Protein 6RU1 (pdb70)

Structure (mmCIF, N/CA/C/O backbone):
data_6RU1
#
_entry.id   6RU1
#
_cell.length_a   84.240
_cell.length_b   84.240
_cell.length_c   260.815
_cell.angle_alpha   90.000
_cell.angle_beta   90.000
_cell.angle_gamma   90.000
#
_symmetry.space_group_name_H-M   'P 41 21 2'
#
loop_
_entity.id
_entity.type
_entity.pdbx_description
1 polymer '4-O-methyl-glucuronoyl methylesterase'
2 branched '4-O-methyl-alpha-D-glucopyranuronic acid-(1-2)-beta-D-xylopyranose-(1-4)-beta-D-xylopyranose'
3 non-polymer 2-acetamido-2-deoxy-beta-D-glucopyranose
4 non-polymer 1,2-ETHANEDIOL
5 non-polymer GLYCEROL
6 non-polymer 'SODIUM ION'
7 water water
#
loop_
_atom_site.group_PDB
_atom_site.id
_atom_site.type_symbol
_atom_site.label_atom_id
_atom_site.label_alt_id
_atom_site.label_comp_id
_atom_site.label_asym_id
_atom_site.label_entity_id
_atom_site.label_seq_id
_atom_site.pdbx_PDB_ins_code
_atom_site.Cartn_x
_atom_site.Cartn_y
_atom_site.Cartn_z
_atom_site.occupancy
_atom_site.B_iso_or_equiv
_atom_site.auth_seq_id
_atom_site.auth_comp_id
_atom_site.auth_asym_id
_atom_site.auth_atom_id
_atom_site.pdbx_PDB_model_num
ATOM 1 N N . GLU A 1 1 ? 65.029 50.753 41.779 1.00 26.83 73 GLU A N 1
ATOM 2 C CA . GLU A 1 1 ? 65.160 51.835 42.750 1.00 32.11 73 GLU A CA 1
ATOM 3 C C . GLU A 1 1 ? 63.944 52.757 42.700 1.00 31.31 73 GLU A C 1
ATOM 4 O O . GLU A 1 1 ? 63.212 52.782 41.709 1.00 26.42 73 GLU A O 1
ATOM 10 N N . ALA A 1 2 ? 63.739 53.514 43.776 1.00 30.78 74 ALA A N 1
ATOM 11 C CA . ALA A 1 2 ? 62.646 54.488 43.859 1.00 32.22 74 ALA A CA 1
ATOM 12 C C . ALA A 1 2 ? 61.278 53.833 43.674 1.00 34.67 74 ALA A C 1
ATOM 13 O O . ALA A 1 2 ? 60.370 54.412 43.073 1.00 35.32 74 ALA A O 1
ATOM 15 N N . GLU A 1 3 ? 61.128 52.612 44.195 1.00 34.73 75 GLU A N 1
ATOM 16 C CA . GLU A 1 3 ? 59.841 51.926 44.101 1.00 33.73 75 GLU A CA 1
ATOM 17 C C . GLU A 1 3 ? 58.744 52.692 44.833 1.00 37.31 75 GLU A C 1
ATOM 18 O O . GLU A 1 3 ? 57.579 52.659 44.416 1.00 38.32 75 GLU A O 1
ATOM 24 N N . ALA A 1 4 ? 59.093 53.393 45.915 1.00 37.67 76 ALA A N 1
ATOM 25 C CA . ALA A 1 4 ? 58.083 54.120 46.678 1.00 44.34 76 ALA A CA 1
ATOM 26 C C . ALA A 1 4 ? 57.412 55.201 45.840 1.00 46.49 76 ALA A C 1
ATOM 27 O O . ALA A 1 4 ? 56.258 55.562 46.101 1.00 50.49 76 ALA A O 1
ATOM 29 N N . GLU A 1 5 ? 58.108 55.727 44.835 1.00 45.80 77 GLU A N 1
ATOM 30 C CA . GLU A 1 5 ? 57.564 56.764 43.968 1.00 49.29 77 GLU A CA 1
ATOM 31 C C . GLU A 1 5 ? 56.972 56.221 42.675 1.00 47.29 77 GLU A C 1
ATOM 32 O O . GLU A 1 5 ? 55.958 56.741 42.200 1.00 49.43 77 GLU A O 1
ATOM 38 N N . PHE A 1 6 ? 57.576 55.186 42.089 1.00 39.42 78 PHE A N 1
ATOM 39 C CA . PHE A 1 6 ? 57.184 54.725 40.766 1.00 42.00 78 PHE A CA 1
ATOM 40 C C . PHE A 1 6 ? 56.462 53.386 40.756 1.00 41.91 78 PHE A C 1
ATOM 41 O O . PHE A 1 6 ? 55.916 53.010 39.713 1.00 45.35 78 PHE A O 1
ATOM 49 N N . GLY A 1 7 ? 56.439 52.660 41.864 1.00 41.25 79 GLY A N 1
ATOM 50 C CA . GLY A 1 7 ? 55.812 51.353 41.890 1.00 42.33 79 GLY A CA 1
ATOM 51 C C . GLY A 1 7 ? 56.820 50.221 41.838 1.00 38.48 79 GLY A C 1
ATOM 52 O O . GLY A 1 7 ? 58.036 50.408 41.950 1.00 32.84 79 GLY A O 1
ATOM 53 N N . ALA A 1 8 ? 56.282 49.014 41.637 1.00 35.86 80 ALA A N 1
ATOM 54 C CA . ALA A 1 8 ? 57.076 47.798 41.792 1.00 33.82 80 ALA A CA 1
ATOM 55 C C . ALA A 1 8 ? 58.278 47.760 40.856 1.00 28.25 80 ALA A C 1
ATOM 56 O O . ALA A 1 8 ? 59.300 47.147 41.187 1.00 29.61 80 ALA A O 1
ATOM 58 N N . CYS A 1 9 ? 58.186 48.395 39.695 1.00 24.79 81 CYS A N 1
ATOM 59 C CA . CYS A 1 9 ? 59.272 48.330 38.727 1.00 24.54 81 CYS A CA 1
ATOM 60 C C . CYS A 1 9 ? 60.271 49.471 38.862 1.00 27.94 81 CYS A C 1
ATOM 61 O O . CYS A 1 9 ? 61.224 49.529 38.077 1.00 23.90 81 CYS A O 1
ATOM 64 N N . GLY A 1 10 ? 60.084 50.368 39.830 1.00 27.34 82 GLY A N 1
ATOM 65 C CA . GLY A 1 10 ? 61.074 51.395 40.084 1.00 24.34 82 GLY A CA 1
ATOM 66 C C . GLY A 1 10 ? 61.203 52.398 38.947 1.00 29.16 82 GLY A C 1
ATOM 67 O O . GLY A 1 10 ? 60.313 52.568 38.109 1.00 27.97 82 GLY A O 1
ATOM 68 N N . ALA A 1 11 ? 62.356 53.068 38.931 1.00 27.46 83 ALA A N 1
ATOM 69 C CA . ALA A 1 11 ? 62.632 54.135 37.967 1.00 27.52 83 ALA A CA 1
ATOM 70 C C . ALA A 1 11 ? 63.237 53.548 36.688 1.00 20.46 83 ALA A C 1
ATOM 71 O O . ALA A 1 11 ? 64.430 53.669 36.401 1.00 22.45 83 ALA A O 1
ATOM 73 N N . ILE A 1 12 ? 62.368 52.894 35.913 1.00 20.95 84 ILE A N 1
ATOM 74 C CA . ILE A 1 12 ? 62.767 52.376 34.611 1.00 19.93 84 ILE A CA 1
ATOM 75 C C . ILE A 1 12 ? 63.345 53.509 33.774 1.00 16.69 84 ILE A C 1
ATOM 76 O O . ILE A 1 12 ? 62.903 54.662 33.852 1.00 20.36 84 ILE A O 1
ATOM 81 N N . ALA A 1 13 ? 64.334 53.173 32.957 1.00 20.48 85 ALA A N 1
ATOM 82 C CA . ALA A 1 13 ? 65.008 54.173 32.148 1.00 17.92 85 ALA A CA 1
ATOM 83 C C . ALA A 1 13 ? 64.232 54.430 30.866 1.00 15.74 85 ALA A C 1
ATOM 84 O O . ALA A 1 13 ? 63.700 53.502 30.250 1.00 18.84 85 ALA A O 1
ATOM 86 N N . SER A 1 14 ? 64.155 55.703 30.476 1.00 15.99 86 SER A N 1
ATOM 87 C CA A SER A 1 14 ? 63.688 56.047 29.140 0.55 16.86 86 SER A CA 1
ATOM 88 C CA B SER A 1 14 ? 63.684 56.083 29.150 0.45 17.16 86 SER A CA 1
ATOM 89 C C . SER A 1 14 ? 64.821 56.447 28.208 1.00 15.54 86 SER A C 1
ATOM 90 O O . SER A 1 14 ? 64.604 56.518 26.993 1.00 16.64 86 SER A O 1
ATOM 95 N N . THR A 1 15 ? 66.020 56.688 28.739 1.00 16.70 87 THR A N 1
ATOM 96 C CA . THR A 1 15 ? 67.190 56.968 27.920 1.00 16.99 87 THR A CA 1
ATOM 97 C C . THR A 1 15 ? 68.388 56.231 28.502 1.00 21.22 87 THR A C 1
ATOM 98 O O . THR A 1 15 ? 68.419 55.897 29.690 1.00 19.83 87 THR A O 1
ATOM 102 N N . VAL A 1 16 ? 69.366 55.962 27.640 1.00 18.36 88 VAL A N 1
ATOM 103 C CA . VAL A 1 16 ? 70.674 55.438 28.035 1.00 15.43 88 VAL A CA 1
ATOM 104 C C . VAL A 1 16 ? 71.710 56.282 27.298 1.00 17.45 88 VAL A C 1
ATOM 105 O O . VAL A 1 16 ? 72.162 55.901 26.210 1.00 18.56 88 VAL A O 1
ATOM 109 N N . PRO A 1 17 ? 72.111 57.434 27.843 1.00 22.90 89 PRO A N 1
ATOM 110 C CA . PRO A 1 17 ? 72.840 58.421 27.023 1.00 25.14 89 PRO A CA 1
ATOM 111 C C . PRO A 1 17 ? 74.211 57.973 26.531 1.00 25.25 89 PRO A C 1
ATOM 112 O O . PRO A 1 17 ? 74.673 58.484 25.503 1.00 27.16 89 PRO A O 1
ATOM 116 N N . ASN A 1 18 ? 74.889 57.067 27.229 1.00 19.82 90 ASN A N 1
ATOM 117 C CA A ASN A 1 18 ? 76.236 56.677 26.827 0.45 18.71 90 ASN A CA 1
ATOM 118 C CA B ASN A 1 18 ? 76.241 56.632 26.904 0.55 19.26 90 ASN A CA 1
ATOM 119 C C . ASN A 1 18 ? 76.271 55.318 26.130 1.00 17.36 90 ASN A C 1
ATOM 120 O O . ASN A 1 18 ? 77.344 54.727 25.979 1.00 17.77 90 ASN A O 1
ATOM 129 N N . TYR A 1 19 ? 75.126 54.835 25.667 1.00 14.19 91 TYR A N 1
ATOM 130 C CA . TYR A 1 19 ? 75.077 53.523 25.040 1.00 12.79 91 TYR A CA 1
ATOM 131 C C . TYR A 1 19 ? 75.794 53.543 23.693 1.00 15.40 91 TYR A C 1
ATOM 132 O O . TYR A 1 19 ? 75.669 54.491 22.914 1.00 13.69 91 TYR A O 1
ATOM 141 N N . ASN A 1 20 ? 76.544 52.474 23.409 1.00 11.42 92 ASN A N 1
ATOM 142 C CA . ASN A 1 20 ? 77.218 52.354 22.114 1.00 12.69 92 ASN A CA 1
ATOM 143 C C . ASN A 1 20 ? 77.574 50.880 21.928 1.00 12.28 92 ASN A C 1
ATOM 144 O O . ASN A 1 20 ? 78.607 50.424 22.424 1.00 14.44 92 ASN A O 1
ATOM 149 N N . ASN A 1 21 ? 76.713 50.160 21.215 1.00 11.19 93 ASN A N 1
ATOM 150 C CA . ASN A 1 21 ? 76.842 48.715 21.039 1.00 11.30 93 ASN A CA 1
ATOM 151 C C . ASN A 1 21 ? 76.434 48.395 19.608 1.00 10.80 93 ASN A C 1
ATOM 152 O O . ASN A 1 21 ? 75.262 48.563 19.242 1.00 11.12 93 ASN A O 1
ATOM 157 N N . ALA A 1 22 ? 77.398 47.935 18.810 1.00 12.06 94 ALA A N 1
ATOM 158 C CA . ALA A 1 22 ? 77.119 47.581 17.424 1.00 12.29 94 ALA A CA 1
ATOM 159 C C . ALA A 1 22 ? 76.344 46.275 17.306 1.00 12.55 94 ALA A C 1
ATOM 160 O O . ALA A 1 22 ? 75.710 46.033 16.269 1.00 13.94 94 ALA A O 1
ATOM 162 N N . LYS A 1 23 ? 76.396 45.422 18.323 1.00 11.70 95 LYS A N 1
ATOM 163 C CA . LYS A 1 23 ? 75.643 44.178 18.325 1.00 11.59 95 LYS A CA 1
ATOM 164 C C . LYS A 1 23 ? 74.272 44.413 18.956 1.00 10.36 95 LYS A C 1
ATOM 165 O O . LYS A 1 23 ? 73.918 45.532 19.324 1.00 10.25 95 LYS A O 1
ATOM 171 N N . LEU A 1 24 ? 73.478 43.351 19.079 1.00 11.04 96 LEU A N 1
ATOM 172 C CA . LEU A 1 24 ? 72.108 43.527 19.568 1.00 10.98 96 LEU A CA 1
ATOM 173 C C . LEU A 1 24 ? 72.085 43.776 21.074 1.00 9.94 96 LEU A C 1
ATOM 174 O O . LEU A 1 24 ? 72.752 43.058 21.830 1.00 11.90 96 LEU A O 1
ATOM 179 N N . PRO A 1 25 ? 71.332 44.768 21.542 1.00 9.09 97 PRO A N 1
ATOM 180 C CA . PRO A 1 25 ? 71.174 44.972 22.986 1.00 8.94 97 PRO A CA 1
ATOM 181 C C . PRO A 1 25 ? 70.729 43.714 23.730 1.00 10.25 97 PRO A C 1
ATOM 182 O O . PRO A 1 25 ? 69.904 42.927 23.255 1.00 10.78 97 PRO A O 1
ATOM 186 N N . ASP A 1 26 ? 71.255 43.558 24.940 1.00 11.58 98 ASP A N 1
ATOM 187 C CA . ASP A 1 26 ? 70.990 42.378 25.767 1.00 10.72 98 ASP A CA 1
ATOM 188 C C . ASP A 1 26 ? 69.589 42.473 26.370 1.00 9.76 98 ASP A C 1
ATOM 189 O O . ASP A 1 26 ? 69.328 43.388 27.160 1.00 10.41 98 ASP A O 1
ATOM 194 N N . PRO A 1 27 ? 68.667 41.556 26.041 1.00 9.85 99 PRO A N 1
ATOM 195 C CA . PRO A 1 27 ? 67.332 41.612 26.673 1.00 10.73 99 PRO A CA 1
ATOM 196 C C . PRO A 1 27 ? 67.376 41.461 28.180 1.00 10.35 99 PRO A C 1
ATOM 197 O O . PRO A 1 27 ? 66.478 41.961 28.874 1.00 10.60 99 PRO A O 1
ATOM 201 N N . PHE A 1 28 ? 68.376 40.751 28.701 1.00 9.94 100 PHE A N 1
ATOM 202 C CA . PHE A 1 28 ? 68.369 40.245 30.065 1.00 9.41 100 PHE A CA 1
ATOM 203 C C . PHE A 1 28 ? 69.155 41.110 31.039 1.00 10.16 100 PHE A C 1
ATOM 204 O O . PHE A 1 28 ? 69.441 40.661 32.156 1.00 11.99 100 PHE A O 1
ATOM 212 N N . THR A 1 29 ? 69.492 42.338 30.655 1.00 10.48 101 THR A N 1
ATOM 213 C CA . THR A 1 29 ? 70.106 43.288 31.570 1.00 11.62 101 THR A CA 1
ATOM 214 C C . THR A 1 29 ? 69.343 44.599 31.485 1.00 12.50 101 THR A C 1
ATOM 215 O O . THR A 1 29 ? 69.125 45.132 30.390 1.00 13.11 101 THR A O 1
ATOM 219 N N . PHE A 1 30 ? 68.914 45.096 32.640 1.00 11.87 102 PHE A N 1
ATOM 220 C CA . PHE A 1 30 ? 68.261 46.395 32.692 1.00 11.60 102 PHE A CA 1
ATOM 221 C C . PHE A 1 30 ? 69.254 47.500 32.347 1.00 11.83 102 PHE A C 1
ATOM 222 O O . PHE A 1 30 ? 70.474 47.321 32.399 1.00 13.11 102 PHE A O 1
ATOM 230 N N . ALA A 1 31 ? 68.707 48.679 32.042 1.00 11.10 103 ALA A N 1
ATOM 231 C CA . ALA A 1 31 ? 69.553 49.827 31.738 1.00 12.91 103 ALA A CA 1
ATOM 232 C C . ALA A 1 31 ? 70.537 50.127 32.864 1.00 13.64 103 ALA A C 1
ATOM 233 O O . ALA A 1 31 ? 71.645 50.609 32.600 1.00 16.47 103 ALA A O 1
ATOM 235 N N . ASN A 1 32 ? 70.156 49.866 34.118 1.00 12.11 104 ASN A N 1
ATOM 236 C CA . ASN A 1 32 ? 71.019 50.156 35.262 1.00 13.42 104 ASN A CA 1
ATOM 237 C C . ASN A 1 32 ? 72.080 49.085 35.515 1.00 12.62 104 ASN A C 1
ATOM 238 O O . ASN A 1 32 ? 72.854 49.217 36.468 1.00 14.73 104 ASN A O 1
ATOM 243 N N . GLY A 1 33 ? 72.134 48.040 34.686 1.00 13.10 105 GLY A N 1
ATOM 244 C CA . GLY A 1 33 ? 73.113 46.989 34.864 1.00 15.50 105 GLY A CA 1
ATOM 245 C C . GLY A 1 33 ? 72.648 45.816 35.698 1.00 14.58 105 GLY A C 1
ATOM 246 O O . GLY A 1 33 ? 73.389 44.830 35.822 1.00 17.44 105 GLY A O 1
ATOM 247 N N . THR A 1 34 ? 71.462 45.894 36.294 1.00 14.05 106 THR A N 1
ATOM 248 C CA . THR A 1 34 ? 70.896 44.752 37.004 1.00 13.74 106 THR A CA 1
ATOM 249 C C . THR A 1 34 ? 70.508 43.652 36.016 1.00 12.92 106 THR A C 1
ATOM 250 O O . THR A 1 34 ? 69.793 43.900 35.041 1.00 13.70 106 THR A O 1
ATOM 254 N N . ALA A 1 35 ? 70.969 42.429 36.277 1.00 13.08 107 ALA A N 1
ATOM 255 C CA . ALA A 1 35 ? 70.614 41.287 35.441 1.00 11.97 107 ALA A CA 1
ATOM 256 C C . ALA A 1 35 ? 69.227 40.769 35.810 1.00 12.05 107 ALA A C 1
ATOM 257 O O . ALA A 1 35 ? 68.869 40.697 36.985 1.00 14.76 107 ALA A O 1
ATOM 259 N N . LEU A 1 36 ? 68.446 40.405 34.793 1.00 11.84 108 LEU A N 1
ATOM 260 C CA . LEU A 1 36 ? 67.177 39.732 35.048 1.00 13.53 108 LEU A CA 1
ATOM 261 C C . LEU A 1 36 ? 67.429 38.317 35.561 1.00 14.67 108 LEU A C 1
ATOM 262 O O . LEU A 1 36 ? 68.310 37.607 35.063 1.00 17.09 108 LEU A O 1
ATOM 267 N N . ARG A 1 37 ? 66.640 37.900 36.553 1.00 14.07 109 ARG A N 1
ATOM 268 C CA A ARG A 1 37 ? 66.808 36.580 37.157 0.48 15.48 109 ARG A CA 1
ATOM 269 C CA B ARG A 1 37 ? 66.809 36.574 37.140 0.52 15.47 109 ARG A CA 1
ATOM 270 C C . ARG A 1 37 ? 65.486 35.828 37.280 1.00 16.19 109 ARG A C 1
ATOM 271 O O . ARG A 1 37 ? 65.461 34.597 37.203 1.00 17.93 109 ARG A O 1
ATOM 286 N N . THR A 1 38 ? 64.385 36.551 37.487 1.00 17.29 110 THR A N 1
ATOM 287 C CA . THR A 1 38 ? 63.084 35.930 37.704 1.00 17.97 110 THR A CA 1
ATOM 288 C C . THR A 1 38 ? 62.133 36.241 36.556 1.00 18.42 110 THR A C 1
ATOM 289 O O . THR A 1 38 ? 62.332 37.186 35.788 1.00 16.66 110 THR A O 1
ATOM 293 N N . LYS A 1 39 ? 61.073 35.433 36.451 1.00 21.73 111 LYS A N 1
ATOM 294 C CA . LYS A 1 39 ? 60.035 35.734 35.468 1.00 20.55 111 LYS A CA 1
ATOM 295 C C . LYS A 1 39 ? 59.378 37.077 35.763 1.00 21.46 111 LYS A C 1
ATOM 296 O O . LYS A 1 39 ? 59.015 37.818 34.840 1.00 23.09 111 LYS A O 1
ATOM 302 N N . ALA A 1 40 ? 59.222 37.415 37.046 1.00 23.89 112 ALA A N 1
ATOM 303 C CA . ALA A 1 40 ? 58.669 38.718 37.406 1.00 27.69 112 ALA A CA 1
ATOM 304 C C . ALA A 1 40 ? 59.545 39.860 36.900 1.00 27.37 112 ALA A C 1
ATOM 305 O O . ALA A 1 40 ? 59.037 40.924 36.524 1.00 27.43 112 ALA A O 1
ATOM 307 N N . ASP A 1 41 ? 60.868 39.667 36.895 1.00 19.19 113 ASP A N 1
ATOM 308 C CA . ASP A 1 41 ? 61.758 40.691 36.360 1.00 16.18 113 ASP A CA 1
ATOM 309 C C . ASP A 1 41 ? 61.411 41.031 34.918 1.00 14.15 113 ASP A C 1
ATOM 310 O O . ASP A 1 41 ? 61.614 42.172 34.483 1.00 14.24 113 ASP A O 1
ATOM 315 N N . TRP A 1 42 ? 60.923 40.055 34.147 1.00 14.24 114 TRP A N 1
ATOM 316 C CA . TRP A 1 42 ? 60.611 40.343 32.752 1.00 13.71 114 TRP A CA 1
ATOM 317 C C . TRP A 1 42 ? 59.526 41.404 32.636 1.00 13.86 114 TRP A C 1
ATOM 318 O O . TRP A 1 42 ? 59.592 42.273 31.761 1.00 13.08 114 TRP A O 1
ATOM 329 N N . SER A 1 43 ? 58.511 41.350 33.501 1.00 13.50 115 SER A N 1
ATOM 330 C CA A SER A 1 43 ? 57.462 42.363 33.457 0.55 14.15 115 SER A CA 1
ATOM 331 C CA B SER A 1 43 ? 57.463 42.363 33.444 0.45 14.17 115 SER A CA 1
ATOM 332 C C . SER A 1 43 ? 58.049 43.764 33.564 1.00 14.04 115 SER A C 1
ATOM 333 O O . SER A 1 43 ? 57.648 44.678 32.830 1.00 14.45 115 SER A O 1
ATOM 338 N N . CYS A 1 44 ? 59.004 43.954 34.474 1.00 12.96 116 CYS A N 1
ATOM 339 C CA . CYS A 1 44 ? 59.614 45.266 34.637 1.00 12.69 116 CYS A CA 1
ATOM 340 C C . CYS A 1 44 ? 60.524 45.605 33.469 1.00 12.13 116 CYS A C 1
ATOM 341 O O . CYS A 1 44 ? 60.570 46.757 33.030 1.00 12.33 116 CYS A O 1
ATOM 344 N N . ARG A 1 45 ? 61.273 44.626 32.963 1.00 11.10 117 ARG A N 1
ATOM 345 C CA . ARG A 1 45 ? 62.138 44.895 31.818 1.00 10.80 117 ARG A CA 1
ATOM 346 C C . ARG A 1 45 ? 61.316 45.250 30.589 1.00 11.47 117 ARG A C 1
ATOM 347 O O . ARG A 1 45 ? 61.702 46.128 29.809 1.00 10.67 117 ARG A O 1
ATOM 355 N N . ARG A 1 46 ? 60.179 44.580 30.398 1.00 9.91 118 ARG A N 1
ATOM 356 C CA . ARG A 1 46 ? 59.279 44.955 29.312 1.00 10.61 118 ARG A CA 1
ATOM 357 C C . ARG A 1 46 ? 58.813 46.403 29.452 1.00 10.66 118 ARG A C 1
ATOM 358 O O . ARG A 1 46 ? 58.735 47.132 28.457 1.00 10.99 118 ARG A O 1
ATOM 366 N N . ALA A 1 47 ? 58.503 46.842 30.676 1.00 10.66 119 ALA A N 1
ATOM 367 C CA . ALA A 1 47 ? 58.090 48.231 30.864 1.00 10.89 119 ALA A CA 1
ATOM 368 C C . ALA A 1 47 ? 59.223 49.186 30.514 1.00 10.36 119 ALA A C 1
ATOM 369 O O . ALA A 1 47 ? 58.991 50.257 29.933 1.00 10.77 119 ALA A O 1
ATOM 371 N N . GLU A 1 48 ? 60.455 48.822 30.869 1.00 10.56 120 GLU A N 1
ATOM 372 C CA . GLU A 1 48 ? 61.594 49.649 30.499 1.00 9.72 120 GLU A CA 1
ATOM 373 C C . GLU A 1 48 ? 61.794 49.664 28.989 1.00 10.37 120 GLU A C 1
ATOM 374 O O . GLU A 1 48 ? 62.024 50.726 28.403 1.00 10.70 120 GLU A O 1
ATOM 380 N N . ILE A 1 49 ? 61.684 48.502 28.340 1.00 9.13 121 ILE A N 1
ATOM 381 C CA . ILE A 1 49 ? 61.791 48.450 26.882 1.00 9.32 121 ILE A CA 1
ATOM 382 C C . ILE A 1 49 ? 60.738 49.341 26.235 1.00 9.16 121 ILE A C 1
ATOM 383 O O . ILE A 1 49 ? 61.022 50.074 25.276 1.00 10.40 121 ILE A O 1
ATOM 388 N N . SER A 1 50 ? 59.505 49.301 26.745 1.00 9.74 122 SER A N 1
ATOM 389 C CA . SER A 1 50 ? 58.455 50.174 26.230 1.00 10.09 122 SER A CA 1
ATOM 390 C C . SER A 1 50 ? 58.876 51.637 26.301 1.00 10.08 122 SER A C 1
ATOM 391 O O . SER A 1 50 ? 58.691 52.400 25.342 1.00 10.82 122 SER A O 1
ATOM 394 N N . ALA A 1 51 ? 59.437 52.052 27.440 1.00 10.41 123 ALA A N 1
ATOM 395 C CA . ALA A 1 51 ? 59.861 53.440 27.586 1.00 10.90 123 ALA A CA 1
ATOM 396 C C . ALA A 1 51 ? 60.991 53.775 26.623 1.00 9.91 123 ALA A C 1
ATOM 397 O O . ALA A 1 51 ? 61.000 54.860 26.022 1.00 10.56 123 ALA A O 1
ATOM 399 N N . LEU A 1 52 ? 61.951 52.860 26.463 1.00 9.08 124 LEU A N 1
ATOM 400 C CA . LEU A 1 52 ? 63.064 53.103 25.546 1.00 8.97 124 LEU A CA 1
ATOM 401 C C . LEU A 1 52 ? 62.583 53.206 24.102 1.00 10.18 124 LEU A C 1
ATOM 402 O O . LEU A 1 52 ? 63.004 54.105 23.359 1.00 9.81 124 LEU A O 1
ATOM 407 N N . ILE A 1 53 ? 61.705 52.296 23.682 1.00 9.50 125 ILE A N 1
ATOM 408 C CA . ILE A 1 53 ? 61.204 52.345 22.312 1.00 9.31 125 ILE A CA 1
ATOM 409 C C . ILE A 1 53 ? 60.426 53.631 22.074 1.00 10.44 125 ILE A C 1
ATOM 410 O O . ILE A 1 53 ? 60.587 54.287 21.035 1.00 11.00 125 ILE A O 1
ATOM 415 N N . GLN A 1 54 ? 59.589 54.035 23.034 1.00 11.00 126 GLN A N 1
ATOM 416 C CA . GLN A 1 54 ? 58.875 55.301 22.886 1.00 12.35 126 GLN A CA 1
ATOM 417 C C . GLN A 1 54 ? 59.846 56.465 22.765 1.00 12.59 126 GLN A C 1
ATOM 418 O O . GLN A 1 54 ? 59.661 57.347 21.927 1.00 13.62 126 GLN A O 1
ATOM 424 N N . ASN A 1 55 ? 60.905 56.471 23.574 1.00 11.85 127 ASN A N 1
ATOM 425 C CA . ASN A 1 55 ? 61.827 57.597 23.543 1.00 13.24 127 ASN A CA 1
ATOM 426 C C . ASN A 1 55 ? 62.583 57.678 22.221 1.00 12.23 127 ASN A C 1
ATOM 427 O O . ASN A 1 55 ? 62.709 58.764 21.643 1.00 15.32 127 ASN A O 1
ATOM 432 N N . TYR A 1 56 ? 63.100 56.550 21.732 1.00 11.16 128 TYR A N 1
ATOM 433 C CA . TYR A 1 56 ? 64.010 56.588 20.587 1.00 11.87 128 TYR A CA 1
ATOM 434 C C . TYR A 1 56 ? 63.320 56.501 19.233 1.00 11.82 128 TYR A C 1
ATOM 435 O O . TYR A 1 56 ? 63.791 57.127 18.275 1.00 12.55 128 TYR A O 1
ATOM 444 N N . GLU A 1 57 ? 62.207 55.773 19.108 1.00 9.48 129 GLU A N 1
ATOM 445 C CA . GLU A 1 57 ? 61.656 55.570 17.772 1.00 9.82 129 GLU A CA 1
ATOM 446 C C . GLU A 1 57 ? 60.142 55.633 17.649 1.00 10.33 129 GLU A C 1
ATOM 447 O O . GLU A 1 57 ? 59.669 55.804 16.521 1.00 10.31 129 GLU A O 1
ATOM 453 N N . ALA A 1 58 ? 59.351 55.480 18.717 1.00 9.45 130 ALA A N 1
ATOM 454 C CA . ALA A 1 58 ? 57.906 55.367 18.556 1.00 10.17 130 ALA A CA 1
ATOM 455 C C . ALA A 1 58 ? 57.126 56.597 18.990 1.00 11.24 130 ALA A C 1
ATOM 456 O O . ALA A 1 58 ? 55.964 56.741 18.593 1.00 10.33 130 ALA A O 1
ATOM 458 N N . GLY A 1 59 ? 57.725 57.489 19.768 1.00 10.41 131 GLY A N 1
ATOM 459 C CA . GLY A 1 59 ? 56.984 58.605 20.331 1.00 10.73 131 GLY A CA 1
ATOM 460 C C . GLY A 1 59 ? 56.096 58.139 21.480 1.00 10.62 131 GLY A C 1
ATOM 461 O O . GLY A 1 59 ? 56.063 56.966 21.856 1.00 10.79 131 GLY A O 1
ATOM 462 N N . THR A 1 60 ? 55.346 59.090 22.030 1.00 10.65 132 THR A N 1
ATOM 463 C CA . THR A 1 60 ? 54.592 58.849 23.255 1.00 10.04 132 THR A CA 1
ATOM 464 C C . THR A 1 60 ? 53.284 58.127 22.970 1.00 11.12 132 THR A C 1
ATOM 465 O O . THR A 1 60 ? 52.458 58.604 22.183 1.00 11.01 132 THR A O 1
ATOM 469 N N . LEU A 1 61 ? 53.074 56.999 23.652 1.00 10.81 133 LEU A N 1
ATOM 470 C CA . LEU A 1 61 ? 51.806 56.284 23.582 1.00 10.03 133 LEU A CA 1
ATOM 471 C C . LEU A 1 61 ? 50.904 56.790 24.707 1.00 11.27 133 LEU A C 1
ATOM 472 O O . LEU A 1 61 ? 51.178 56.501 25.885 1.00 11.99 133 LEU A O 1
ATOM 477 N N . PRO A 1 62 ? 49.839 57.545 24.417 1.00 9.54 134 PRO A N 1
ATOM 478 C CA . PRO A 1 62 ? 49.007 58.061 25.505 1.00 9.72 134 PRO A CA 1
ATOM 479 C C . PRO A 1 62 ? 48.275 56.926 26.192 1.00 12.43 134 PRO A C 1
ATOM 480 O O . PRO A 1 62 ? 47.966 55.898 25.565 1.00 12.30 134 PRO A O 1
ATOM 484 N N . PRO A 1 63 ? 47.960 57.071 27.478 1.00 12.79 135 PRO A N 1
ATOM 485 C CA . PRO A 1 63 ? 47.126 56.080 28.167 1.00 12.77 135 PRO A CA 1
ATOM 486 C C . PRO A 1 63 ? 45.665 56.204 27.764 1.00 12.53 135 PRO A C 1
ATOM 487 O O . PRO A 1 63 ? 45.293 57.091 26.983 1.00 12.50 135 PRO A O 1
ATOM 491 N N . LYS A 1 64 ? 44.828 55.328 28.298 1.00 12.01 136 LYS A N 1
ATOM 492 C CA . LYS A 1 64 ? 43.400 55.424 28.051 1.00 11.92 136 LYS A CA 1
ATOM 493 C C . LYS A 1 64 ? 42.900 56.815 28.436 1.00 11.63 136 LYS A C 1
ATOM 494 O O . LYS A 1 64 ? 43.181 57.285 29.547 1.00 12.99 136 LYS A O 1
ATOM 500 N N . PRO A 1 65 ? 42.168 57.496 27.561 1.00 11.72 137 PRO A N 1
ATOM 501 C CA . PRO A 1 65 ? 41.657 58.822 27.887 1.00 11.53 137 PRO A CA 1
ATOM 502 C C . PRO A 1 65 ? 40.456 58.713 28.810 1.00 12.75 137 PRO A C 1
ATOM 503 O O . PRO A 1 65 ? 39.896 57.617 28.986 1.00 13.54 137 PRO A O 1
ATOM 507 N N . PRO A 1 66 ? 40.025 59.824 29.420 1.00 12.23 138 PRO A N 1
ATOM 508 C CA . PRO A 1 66 ? 38.946 59.734 30.420 1.00 13.08 138 PRO A CA 1
ATOM 509 C C . PRO A 1 66 ? 37.580 59.393 29.845 1.00 14.33 138 PRO A C 1
ATOM 510 O O . PRO A 1 66 ? 36.723 58.909 30.592 1.00 17.41 138 PRO A O 1
ATOM 514 N N . VAL A 1 67 ? 37.338 59.632 28.558 1.00 12.56 139 VAL A N 1
ATOM 515 C CA . VAL A 1 67 ? 36.066 59.297 27.927 1.00 11.87 139 VAL A CA 1
ATOM 516 C C . VAL A 1 67 ? 36.326 58.232 26.870 1.00 11.62 139 VAL A C 1
ATOM 517 O O . VAL A 1 67 ? 37.075 58.471 25.915 1.00 11.93 139 VAL A O 1
ATOM 521 N N . VAL A 1 68 ? 35.723 57.054 27.051 1.00 11.89 140 VAL A N 1
ATOM 522 C CA . VAL A 1 68 ? 35.634 56.044 26.000 1.00 11.19 140 VAL A CA 1
ATOM 523 C C . VAL A 1 68 ? 34.232 55.466 26.064 1.00 13.35 140 VAL A C 1
ATOM 524 O O . VAL A 1 68 ? 33.849 54.892 27.090 1.00 14.64 140 VAL A O 1
ATOM 528 N N . THR A 1 69 ? 33.455 55.639 24.996 1.00 12.90 141 THR A N 1
ATOM 529 C CA . THR A 1 69 ? 32.109 55.085 24.945 1.00 14.91 141 THR A CA 1
ATOM 530 C C . THR A 1 69 ? 31.940 54.286 23.665 1.00 15.20 141 THR A C 1
ATOM 531 O O . THR A 1 69 ? 32.701 54.442 22.708 1.00 14.86 141 THR A O 1
ATOM 535 N N . ALA A 1 70 ? 30.933 53.418 23.651 1.00 14.33 142 ALA A N 1
ATOM 536 C CA . ALA A 1 70 ? 30.699 52.601 22.472 1.00 13.83 142 ALA A CA 1
ATOM 537 C C . ALA A 1 70 ? 29.230 52.221 22.374 1.00 13.55 142 ALA A C 1
ATOM 538 O O . ALA A 1 70 ? 28.564 51.997 23.387 1.00 16.83 142 ALA A O 1
ATOM 540 N N . SER A 1 71 ? 28.740 52.157 21.144 1.00 15.46 143 SER A N 1
ATOM 541 C CA . SER A 1 71 ? 27.437 51.588 20.856 1.00 16.25 143 SER A CA 1
ATOM 542 C C . SER A 1 71 ? 27.614 50.575 19.739 1.00 16.67 143 SER A C 1
ATOM 543 O O . SER A 1 71 ? 28.560 50.660 18.949 1.00 20.70 143 SER A O 1
ATOM 546 N N . PHE A 1 72 ? 26.716 49.603 19.690 1.00 15.93 144 PHE A N 1
ATOM 547 C CA . PHE A 1 72 ? 26.858 48.485 18.773 1.00 15.66 144 PHE A CA 1
ATOM 548 C C . PHE A 1 72 ? 25.542 48.239 18.057 1.00 17.20 144 PHE A C 1
ATOM 549 O O . PHE A 1 72 ? 24.469 48.297 18.663 1.00 18.66 144 PHE A O 1
ATOM 557 N N . SER A 1 73 ? 25.632 47.992 16.756 1.00 14.89 145 SER A N 1
ATOM 558 C CA . SER A 1 73 ? 24.482 47.590 15.961 1.00 18.58 145 SER A CA 1
ATOM 559 C C . SER A 1 73 ? 24.930 46.503 14.997 1.00 16.16 145 SER A C 1
ATOM 560 O O . SER A 1 73 ? 26.115 46.375 14.680 1.00 16.45 145 SER A O 1
ATOM 563 N N . LYS A 1 74 ? 23.969 45.716 14.531 1.00 18.13 146 LYS A N 1
ATOM 564 C CA . LYS A 1 74 ? 24.286 44.605 13.653 1.00 19.58 146 LYS A CA 1
ATOM 565 C C . LYS A 1 74 ? 23.264 44.532 12.531 1.00 22.30 146 LYS A C 1
ATOM 566 O O . LYS A 1 74 ? 22.075 44.794 12.740 1.00 23.72 146 LYS A O 1
ATOM 572 N N . SER A 1 75 ? 23.749 44.193 11.341 1.00 19.16 147 SER A N 1
ATOM 573 C CA . SER A 1 75 ? 22.912 43.977 10.167 1.00 21.73 147 SER A CA 1
ATOM 574 C C . SER A 1 75 ? 23.450 42.733 9.482 1.00 25.42 147 SER A C 1
ATOM 575 O O . SER A 1 75 ? 24.622 42.699 9.094 1.00 21.44 147 SER A O 1
ATOM 578 N N . GLY A 1 76 ? 22.607 41.714 9.345 1.00 26.09 148 GLY A N 1
ATOM 579 C CA . GLY A 1 76 ? 23.105 40.445 8.845 1.00 22.82 148 GLY A CA 1
ATOM 580 C C . GLY A 1 76 ? 24.204 39.935 9.756 1.00 22.56 148 GLY A C 1
ATOM 581 O O . GLY A 1 76 ? 24.048 39.870 10.981 1.00 22.83 148 GLY A O 1
ATOM 582 N N . ASN A 1 77 ? 25.339 39.577 9.157 1.00 22.34 149 ASN A N 1
ATOM 583 C CA . ASN A 1 77 ? 26.482 39.074 9.903 1.00 19.59 149 ASN A CA 1
ATOM 584 C C . ASN A 1 77 ? 27.544 40.141 10.147 1.00 19.53 149 ASN A C 1
ATOM 585 O O . ASN A 1 77 ? 28.686 39.799 10.468 1.00 16.99 149 ASN A O 1
ATOM 590 N N . THR A 1 78 ? 27.198 41.421 10.005 1.00 16.68 150 THR A N 1
ATOM 591 C CA . THR A 1 78 ? 28.164 42.506 10.152 1.00 15.74 150 THR A CA 1
ATOM 592 C C . THR A 1 78 ? 27.750 43.416 11.297 1.00 16.13 150 THR A C 1
ATOM 593 O O . THR A 1 78 ? 26.672 44.025 11.261 1.00 17.72 150 THR A O 1
ATOM 597 N N . GLY A 1 79 ? 28.614 43.528 12.297 1.00 13.97 151 GLY A N 1
ATOM 598 C CA . GLY A 1 79 ? 28.417 44.462 13.385 1.00 13.15 151 GLY A CA 1
ATOM 599 C C . GLY A 1 79 ? 29.204 45.736 13.144 1.00 13.71 151 GLY A C 1
ATOM 600 O O . GLY A 1 79 ? 30.251 45.726 12.496 1.00 14.23 151 GLY A O 1
ATOM 601 N N . THR A 1 80 ? 28.679 46.840 13.666 1.00 13.53 152 THR A N 1
ATOM 602 C CA . THR A 1 80 ? 29.382 48.117 13.659 1.00 13.49 152 THR A CA 1
ATOM 603 C C . THR A 1 80 ? 29.533 48.584 15.095 1.00 12.88 152 THR A C 1
ATOM 604 O O . THR A 1 80 ? 28.538 48.709 15.823 1.00 13.09 152 THR A O 1
ATOM 608 N N . LEU A 1 81 ? 30.776 48.814 15.505 1.00 12.45 153 LEU A N 1
ATOM 609 C CA . LEU A 1 81 ? 31.111 49.227 16.863 1.00 11.83 153 LEU A CA 1
ATOM 610 C C . LEU A 1 81 ? 31.497 50.701 16.786 1.00 11.94 153 LEU A C 1
ATOM 611 O O . LEU A 1 81 ? 32.614 51.034 16.383 1.00 12.63 153 LEU A O 1
ATOM 616 N N . ALA A 1 82 ? 30.561 51.577 17.164 1.00 12.56 154 ALA A N 1
ATOM 617 C CA . ALA A 1 82 ? 30.741 53.022 17.075 1.00 12.82 154 ALA A CA 1
ATOM 618 C C . ALA A 1 82 ? 31.379 53.501 18.370 1.00 13.57 154 ALA A C 1
ATOM 619 O O . ALA A 1 82 ? 30.741 53.473 19.427 1.00 15.83 154 ALA A O 1
ATOM 621 N N . ILE A 1 83 ? 32.621 53.967 18.278 1.00 11.52 155 ILE A N 1
ATOM 622 C CA . ILE A 1 83 ? 33.433 54.330 19.433 1.00 11.59 155 ILE A CA 1
ATOM 623 C C . ILE A 1 83 ? 33.620 55.839 19.475 1.00 13.43 155 ILE A C 1
ATOM 624 O O . ILE A 1 83 ? 33.847 56.479 18.442 1.00 15.09 155 ILE A O 1
ATOM 629 N N . THR A 1 84 ? 33.536 56.405 20.671 1.00 13.06 156 THR A N 1
ATOM 630 C CA . THR A 1 84 ? 33.897 57.793 20.914 1.00 12.86 156 THR A CA 1
ATOM 631 C C . THR A 1 84 ? 34.996 57.817 21.964 1.00 12.66 156 THR A C 1
ATOM 632 O O . THR A 1 84 ? 34.923 57.096 22.965 1.00 13.96 156 THR A O 1
ATOM 636 N N . ALA A 1 85 ? 36.015 58.640 21.736 1.00 11.62 157 ALA A N 1
ATOM 637 C CA . ALA A 1 85 ? 37.112 58.813 22.678 1.00 11.02 157 ALA A CA 1
ATOM 638 C C . ALA A 1 85 ? 37.306 60.295 22.941 1.00 10.53 157 ALA A C 1
ATOM 639 O O . ALA A 1 85 ? 37.257 61.104 22.010 1.00 12.21 157 ALA A O 1
ATOM 641 N N . GLY A 1 86 ? 37.536 60.659 24.198 1.00 11.56 158 GLY A N 1
ATOM 642 C CA . GLY A 1 86 ? 37.593 62.065 24.566 1.00 11.43 158 GLY A CA 1
ATOM 643 C C . GLY A 1 86 ? 38.565 62.347 25.689 1.00 12.27 158 GLY A C 1
ATOM 644 O O . GLY A 1 86 ? 38.781 61.514 26.574 1.00 12.97 158 GLY A O 1
ATOM 645 N N . LEU A 1 87 ? 39.127 63.553 25.668 1.00 11.73 159 LEU A N 1
ATOM 646 C CA . LEU A 1 87 ? 40.075 64.018 26.670 1.00 11.85 159 LEU A CA 1
ATOM 647 C C . LEU A 1 87 ? 39.375 64.867 27.728 1.00 12.38 159 LEU A C 1
ATOM 648 O O . LEU A 1 87 ? 38.217 65.262 27.591 1.00 14.12 159 LEU A O 1
ATOM 653 N N . SER A 1 88 ? 40.119 65.170 28.793 1.00 12.94 160 SER A N 1
ATOM 654 C CA . SER A 1 88 ? 39.562 65.951 29.887 1.00 16.15 160 SER A CA 1
ATOM 655 C C . SER A 1 88 ? 39.224 67.372 29.463 1.00 17.13 160 SER A C 1
ATOM 656 O O . SER A 1 88 ? 38.482 68.054 30.174 1.00 20.64 160 SER A O 1
ATOM 659 N N . ASN A 1 89 ? 39.734 67.825 28.317 1.00 14.04 161 ASN A N 1
ATOM 660 C CA . ASN A 1 89 ? 39.442 69.164 27.815 1.00 14.12 161 ASN A CA 1
ATOM 661 C C . ASN A 1 89 ? 38.239 69.202 26.875 1.00 14.40 161 ASN A C 1
ATOM 662 O O . ASN A 1 89 ? 38.002 70.232 26.232 1.00 14.47 161 ASN A O 1
ATOM 667 N N . SER A 1 90 ? 37.480 68.114 26.777 1.00 13.90 162 SER A N 1
ATOM 668 C CA . SER A 1 90 ? 36.246 67.977 26.005 1.00 13.12 162 SER A CA 1
ATOM 669 C C . SER A 1 90 ? 36.478 67.548 24.565 1.00 12.07 162 SER A C 1
ATOM 670 O O . SER A 1 90 ? 35.513 67.199 23.886 1.00 13.76 162 SER A O 1
ATOM 673 N N . GLN A 1 91 ? 37.713 67.586 24.067 1.00 11.67 163 GLN A N 1
ATOM 674 C CA . GLN A 1 91 ? 37.962 67.187 22.688 1.00 11.31 163 GLN A CA 1
ATOM 675 C C . GLN A 1 91 ? 37.574 65.727 22.518 1.00 12.97 163 GLN A C 1
ATOM 676 O O . GLN A 1 91 ? 37.852 64.891 23.384 1.00 12.46 163 GLN A O 1
ATOM 682 N N . THR A 1 92 ? 36.917 65.416 21.402 1.00 12.58 164 THR A N 1
ATOM 683 C CA . THR A 1 92 ? 36.514 64.046 21.127 1.00 11.08 164 THR A CA 1
ATOM 684 C C . THR A 1 92 ? 36.756 63.719 19.661 1.00 11.00 164 THR A C 1
ATOM 685 O O . THR A 1 92 ? 36.771 64.602 18.795 1.00 11.19 164 THR A O 1
ATOM 689 N N . ILE A 1 93 ? 36.920 62.420 19.400 1.00 11.01 165 ILE A N 1
ATOM 690 C CA . ILE A 1 93 ? 36.910 61.839 18.063 1.00 10.51 165 ILE A CA 1
ATOM 691 C C . ILE A 1 93 ? 36.012 60.610 18.076 1.00 10.59 165 ILE A C 1
ATOM 692 O O . ILE A 1 93 ? 35.671 60.065 19.129 1.00 11.32 165 ILE A O 1
ATOM 697 N N . LYS A 1 94 ? 35.643 60.159 16.881 1.00 11.28 166 LYS A N 1
ATOM 698 C CA A LYS A 1 94 ? 34.794 58.985 16.745 0.52 13.38 166 LYS A CA 1
ATOM 699 C CA B LYS A 1 94 ? 34.782 58.995 16.733 0.48 13.36 166 LYS A CA 1
ATOM 700 C C . LYS A 1 94 ? 35.298 58.127 15.596 1.00 12.72 166 LYS A C 1
ATOM 701 O O . LYS A 1 94 ? 35.802 58.641 14.591 1.00 14.14 166 LYS A O 1
ATOM 712 N N . PHE A 1 95 ? 35.166 56.812 15.761 1.00 12.30 167 PHE A N 1
ATOM 713 C CA . PHE A 1 95 ? 35.491 55.870 14.700 1.00 10.27 167 PHE A CA 1
ATOM 714 C C . PHE A 1 95 ? 34.659 54.610 14.901 1.00 12.75 167 PHE A C 1
ATOM 715 O O . PHE A 1 95 ? 34.291 54.270 16.029 1.00 13.08 167 PHE A O 1
ATOM 723 N N . SER A 1 96 ? 34.352 53.921 13.795 1.00 12.36 168 SER A N 1
ATOM 724 C CA . SER A 1 96 ? 33.357 52.845 13.781 1.00 13.31 168 SER A CA 1
ATOM 725 C C . SER A 1 96 ? 33.867 51.629 13.019 1.00 13.50 168 SER A C 1
ATOM 726 O O . SER A 1 96 ? 33.436 51.361 11.887 1.00 14.79 168 SER A O 1
ATOM 729 N N . PRO A 1 97 ? 34.770 50.857 13.614 1.00 12.25 169 PRO A N 1
ATOM 730 C CA . PRO A 1 97 ? 35.184 49.599 12.979 1.00 12.83 169 PRO A CA 1
ATOM 731 C C . PRO A 1 97 ? 34.007 48.642 12.840 1.00 12.23 169 PRO A C 1
ATOM 732 O O . PRO A 1 97 ? 33.038 48.694 13.600 1.00 13.41 169 PRO A O 1
ATOM 736 N N . THR A 1 98 ? 34.104 47.748 11.860 1.00 14.34 170 THR A N 1
ATOM 737 C CA . THR A 1 98 ? 33.086 46.728 11.651 1.00 12.40 170 THR A CA 1
ATOM 738 C C . THR A 1 98 ? 33.645 45.343 11.958 1.00 12.35 170 THR A C 1
ATOM 739 O O . THR A 1 98 ? 34.856 45.100 11.909 1.00 13.20 170 THR A O 1
ATOM 743 N N . ILE A 1 99 ? 32.730 44.425 12.275 1.00 11.72 171 ILE A N 1
ATOM 744 C CA . ILE A 1 99 ? 33.065 43.057 12.645 1.00 12.11 171 ILE A CA 1
ATOM 745 C C . ILE A 1 99 ? 32.266 42.107 11.764 1.00 12.81 171 ILE A C 1
ATOM 746 O O . ILE A 1 99 ? 31.040 42.230 11.658 1.00 13.10 171 ILE A O 1
ATOM 751 N N . SER A 1 100 ? 32.954 41.151 11.148 1.00 11.62 172 SER A N 1
ATOM 752 C CA . SER A 1 100 ? 32.314 40.099 10.373 1.00 12.77 172 SER A CA 1
ATOM 753 C C . SER A 1 100 ? 32.210 38.870 11.267 1.00 12.81 172 SER A C 1
ATOM 754 O O . SER A 1 100 ? 33.227 38.382 11.773 1.00 14.60 172 SER A O 1
ATOM 757 N N . TYR A 1 101 ? 30.985 38.366 11.448 1.00 13.53 173 TYR A N 1
ATOM 758 C CA . TYR A 1 101 ? 30.699 37.282 12.376 1.00 14.75 173 TYR A CA 1
ATOM 759 C C . TYR A 1 101 ? 30.437 35.978 11.648 1.00 16.22 173 TYR A C 1
ATOM 760 O O . TYR A 1 101 ? 29.759 35.969 10.611 1.00 15.44 173 TYR A O 1
ATOM 769 N N . PRO A 1 102 ? 30.905 34.860 12.196 1.00 14.73 174 PRO A N 1
ATOM 770 C CA . PRO A 1 102 ? 30.357 33.565 11.782 1.00 15.22 174 PRO A CA 1
ATOM 771 C C . PRO A 1 102 ? 28.865 33.541 12.077 1.00 15.64 174 PRO A C 1
ATOM 772 O O . PRO A 1 102 ? 28.377 34.246 12.964 1.00 17.90 174 PRO A O 1
ATOM 776 N N . SER A 1 103 ? 28.132 32.734 11.317 1.00 18.47 175 SER A N 1
ATOM 777 C CA . SER A 1 103 ? 26.696 32.657 11.537 1.00 18.23 175 SER A CA 1
ATOM 778 C C . SER A 1 103 ? 26.375 31.743 12.719 1.00 18.26 175 SER A C 1
ATOM 779 O O . SER A 1 103 ? 27.191 30.920 13.147 1.00 19.07 175 SER A O 1
ATOM 782 N N . GLY A 1 104 ? 25.170 31.907 13.250 1.00 20.53 176 GLY A N 1
ATOM 783 C CA . GLY A 1 104 ? 24.666 31.022 14.280 1.00 17.77 176 GLY A CA 1
ATOM 784 C C . GLY A 1 104 ? 25.065 31.406 15.690 1.00 16.32 176 GLY A C 1
ATOM 785 O O . GLY A 1 104 ? 25.582 32.494 15.975 1.00 20.75 176 GLY A O 1
ATOM 786 N N . THR A 1 105 ? 24.803 30.462 16.595 1.00 18.46 177 THR A N 1
ATOM 787 C CA . THR A 1 105 ? 25.008 30.687 18.025 1.00 18.78 177 THR A CA 1
ATOM 788 C C . THR A 1 105 ? 26.498 30.752 18.334 1.00 19.48 177 THR A C 1
ATOM 789 O O . THR A 1 105 ? 27.261 29.907 17.850 1.00 18.40 177 THR A O 1
ATOM 793 N N . PRO A 1 106 ? 26.951 31.715 19.127 1.00 17.23 178 PRO A N 1
ATOM 794 C CA . PRO A 1 106 ? 28.370 31.795 19.459 1.00 18.37 178 PRO A CA 1
ATOM 795 C C . PRO A 1 106 ? 28.711 30.873 20.614 1.00 14.04 178 PRO A C 1
ATOM 796 O O . PRO A 1 106 ? 27.815 30.356 21.302 1.00 16.37 178 PRO A O 1
ATOM 800 N N . PRO A 1 107 ? 29.999 30.637 20.847 1.00 14.85 179 PRO A N 1
ATOM 801 C CA . PRO A 1 107 ? 30.419 29.949 22.070 1.00 14.07 179 PRO A CA 1
ATOM 802 C C . PRO A 1 107 ? 29.939 30.713 23.294 1.00 14.78 179 PRO A C 1
ATOM 803 O O . PRO A 1 107 ? 29.648 31.908 23.233 1.00 16.70 179 PRO A O 1
ATOM 807 N N . ALA A 1 108 ? 29.875 30.002 24.424 1.00 16.82 180 ALA A N 1
ATOM 808 C CA . ALA A 1 108 ? 29.323 30.582 25.648 1.00 17.06 180 ALA A CA 1
ATOM 809 C C . ALA A 1 108 ? 29.991 31.903 26.013 1.00 20.24 180 ALA A C 1
ATOM 810 O O . ALA A 1 108 ? 29.327 32.837 26.479 1.00 20.18 180 ALA A O 1
ATOM 812 N N . ASN A 1 109 ? 31.298 32.004 25.814 1.00 17.39 181 ASN A N 1
ATOM 813 C CA . ASN A 1 109 ? 32.034 33.200 26.204 1.00 18.22 181 ASN A CA 1
ATOM 814 C C . ASN A 1 109 ? 32.184 34.212 25.075 1.00 16.21 181 ASN A C 1
ATOM 815 O O . ASN A 1 109 ? 32.899 35.206 25.244 1.00 17.50 181 ASN A O 1
ATOM 820 N N . GLY A 1 110 ? 31.510 33.996 23.948 1.00 15.23 182 GLY A N 1
ATOM 821 C CA . GLY A 1 110 ? 31.608 34.871 22.798 1.00 13.68 182 GLY A CA 1
ATOM 822 C C . GLY A 1 110 ? 32.561 34.328 21.744 1.00 12.35 182 GLY A C 1
ATOM 823 O O . GLY A 1 110 ? 33.290 33.353 21.949 1.00 14.68 182 GLY A O 1
ATOM 824 N N . TRP A 1 111 ? 32.556 35.008 20.582 1.00 13.13 183 TRP A N 1
ATOM 825 C CA . TRP A 1 111 ? 33.446 34.624 19.495 1.00 11.96 183 TRP A CA 1
ATOM 826 C C . TRP A 1 111 ? 34.868 35.090 19.790 1.00 12.01 183 TRP A C 1
ATOM 827 O O . TRP A 1 111 ? 35.071 36.239 20.199 1.00 11.97 183 TRP A O 1
ATOM 838 N N . PRO A 1 112 ? 35.868 34.249 19.542 1.00 11.53 184 PRO A N 1
ATOM 839 C CA . PRO A 1 112 ? 37.231 34.770 19.422 1.00 11.44 184 PRO A CA 1
ATOM 840 C C . PRO A 1 112 ? 37.286 35.706 18.226 1.00 11.77 184 PRO A C 1
ATOM 841 O O . PRO A 1 112 ? 36.469 35.624 17.307 1.00 12.29 184 PRO A O 1
ATOM 845 N N . LEU A 1 113 ? 38.259 36.610 18.246 1.00 10.69 185 LEU A N 1
ATOM 846 C CA . LEU A 1 113 ? 38.271 37.721 17.303 1.00 10.51 185 LEU A CA 1
ATOM 847 C C . LEU A 1 113 ? 39.698 38.007 16.878 1.00 11.69 185 LEU A C 1
ATOM 848 O O . LEU A 1 113 ? 40.613 37.991 17.706 1.00 13.15 185 LEU A O 1
ATOM 853 N N . ILE A 1 114 ? 39.891 38.294 15.595 1.00 10.18 186 ILE A N 1
ATOM 854 C CA . ILE A 1 114 ? 41.150 38.855 15.118 1.00 11.20 186 ILE A CA 1
ATOM 855 C C . ILE A 1 114 ? 40.891 40.273 14.641 1.00 11.78 186 ILE A C 1
ATOM 856 O O . ILE A 1 114 ? 40.009 40.508 13.803 1.00 10.97 186 ILE A O 1
ATOM 861 N N . ILE A 1 115 ? 41.633 41.216 15.213 1.00 9.92 187 ILE A N 1
ATOM 862 C CA . ILE A 1 115 ? 41.654 42.600 14.755 1.00 10.20 187 ILE A CA 1
ATOM 863 C C . ILE A 1 115 ? 42.623 42.660 13.582 1.00 11.63 187 ILE A C 1
ATOM 864 O O . ILE A 1 115 ? 43.832 42.472 13.756 1.00 11.28 187 ILE A O 1
ATOM 869 N N . ALA A 1 116 ? 42.096 42.913 12.386 1.00 11.03 188 ALA A N 1
ATOM 870 C CA . ALA A 1 116 ? 42.860 42.843 11.145 1.00 10.19 188 ALA A CA 1
ATOM 871 C C . ALA A 1 116 ? 43.052 44.257 10.604 1.00 10.65 188 ALA A C 1
ATOM 872 O O . ALA A 1 116 ? 42.084 44.908 10.198 1.00 11.69 188 ALA A O 1
ATOM 874 N N . TYR A 1 117 ? 44.300 44.733 10.609 1.00 9.35 189 TYR A N 1
ATOM 875 C CA . TYR A 1 117 ? 44.615 46.053 10.068 1.00 10.09 189 TYR A CA 1
ATOM 876 C C . TYR A 1 117 ? 44.249 46.071 8.592 1.00 12.02 189 TYR A C 1
ATOM 877 O O . TYR A 1 117 ? 44.795 45.295 7.799 1.00 11.75 189 TYR A O 1
ATOM 886 N N A GLU A 1 118 ? 43.306 46.941 8.225 0.64 12.94 190 GLU A N 1
ATOM 887 N N B GLU A 1 118 ? 43.310 46.948 8.230 0.36 12.74 190 GLU A N 1
ATOM 888 C CA A GLU A 1 118 ? 42.842 47.053 6.836 0.64 12.60 190 GLU A CA 1
ATOM 889 C CA B GLU A 1 118 ? 42.823 47.055 6.852 0.36 13.23 190 GLU A CA 1
ATOM 890 C C A GLU A 1 118 ? 42.378 45.707 6.279 0.64 14.55 190 GLU A C 1
ATOM 891 C C B GLU A 1 118 ? 42.410 45.698 6.288 0.36 14.27 190 GLU A C 1
ATOM 892 O O A GLU A 1 118 ? 42.468 45.450 5.076 0.64 16.28 190 GLU A O 1
ATOM 893 O O B GLU A 1 118 ? 42.570 45.427 5.094 0.36 16.03 190 GLU A O 1
ATOM 904 N N . GLY A 1 119 ? 41.871 44.834 7.151 1.00 12.81 191 GLY A N 1
ATOM 905 C CA . GLY A 1 119 ? 41.374 43.536 6.746 1.00 13.29 191 GLY A CA 1
ATOM 906 C C . GLY A 1 119 ? 42.384 42.409 6.785 1.00 13.31 191 GLY A C 1
ATOM 907 O O . GLY A 1 119 ? 41.981 41.237 6.717 1.00 13.95 191 GLY A O 1
ATOM 908 N N . GLY A 1 120 ? 43.674 42.716 6.880 1.00 11.86 192 GLY A N 1
ATOM 909 C CA . GLY A 1 120 ? 44.701 41.695 6.898 1.00 10.58 192 GLY A CA 1
ATOM 910 C C . GLY A 1 120 ? 44.862 41.001 5.555 1.00 12.11 192 GLY A C 1
ATOM 911 O O . GLY A 1 120 ? 44.164 41.265 4.571 1.00 14.67 192 GLY A O 1
ATOM 912 N N . SER A 1 121 ? 45.825 40.085 5.528 1.00 11.63 193 SER A N 1
ATOM 913 C CA A SER A 1 121 ? 46.066 39.279 4.337 0.75 11.27 193 SER A CA 1
ATOM 914 C CA B SER A 1 121 ? 46.062 39.281 4.336 0.25 11.93 193 SER A CA 1
ATOM 915 C C . SER A 1 121 ? 46.274 37.811 4.680 1.00 11.92 193 SER A C 1
ATOM 916 O O . SER A 1 121 ? 46.908 37.086 3.901 1.00 13.12 193 SER A O 1
ATOM 921 N N . ILE A 1 122 ? 45.772 37.364 5.828 1.00 14.14 194 ILE A N 1
ATOM 922 C CA . ILE A 1 122 ? 45.812 35.949 6.192 1.00 13.01 194 ILE A CA 1
ATOM 923 C C . ILE A 1 122 ? 44.420 35.345 6.076 1.00 11.58 194 ILE A C 1
ATOM 924 O O . ILE A 1 122 ? 43.407 36.041 6.258 1.00 13.14 194 ILE A O 1
ATOM 929 N N . PRO A 1 123 ? 44.320 34.050 5.791 1.00 13.28 195 PRO A N 1
ATOM 930 C CA . PRO A 1 123 ? 43.015 33.380 5.860 1.00 13.55 195 PRO A CA 1
ATOM 931 C C . PRO A 1 123 ? 42.640 33.216 7.323 1.00 17.43 195 PRO A C 1
ATOM 932 O O . PRO A 1 123 ? 43.392 32.641 8.113 1.00 20.98 195 PRO A O 1
ATOM 936 N N . ILE A 1 124 ? 41.502 33.771 7.697 1.00 15.96 196 ILE A N 1
ATOM 937 C CA . ILE A 1 124 ? 41.012 33.704 9.070 1.00 17.86 196 ILE A CA 1
ATOM 938 C C . ILE A 1 124 ? 40.006 32.561 9.147 1.00 16.26 196 ILE A C 1
ATOM 939 O O . ILE A 1 124 ? 39.092 32.503 8.313 1.00 19.59 196 ILE A O 1
ATOM 944 N N . PRO A 1 125 ? 40.171 31.611 10.070 1.00 16.20 197 PRO A N 1
ATOM 945 C CA . PRO A 1 125 ? 39.283 30.442 10.097 1.00 19.35 197 PRO A CA 1
ATOM 946 C C . PRO A 1 125 ? 37.831 30.834 10.325 1.00 20.61 197 PRO A C 1
ATOM 947 O O . PRO A 1 125 ? 37.514 31.907 10.847 1.00 21.14 197 PRO A O 1
ATOM 951 N N . ALA A 1 126 ? 36.937 29.922 9.932 1.00 20.47 198 ALA A N 1
ATOM 952 C CA . ALA A 1 126 ? 35.509 30.219 9.901 1.00 21.42 198 ALA A CA 1
ATOM 953 C C . ALA A 1 126 ? 34.902 30.452 11.284 1.00 21.79 198 ALA A C 1
ATOM 954 O O . ALA A 1 126 ? 33.852 31.099 11.375 1.00 25.38 198 ALA A O 1
ATOM 956 N N . GLY A 1 127 ? 35.518 29.946 12.350 1.00 19.02 199 GLY A N 1
ATOM 957 C CA . GLY A 1 127 ? 35.031 30.126 13.704 1.00 17.94 199 GLY A CA 1
ATOM 958 C C . GLY A 1 127 ? 35.590 31.325 14.444 1.00 17.08 199 GLY A C 1
ATOM 959 O O . GLY A 1 127 ? 35.363 31.474 15.650 1.00 17.82 199 GLY A O 1
ATOM 960 N N . VAL A 1 128 ? 36.311 32.200 13.755 1.00 14.27 200 VAL A N 1
ATOM 961 C CA . VAL A 1 128 ? 36.907 33.384 14.360 1.00 13.68 200 VAL A CA 1
ATOM 962 C C . VAL A 1 128 ? 36.290 34.595 13.681 1.00 12.48 200 VAL A C 1
ATOM 963 O O . VAL A 1 128 ? 36.231 34.648 12.447 1.00 15.84 200 VAL A O 1
ATOM 967 N N . ALA A 1 129 ? 35.811 35.554 14.474 1.00 11.66 201 ALA A N 1
ATOM 968 C CA . ALA A 1 129 ? 35.283 36.792 13.913 1.00 11.97 201 ALA A CA 1
ATOM 969 C C . ALA A 1 129 ? 36.435 37.704 13.505 1.00 11.67 201 ALA A C 1
ATOM 970 O O . ALA A 1 129 ? 37.532 37.632 14.064 1.00 12.17 201 ALA A O 1
ATOM 972 N N . THR A 1 130 ? 36.182 38.576 12.523 1.00 11.84 202 THR A N 1
ATOM 973 C CA . THR A 1 130 ? 37.206 39.484 12.011 1.00 13.68 202 THR A CA 1
ATOM 974 C C . THR A 1 130 ? 36.731 40.915 12.202 1.00 11.99 202 THR A C 1
ATOM 975 O O . THR A 1 130 ? 35.678 41.295 11.679 1.00 13.37 202 THR A O 1
ATOM 979 N N . LEU A 1 131 ? 37.510 41.711 12.926 1.00 10.73 203 LEU A N 1
ATOM 980 C CA . LEU A 1 131 ? 37.260 43.141 13.019 1.00 11.33 203 LEU A CA 1
ATOM 981 C C . LEU A 1 131 ? 38.183 43.838 12.028 1.00 12.55 203 LEU A C 1
ATOM 982 O O . LEU A 1 131 ? 39.402 43.619 12.046 1.00 12.36 203 LEU A O 1
ATOM 987 N N . THR A 1 132 ? 37.599 44.634 11.139 1.00 11.54 204 THR A N 1
ATOM 988 C CA . THR A 1 132 ? 38.372 45.397 10.166 1.00 11.43 204 THR A CA 1
ATOM 989 C C . THR A 1 132 ? 38.687 46.754 10.783 1.00 12.34 204 THR A C 1
ATOM 990 O O . THR A 1 132 ? 37.782 47.556 11.041 1.00 13.46 204 THR A O 1
ATOM 994 N N . TYR A 1 133 ? 39.967 46.990 11.054 1.00 9.92 205 TYR A N 1
ATOM 995 C CA . TYR A 1 133 ? 40.437 48.224 11.666 1.00 9.87 205 TYR A CA 1
ATOM 996 C C . TYR A 1 133 ? 41.054 49.090 10.582 1.00 10.64 205 TYR A C 1
ATOM 997 O O . TYR A 1 133 ? 42.050 48.693 9.961 1.00 10.74 205 TYR A O 1
ATOM 1006 N N . SER A 1 134 ? 40.479 50.274 10.362 1.00 12.26 206 SER A N 1
ATOM 1007 C CA A SER A 1 134 ? 41.031 51.226 9.398 0.53 11.61 206 SER A CA 1
ATOM 1008 C CA B SER A 1 134 ? 41.040 51.221 9.396 0.47 11.68 206 SER A CA 1
ATOM 1009 C C . SER A 1 134 ? 42.131 52.028 10.091 1.00 11.67 206 SER A C 1
ATOM 1010 O O . SER A 1 134 ? 41.956 53.186 10.489 1.00 13.49 206 SER A O 1
ATOM 1015 N N . ASN A 1 135 ? 43.296 51.393 10.244 1.00 10.52 207 ASN A N 1
ATOM 1016 C CA . ASN A 1 135 ? 44.389 52.089 10.918 1.00 10.95 207 ASN A CA 1
ATOM 1017 C C . ASN A 1 135 ? 44.800 53.352 10.167 1.00 10.40 207 ASN A C 1
ATOM 1018 O O . ASN A 1 135 ? 45.174 54.344 10.800 1.00 9.87 207 ASN A O 1
ATOM 1023 N N . SER A 1 136 ? 44.701 53.359 8.832 1.00 10.88 208 SER A N 1
ATOM 1024 C CA . SER A 1 136 ? 45.088 54.551 8.078 1.00 9.73 208 SER A CA 1
ATOM 1025 C C . SER A 1 136 ? 44.217 55.756 8.417 1.00 11.22 208 SER A C 1
ATOM 1026 O O . SER A 1 136 ? 44.678 56.896 8.303 1.00 13.06 208 SER A O 1
ATOM 1029 N N . ASP A 1 137 ? 42.957 55.539 8.803 1.00 10.30 209 ASP A N 1
ATOM 1030 C CA . ASP A 1 137 ? 42.129 56.658 9.244 1.00 10.67 209 ASP A CA 1
ATOM 1031 C C . ASP A 1 137 ? 42.622 57.188 10.582 1.00 10.77 209 ASP A C 1
ATOM 1032 O O . ASP A 1 137 ? 42.548 58.394 10.846 1.00 11.54 209 ASP A O 1
ATOM 1037 N N . MET A 1 138 ? 43.099 56.291 11.445 1.00 9.68 210 MET A N 1
ATOM 1038 C CA . MET A 1 138 ? 43.573 56.685 12.769 1.00 9.69 210 MET A CA 1
ATOM 1039 C C . MET A 1 138 ? 44.864 57.489 12.670 1.00 10.04 210 MET A C 1
ATOM 1040 O O . MET A 1 138 ? 45.060 58.469 13.401 1.00 10.42 210 MET A O 1
ATOM 1045 N N . ALA A 1 139 ? 45.752 57.092 11.762 1.00 9.18 211 ALA A N 1
ATOM 1046 C CA . ALA A 1 139 ? 46.950 57.867 11.464 1.00 9.18 211 ALA A CA 1
ATOM 1047 C C . ALA A 1 139 ? 47.321 57.577 10.019 1.00 9.99 211 ALA A C 1
ATOM 1048 O O . ALA A 1 139 ? 47.572 56.419 9.656 1.00 9.95 211 ALA A O 1
ATOM 1050 N N A GLN A 1 140 ? 47.341 58.621 9.199 0.48 9.37 212 GLN A N 1
ATOM 1051 N N B GLN A 1 140 ? 47.342 58.633 9.206 0.52 9.37 212 GLN A N 1
ATOM 1052 C CA A GLN A 1 140 ? 47.591 58.466 7.774 0.48 9.69 212 GLN A CA 1
ATOM 1053 C CA B GLN A 1 140 ? 47.625 58.521 7.781 0.52 9.47 212 GLN A CA 1
ATOM 1054 C C A GLN A 1 140 ? 49.043 58.084 7.508 0.48 10.75 212 GLN A C 1
ATOM 1055 C C B GLN A 1 140 ? 49.048 58.024 7.545 0.52 10.12 212 GLN A C 1
ATOM 1056 O O A GLN A 1 140 ? 49.953 58.430 8.266 0.48 9.57 212 GLN A O 1
ATOM 1057 O O B GLN A 1 140 ? 49.950 58.236 8.359 0.52 11.93 212 GLN A O 1
ATOM 1068 N N . GLN A 1 141 ? 49.257 57.388 6.394 1.00 9.46 213 GLN A N 1
ATOM 1069 C CA . GLN A 1 141 ? 50.555 56.785 6.098 1.00 10.48 213 GLN A CA 1
ATOM 1070 C C . GLN A 1 141 ? 50.819 56.774 4.593 1.00 10.60 213 GLN A C 1
ATOM 1071 O O . GLN A 1 141 ? 51.235 55.764 4.018 1.00 10.03 213 GLN A O 1
ATOM 1077 N N . ASN A 1 142 ? 50.595 57.910 3.935 1.00 10.11 214 ASN A N 1
ATOM 1078 C CA . ASN A 1 142 ? 50.850 57.983 2.498 1.00 10.87 214 ASN A CA 1
ATOM 1079 C C . ASN A 1 142 ? 52.327 58.194 2.213 1.00 13.79 214 ASN A C 1
ATOM 1080 O O . ASN A 1 142 ? 52.887 57.553 1.315 1.00 14.34 214 ASN A O 1
ATOM 1085 N N . SER A 1 143 ? 52.969 59.074 2.969 1.00 11.36 215 SER A N 1
ATOM 1086 C CA . SER A 1 143 ? 54.361 59.457 2.748 1.00 10.79 215 SER A CA 1
ATOM 1087 C C . SER A 1 143 ? 54.775 60.344 3.916 1.00 12.36 215 SER A C 1
ATOM 1088 O O . SER A 1 143 ? 54.023 60.508 4.886 1.00 11.71 215 SER A O 1
ATOM 1091 N N . ALA A 1 144 ? 55.964 60.943 3.817 1.00 12.57 216 ALA A N 1
ATOM 1092 C CA . ALA A 1 144 ? 56.379 61.915 4.822 1.00 13.61 216 ALA A CA 1
ATOM 1093 C C . ALA A 1 144 ? 55.364 63.045 4.964 1.00 12.75 216 ALA A C 1
ATOM 1094 O O . ALA A 1 144 ? 55.276 63.671 6.030 1.00 13.83 216 ALA A O 1
ATOM 1096 N N . SER A 1 145 ? 54.584 63.317 3.912 1.00 11.25 217 SER A N 1
ATOM 1097 C CA . SER A 1 145 ? 53.581 64.380 3.956 1.00 11.78 217 SER A CA 1
ATOM 1098 C C . SER A 1 145 ? 52.488 64.111 4.978 1.00 12.61 217 SER A C 1
ATOM 1099 O O . SER A 1 145 ? 51.770 65.041 5.350 1.00 13.82 217 SER A O 1
ATOM 1102 N N . SER A 1 146 ? 52.338 62.869 5.430 1.00 11.27 218 SER A N 1
ATOM 1103 C CA . SER A 1 146 ? 51.233 62.497 6.307 1.00 9.96 218 SER A CA 1
ATOM 1104 C C . SER A 1 146 ? 51.477 62.820 7.776 1.00 10.57 218 SER A C 1
ATOM 1105 O O . SER A 1 146 ? 50.603 62.523 8.595 1.00 10.91 218 SER A O 1
ATOM 1108 N N . ARG A 1 147 ? 52.630 63.394 8.122 1.00 9.90 219 ARG A N 1
ATOM 1109 C CA . ARG A 1 147 ? 53.011 63.577 9.519 1.00 9.81 219 ARG A CA 1
ATOM 1110 C C . ARG A 1 147 ? 51.935 64.338 10.283 1.00 9.87 219 ARG A C 1
ATOM 1111 O O . ARG A 1 147 ? 51.531 65.441 9.896 1.00 11.48 219 ARG A O 1
ATOM 1119 N N . GLY A 1 148 ? 51.478 63.736 11.375 1.00 10.12 220 GLY A N 1
ATOM 1120 C CA . GLY A 1 148 ? 50.521 64.399 12.238 1.00 11.71 220 GLY A CA 1
ATOM 1121 C C . GLY A 1 148 ? 49.101 64.418 11.731 1.00 10.04 220 GLY A C 1
ATOM 1122 O O . GLY A 1 148 ? 48.277 65.141 12.300 1.00 11.23 220 GLY A O 1
ATOM 1123 N N . GLN A 1 149 ? 48.782 63.649 10.689 1.00 11.15 221 GLN A N 1
ATOM 1124 C CA . GLN A 1 149 ? 47.446 63.616 10.107 1.00 10.90 221 GLN A CA 1
ATOM 1125 C C . GLN A 1 149 ? 46.746 62.308 10.458 1.00 10.13 221 GLN A C 1
ATOM 1126 O O . GLN A 1 149 ? 47.357 61.230 10.423 1.00 10.05 221 GLN A O 1
ATOM 1132 N N . GLY A 1 150 ? 45.467 62.415 10.815 1.00 10.52 222 GLY A N 1
ATOM 1133 C CA . GLY A 1 150 ? 44.656 61.267 11.175 1.00 11.28 222 GLY A CA 1
ATOM 1134 C C . GLY A 1 150 ? 43.797 61.534 12.396 1.00 11.58 222 GLY A C 1
ATOM 1135 O O . GLY A 1 150 ? 44.019 62.518 13.111 1.00 11.71 222 GLY A O 1
ATOM 1136 N N . LEU A 1 151 ? 42.822 60.657 12.653 1.00 10.07 223 LEU A N 1
ATOM 1137 C CA . LEU A 1 151 ? 41.914 60.866 13.781 1.00 10.19 223 LEU A CA 1
ATOM 1138 C C . LEU A 1 151 ? 42.667 61.039 15.094 1.00 11.47 223 LEU A C 1
ATOM 1139 O O . LEU A 1 151 ? 42.300 61.891 15.916 1.00 11.21 223 LEU A O 1
ATOM 1144 N N . PHE A 1 152 ? 43.705 60.229 15.325 1.00 10.02 224 PHE A N 1
ATOM 1145 C CA . PHE A 1 152 ? 44.443 60.316 16.583 1.00 9.51 224 PHE A CA 1
ATOM 1146 C C . PHE A 1 152 ? 44.903 61.748 16.838 1.00 10.29 224 PHE A C 1
ATOM 1147 O O . PHE A 1 152 ? 44.825 62.248 17.971 1.00 10.21 224 PHE A O 1
ATOM 1155 N N . TYR A 1 153 ? 45.377 62.426 15.789 1.00 9.78 225 TYR A N 1
ATOM 1156 C CA . TYR A 1 153 ? 45.906 63.779 15.922 1.00 10.24 225 TYR A CA 1
ATOM 1157 C C . TYR A 1 153 ? 44.808 64.834 15.996 1.00 11.12 225 TYR A C 1
ATOM 1158 O O . TYR A 1 153 ? 45.059 65.947 16.481 1.00 10.65 225 TYR A O 1
ATOM 1167 N N . GLN A 1 154 ? 43.594 64.506 15.543 1.00 10.05 226 GLN A N 1
ATOM 1168 C CA . GLN A 1 154 ? 42.444 65.365 15.801 1.00 10.28 226 GLN A CA 1
ATOM 1169 C C . GLN A 1 154 ? 42.026 65.319 17.260 1.00 13.13 226 GLN A C 1
ATOM 1170 O O . GLN A 1 154 ? 41.272 66.193 17.697 1.00 16.85 226 GLN A O 1
ATOM 1176 N N . LEU A 1 155 ? 42.499 64.332 18.019 1.00 10.45 227 LEU A N 1
ATOM 1177 C CA . LEU A 1 155 ? 42.295 64.297 19.462 1.00 11.45 227 LEU A CA 1
ATOM 1178 C C . LEU A 1 155 ? 43.481 64.872 20.226 1.00 11.37 227 LEU A C 1
ATOM 1179 O O . LEU A 1 155 ? 43.294 65.719 21.106 1.00 13.44 227 LEU A O 1
ATOM 1184 N N . TYR A 1 156 ? 44.703 64.453 19.887 1.00 10.84 228 TYR A N 1
ATOM 1185 C CA . TYR A 1 156 ? 45.896 64.784 20.666 1.00 10.25 228 TYR A CA 1
ATOM 1186 C C . TYR A 1 156 ? 46.708 65.936 20.103 1.00 10.90 228 TYR A C 1
ATOM 1187 O O . TYR A 1 156 ? 47.620 66.411 20.787 1.00 13.23 228 TYR A O 1
ATOM 1196 N N . GLY A 1 157 ? 46.403 66.392 18.889 1.00 10.22 229 GLY A N 1
ATOM 1197 C CA . GLY A 1 157 ? 47.154 67.461 18.254 1.00 10.35 229 GLY A CA 1
ATOM 1198 C C . GLY A 1 157 ? 48.093 66.940 17.184 1.00 10.20 229 GLY A C 1
ATOM 1199 O O . GLY A 1 157 ? 48.720 65.892 17.365 1.00 11.78 229 GLY A O 1
ATOM 1200 N N . SER A 1 158 ? 48.218 67.677 16.077 1.00 10.31 230 SER A N 1
ATOM 1201 C CA . SER A 1 158 ? 49.053 67.236 14.966 1.00 10.55 230 SER A CA 1
ATOM 1202 C C . SER A 1 158 ? 50.545 67.235 15.288 1.00 11.62 230 SER A C 1
ATOM 1203 O O . SER A 1 158 ? 51.315 66.623 14.538 1.00 12.13 230 SER A O 1
ATOM 1206 N N . THR A 1 159 ? 50.976 67.897 16.364 1.00 11.28 231 THR A N 1
ATOM 1207 C CA . THR A 1 159 ? 52.381 67.884 16.757 1.00 12.35 231 THR A CA 1
ATOM 1208 C C . THR A 1 159 ? 52.678 66.868 17.850 1.00 11.77 231 THR A C 1
ATOM 1209 O O . THR A 1 159 ? 53.813 66.821 18.349 1.00 12.99 231 THR A O 1
ATOM 1213 N N . HIS A 1 160 ? 51.692 66.057 18.234 1.00 11.11 232 HIS A N 1
ATOM 1214 C CA . HIS A 1 160 ? 51.936 65.017 19.222 1.00 10.99 232 HIS A CA 1
ATOM 1215 C C . HIS A 1 160 ? 53.020 64.072 18.711 1.00 10.94 232 HIS A C 1
ATOM 1216 O O . HIS A 1 160 ? 53.084 63.755 17.520 1.00 11.42 232 HIS A O 1
ATOM 1223 N N . SER A 1 161 ? 53.870 63.605 19.627 1.00 11.27 233 SER A N 1
ATOM 1224 C CA . SER A 1 161 ? 55.056 62.860 19.206 1.00 10.21 233 SER A CA 1
ATOM 1225 C C . SER A 1 161 ? 54.763 61.439 18.746 1.00 9.89 233 SER A C 1
ATOM 1226 O O . SER A 1 161 ? 55.627 60.832 18.104 1.00 10.77 233 SER A O 1
ATOM 1229 N N . ALA A 1 162 ? 53.591 60.884 19.047 1.00 9.44 234 ALA A N 1
ATOM 1230 C CA . ALA A 1 162 ? 53.312 59.518 18.624 1.00 10.40 234 ALA A CA 1
ATOM 1231 C C . ALA A 1 162 ? 53.552 59.350 17.128 1.00 10.94 234 ALA A C 1
ATOM 1232 O O . ALA A 1 162 ? 53.049 60.129 16.315 1.00 9.99 234 ALA A O 1
ATOM 1234 N N . SER A 1 163 ? 54.312 58.317 16.763 1.00 10.06 235 SER A N 1
ATOM 1235 C CA . SER A 1 163 ? 54.402 57.916 15.365 1.00 8.97 235 SER A CA 1
ATOM 1236 C C . SER A 1 163 ? 53.039 57.419 14.880 1.00 8.90 235 SER A C 1
ATOM 1237 O O . SER A 1 163 ? 52.119 57.177 15.663 1.00 9.00 235 SER A O 1
ATOM 1240 N N . ALA A 1 164 ? 52.915 57.238 13.563 1.00 8.90 236 ALA A N 1
ATOM 1241 C CA . ALA A 1 164 ? 51.656 56.700 13.056 1.00 8.98 236 ALA A CA 1
ATOM 1242 C C . ALA A 1 164 ? 51.363 55.339 13.668 1.00 10.29 236 ALA A C 1
ATOM 1243 O O . ALA A 1 164 ? 50.213 55.034 13.993 1.00 9.45 236 ALA A O 1
ATOM 1245 N N . MET A 1 165 ? 52.393 54.507 13.848 1.00 9.20 237 MET A N 1
ATOM 1246 C CA . MET A 1 165 ? 52.144 53.170 14.378 1.00 8.63 237 MET A CA 1
ATOM 1247 C C . MET A 1 165 ? 51.749 53.203 15.844 1.00 9.06 237 MET A C 1
ATOM 1248 O O . MET A 1 165 ? 50.935 52.373 16.277 1.00 9.21 237 MET A O 1
ATOM 1253 N N . THR A 1 166 ? 52.309 54.141 16.618 1.00 8.90 238 THR A N 1
ATOM 1254 C CA . THR A 1 166 ? 51.895 54.300 18.009 1.00 9.17 238 THR A CA 1
ATOM 1255 C C . THR A 1 166 ? 50.448 54.767 18.088 1.00 9.23 238 THR A C 1
ATOM 1256 O O . THR A 1 166 ? 49.668 54.260 18.906 1.00 9.45 238 THR A O 1
ATOM 1260 N N . ALA A 1 167 ? 50.066 55.710 17.222 1.00 8.81 239 ALA A N 1
ATOM 1261 C CA . ALA A 1 167 ? 48.661 56.104 17.124 1.00 9.18 239 ALA A CA 1
ATOM 1262 C C . ALA A 1 167 ? 47.779 54.907 16.792 1.00 8.86 239 ALA A C 1
ATOM 1263 O O . ALA A 1 167 ? 46.699 54.743 17.369 1.00 9.47 239 ALA A O 1
ATOM 1265 N N . TRP A 1 168 ? 48.223 54.046 15.873 1.00 8.77 240 TRP A N 1
ATOM 1266 C CA . TRP A 1 168 ? 47.427 52.860 15.567 1.00 8.76 240 TRP A CA 1
ATOM 1267 C C . TRP A 1 168 ? 47.235 51.981 16.799 1.00 9.52 240 TRP A C 1
ATOM 1268 O O . TRP A 1 168 ? 46.133 51.468 17.030 1.00 10.29 240 TRP A O 1
ATOM 1279 N N . VAL A 1 169 ? 48.303 51.765 17.580 1.00 8.82 241 VAL A N 1
ATOM 1280 C CA . VAL A 1 169 ? 48.191 50.978 18.815 1.00 9.55 241 VAL A CA 1
ATOM 1281 C C . VAL A 1 169 ? 47.121 51.565 19.723 1.00 9.62 241 VAL A C 1
ATOM 1282 O O . VAL A 1 169 ? 46.261 50.846 20.247 1.00 10.11 241 VAL A O 1
ATOM 1286 N N . TRP A 1 170 ? 47.187 52.880 19.950 1.00 8.97 242 TRP A N 1
ATOM 1287 C CA . TRP A 1 170 ? 46.196 53.546 20.789 1.00 9.02 242 TRP A CA 1
ATOM 1288 C C . TRP A 1 170 ? 44.784 53.213 20.317 1.00 9.82 242 TRP A C 1
ATOM 1289 O O . TRP A 1 170 ? 43.906 52.891 21.128 1.00 9.58 242 TRP A O 1
ATOM 1300 N N . GLY A 1 171 ? 44.555 53.253 18.999 1.00 9.69 243 GLY A N 1
ATOM 1301 C CA . GLY A 1 171 ? 43.249 52.881 18.466 1.00 9.53 243 GLY A CA 1
ATOM 1302 C C . GLY A 1 171 ? 42.845 51.455 18.799 1.00 10.91 243 GLY A C 1
ATOM 1303 O O . GLY A 1 171 ? 41.686 51.194 19.138 1.00 10.95 243 GLY A O 1
ATOM 1304 N N . VAL A 1 172 ? 43.786 50.507 18.689 1.00 9.04 244 VAL A N 1
ATOM 1305 C CA . VAL A 1 172 ? 43.480 49.125 19.062 1.00 10.33 244 VAL A CA 1
ATOM 1306 C C . VAL A 1 172 ? 43.083 49.042 20.526 1.00 9.45 244 VAL A C 1
ATOM 1307 O O . VAL A 1 172 ? 42.148 48.321 20.894 1.00 10.73 244 VAL A O 1
ATOM 1311 N N . SER A 1 173 ? 43.804 49.755 21.391 1.00 9.80 245 SER A N 1
ATOM 1312 C CA . SER A 1 173 ? 43.465 49.733 22.804 1.00 10.86 245 SER A CA 1
ATOM 1313 C C . SER A 1 173 ? 42.055 50.260 23.041 1.00 9.91 245 SER A C 1
ATOM 1314 O O . SER A 1 173 ? 41.326 49.732 23.892 1.00 10.59 245 SER A O 1
ATOM 1317 N N . ARG A 1 174 ? 41.647 51.297 22.298 1.00 10.65 246 ARG A N 1
ATOM 1318 C CA . ARG A 1 174 ? 40.284 51.808 22.438 1.00 11.14 246 ARG A CA 1
ATOM 1319 C C . ARG A 1 174 ? 39.258 50.808 21.921 1.00 11.00 246 ARG A C 1
ATOM 1320 O O . ARG A 1 174 ? 38.172 50.679 22.493 1.00 11.58 246 ARG A O 1
ATOM 1328 N N . ILE A 1 175 ? 39.588 50.088 20.844 1.00 10.94 247 ILE A N 1
ATOM 1329 C CA . ILE A 1 175 ? 38.706 49.034 20.348 1.00 10.32 247 ILE A CA 1
ATOM 1330 C C . ILE A 1 175 ? 38.477 47.980 21.421 1.00 9.84 247 ILE A C 1
ATOM 1331 O O . ILE A 1 175 ? 37.344 47.544 21.655 1.00 10.66 247 ILE A O 1
ATOM 1336 N N . ILE A 1 176 ? 39.548 47.542 22.084 1.00 10.77 248 ILE A N 1
ATOM 1337 C CA . ILE A 1 176 ? 39.370 46.525 23.115 1.00 10.85 248 ILE A CA 1
ATOM 1338 C C . ILE A 1 176 ? 38.594 47.083 24.307 1.00 11.32 248 ILE A C 1
ATOM 1339 O O . ILE A 1 176 ? 37.735 46.392 24.867 1.00 11.66 248 ILE A O 1
ATOM 1344 N N . ASP A 1 177 ? 38.875 48.331 24.714 1.00 10.05 249 ASP A N 1
ATOM 1345 C CA . ASP A 1 177 ? 38.053 48.977 25.738 1.00 10.89 249 ASP A CA 1
ATOM 1346 C C . ASP A 1 177 ? 36.584 48.914 25.347 1.00 10.96 249 ASP A C 1
ATOM 1347 O O . ASP A 1 177 ? 35.720 48.554 26.153 1.00 12.67 249 ASP A O 1
ATOM 1352 N N . ALA A 1 178 ? 36.289 49.271 24.098 1.00 11.79 250 ALA A N 1
ATOM 1353 C CA . ALA A 1 178 ? 34.909 49.269 23.635 1.00 12.04 250 ALA A CA 1
ATOM 1354 C C . ALA A 1 178 ? 34.297 47.876 23.702 1.00 11.93 250 ALA A C 1
ATOM 1355 O O . ALA A 1 178 ? 33.148 47.716 24.131 1.00 13.79 250 ALA A O 1
ATOM 1357 N N . LEU A 1 179 ? 35.036 46.857 23.262 1.00 12.05 251 LEU A N 1
ATOM 1358 C CA . LEU A 1 179 ? 34.508 45.498 23.309 1.00 11.58 251 LEU A CA 1
ATOM 1359 C C . LEU A 1 179 ? 34.228 45.065 24.742 1.00 13.44 251 LEU A C 1
ATOM 1360 O O . LEU A 1 179 ? 33.215 44.407 25.013 1.00 13.94 251 LEU A O 1
ATOM 1365 N N . GLU A 1 180 ? 35.102 45.444 25.680 1.00 12.61 252 GLU A N 1
ATOM 1366 C CA . GLU A 1 180 ? 34.932 45.027 27.069 1.00 11.79 252 GLU A CA 1
ATOM 1367 C C . GLU A 1 180 ? 33.719 45.668 27.731 1.00 14.31 252 GLU A C 1
ATOM 1368 O O . GLU A 1 180 ? 33.230 45.138 28.736 1.00 17.16 252 GLU A O 1
ATOM 1374 N N . MET A 1 181 ? 33.203 46.770 27.185 1.00 13.43 253 MET A N 1
ATOM 1375 C CA . MET A 1 181 ? 32.009 47.403 27.724 1.00 15.29 253 MET A CA 1
ATOM 1376 C C . MET A 1 181 ? 30.765 47.149 26.876 1.00 14.66 253 MET A C 1
ATOM 1377 O O . MET A 1 181 ? 29.712 47.730 27.151 1.00 16.15 253 MET A O 1
ATOM 1382 N N . THR A 1 182 ? 30.849 46.282 25.869 1.00 12.63 254 THR A N 1
ATOM 1383 C CA . THR A 1 182 ? 29.763 46.072 24.911 1.00 14.48 254 THR A CA 1
ATOM 1384 C C . THR A 1 182 ? 29.464 44.584 24.789 1.00 14.83 254 THR A C 1
ATOM 1385 O O . THR A 1 182 ? 29.869 43.930 23.817 1.00 15.23 254 THR A O 1
ATOM 1389 N N . PRO A 1 183 ? 28.739 44.015 25.755 1.00 14.14 255 PRO A N 1
ATOM 1390 C CA . PRO A 1 183 ? 28.440 42.573 25.693 1.00 16.21 255 PRO A CA 1
ATOM 1391 C C . PRO A 1 183 ? 27.646 42.155 24.465 1.00 15.38 255 PRO A C 1
ATOM 1392 O O . PRO A 1 183 ? 27.766 41.003 24.026 1.00 16.47 255 PRO A O 1
ATOM 1396 N N . THR A 1 184 ? 26.834 43.045 23.889 1.00 15.41 256 THR A N 1
ATOM 1397 C CA . THR A 1 184 ? 26.063 42.657 22.713 1.00 15.72 256 THR A CA 1
ATOM 1398 C C . THR A 1 184 ? 26.931 42.424 21.484 1.00 16.34 256 THR A C 1
ATOM 1399 O O . THR A 1 184 ? 26.433 41.875 20.492 1.00 16.24 256 THR A O 1
ATOM 1403 N N . ALA A 1 185 ? 28.203 42.830 21.512 1.00 14.20 257 ALA A N 1
ATOM 1404 C CA . ALA A 1 185 ? 29.098 42.487 20.411 1.00 14.26 257 ALA A CA 1
ATOM 1405 C C . ALA A 1 185 ? 29.482 41.015 20.422 1.00 14.54 257 ALA A C 1
ATOM 1406 O O . ALA A 1 185 ? 30.011 40.523 19.420 1.00 15.38 257 ALA A O 1
ATOM 1408 N N . GLN A 1 186 ? 29.230 40.311 21.524 1.00 15.07 258 GLN A N 1
ATOM 1409 C CA . GLN A 1 186 ? 29.398 38.856 21.588 1.00 17.21 258 GLN A CA 1
ATOM 1410 C C . GLN A 1 186 ? 30.822 38.412 21.259 1.00 15.90 258 GLN A C 1
ATOM 1411 O O . GLN A 1 186 ? 31.032 37.421 20.556 1.00 14.90 258 GLN A O 1
ATOM 1417 N N . ILE A 1 187 ? 31.808 39.140 21.778 1.00 14.67 259 ILE A N 1
ATOM 1418 C CA . ILE A 1 187 ? 33.219 38.835 21.575 1.00 11.97 259 ILE A CA 1
ATOM 1419 C C . ILE A 1 187 ? 33.818 38.339 22.884 1.00 15.22 259 ILE A C 1
ATOM 1420 O O . ILE A 1 187 ? 33.588 38.924 23.953 1.00 15.53 259 ILE A O 1
ATOM 1425 N N . ASN A 1 188 ? 34.606 37.268 22.796 1.00 12.56 260 ASN A N 1
ATOM 1426 C CA . ASN A 1 188 ? 35.410 36.802 23.923 1.00 12.34 260 ASN A CA 1
ATOM 1427 C C . ASN A 1 188 ? 36.659 37.671 23.966 1.00 12.15 260 ASN A C 1
ATOM 1428 O O . ASN A 1 188 ? 37.609 37.465 23.198 1.00 11.48 260 ASN A O 1
ATOM 1433 N N . THR A 1 189 ? 36.665 38.664 24.857 1.00 13.46 261 THR A N 1
ATOM 1434 C CA . THR A 1 189 ? 37.784 39.601 24.881 1.00 11.89 261 THR A CA 1
ATOM 1435 C C . THR A 1 189 ? 39.052 38.997 25.470 1.00 12.48 261 THR A C 1
ATOM 1436 O O . THR A 1 189 ? 40.098 39.652 25.448 1.00 13.68 261 THR A O 1
ATOM 1440 N N . GLN A 1 190 ? 38.984 37.774 25.990 1.00 13.02 262 GLN A N 1
ATOM 1441 C CA A GLN A 1 190 ? 40.167 37.031 26.397 0.70 13.26 262 GLN A CA 1
ATOM 1442 C CA B GLN A 1 190 ? 40.176 37.043 26.394 0.30 13.33 262 GLN A CA 1
ATOM 1443 C C . GLN A 1 190 ? 40.799 36.266 25.244 1.00 13.07 262 GLN A C 1
ATOM 1444 O O . GLN A 1 190 ? 41.826 35.617 25.440 1.00 12.65 262 GLN A O 1
ATOM 1455 N N . ARG A 1 191 ? 40.209 36.321 24.050 1.00 11.35 263 ARG A N 1
ATOM 1456 C CA . ARG A 1 191 ? 40.712 35.583 22.895 1.00 10.74 263 ARG A CA 1
ATOM 1457 C C . ARG A 1 191 ? 40.718 36.498 21.673 1.00 10.92 263 ARG A C 1
ATOM 1458 O O . ARG A 1 191 ? 40.034 36.253 20.677 1.00 11.15 263 ARG A O 1
ATOM 1466 N N . ILE A 1 192 ? 41.515 37.564 21.761 1.00 11.06 264 ILE A N 1
ATOM 1467 C CA . ILE A 1 192 ? 41.674 38.552 20.696 1.00 10.73 264 ILE A CA 1
ATOM 1468 C C . ILE A 1 192 ? 43.075 38.432 20.106 1.00 11.73 264 ILE A C 1
ATOM 1469 O O . ILE A 1 192 ? 44.076 38.436 20.837 1.00 12.35 264 ILE A O 1
ATOM 1474 N N . GLY A 1 193 ? 43.148 38.326 18.779 1.00 10.28 265 GLY A N 1
ATOM 1475 C CA . GLY A 1 193 ? 44.399 38.392 18.058 1.00 10.59 265 GLY A CA 1
ATOM 1476 C C . GLY A 1 193 ? 44.469 39.658 17.215 1.00 9.47 265 GLY A C 1
ATOM 1477 O O . GLY A 1 193 ? 43.501 40.402 17.075 1.00 10.31 265 GLY A O 1
ATOM 1478 N N . VAL A 1 194 ? 45.648 39.895 16.645 1.00 9.33 266 VAL A N 1
ATOM 1479 C CA . VAL A 1 194 ? 45.867 41.047 15.773 1.00 9.39 266 VAL A CA 1
ATOM 1480 C C . VAL A 1 194 ? 46.725 40.609 14.592 1.00 9.21 266 VAL A C 1
ATOM 1481 O O . VAL A 1 194 ? 47.632 39.783 14.744 1.00 10.42 266 VAL A O 1
ATOM 1485 N N . THR A 1 195 ? 46.442 41.152 13.410 1.00 9.34 267 THR A N 1
ATOM 1486 C CA . THR A 1 195 ? 47.225 40.803 12.231 1.00 9.45 267 THR A CA 1
ATOM 1487 C C . THR A 1 195 ? 47.247 41.974 11.261 1.00 9.27 267 THR A C 1
ATOM 1488 O O . THR A 1 195 ? 46.391 42.868 11.300 1.00 10.81 267 THR A O 1
ATOM 1492 N N . GLY A 1 196 ? 48.238 41.939 10.381 1.00 9.58 268 GLY A N 1
ATOM 1493 C CA . GLY A 1 196 ? 48.303 42.856 9.254 1.00 10.80 268 GLY A CA 1
ATOM 1494 C C . GLY A 1 196 ? 49.489 42.454 8.405 1.00 9.70 268 GLY A C 1
ATOM 1495 O O . GLY A 1 196 ? 50.378 41.718 8.852 1.00 10.22 268 GLY A O 1
ATOM 1496 N N . CYS A 1 197 ? 49.490 42.951 7.167 1.00 9.98 269 CYS A N 1
ATOM 1497 C CA . CYS A 1 197 ? 50.546 42.634 6.214 1.00 11.31 269 CYS A CA 1
ATOM 1498 C C . CYS A 1 197 ? 51.295 43.893 5.796 1.00 11.43 269 CYS A C 1
ATOM 1499 O O . CYS A 1 197 ? 50.714 44.978 5.681 1.00 10.40 269 CYS A O 1
ATOM 1502 N N . ALA A 1 198 ? 52.591 43.725 5.539 1.00 10.69 270 ALA A N 1
ATOM 1503 C CA . ALA A 1 198 ? 53.443 44.781 4.971 1.00 10.52 270 ALA A CA 1
ATOM 1504 C C . ALA A 1 198 ? 53.474 45.947 5.955 1.00 11.00 270 ALA A C 1
ATOM 1505 O O . ALA A 1 198 ? 53.749 45.724 7.142 1.00 10.51 270 ALA A O 1
ATOM 1507 N N . ARG A 1 199 ? 53.215 47.183 5.526 1.00 10.38 271 ARG A N 1
ATOM 1508 C CA . ARG A 1 199 ? 53.197 48.290 6.480 1.00 11.00 271 ARG A CA 1
ATOM 1509 C C . ARG A 1 199 ? 52.233 48.017 7.627 1.00 9.64 271 ARG A C 1
ATOM 1510 O O . ARG A 1 199 ? 52.496 48.381 8.779 1.00 10.12 271 ARG A O 1
ATOM 1518 N N . ASP A 1 200 ? 51.109 47.356 7.331 1.00 9.29 272 ASP A N 1
ATOM 1519 C CA . ASP A 1 200 ? 50.157 47.027 8.385 1.00 9.35 272 ASP A CA 1
ATOM 1520 C C . ASP A 1 200 ? 50.635 45.876 9.262 1.00 10.52 272 ASP A C 1
ATOM 1521 O O . ASP A 1 200 ? 50.111 45.701 10.371 1.00 11.54 272 ASP A O 1
ATOM 1526 N N . GLY A 1 201 ? 51.612 45.097 8.792 1.00 9.78 273 GLY A N 1
ATOM 1527 C CA . GLY A 1 201 ? 52.282 44.103 9.615 1.00 10.05 273 GLY A CA 1
ATOM 1528 C C . GLY A 1 201 ? 53.259 44.719 10.599 1.00 9.29 273 GLY A C 1
ATOM 1529 O O . GLY A 1 201 ? 53.388 44.247 11.735 1.00 9.39 273 GLY A O 1
ATOM 1530 N N . LYS A 1 202 ? 53.962 45.779 10.176 1.00 9.81 274 LYS A N 1
ATOM 1531 C CA . LYS A 1 202 ? 54.706 46.571 11.145 1.00 9.82 274 LYS A CA 1
ATOM 1532 C C . LYS A 1 202 ? 53.756 47.071 12.221 1.00 8.61 274 LYS A C 1
ATOM 1533 O O . LYS A 1 202 ? 54.060 47.023 13.416 1.00 9.91 274 LYS A O 1
ATOM 1539 N N . GLY A 1 203 ? 52.576 47.530 11.812 1.00 9.74 275 GLY A N 1
ATOM 1540 C CA . GLY A 1 203 ? 51.606 48.013 12.785 1.00 10.89 275 GLY A CA 1
ATOM 1541 C C . GLY A 1 203 ? 51.113 46.927 13.725 1.00 9.07 275 GLY A C 1
ATOM 1542 O O . GLY A 1 203 ? 51.013 47.137 14.938 1.00 9.11 275 GLY A O 1
ATOM 1543 N N . ALA A 1 204 ? 50.821 45.747 13.186 1.00 8.66 276 ALA A N 1
ATOM 1544 C CA . ALA A 1 204 ? 50.297 44.676 14.021 1.00 8.70 276 ALA A CA 1
ATOM 1545 C C . ALA A 1 204 ? 51.320 44.228 15.061 1.00 10.01 276 ALA A C 1
ATOM 1546 O O . ALA A 1 204 ? 50.954 43.927 16.205 1.00 9.79 276 ALA A O 1
ATOM 1548 N N . LEU A 1 205 ? 52.610 44.188 14.692 1.00 8.67 277 LEU A N 1
ATOM 1549 C CA . LEU A 1 205 ? 53.641 43.862 15.678 1.00 9.48 277 LEU A CA 1
ATOM 1550 C C . LEU A 1 205 ? 53.650 44.887 16.807 1.00 8.79 277 LEU A C 1
ATOM 1551 O O . LEU A 1 205 ? 53.687 44.532 17.993 1.00 9.57 277 LEU A O 1
ATOM 1556 N N . MET A 1 206 ? 53.593 46.174 16.455 1.00 8.93 278 MET A N 1
ATOM 1557 C CA . MET A 1 206 ? 53.514 47.214 17.484 1.00 8.60 278 MET A CA 1
ATOM 1558 C C . MET A 1 206 ? 52.313 47.014 18.405 1.00 8.64 278 MET A C 1
ATOM 1559 O O . MET A 1 206 ? 52.428 47.160 19.626 1.00 9.54 278 MET A O 1
ATOM 1564 N N . ALA A 1 207 ? 51.153 46.679 17.841 1.00 9.46 279 ALA A N 1
ATOM 1565 C CA . ALA A 1 207 ? 49.953 46.497 18.653 1.00 9.77 279 ALA A CA 1
ATOM 1566 C C . ALA A 1 207 ? 50.127 45.352 19.643 1.00 9.76 279 ALA A C 1
ATOM 1567 O O . ALA A 1 207 ? 49.843 45.496 20.838 1.00 10.11 279 ALA A O 1
ATOM 1569 N N . GLY A 1 208 ? 50.589 44.195 19.168 1.00 9.31 280 GLY A N 1
ATOM 1570 C CA . GLY A 1 208 ? 50.772 43.073 20.074 1.00 10.10 280 GLY A CA 1
ATOM 1571 C C . GLY A 1 208 ? 51.824 43.353 21.130 1.00 9.66 280 GLY A C 1
ATOM 1572 O O . GLY A 1 208 ? 51.709 42.903 22.278 1.00 10.01 280 GLY A O 1
ATOM 1573 N N . ALA A 1 209 ? 52.868 44.091 20.759 1.00 9.21 281 ALA A N 1
ATOM 1574 C CA . ALA A 1 209 ? 53.920 44.402 21.719 1.00 9.83 281 ALA A CA 1
ATOM 1575 C C . ALA A 1 209 ? 53.395 45.272 22.851 1.00 9.14 281 ALA A C 1
ATOM 1576 O O . ALA A 1 209 ? 53.664 45.002 24.026 1.00 9.97 281 ALA A O 1
ATOM 1578 N N . PHE A 1 210 ? 52.644 46.325 22.516 1.00 10.36 282 PHE A N 1
ATOM 1579 C CA . PHE A 1 210 ? 52.286 47.356 23.485 1.00 9.94 282 PHE A CA 1
ATOM 1580 C C . PHE A 1 210 ? 50.942 47.132 24.177 1.00 12.35 282 PHE A C 1
ATOM 1581 O O . PHE A 1 210 ? 50.732 47.687 25.264 1.00 13.71 282 PHE A O 1
ATOM 1589 N N . GLU A 1 211 ? 50.027 46.368 23.585 1.00 10.95 283 GLU A N 1
ATOM 1590 C CA . GLU A 1 211 ? 48.677 46.180 24.131 1.00 10.06 283 GLU A CA 1
ATOM 1591 C C . GLU A 1 211 ? 48.580 44.751 24.663 1.00 11.50 283 GLU A C 1
ATOM 1592 O O . GLU A 1 211 ? 48.425 43.794 23.898 1.00 11.72 283 GLU A O 1
ATOM 1598 N N . GLU A 1 212 ? 48.692 44.604 25.985 1.00 10.76 284 GLU A N 1
ATOM 1599 C CA . GLU A 1 212 ? 48.828 43.284 26.589 1.00 11.68 284 GLU A CA 1
ATOM 1600 C C . GLU A 1 212 ? 47.544 42.466 26.600 1.00 11.31 284 GLU A C 1
ATOM 1601 O O . GLU A 1 212 ? 47.596 41.292 26.981 1.00 13.45 284 GLU A O 1
ATOM 1607 N N . ARG A 1 213 ? 46.403 43.031 26.207 1.00 9.71 285 ARG A N 1
ATOM 1608 C CA . ARG A 1 213 ? 45.190 42.229 26.085 1.00 10.68 285 ARG A CA 1
ATOM 1609 C C . ARG A 1 213 ? 45.126 41.441 24.784 1.00 13.39 285 ARG A C 1
ATOM 1610 O O . ARG A 1 213 ? 44.140 40.729 24.562 1.00 15.84 285 ARG A O 1
ATOM 1618 N N . ILE A 1 214 ? 46.145 41.531 23.929 1.00 10.31 286 ILE A N 1
ATOM 1619 C CA . ILE A 1 214 ? 46.184 40.761 22.691 1.00 10.01 286 ILE A CA 1
ATOM 1620 C C . ILE A 1 214 ? 46.808 39.395 22.970 1.00 10.11 286 ILE A C 1
ATOM 1621 O O . ILE A 1 214 ? 47.981 39.300 23.353 1.00 10.88 286 ILE A O 1
ATOM 1626 N N . ALA A 1 215 ? 46.015 38.334 22.769 1.00 10.04 287 ALA A N 1
ATOM 1627 C CA . ALA A 1 215 ? 46.467 36.979 23.066 1.00 10.23 287 ALA A CA 1
ATOM 1628 C C . ALA A 1 215 ? 47.377 36.403 21.985 1.00 10.98 287 ALA A C 1
ATOM 1629 O O . ALA A 1 215 ? 48.201 35.529 22.286 1.00 15.22 287 ALA A O 1
ATOM 1631 N N . LEU A 1 216 ? 47.233 36.838 20.732 1.00 9.73 288 LEU A N 1
ATOM 1632 C CA . LEU A 1 216 ? 48.018 36.282 19.633 1.00 9.69 288 LEU A CA 1
ATOM 1633 C C . LEU A 1 216 ? 48.307 37.378 18.619 1.00 9.48 288 LEU A C 1
ATOM 1634 O O . LEU A 1 216 ? 47.382 38.041 18.142 1.00 10.74 288 LEU A O 1
ATOM 1639 N N . THR A 1 217 ? 49.580 37.563 18.293 1.00 10.09 289 THR A N 1
ATOM 1640 C CA . THR A 1 217 ? 50.019 38.589 17.354 1.00 10.70 289 THR A CA 1
ATOM 1641 C C . THR A 1 217 ? 50.554 37.914 16.096 1.00 10.19 289 THR A C 1
ATOM 1642 O O . THR A 1 217 ? 51.366 36.986 16.188 1.00 10.12 289 THR A O 1
ATOM 1646 N N . ILE A 1 218 ? 50.109 38.380 14.927 1.00 10.12 290 ILE A N 1
ATOM 1647 C CA . ILE A 1 218 ? 50.435 37.726 13.654 1.00 9.56 290 ILE A CA 1
ATOM 1648 C C . ILE A 1 218 ? 50.907 38.747 12.619 1.00 10.12 290 ILE A C 1
ATOM 1649 O O . ILE A 1 218 ? 50.125 39.148 11.736 1.00 10.30 290 ILE A O 1
ATOM 1654 N N . PRO A 1 219 ? 52.166 39.190 12.669 1.00 9.77 291 PRO A N 1
ATOM 1655 C CA . PRO A 1 219 ? 52.680 40.102 11.634 1.00 10.22 291 PRO A CA 1
ATOM 1656 C C . PRO A 1 219 ? 53.086 39.322 10.391 1.00 12.03 291 PRO A C 1
ATOM 1657 O O . PRO A 1 219 ? 53.794 38.317 10.478 1.00 14.30 291 PRO A O 1
ATOM 1661 N N . GLN A 1 220 ? 52.655 39.802 9.227 1.00 10.82 292 GLN A N 1
ATOM 1662 C CA . GLN A 1 220 ? 52.850 39.107 7.960 1.00 11.24 292 GLN A CA 1
ATOM 1663 C C . GLN A 1 220 ? 53.702 39.980 7.047 1.00 9.99 292 GLN A C 1
ATOM 1664 O O . GLN A 1 220 ? 53.305 41.105 6.719 1.00 10.48 292 GLN A O 1
ATOM 1670 N N . GLU A 1 221 ? 54.869 39.468 6.645 1.00 10.89 293 GLU A N 1
ATOM 1671 C CA . GLU A 1 221 ? 55.770 40.170 5.720 1.00 10.58 293 GLU A CA 1
ATOM 1672 C C . GLU A 1 221 ? 55.959 41.636 6.109 1.00 10.65 293 GLU A C 1
ATOM 1673 O O . GLU A 1 221 ? 55.809 42.552 5.291 1.00 11.63 293 GLU A O 1
ATOM 1679 N N . SER A 1 222 ? 56.325 41.856 7.379 1.00 10.12 294 SER A N 1
ATOM 1680 C CA . SER A 1 222 ? 56.409 43.209 7.930 1.00 10.34 294 SER A CA 1
ATOM 1681 C C . SER A 1 222 ? 57.731 43.905 7.615 1.00 13.78 294 SER A C 1
ATOM 1682 O O . SER A 1 222 ? 57.786 45.142 7.619 1.00 14.72 294 SER A O 1
ATOM 1685 N N . GLY A 1 223 ? 58.799 43.150 7.382 1.00 11.44 295 GLY A N 1
ATOM 1686 C CA . GLY A 1 223 ? 60.055 43.729 6.899 1.00 11.11 295 GLY A CA 1
ATOM 1687 C C . GLY A 1 223 ? 60.700 44.729 7.845 1.00 9.97 295 GLY A C 1
ATOM 1688 O O . GLY A 1 223 ? 60.606 44.638 9.077 1.00 11.24 295 GLY A O 1
ATOM 1689 N N . SER A 1 224 ? 61.392 45.699 7.243 1.00 10.02 296 SER A N 1
ATOM 1690 C CA . SER A 1 224 ? 62.132 46.704 7.999 1.00 10.66 296 SER A CA 1
ATOM 1691 C C . SER A 1 224 ? 61.163 47.562 8.800 1.00 9.84 296 SER A C 1
ATOM 1692 O O . SER A 1 224 ? 60.144 48.010 8.277 1.00 10.20 296 SER A O 1
ATOM 1695 N N . GLY A 1 225 ? 61.478 47.788 10.076 1.00 9.22 297 GLY A N 1
ATOM 1696 C CA . GLY A 1 225 ? 60.536 48.455 10.948 1.00 10.75 297 GLY A CA 1
ATOM 1697 C C . GLY A 1 225 ? 59.477 47.548 11.523 1.00 9.98 297 GLY A C 1
ATOM 1698 O O . GLY A 1 225 ? 58.658 48.013 12.330 1.00 9.97 297 GLY A O 1
ATOM 1699 N N . GLY A 1 226 ? 59.486 46.274 11.141 1.00 9.67 298 GLY A N 1
ATOM 1700 C CA . GLY A 1 226 ? 58.623 45.243 11.676 1.00 9.38 298 GLY A CA 1
ATOM 1701 C C . GLY A 1 226 ? 59.472 44.224 12.401 1.00 9.25 298 GLY A C 1
ATOM 1702 O O . GLY A 1 226 ? 60.174 44.574 13.359 1.00 9.91 298 GLY A O 1
ATOM 1703 N N . ASP A 1 227 ? 59.452 42.974 11.947 1.00 9.63 299 ASP A N 1
ATOM 1704 C CA . ASP A 1 227 ? 60.218 41.924 12.617 1.00 9.03 299 ASP A CA 1
ATOM 1705 C C . ASP A 1 227 ? 61.689 41.856 12.181 1.00 11.25 299 ASP A C 1
ATOM 1706 O O . ASP A 1 227 ? 62.390 40.920 12.570 1.00 13.59 299 ASP A O 1
ATOM 1711 N N . ALA A 1 228 ? 62.178 42.813 11.399 1.00 13.47 300 ALA A N 1
ATOM 1712 C CA . ALA A 1 228 ? 63.608 42.955 11.155 1.00 12.31 300 ALA A CA 1
ATOM 1713 C C . ALA A 1 228 ? 64.223 43.904 12.187 1.00 9.59 300 ALA A C 1
ATOM 1714 O O . ALA A 1 228 ? 63.542 44.756 12.765 1.00 11.15 300 ALA A O 1
ATOM 1716 N N . CYS A 1 229 ? 65.526 43.753 12.415 1.00 10.70 301 CYS A N 1
ATOM 1717 C CA . CYS A 1 229 ? 66.271 44.627 13.314 1.00 11.20 301 CYS A CA 1
ATOM 1718 C C . CYS A 1 229 ? 67.003 45.711 12.527 1.00 9.76 301 CYS A C 1
ATOM 1719 O O . CYS A 1 229 ? 67.495 45.465 11.419 1.00 11.09 301 CYS A O 1
ATOM 1722 N N . TRP A 1 230 ? 67.084 46.914 13.110 1.00 9.57 302 TRP A N 1
ATOM 1723 C CA . TRP A 1 230 ? 67.778 48.018 12.447 1.00 9.68 302 TRP A CA 1
ATOM 1724 C C . TRP A 1 230 ? 69.249 47.683 12.211 1.00 9.92 302 TRP A C 1
ATOM 1725 O O . TRP A 1 230 ? 69.790 47.918 11.121 1.00 10.04 302 TRP A O 1
ATOM 1736 N N . ARG A 1 231 ? 69.925 47.156 13.233 1.00 10.02 303 ARG A N 1
ATOM 1737 C CA . ARG A 1 231 ? 71.357 46.909 13.095 1.00 10.28 303 ARG A CA 1
ATOM 1738 C C . ARG A 1 231 ? 71.638 45.866 12.024 1.00 10.35 303 ARG A C 1
ATOM 1739 O O . ARG A 1 231 ? 72.598 46.000 11.248 1.00 10.98 303 ARG A O 1
ATOM 1747 N N . LEU A 1 232 ? 70.821 44.810 11.965 1.00 10.22 304 LEU A N 1
ATOM 1748 C CA . LEU A 1 232 ? 71.066 43.771 10.969 1.00 10.32 304 LEU A CA 1
ATOM 1749 C C . LEU A 1 232 ? 70.779 44.282 9.563 1.00 10.31 304 LEU A C 1
ATOM 1750 O O . LEU A 1 232 ? 71.477 43.913 8.606 1.00 10.49 304 LEU A O 1
ATOM 1755 N N . SER A 1 233 ? 69.755 45.132 9.413 1.00 10.12 305 SER A N 1
ATOM 1756 C CA . SER A 1 233 ? 69.457 45.692 8.094 1.00 10.14 305 SER A CA 1
ATOM 1757 C C . SER A 1 233 ? 70.550 46.635 7.614 1.00 10.74 305 SER A C 1
ATOM 1758 O O . SER A 1 233 ? 70.832 46.682 6.410 1.00 10.49 305 SER A O 1
ATOM 1761 N N . LYS A 1 234 ? 71.184 47.378 8.529 1.00 10.40 306 LYS A N 1
ATOM 1762 C CA . LYS A 1 234 ? 72.332 48.195 8.143 1.00 10.65 306 LYS A CA 1
ATOM 1763 C C . LYS A 1 234 ? 73.471 47.316 7.641 1.00 10.90 306 LYS A C 1
ATOM 1764 O O . LYS A 1 234 ? 74.108 47.619 6.626 1.00 11.13 306 LYS A O 1
ATOM 1770 N N . TYR A 1 235 ? 73.709 46.193 8.314 1.00 10.90 307 TYR A N 1
ATOM 1771 C CA . TYR A 1 235 ? 74.705 45.243 7.831 1.00 11.16 307 TYR A CA 1
ATOM 1772 C C . TYR A 1 235 ? 74.353 44.750 6.430 1.00 11.19 307 TYR A C 1
ATOM 1773 O O . TYR A 1 235 ? 75.220 44.674 5.550 1.00 11.72 307 TYR A O 1
ATOM 1782 N N . GLU A 1 236 ? 73.080 44.433 6.196 1.00 10.96 308 GLU A N 1
ATOM 1783 C CA . GLU A 1 236 ? 72.670 43.959 4.874 1.00 11.02 308 GLU A CA 1
ATOM 1784 C C . GLU A 1 236 ? 72.910 45.018 3.803 1.00 11.16 308 GLU A C 1
ATOM 1785 O O . GLU A 1 236 ? 73.436 44.716 2.726 1.00 11.40 308 GLU A O 1
ATOM 1791 N N . ILE A 1 237 ? 72.494 46.260 4.061 1.00 11.08 309 ILE A N 1
ATOM 1792 C CA . ILE A 1 237 ? 72.596 47.281 3.022 1.00 11.52 309 ILE A CA 1
ATOM 1793 C C . ILE A 1 237 ? 74.053 47.606 2.730 1.00 11.51 309 ILE A C 1
ATOM 1794 O O . ILE A 1 237 ? 74.435 47.828 1.573 1.00 13.75 309 ILE A O 1
ATOM 1799 N N . ASP A 1 238 ? 74.903 47.592 3.761 1.00 11.65 310 ASP A N 1
ATOM 1800 C CA . ASP A 1 238 ? 76.319 47.860 3.547 1.00 12.98 310 ASP A CA 1
ATOM 1801 C C . ASP A 1 238 ? 76.993 46.766 2.735 1.00 14.29 310 ASP A C 1
ATOM 1802 O O . ASP A 1 238 ? 78.048 47.010 2.139 1.00 16.20 310 ASP A O 1
ATOM 1807 N N . ASN A 1 239 ? 76.412 45.567 2.697 1.00 13.48 311 ASN A N 1
ATOM 1808 C CA . ASN A 1 239 ? 76.989 44.444 1.973 1.00 13.31 311 ASN A CA 1
ATOM 1809 C C . ASN A 1 239 ? 76.255 44.144 0.676 1.00 12.32 311 ASN A C 1
ATOM 1810 O O . ASN A 1 239 ? 76.460 43.086 0.073 1.00 14.76 311 ASN A O 1
ATOM 1815 N N . GLY A 1 240 ? 75.433 45.075 0.212 1.00 12.17 312 GLY A N 1
ATOM 1816 C CA . GLY A 1 240 ? 74.948 45.015 -1.147 1.00 12.29 312 GLY A CA 1
ATOM 1817 C C . GLY A 1 240 ? 73.566 44.438 -1.337 1.00 12.06 312 GLY A C 1
ATOM 1818 O O . GLY A 1 240 ? 73.094 44.405 -2.475 1.00 12.18 312 GLY A O 1
ATOM 1819 N N . ASN A 1 241 ? 72.903 43.968 -0.283 1.00 11.76 313 ASN A N 1
ATOM 1820 C CA . ASN A 1 241 ? 71.501 43.598 -0.416 1.00 12.01 313 ASN A CA 1
ATOM 1821 C C . ASN A 1 241 ? 70.670 44.873 -0.479 1.00 11.81 313 ASN A C 1
ATOM 1822 O O . ASN A 1 241 ? 70.892 45.813 0.294 1.00 13.15 313 ASN A O 1
ATOM 1827 N N . GLN A 1 242 ? 69.700 44.904 -1.390 1.00 11.38 314 GLN A N 1
ATOM 1828 C CA A GLN A 1 242 ? 68.882 46.101 -1.593 0.66 11.28 314 GLN A CA 1
ATOM 1829 C CA B GLN A 1 242 ? 68.878 46.100 -1.595 0.34 12.40 314 GLN A CA 1
ATOM 1830 C C . GLN A 1 242 ? 67.678 46.063 -0.647 1.00 12.54 314 GLN A C 1
ATOM 1831 O O . GLN A 1 242 ? 66.525 45.860 -1.032 1.00 12.78 314 GLN A O 1
ATOM 1842 N N . VAL A 1 243 ? 67.987 46.258 0.630 1.00 10.76 315 VAL A N 1
ATOM 1843 C CA . VAL A 1 243 ? 67.011 46.204 1.706 1.00 10.58 315 VAL A CA 1
ATOM 1844 C C . VAL A 1 243 ? 66.515 47.600 2.052 1.00 10.34 315 VAL A C 1
ATOM 1845 O O . VAL A 1 243 ? 67.173 48.616 1.807 1.00 10.95 315 VAL A O 1
ATOM 1849 N N . GLN A 1 244 ? 65.340 47.642 2.669 1.00 10.46 316 GLN A N 1
ATOM 1850 C CA . GLN A 1 244 ? 64.902 48.832 3.375 1.00 9.98 316 GLN A CA 1
ATOM 1851 C C . GLN A 1 244 ? 65.649 48.903 4.700 1.00 11.03 316 GLN A C 1
ATOM 1852 O O . GLN A 1 244 ? 65.882 47.879 5.350 1.00 11.45 316 GLN A O 1
ATOM 1858 N N . ASP A 1 245 ? 66.045 50.112 5.087 1.00 10.77 317 ASP A N 1
ATOM 1859 C CA . ASP A 1 245 ? 66.814 50.304 6.312 1.00 9.92 317 ASP A CA 1
ATOM 1860 C C . ASP A 1 245 ? 66.310 51.541 7.045 1.00 10.99 317 ASP A C 1
ATOM 1861 O O . ASP A 1 245 ? 65.475 52.296 6.535 1.00 11.62 317 ASP A O 1
ATOM 1866 N N . ALA A 1 246 ? 66.846 51.748 8.256 1.00 10.70 318 ALA A N 1
ATOM 1867 C CA . ALA A 1 246 ? 66.403 52.864 9.089 1.00 10.83 318 ALA A CA 1
ATOM 1868 C C . ALA A 1 246 ? 66.539 54.198 8.369 1.00 10.41 318 ALA A C 1
ATOM 1869 O O . ALA A 1 246 ? 65.655 55.060 8.474 1.00 10.46 318 ALA A O 1
ATOM 1871 N N . VAL A 1 247 ? 67.644 54.397 7.645 1.00 9.98 319 VAL A N 1
ATOM 1872 C CA . VAL A 1 247 ? 67.869 55.687 6.996 1.00 11.21 319 VAL A CA 1
ATOM 1873 C C . VAL A 1 247 ? 66.787 55.963 5.964 1.00 12.92 319 VAL A C 1
ATOM 1874 O O . VAL A 1 247 ? 66.246 57.074 5.890 1.00 14.16 319 VAL A O 1
ATOM 1878 N N . GLU A 1 248 ? 66.449 54.967 5.145 1.00 11.56 320 GLU A N 1
ATOM 1879 C CA . GLU A 1 248 ? 65.453 55.209 4.106 1.00 10.95 320 GLU A CA 1
ATOM 1880 C C . GLU A 1 248 ? 64.055 55.308 4.698 1.00 10.29 320 GLU A C 1
ATOM 1881 O O . GLU A 1 248 ? 63.237 56.114 4.242 1.00 11.16 320 GLU A O 1
ATOM 1887 N N . ILE A 1 249 ? 63.761 54.513 5.729 1.00 10.49 321 ILE A N 1
ATOM 1888 C CA . ILE A 1 249 ? 62.370 54.358 6.128 1.00 11.11 321 ILE A CA 1
ATOM 1889 C C . ILE A 1 249 ? 61.825 55.648 6.725 1.00 10.67 321 ILE A C 1
ATOM 1890 O O . ILE A 1 249 ? 60.649 55.975 6.532 1.00 11.20 321 ILE A O 1
ATOM 1895 N N . VAL A 1 250 ? 62.666 56.413 7.432 1.00 10.34 322 VAL A N 1
ATOM 1896 C CA . VAL A 1 250 ? 62.186 57.635 8.066 1.00 11.40 322 VAL A CA 1
ATOM 1897 C C . VAL A 1 250 ? 61.886 58.717 7.041 1.00 13.44 322 VAL A C 1
ATOM 1898 O O . VAL A 1 250 ? 61.157 59.669 7.343 1.00 13.99 322 VAL A O 1
ATOM 1902 N N . GLY A 1 251 ? 62.437 58.607 5.835 1.00 10.93 323 GLY A N 1
ATOM 1903 C CA . GLY A 1 251 ? 62.120 59.564 4.798 1.00 13.74 323 GLY A CA 1
ATOM 1904 C C . GLY A 1 251 ? 60.936 59.126 3.966 1.00 12.06 323 GLY A C 1
ATOM 1905 O O . GLY A 1 251 ? 60.317 59.945 3.278 1.00 13.69 323 GLY A O 1
ATOM 1906 N N . GLU A 1 252 ? 60.606 57.833 4.024 1.00 11.33 324 GLU A N 1
ATOM 1907 C CA . GLU A 1 252 ? 59.544 57.283 3.190 1.00 11.25 324 GLU A CA 1
ATOM 1908 C C . GLU A 1 252 ? 58.159 57.493 3.792 1.00 10.84 324 GLU A C 1
ATOM 1909 O O . GLU A 1 252 ? 57.177 57.599 3.052 1.00 11.65 324 GLU A O 1
ATOM 1915 N N . ASN A 1 253 ? 58.041 57.540 5.111 1.00 10.40 325 ASN A N 1
ATOM 1916 C CA . ASN A 1 253 ? 56.717 57.532 5.714 1.00 10.46 325 ASN A CA 1
ATOM 1917 C C . ASN A 1 253 ? 56.840 58.047 7.138 1.00 10.23 325 ASN A C 1
ATOM 1918 O O . ASN A 1 253 ? 57.875 58.598 7.526 1.00 12.02 325 ASN A O 1
ATOM 1923 N N . VAL A 1 254 ? 55.766 57.879 7.908 1.00 8.89 326 VAL A N 1
ATOM 1924 C CA . VAL A 1 254 ? 55.633 58.455 9.245 1.00 8.65 326 VAL A CA 1
ATOM 1925 C C . VAL A 1 254 ? 55.397 57.351 10.268 1.00 9.11 326 VAL A C 1
ATOM 1926 O O . VAL A 1 254 ? 54.77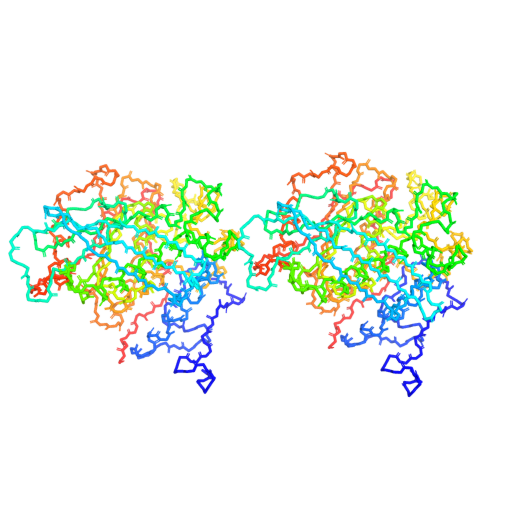8 57.576 11.315 1.00 9.79 326 VAL A O 1
ATOM 1930 N N . TRP A 1 255 ? 55.920 56.153 9.981 1.00 9.77 327 TRP A N 1
ATOM 1931 C CA . TRP A 1 255 ? 55.744 55.024 10.889 1.00 9.11 327 TRP A CA 1
ATOM 1932 C C . TRP A 1 255 ? 56.551 55.165 12.176 1.00 8.62 327 TRP A C 1
ATOM 1933 O O . TRP A 1 255 ? 56.295 54.418 13.123 1.00 9.95 327 TRP A O 1
ATOM 1944 N N . PHE A 1 256 ? 57.520 56.081 12.218 1.00 8.76 328 PHE A N 1
ATOM 1945 C CA . PHE A 1 256 ? 58.360 56.304 13.389 1.00 9.40 328 PHE A CA 1
ATOM 1946 C C . PHE A 1 256 ? 58.293 57.766 13.805 1.00 9.93 328 PHE A C 1
ATOM 1947 O O . PHE A 1 256 ? 57.829 58.628 13.052 1.00 10.50 328 PHE A O 1
ATOM 1955 N N . SER A 1 257 ? 58.704 58.030 15.043 1.00 10.16 329 SER A N 1
ATOM 1956 C CA . SER A 1 257 ? 58.673 59.390 15.549 1.00 10.03 329 SER A CA 1
ATOM 1957 C C . SER A 1 257 ? 59.709 60.235 14.825 1.00 10.79 329 SER A C 1
ATOM 1958 O O . SER A 1 257 ? 60.687 59.724 14.274 1.00 11.12 329 SER A O 1
ATOM 1961 N N . THR A 1 258 ? 59.501 61.553 14.847 1.00 11.23 330 THR A N 1
ATOM 1962 C CA . THR A 1 258 ? 60.504 62.425 14.244 1.00 12.25 330 THR A CA 1
ATOM 1963 C C . THR A 1 258 ? 61.828 62.331 14.989 1.00 15.13 330 THR A C 1
ATOM 1964 O O . THR A 1 258 ? 62.892 62.501 14.383 1.00 15.47 330 THR A O 1
ATOM 1968 N N . ASN A 1 259 ? 61.789 62.020 16.286 1.00 13.15 331 ASN A N 1
ATOM 1969 C CA . ASN A 1 259 ? 63.027 61.886 17.046 1.00 12.88 331 ASN A CA 1
ATOM 1970 C C . ASN A 1 259 ? 63.914 60.774 16.492 1.00 12.18 331 ASN A C 1
ATOM 1971 O O . ASN A 1 259 ? 65.141 60.867 16.587 1.00 12.76 331 ASN A O 1
ATOM 1976 N N . PHE A 1 260 ? 63.325 59.724 15.906 1.00 10.36 332 PHE A N 1
ATOM 1977 C CA . PHE A 1 260 ? 64.145 58.629 15.392 1.00 9.24 332 PHE A CA 1
ATOM 1978 C C . PHE A 1 260 ? 65.122 59.121 14.332 1.00 11.34 332 PHE A C 1
ATOM 1979 O O . PHE A 1 260 ? 66.205 58.542 14.168 1.00 11.33 332 PHE A O 1
ATOM 1987 N N . ASN A 1 261 ? 64.761 60.188 13.609 1.00 11.18 333 ASN A N 1
ATOM 1988 C CA . ASN A 1 261 ? 65.664 60.754 12.611 1.00 13.02 333 ASN A CA 1
ATOM 1989 C C . ASN A 1 261 ? 67.033 61.072 13.193 1.00 13.90 333 ASN A C 1
ATOM 1990 O O . ASN A 1 261 ? 68.034 61.057 12.467 1.00 15.26 333 ASN A O 1
ATOM 1995 N N . ASN A 1 262 ? 67.102 61.381 14.490 1.00 12.81 334 ASN A N 1
ATOM 1996 C CA . ASN A 1 262 ? 68.366 61.723 15.127 1.00 12.91 334 ASN A CA 1
ATOM 1997 C C . ASN A 1 262 ? 69.246 60.510 15.366 1.00 14.39 334 ASN A C 1
ATOM 1998 O O . ASN A 1 262 ? 70.416 60.679 15.723 1.00 16.89 334 ASN A O 1
ATOM 2003 N N . TYR A 1 263 ? 68.721 59.301 15.168 1.00 11.04 335 TYR A N 1
ATOM 2004 C CA . TYR A 1 263 ? 69.443 58.083 15.491 1.00 11.06 335 TYR A CA 1
ATOM 2005 C C . TYR A 1 263 ? 69.685 57.163 14.308 1.00 11.58 335 TYR A C 1
ATOM 2006 O O . TYR A 1 263 ? 70.456 56.206 14.449 1.00 11.88 335 TYR A O 1
ATOM 2015 N N . VAL A 1 264 ? 69.067 57.417 13.150 1.00 11.82 336 VAL A N 1
ATOM 2016 C CA . VAL A 1 264 ? 69.119 56.431 12.070 1.00 11.96 336 VAL A CA 1
ATOM 2017 C C . VAL A 1 264 ? 70.527 56.248 11.522 1.00 13.59 336 VAL A C 1
ATOM 2018 O O . VAL A 1 264 ? 70.835 55.187 10.965 1.00 13.67 336 VAL A O 1
ATOM 2022 N N . GLN A 1 265 ? 71.396 57.256 11.648 1.00 12.49 337 GLN A N 1
ATOM 2023 C CA . GLN A 1 265 ? 72.791 57.149 11.234 1.00 13.09 337 GLN A CA 1
ATOM 2024 C C . GLN A 1 265 ? 73.707 56.742 12.377 1.00 13.27 337 GLN A C 1
ATOM 2025 O O . GLN A 1 265 ? 74.928 56.662 12.182 1.00 15.81 337 GLN A O 1
ATOM 2031 N N . LYS A 1 266 ? 73.141 56.487 13.553 1.00 12.51 338 LYS A N 1
ATOM 2032 C CA . LYS A 1 266 ? 73.896 56.190 14.762 1.00 12.37 338 LYS A CA 1
ATOM 2033 C C . LYS A 1 266 ? 73.218 55.046 15.505 1.00 10.88 338 LYS A C 1
ATOM 2034 O O . LYS A 1 266 ? 73.021 55.090 16.719 1.00 11.43 338 LYS A O 1
ATOM 2040 N N . LEU A 1 267 ? 72.852 53.996 14.772 1.00 11.16 339 LEU A N 1
ATOM 2041 C CA . LEU A 1 267 ? 72.096 52.907 15.385 1.00 10.64 339 LEU A CA 1
ATOM 2042 C C . LEU A 1 267 ? 72.781 52.257 16.586 1.00 10.32 339 LEU A C 1
ATOM 2043 O O . LEU A 1 267 ? 72.058 51.847 17.510 1.00 10.01 339 LEU A O 1
ATOM 2048 N N . PRO A 1 268 ? 74.109 52.130 16.650 1.00 10.40 340 PRO A N 1
ATOM 2049 C CA . PRO A 1 268 ? 74.714 51.515 17.841 1.00 10.53 340 PRO A CA 1
ATOM 2050 C C . PRO A 1 268 ? 74.401 52.262 19.125 1.00 11.00 340 PRO A C 1
ATOM 2051 O O . PRO A 1 268 ? 74.469 51.656 20.208 1.00 11.08 340 PRO A O 1
ATOM 2055 N N . THR A 1 269 ? 74.058 53.556 19.050 1.00 10.75 341 THR A N 1
ATOM 2056 C CA . THR A 1 269 ? 73.741 54.321 20.252 1.00 10.26 341 THR A CA 1
ATOM 2057 C C . THR A 1 269 ? 72.307 54.127 20.729 1.00 11.05 341 THR A C 1
ATOM 2058 O O . THR A 1 269 ? 71.949 54.642 21.794 1.00 12.21 341 THR A O 1
ATOM 2062 N N . VAL A 1 270 ? 71.474 53.412 19.981 1.00 10.16 342 VAL A N 1
ATOM 2063 C CA . VAL A 1 270 ? 70.078 53.194 20.354 1.00 10.99 342 VAL A CA 1
ATOM 2064 C C . VAL A 1 270 ? 70.018 51.985 21.284 1.00 10.38 342 VAL A C 1
ATOM 2065 O O . VAL A 1 270 ? 70.375 50.879 20.859 1.00 10.38 342 VAL A O 1
ATOM 2069 N N . PRO A 1 271 ? 69.574 52.142 22.525 1.00 9.87 343 PRO A N 1
ATOM 2070 C CA . PRO A 1 271 ? 69.635 51.036 23.496 1.00 9.71 343 PRO A CA 1
ATOM 2071 C C . PRO A 1 271 ? 68.461 50.071 23.387 1.00 10.80 343 PRO A C 1
ATOM 2072 O O . PRO A 1 271 ? 67.956 49.547 24.389 1.00 12.21 343 PRO A O 1
ATOM 2076 N N . GLU A 1 272 ? 68.020 49.838 22.155 1.00 10.07 344 GLU A N 1
ATOM 2077 C CA . GLU A 1 272 ? 67.013 48.830 21.855 1.00 9.12 344 GLU A CA 1
ATOM 2078 C C . GLU A 1 272 ? 67.163 48.463 20.389 1.00 10.48 344 GLU A C 1
ATOM 2079 O O . GLU A 1 272 ? 67.826 49.164 19.617 1.00 10.50 344 GLU A O 1
ATOM 2085 N N . ASP A 1 273 ? 66.565 47.338 20.024 1.00 9.03 345 ASP A N 1
ATOM 2086 C CA . ASP A 1 273 ? 66.314 47.044 18.623 1.00 9.25 345 ASP A CA 1
ATOM 2087 C C . ASP A 1 273 ? 65.011 46.258 18.562 1.00 9.50 345 ASP A C 1
ATOM 2088 O O . ASP A 1 273 ? 64.367 46.004 19.585 1.00 9.50 345 ASP A O 1
ATOM 2093 N N . HIS A 1 274 ? 64.621 45.856 17.351 1.00 10.09 346 HIS A N 1
ATOM 2094 C CA . HIS A 1 274 ? 63.301 45.258 17.212 1.00 9.42 346 HIS A CA 1
ATOM 2095 C C . HIS A 1 274 ? 63.199 43.853 17.777 1.00 8.50 346 HIS A C 1
ATOM 2096 O O . HIS A 1 274 ? 62.080 43.339 17.888 1.00 9.97 346 HIS A O 1
ATOM 2103 N N . HIS A 1 275 ? 64.318 43.232 18.164 1.00 8.58 347 HIS A N 1
ATOM 2104 C CA . HIS A 1 275 ? 64.195 41.989 18.919 1.00 8.64 347 HIS A CA 1
ATOM 2105 C C . HIS A 1 275 ? 63.580 42.253 20.288 1.00 9.24 347 HIS A C 1
ATOM 2106 O O . HIS A 1 275 ? 62.836 41.411 20.810 1.00 9.36 347 HIS A O 1
ATOM 2113 N N . LEU A 1 276 ? 63.868 43.424 20.869 1.00 8.96 348 LEU A N 1
ATOM 2114 C CA . LEU A 1 276 ? 63.248 43.808 22.131 1.00 8.89 348 LEU A CA 1
ATOM 2115 C C . LEU A 1 276 ? 61.792 44.209 21.924 1.00 9.17 348 LEU A C 1
ATOM 2116 O O . LEU A 1 276 ? 60.946 43.937 22.784 1.00 9.42 348 LEU A O 1
ATOM 2121 N N . LEU A 1 277 ? 61.481 44.860 20.795 1.00 9.68 349 LEU A N 1
ATOM 2122 C CA . LEU A 1 277 ? 60.086 45.163 20.471 1.00 8.73 349 LEU A CA 1
ATOM 2123 C C . LEU A 1 277 ? 59.272 43.877 20.391 1.00 10.40 349 LEU A C 1
ATOM 2124 O O . LEU A 1 277 ? 58.225 43.747 21.038 1.00 10.22 349 LEU A O 1
ATOM 2129 N N . ALA A 1 278 ? 59.759 42.892 19.625 1.00 9.43 350 ALA A N 1
ATOM 2130 C CA . ALA A 1 278 ? 59.038 41.627 19.538 1.00 9.85 350 ALA A CA 1
ATOM 2131 C C . ALA A 1 278 ? 58.921 40.966 20.906 1.00 9.93 350 ALA A C 1
ATOM 2132 O O . ALA A 1 278 ? 57.864 40.423 21.252 1.00 10.79 350 ALA A O 1
ATOM 2134 N N . ALA A 1 279 ? 59.997 40.999 21.702 1.00 8.99 351 ALA A N 1
ATOM 2135 C CA . ALA A 1 279 ? 59.977 40.359 23.011 1.00 9.46 351 ALA A CA 1
ATOM 2136 C C . ALA A 1 279 ? 58.944 40.972 23.948 1.00 9.58 351 ALA A C 1
ATOM 2137 O O . ALA A 1 279 ? 58.514 40.300 24.895 1.00 10.53 351 ALA A O 1
ATOM 2139 N N . MET A 1 280 ? 58.531 42.221 23.708 1.00 9.97 352 MET A N 1
ATOM 2140 C CA . MET A 1 280 ? 57.466 42.812 24.512 1.00 9.54 352 MET A CA 1
ATOM 2141 C C . MET A 1 280 ? 56.171 42.015 24.434 1.00 9.22 352 MET A C 1
ATOM 2142 O O . MET A 1 280 ? 55.320 42.157 25.322 1.00 10.62 352 MET A O 1
ATOM 2147 N N . VAL A 1 281 ? 55.981 41.203 23.386 1.00 9.66 353 VAL A N 1
ATOM 2148 C CA . VAL A 1 281 ? 54.804 40.338 23.340 1.00 8.93 353 VAL A CA 1
ATOM 2149 C C . VAL A 1 281 ? 54.859 39.294 24.446 1.00 9.26 353 VAL A C 1
ATOM 2150 O O . VAL A 1 281 ? 53.816 38.897 24.981 1.00 11.34 353 VAL A O 1
ATOM 2154 N N . ALA A 1 282 ? 56.053 38.820 24.798 1.00 10.15 354 ALA A N 1
ATOM 2155 C CA . ALA A 1 282 ? 56.160 37.779 25.810 1.00 10.89 354 ALA A CA 1
ATOM 2156 C C . ALA A 1 282 ? 55.600 38.284 27.137 1.00 12.58 354 ALA A C 1
ATOM 2157 O O . ALA A 1 282 ? 55.806 39.452 27.497 1.00 11.05 354 ALA A O 1
ATOM 2159 N N . PRO A 1 283 ? 54.920 37.427 27.914 1.00 10.86 355 PRO A N 1
ATOM 2160 C CA . PRO A 1 283 ? 54.740 35.982 27.721 1.00 11.33 355 PRO A CA 1
ATOM 2161 C C . PRO A 1 283 ? 53.545 35.551 26.878 1.00 12.09 355 PRO A C 1
ATOM 2162 O O . PRO A 1 283 ? 53.161 34.381 26.942 1.00 14.14 355 PRO A O 1
ATOM 2166 N N . ARG A 1 284 ? 52.969 36.463 26.102 1.00 11.02 356 ARG A N 1
ATOM 2167 C CA . ARG A 1 284 ? 51.877 36.125 25.202 1.00 10.32 356 ARG A CA 1
ATOM 2168 C C . ARG A 1 284 ? 52.430 35.519 23.913 1.00 10.21 356 ARG A C 1
ATOM 2169 O O . ARG A 1 284 ? 53.638 35.344 23.749 1.00 11.95 356 ARG A O 1
ATOM 2177 N N . ALA A 1 285 ? 51.543 35.189 22.982 1.00 9.65 357 ALA A N 1
ATOM 2178 C CA . ALA A 1 285 ? 51.924 34.401 21.818 1.00 9.34 357 ALA A CA 1
ATOM 2179 C C . ALA A 1 285 ? 52.065 35.270 20.573 1.00 9.31 357 ALA A C 1
ATOM 2180 O O . ALA A 1 285 ? 51.333 36.242 20.380 1.00 10.02 357 ALA A O 1
ATOM 2182 N N . MET A 1 286 ? 52.995 34.880 19.702 1.00 9.51 358 MET A N 1
ATOM 2183 C CA A MET A 1 286 ? 53.165 35.546 18.421 0.60 8.98 358 MET A CA 1
ATOM 2184 C CA B MET A 1 286 ? 53.192 35.562 18.431 0.40 9.60 358 MET A CA 1
ATOM 2185 C C . MET A 1 286 ? 53.788 34.582 17.430 1.00 10.58 358 MET A C 1
ATOM 2186 O O . MET A 1 286 ? 54.691 33.822 17.776 1.00 10.57 358 MET A O 1
ATOM 2195 N N . ILE A 1 287 ? 53.290 34.613 16.197 1.00 10.31 359 ILE A N 1
ATOM 2196 C CA . ILE A 1 287 ? 53.985 33.998 15.068 1.00 9.71 359 ILE A CA 1
ATOM 2197 C C . ILE A 1 287 ? 54.056 35.038 13.961 1.00 10.57 359 ILE A C 1
ATOM 2198 O O . ILE A 1 287 ? 53.044 35.665 13.625 1.00 10.34 359 ILE A O 1
ATOM 2203 N N . SER A 1 288 ? 55.253 35.259 13.428 1.00 9.88 360 SER A N 1
ATOM 2204 C CA . SER A 1 288 ? 55.403 36.150 12.289 1.00 9.12 360 SER A CA 1
ATOM 2205 C C . SER A 1 288 ? 55.880 35.363 11.079 1.00 9.21 360 SER A C 1
ATOM 2206 O O . SER A 1 288 ? 56.509 34.303 11.206 1.00 11.52 360 SER A O 1
ATOM 2209 N N . PHE A 1 289 ? 55.532 35.882 9.901 1.00 11.10 361 PHE A N 1
ATOM 2210 C CA . PHE A 1 289 ? 55.763 35.201 8.632 1.00 11.25 361 PHE A CA 1
ATOM 2211 C C . PHE A 1 289 ? 56.547 36.122 7.715 1.00 11.15 361 PHE A C 1
ATOM 2212 O O . PHE A 1 289 ? 56.238 37.315 7.616 1.00 12.45 361 PHE A O 1
ATOM 2220 N N . GLU A 1 290 ? 57.566 35.583 7.056 1.00 10.00 362 GLU A N 1
ATOM 2221 C CA . GLU A 1 290 ? 58.375 36.395 6.163 1.00 10.41 362 GLU A CA 1
ATOM 2222 C C . GLU A 1 290 ? 58.568 35.704 4.822 1.00 10.60 362 GLU A C 1
ATOM 2223 O O . GLU A 1 290 ? 58.338 34.497 4.666 1.00 11.02 362 GLU A O 1
ATOM 2229 N N . ASN A 1 291 ? 59.012 36.500 3.856 1.00 11.43 363 ASN A N 1
ATOM 2230 C CA . ASN A 1 291 ? 59.095 36.101 2.457 1.00 11.51 363 ASN A CA 1
ATOM 2231 C C . ASN A 1 291 ? 60.474 36.490 1.952 1.00 12.48 363 ASN A C 1
ATOM 2232 O O . ASN A 1 291 ? 60.830 37.674 1.970 1.00 12.95 363 ASN A O 1
ATOM 2237 N N . THR A 1 292 ? 61.254 35.501 1.520 1.00 11.35 364 THR A N 1
ATOM 2238 C CA . THR A 1 292 ? 62.613 35.765 1.061 1.00 11.39 364 THR A CA 1
ATOM 2239 C C . THR A 1 292 ? 62.685 36.232 -0.388 1.00 12.26 364 THR A C 1
ATOM 2240 O O . THR A 1 292 ? 63.779 36.553 -0.856 1.00 13.63 364 THR A O 1
ATOM 2244 N N . ASP A 1 293 ? 61.571 36.268 -1.114 1.00 12.11 365 ASP A N 1
ATOM 2245 C CA . ASP A 1 293 ? 61.624 36.705 -2.502 1.00 12.77 365 ASP A CA 1
ATOM 2246 C C . ASP A 1 293 ? 61.969 38.183 -2.636 1.00 13.86 365 ASP A C 1
ATOM 2247 O O . ASP A 1 293 ? 62.446 38.593 -3.701 1.00 16.85 365 ASP A O 1
ATOM 2252 N N . TYR A 1 294 ? 61.734 38.986 -1.599 1.00 11.33 366 TYR A N 1
ATOM 2253 C CA . TYR A 1 294 ? 61.860 40.443 -1.674 1.00 11.08 366 TYR A CA 1
ATOM 2254 C C . TYR A 1 294 ? 62.970 40.895 -0.734 1.00 10.98 366 TYR A C 1
ATOM 2255 O O . TYR A 1 294 ? 62.777 40.975 0.485 1.00 11.95 366 TYR A O 1
ATOM 2264 N N . LEU A 1 295 ? 64.136 41.200 -1.299 1.00 11.15 367 LEU A N 1
ATOM 2265 C CA . LEU A 1 295 ? 65.224 41.696 -0.467 1.00 12.15 367 LEU A CA 1
ATOM 2266 C C . LEU A 1 295 ? 64.852 42.978 0.268 1.00 11.40 367 LEU A C 1
ATOM 2267 O O . LEU A 1 295 ? 65.425 43.258 1.327 1.00 11.49 367 LEU A O 1
ATOM 2272 N N . TRP A 1 296 ? 63.887 43.748 -0.248 1.00 10.70 368 TRP A N 1
ATOM 2273 C CA . TRP A 1 296 ? 63.449 44.954 0.451 1.00 10.26 368 TRP A CA 1
ATOM 2274 C C . TRP A 1 296 ? 63.018 44.650 1.877 1.00 11.49 368 TRP A C 1
ATOM 2275 O O . TRP A 1 296 ? 63.186 45.492 2.768 1.00 10.56 368 TRP A O 1
ATOM 2286 N N . LEU A 1 297 ? 62.450 43.463 2.109 1.00 9.94 369 LEU A N 1
ATOM 2287 C CA . LEU A 1 297 ? 61.981 43.063 3.432 1.00 9.68 369 LEU A CA 1
ATOM 2288 C C . LEU A 1 297 ? 63.115 42.756 4.404 1.00 9.61 369 LEU A C 1
ATOM 2289 O O . LEU A 1 297 ? 62.847 42.569 5.595 1.00 10.15 369 LEU A O 1
ATOM 2294 N N . SER A 1 298 ? 64.369 42.695 3.935 1.00 10.64 370 SER A N 1
ATOM 2295 C CA . SER A 1 298 ? 65.543 42.439 4.778 1.00 9.87 370 SER A CA 1
ATOM 2296 C C . SER A 1 298 ? 65.494 41.042 5.400 1.00 9.64 370 SER A C 1
ATOM 2297 O O . SER A 1 298 ? 65.421 40.902 6.629 1.00 9.87 370 SER A O 1
ATOM 2300 N N . PRO A 1 299 ? 65.563 39.987 4.585 1.00 10.84 371 PRO A N 1
ATOM 2301 C CA . PRO A 1 299 ? 65.305 38.625 5.107 1.00 10.58 371 PRO A CA 1
ATOM 2302 C C . PRO A 1 299 ? 66.224 38.154 6.232 1.00 10.34 371 PRO A C 1
ATOM 2303 O O . PRO A 1 299 ? 65.729 37.626 7.243 1.00 10.65 371 PRO A O 1
ATOM 2307 N N . MET A 1 300 ? 67.546 38.267 6.072 1.00 10.68 372 MET A N 1
ATOM 2308 C CA . MET A 1 300 ? 68.437 37.840 7.150 1.00 9.94 372 MET A CA 1
ATOM 2309 C C . MET A 1 300 ? 68.105 38.587 8.431 1.00 9.65 372 MET A C 1
ATOM 2310 O O . MET A 1 300 ? 68.071 38.000 9.525 1.00 10.59 372 MET A O 1
ATOM 2315 N N . SER A 1 301 ? 67.834 39.883 8.310 1.00 9.50 373 SER A N 1
ATOM 2316 C CA . SER A 1 301 ? 67.571 40.686 9.492 1.00 9.27 373 SER A CA 1
ATOM 2317 C C . SER A 1 301 ? 66.368 40.162 10.265 1.00 10.59 373 SER A C 1
ATOM 2318 O O . SER A 1 301 ? 66.402 40.095 11.499 1.00 9.95 373 SER A O 1
ATOM 2321 N N . SER A 1 302 ? 65.296 39.770 9.567 1.00 9.42 374 SER A N 1
ATOM 2322 C CA . SER A 1 302 ? 64.145 39.213 10.274 1.00 9.89 374 SER A CA 1
ATOM 2323 C C . SER A 1 302 ? 64.493 37.911 10.976 1.00 9.80 374 SER A C 1
ATOM 2324 O O . SER A 1 302 ? 64.086 37.691 12.122 1.00 10.46 374 SER A O 1
ATOM 2327 N N . PHE A 1 303 ? 65.213 37.014 10.306 1.00 10.13 375 PHE A N 1
ATOM 2328 C CA . PHE A 1 303 ? 65.559 35.753 10.961 1.00 9.44 375 PHE A CA 1
ATOM 2329 C C . PHE A 1 303 ? 66.444 35.987 12.180 1.00 9.44 375 PHE A C 1
ATOM 2330 O O . PHE A 1 303 ? 66.223 35.399 13.246 1.00 9.94 375 PHE A O 1
ATOM 2338 N N . GLY A 1 304 ? 67.462 36.833 12.042 1.00 10.05 376 GLY A N 1
ATOM 2339 C CA . GLY A 1 304 ? 68.327 37.109 13.179 1.00 10.61 376 GLY A CA 1
ATOM 2340 C C . GLY A 1 304 ? 67.591 37.822 14.297 1.00 10.45 376 GLY A C 1
ATOM 2341 O O . GLY A 1 304 ? 67.746 37.481 15.477 1.00 10.51 376 GLY A O 1
ATOM 2342 N N . CYS A 1 305 ? 66.767 38.802 13.940 1.00 9.65 377 CYS A N 1
ATOM 2343 C CA . CYS A 1 305 ? 66.023 39.558 14.935 1.00 9.86 377 CYS A CA 1
ATOM 2344 C C . CYS A 1 305 ? 65.081 38.649 15.708 1.00 9.74 377 CYS A C 1
ATOM 2345 O O . CYS A 1 305 ? 65.001 38.713 16.942 1.00 9.85 377 CYS A O 1
ATOM 2348 N N . MET A 1 306 ? 64.364 37.780 14.997 1.00 9.46 378 MET A N 1
ATOM 2349 C CA . MET A 1 306 ? 63.419 36.904 15.677 1.00 9.51 378 MET A CA 1
ATOM 2350 C C . MET A 1 306 ? 64.120 35.798 16.456 1.00 9.50 378 MET A C 1
ATOM 2351 O O . MET A 1 306 ? 63.622 35.385 17.507 1.00 9.54 378 MET A O 1
ATOM 2356 N N . THR A 1 307 ? 65.274 35.321 15.979 1.00 9.18 379 THR A N 1
ATOM 2357 C CA . THR A 1 307 ? 66.093 34.408 16.773 1.00 9.41 379 THR A CA 1
ATOM 2358 C C . THR A 1 307 ? 66.517 35.062 18.084 1.00 9.35 379 THR A C 1
ATOM 2359 O O . THR A 1 307 ? 66.445 34.440 19.154 1.00 10.74 379 THR A O 1
ATOM 2363 N N . ALA A 1 308 ? 66.932 36.332 18.027 1.00 9.68 380 ALA A N 1
ATOM 2364 C CA . ALA A 1 308 ? 67.290 37.032 19.256 1.00 10.46 380 ALA A CA 1
ATOM 2365 C C . ALA A 1 308 ? 66.073 37.229 20.158 1.00 9.16 380 ALA A C 1
ATOM 2366 O O . ALA A 1 308 ? 66.162 37.043 21.380 1.00 10.07 380 ALA A O 1
ATOM 2368 N N . ALA A 1 309 ? 64.931 37.620 19.585 1.00 8.97 381 ALA A N 1
ATOM 2369 C CA . ALA A 1 309 ? 63.735 37.817 20.397 1.00 10.32 381 ALA A CA 1
ATOM 2370 C C . ALA A 1 309 ? 63.310 36.510 21.043 1.00 9.91 381 ALA A C 1
ATOM 2371 O O . ALA A 1 309 ? 62.855 36.487 22.195 1.00 9.94 381 ALA A O 1
ATOM 2373 N N . HIS A 1 310 ? 63.487 35.406 20.320 1.00 9.50 382 HIS A N 1
ATOM 2374 C CA . HIS A 1 310 ? 63.059 34.097 20.793 1.00 9.21 382 HIS A CA 1
ATOM 2375 C C . HIS A 1 310 ? 63.718 33.737 22.119 1.00 11.22 382 HIS A C 1
ATOM 2376 O O . HIS A 1 310 ? 63.131 32.993 22.918 1.00 11.20 382 HIS A O 1
ATOM 2383 N N . THR A 1 311 ? 64.940 34.239 22.367 1.00 10.73 383 THR A N 1
ATOM 2384 C CA . THR A 1 311 ? 65.622 33.903 23.618 1.00 10.29 383 THR A CA 1
ATOM 2385 C C . THR A 1 311 ? 64.827 34.349 24.836 1.00 10.65 383 THR A C 1
ATOM 2386 O O . THR A 1 311 ? 64.949 33.738 25.905 1.00 10.76 383 THR A O 1
ATOM 2390 N N . VAL A 1 312 ? 64.017 35.404 24.711 1.00 9.66 384 VAL A N 1
ATOM 2391 C CA . VAL A 1 312 ? 63.186 35.822 25.840 1.00 11.21 384 VAL A CA 1
ATOM 2392 C C . VAL A 1 312 ? 62.138 34.760 26.168 1.00 11.45 384 VAL A C 1
ATOM 2393 O O . VAL A 1 312 ? 61.976 34.369 27.331 1.00 11.40 384 VAL A O 1
ATOM 2397 N N . TRP A 1 313 ? 61.407 34.280 25.155 1.00 10.25 385 TRP A N 1
ATOM 2398 C CA . TRP A 1 313 ? 60.469 33.188 25.408 1.00 9.52 385 TRP A CA 1
ATOM 2399 C C . TRP A 1 313 ? 61.186 31.935 25.912 1.00 10.22 385 TRP A C 1
ATOM 2400 O O . TRP A 1 313 ? 60.671 31.228 26.783 1.00 11.01 385 TRP A O 1
ATOM 2411 N N . GLN A 1 314 ? 62.370 31.631 25.369 1.00 9.82 386 GLN A N 1
ATOM 2412 C CA . GLN A 1 314 ? 63.148 30.500 25.878 1.00 10.27 386 GLN A CA 1
ATOM 2413 C C . GLN A 1 314 ? 63.493 30.690 27.353 1.00 11.72 386 GLN A C 1
ATOM 2414 O O . GLN A 1 314 ? 63.345 29.765 28.165 1.00 13.78 386 GLN A O 1
ATOM 2420 N N . GLY A 1 315 ? 63.946 31.894 27.718 1.00 11.21 387 GLY A N 1
ATOM 2421 C CA . GLY A 1 315 ? 64.287 32.163 29.107 1.00 13.22 387 GLY A CA 1
ATOM 2422 C C . GLY A 1 315 ? 63.094 32.089 30.035 1.00 13.22 387 GLY A C 1
ATOM 2423 O O . GLY A 1 315 ? 63.246 31.774 31.220 1.00 13.74 387 GLY A O 1
ATOM 2424 N N . LEU A 1 316 ? 61.897 32.379 29.521 1.00 12.51 388 LEU A N 1
ATOM 2425 C CA . LEU A 1 316 ? 60.655 32.282 30.282 1.00 12.90 388 LEU A CA 1
ATOM 2426 C C . LEU A 1 316 ? 60.066 30.874 30.295 1.00 14.90 388 LEU A C 1
ATOM 2427 O O . LEU A 1 316 ? 59.021 30.662 30.925 1.00 14.26 388 LEU A O 1
ATOM 2432 N N . GLY A 1 317 ? 60.701 29.914 29.629 1.00 12.41 389 GLY A N 1
ATOM 2433 C CA . GLY A 1 317 ? 60.207 28.552 29.624 1.00 12.46 389 GLY A CA 1
ATOM 2434 C C . GLY A 1 317 ? 59.008 28.323 28.733 1.00 12.71 389 GLY A C 1
ATOM 2435 O O . GLY A 1 317 ? 58.277 27.348 28.940 1.00 16.32 389 GLY A O 1
ATOM 2436 N N . ILE A 1 318 ? 58.796 29.178 27.729 1.00 12.19 390 ILE A N 1
ATOM 2437 C CA . ILE A 1 318 ? 57.612 29.114 26.872 1.00 12.78 390 ILE A CA 1
ATOM 2438 C C . ILE A 1 318 ? 58.018 29.356 25.423 1.00 12.74 390 ILE A C 1
ATOM 2439 O O . ILE A 1 318 ? 57.374 30.130 24.706 1.00 11.65 390 ILE A O 1
ATOM 2444 N N . ALA A 1 319 ? 59.075 28.672 24.977 1.00 11.52 391 ALA A N 1
ATOM 2445 C CA . ALA A 1 319 ? 59.586 28.872 23.625 1.00 12.29 391 ALA A CA 1
ATOM 2446 C C . ALA A 1 319 ? 58.505 28.661 22.571 1.00 12.75 391 ALA A C 1
ATOM 2447 O O . ALA A 1 319 ? 58.482 29.367 21.555 1.00 13.36 391 ALA A O 1
ATOM 2449 N N . ASP A 1 320 ? 57.607 27.696 22.781 1.00 13.42 392 ASP A N 1
ATOM 2450 C CA A ASP A 1 320 ? 56.584 27.365 21.791 0.38 13.92 392 ASP A CA 1
ATOM 2451 C CA B ASP A 1 320 ? 56.623 27.402 21.744 0.62 13.12 392 ASP A CA 1
ATOM 2452 C C . ASP A 1 320 ? 55.490 28.419 21.671 1.00 13.65 392 ASP A C 1
ATOM 2453 O O . ASP A 1 320 ? 54.587 28.253 20.840 1.00 16.03 392 ASP A O 1
ATOM 2462 N N . SER A 1 321 ? 55.522 29.478 22.480 1.00 11.44 393 SER A N 1
ATOM 2463 C CA . SER A 1 321 ? 54.567 30.560 22.293 1.00 10.97 393 SER A CA 1
ATOM 2464 C C . SER A 1 321 ? 55.024 31.557 21.234 1.00 11.14 393 SER A C 1
ATOM 2465 O O . SER A 1 321 ? 54.265 32.468 20.891 1.00 11.80 393 SER A O 1
ATOM 2468 N N . HIS A 1 322 ? 56.232 31.392 20.694 1.00 9.84 394 HIS A N 1
ATOM 2469 C CA . HIS A 1 322 ? 56.781 32.317 19.708 1.00 10.59 394 HIS A CA 1
ATOM 2470 C C . HIS A 1 322 ? 57.228 31.525 18.490 1.00 9.94 394 HIS A C 1
ATOM 2471 O O . HIS A 1 322 ? 58.104 30.656 18.594 1.00 11.25 394 HIS A O 1
ATOM 2478 N N . GLY A 1 323 ? 56.635 31.839 17.341 1.00 10.03 395 GLY A N 1
ATOM 2479 C CA . GLY A 1 323 ? 56.948 31.165 16.103 1.00 11.22 395 GLY A CA 1
ATOM 2480 C C . GLY A 1 323 ? 57.459 32.108 15.038 1.00 9.24 395 GLY A C 1
ATOM 2481 O O . GLY A 1 323 ? 57.182 33.315 15.067 1.00 10.30 395 GLY A O 1
ATOM 2482 N N . PHE A 1 324 ? 58.204 31.562 14.085 1.00 10.21 396 PHE A N 1
ATOM 2483 C CA . PHE A 1 324 ? 58.689 32.324 12.941 1.00 9.35 396 PHE A CA 1
ATOM 2484 C C . PHE A 1 324 ? 58.751 31.363 11.768 1.00 10.15 396 PHE A C 1
ATOM 2485 O O . PHE A 1 324 ? 59.287 30.264 11.909 1.00 11.04 396 PHE A O 1
ATOM 2493 N N . ALA A 1 325 ? 58.189 31.762 10.629 1.00 9.66 397 ALA A N 1
ATOM 2494 C CA . ALA A 1 325 ? 58.251 30.944 9.422 1.00 9.94 397 ALA A CA 1
ATOM 2495 C C . ALA A 1 325 ? 58.593 31.849 8.252 1.00 9.97 397 ALA A C 1
ATOM 2496 O O . ALA A 1 325 ? 57.876 32.813 7.978 1.00 10.49 397 ALA A O 1
ATOM 2498 N N . GLN A 1 326 ? 59.674 31.520 7.554 1.00 10.21 398 GLN A N 1
ATOM 2499 C CA . GLN A 1 326 ? 60.204 32.341 6.476 1.00 10.33 398 GLN A CA 1
ATOM 2500 C C . GLN A 1 326 ? 60.460 31.446 5.272 1.00 10.59 398 GLN A C 1
ATOM 2501 O O . GLN A 1 326 ? 61.238 30.486 5.351 1.00 11.88 398 GLN A O 1
ATOM 2507 N N . VAL A 1 327 ? 59.792 31.759 4.159 1.00 10.75 399 VAL A N 1
ATOM 2508 C CA . VAL A 1 327 ? 59.815 30.954 2.944 1.00 11.60 399 VAL A CA 1
ATOM 2509 C C . VAL A 1 327 ? 59.891 31.908 1.760 1.00 11.73 399 VAL A C 1
ATOM 2510 O O . VAL A 1 327 ? 59.795 33.127 1.908 1.00 13.32 399 VAL A O 1
ATOM 2514 N N . GLY A 1 328 ? 60.051 31.332 0.573 1.00 12.84 400 GLY A N 1
ATOM 2515 C CA . GLY A 1 328 ? 59.993 32.100 -0.655 1.00 13.70 400 GLY A CA 1
ATOM 2516 C C . GLY A 1 328 ? 58.945 31.543 -1.595 1.00 13.47 400 GLY A C 1
ATOM 2517 O O . GLY A 1 328 ? 58.168 30.662 -1.216 1.00 17.92 400 GLY A O 1
ATOM 2518 N N . GLY A 1 329 ? 58.909 32.056 -2.818 1.00 12.69 401 GLY A N 1
ATOM 2519 C CA . GLY A 1 329 ? 58.081 31.474 -3.852 1.00 14.92 401 GLY A CA 1
ATOM 2520 C C . GLY A 1 329 ? 56.642 31.935 -3.892 1.00 15.05 401 GLY A C 1
ATOM 2521 O O . GLY A 1 329 ? 55.775 31.171 -4.328 1.00 18.90 401 GLY A O 1
ATOM 2522 N N . HIS A 1 330 ? 56.351 33.159 -3.456 1.00 14.67 402 HIS A N 1
ATOM 2523 C CA . HIS A 1 330 ? 54.995 33.684 -3.571 1.00 13.41 402 HIS A CA 1
ATOM 2524 C C . HIS A 1 330 ? 55.034 35.205 -3.566 1.00 12.46 402 HIS A C 1
ATOM 2525 O O . HIS A 1 330 ? 55.994 35.822 -3.096 1.00 12.43 402 HIS A O 1
ATOM 2532 N N . ALA A 1 331 ? 53.969 35.800 -4.097 1.00 13.66 403 ALA A N 1
ATOM 2533 C CA . ALA A 1 331 ? 53.891 37.251 -4.183 1.00 12.92 403 ALA A CA 1
ATOM 2534 C C . ALA A 1 331 ? 53.743 37.875 -2.799 1.00 13.28 403 ALA A C 1
ATOM 2535 O O . ALA A 1 331 ? 53.235 37.257 -1.859 1.00 13.13 403 ALA A O 1
ATOM 2537 N N . HIS A 1 332 ? 54.197 39.119 -2.684 1.00 12.75 404 HIS A N 1
ATOM 2538 C CA . HIS A 1 332 ? 54.123 39.853 -1.426 1.00 13.29 404 HIS A CA 1
ATOM 2539 C C . HIS A 1 332 ? 52.674 39.972 -0.971 1.00 14.13 404 HIS A C 1
ATOM 2540 O O . HIS A 1 332 ? 51.816 40.481 -1.704 1.00 15.76 404 HIS A O 1
ATOM 2547 N N . CYS A 1 333 ? 52.406 39.497 0.242 1.00 12.53 405 CYS A N 1
ATOM 2548 C CA . CYS A 1 333 ? 51.096 39.507 0.893 1.00 14.90 405 CYS A CA 1
ATOM 2549 C C . CYS A 1 333 ? 50.116 38.498 0.315 1.00 15.14 405 CYS A C 1
ATOM 2550 O O . CYS A 1 333 ? 48.959 38.460 0.753 1.00 16.89 405 CYS A O 1
ATOM 2553 N N . ALA A 1 334 ? 50.524 37.691 -0.657 1.00 12.20 406 ALA A N 1
ATOM 2554 C CA . ALA A 1 334 ? 49.756 36.511 -1.010 1.00 14.22 406 ALA A CA 1
ATOM 2555 C C . ALA A 1 334 ? 50.049 35.435 0.024 1.00 17.73 406 ALA A C 1
ATOM 2556 O O . ALA A 1 334 ? 51.193 35.269 0.464 1.00 19.18 406 ALA A O 1
ATOM 2558 N N . TRP A 1 335 ? 49.011 34.737 0.464 1.00 15.47 407 TRP A N 1
ATOM 2559 C CA . TRP A 1 335 ? 49.210 33.731 1.496 1.00 14.36 407 TRP A CA 1
ATOM 2560 C C . TRP A 1 335 ? 49.553 32.393 0.858 1.00 14.94 407 TRP A C 1
ATOM 2561 O O . TRP A 1 335 ? 48.752 31.878 0.066 1.00 17.48 407 TRP A O 1
ATOM 2572 N N . PRO A 1 336 ? 50.706 31.792 1.171 1.00 15.15 408 PRO A N 1
ATOM 2573 C CA . PRO A 1 336 ? 51.021 30.465 0.618 1.00 15.33 408 PRO A CA 1
ATOM 2574 C C . PRO A 1 336 ? 50.354 29.369 1.441 1.00 17.32 408 PRO A C 1
ATOM 2575 O O . PRO A 1 336 ? 50.477 29.330 2.667 1.00 16.55 408 PRO A O 1
ATOM 2579 N N . SER A 1 337 ? 49.666 28.454 0.756 1.00 20.08 409 SER A N 1
ATOM 2580 C CA . SER A 1 337 ? 48.969 27.387 1.468 1.00 20.54 409 SER A CA 1
ATOM 2581 C C . SER A 1 337 ? 49.919 26.504 2.268 1.00 18.40 409 SER A C 1
ATOM 2582 O O . SER A 1 337 ? 49.486 25.858 3.228 1.00 19.73 409 SER A O 1
ATOM 2585 N N . SER A 1 338 ? 51.206 26.477 1.913 1.00 16.41 410 SER A N 1
ATOM 2586 C CA . SER A 1 338 ? 52.157 25.653 2.648 1.00 19.06 410 SER A CA 1
ATOM 2587 C C . SER A 1 338 ? 52.322 26.098 4.094 1.00 16.51 410 SER A C 1
ATOM 2588 O O . SER A 1 338 ? 52.747 25.290 4.927 1.00 19.91 410 SER A O 1
ATOM 2591 N N . LEU A 1 339 ? 52.007 27.356 4.410 1.00 16.86 411 LEU A N 1
ATOM 2592 C CA . LEU A 1 339 ? 52.127 27.873 5.766 1.00 14.94 411 LEU A CA 1
ATOM 2593 C C . LEU A 1 339 ? 50.818 27.834 6.536 1.00 11.83 411 LEU A C 1
ATOM 2594 O O . LEU A 1 339 ? 50.799 28.198 7.716 1.00 12.74 411 LEU A O 1
ATOM 2599 N N . THR A 1 340 ? 49.727 27.397 5.912 1.00 13.77 412 THR A N 1
ATOM 2600 C CA . THR A 1 340 ? 48.458 27.368 6.630 1.00 14.29 412 THR A CA 1
ATOM 2601 C C . THR A 1 340 ? 48.496 26.491 7.874 1.00 12.54 412 THR A C 1
ATOM 2602 O O . THR A 1 340 ? 47.923 26.899 8.899 1.00 13.13 412 THR A O 1
ATOM 2606 N N . PRO A 1 341 ? 49.129 25.316 7.875 1.00 12.45 413 PRO A N 1
ATOM 2607 C CA . PRO A 1 341 ? 49.145 24.519 9.112 1.00 12.83 413 PRO A CA 1
ATOM 2608 C C . PRO A 1 341 ? 49.799 25.249 10.267 1.00 14.43 413 PRO A C 1
ATOM 2609 O O . PRO A 1 341 ? 49.341 25.128 11.411 1.00 14.11 413 PRO A O 1
ATOM 2613 N N . GLN A 1 342 ? 50.861 26.010 9.993 1.00 13.31 414 GLN A N 1
ATOM 2614 C CA . GLN A 1 342 ? 51.566 26.734 11.049 1.00 11.94 414 GLN A CA 1
ATOM 2615 C C . GLN A 1 342 ? 50.722 27.885 11.582 1.00 12.13 414 GLN A C 1
ATOM 2616 O O . GLN A 1 342 ? 50.622 28.090 12.798 1.00 11.94 414 GLN A O 1
ATOM 2622 N N . LEU A 1 343 ? 50.131 28.669 10.680 1.00 11.58 415 LEU A N 1
ATOM 2623 C CA . LEU A 1 343 ? 49.200 29.714 11.088 1.00 10.41 415 LEU A CA 1
ATOM 2624 C C . LEU A 1 343 ? 48.068 29.133 11.927 1.00 10.54 415 LEU A C 1
ATOM 2625 O O . LEU A 1 343 ? 47.744 29.642 13.009 1.00 11.25 415 LEU A O 1
ATOM 2630 N N . ASN A 1 344 ? 47.442 28.067 11.431 1.00 10.83 416 ASN A N 1
ATOM 2631 C CA . ASN A 1 344 ? 46.299 27.508 12.139 1.00 11.27 416 ASN A CA 1
ATOM 2632 C C . ASN A 1 344 ? 46.699 26.911 13.474 1.00 12.23 416 ASN A C 1
ATOM 2633 O O . ASN A 1 344 ? 45.897 26.922 14.413 1.00 12.40 416 ASN A O 1
ATOM 2638 N N . ALA A 1 345 ? 47.919 26.386 13.587 1.00 11.19 417 ALA A N 1
ATOM 2639 C CA . ALA A 1 345 ? 48.347 25.855 14.874 1.00 11.16 417 ALA A CA 1
ATOM 2640 C C . ALA A 1 345 ? 48.318 26.944 15.934 1.00 10.54 417 ALA A C 1
ATOM 2641 O O . ALA A 1 345 ? 47.803 26.738 17.040 1.00 11.01 417 ALA A O 1
ATOM 2643 N N . PHE A 1 346 ? 48.853 28.123 15.607 1.00 10.61 418 PHE A N 1
ATOM 2644 C CA . PHE A 1 346 ? 48.843 29.226 16.564 1.00 10.09 418 PHE A CA 1
ATOM 2645 C C . PHE A 1 346 ? 47.431 29.730 16.837 1.00 10.15 418 PHE A C 1
ATOM 2646 O O . PHE A 1 346 ? 47.067 29.973 17.993 1.00 11.10 418 PHE A O 1
ATOM 2654 N N . ILE A 1 347 ? 46.607 29.878 15.798 1.00 10.30 419 ILE A N 1
ATOM 2655 C CA . ILE A 1 347 ? 45.233 30.317 16.036 1.00 10.45 419 ILE A CA 1
ATOM 2656 C C . ILE A 1 347 ? 44.478 29.277 16.851 1.00 10.66 419 ILE A C 1
ATOM 2657 O O . ILE A 1 347 ? 43.755 29.612 17.798 1.00 10.99 419 ILE A O 1
ATOM 2662 N N . ASN A 1 348 ? 44.635 28.001 16.495 1.00 11.64 420 ASN A N 1
ATOM 2663 C CA . ASN A 1 348 ? 43.903 26.945 17.185 1.00 11.90 420 ASN A CA 1
ATOM 2664 C C . ASN A 1 348 ? 44.284 26.877 18.654 1.00 11.60 420 ASN A C 1
ATOM 2665 O O . ASN A 1 348 ? 43.415 26.720 19.520 1.00 12.74 420 ASN A O 1
ATOM 2670 N N . ARG A 1 349 ? 45.578 26.985 18.957 1.00 10.70 421 ARG A N 1
ATOM 2671 C CA . ARG A 1 349 ? 46.010 26.902 20.347 1.00 12.36 421 ARG A CA 1
ATOM 2672 C C . ARG A 1 349 ? 45.635 28.153 21.134 1.00 12.56 421 ARG A C 1
ATOM 2673 O O . ARG A 1 349 ? 45.073 28.060 22.231 1.00 13.89 421 ARG A O 1
ATOM 2681 N N . PHE A 1 350 ? 45.951 29.334 20.604 1.00 10.54 422 PHE A N 1
ATOM 2682 C CA . PHE A 1 350 ? 45.907 30.538 21.426 1.00 10.29 422 PHE A CA 1
ATOM 2683 C C . PHE A 1 350 ? 44.600 31.309 21.322 1.00 11.42 422 PHE A C 1
ATOM 2684 O O . PHE A 1 350 ? 44.306 32.114 22.219 1.00 14.72 422 PHE A O 1
ATOM 2692 N N . LEU A 1 351 ? 43.804 31.086 20.274 1.00 11.22 423 LEU A N 1
ATOM 2693 C CA . LEU A 1 351 ? 42.481 31.692 20.197 1.00 11.45 423 LEU A CA 1
ATOM 2694 C C . LEU A 1 351 ? 41.337 30.696 20.338 1.00 11.76 423 LEU A C 1
ATOM 2695 O O . LEU A 1 351 ? 40.265 31.081 20.808 1.00 12.77 423 LEU A O 1
ATOM 2700 N N . LEU A 1 352 ? 41.533 29.432 19.959 1.00 11.69 424 LEU A N 1
ATOM 2701 C CA . LEU A 1 352 ? 40.458 28.442 19.968 1.00 13.88 424 LEU A CA 1
ATOM 2702 C C . LEU A 1 352 ? 40.602 27.384 21.058 1.00 14.18 424 LEU A C 1
ATOM 2703 O O . LEU A 1 352 ? 39.763 26.479 21.133 1.00 17.47 424 LEU A O 1
ATOM 2708 N N . ASP A 1 353 ? 41.641 27.469 21.891 1.00 13.86 425 ASP A N 1
ATOM 2709 C CA . ASP A 1 353 ? 41.815 26.602 23.060 1.00 15.68 425 ASP A CA 1
ATOM 2710 C C . ASP A 1 353 ? 42.015 25.131 22.693 1.00 15.58 425 ASP A C 1
ATOM 2711 O O . ASP A 1 353 ? 41.694 24.241 23.479 1.00 18.94 425 ASP A O 1
ATOM 2716 N N . GLN A 1 354 ? 42.552 24.859 21.509 1.00 13.33 426 GLN A N 1
ATOM 2717 C CA . GLN A 1 354 ? 42.877 23.493 21.124 1.00 13.09 426 GLN A CA 1
ATOM 2718 C C . GLN A 1 354 ? 44.270 23.118 21.606 1.00 14.17 426 GLN A C 1
ATOM 2719 O O . GLN A 1 354 ? 45.119 23.977 21.868 1.00 16.46 426 GLN A O 1
ATOM 2725 N N . SER A 1 355 ? 44.512 21.810 21.676 1.00 13.99 427 SER A N 1
ATOM 2726 C CA . SER A 1 355 ? 45.818 21.263 22.050 1.00 15.37 427 SER A CA 1
ATOM 2727 C C . SER A 1 355 ? 46.742 21.147 20.842 1.00 12.67 427 SER A C 1
ATOM 2728 O O . SER A 1 355 ? 47.331 20.093 20.593 1.00 17.06 427 SER A O 1
ATOM 2731 N N . ALA A 1 356 ? 46.881 22.225 20.078 1.00 14.42 428 ALA A N 1
ATOM 2732 C CA . ALA A 1 356 ? 47.763 22.210 18.922 1.00 12.24 428 ALA A CA 1
ATOM 2733 C C . ALA A 1 356 ? 49.193 22.485 19.362 1.00 15.35 428 ALA A C 1
ATOM 2734 O O . ALA A 1 356 ? 49.438 23.270 20.285 1.00 16.78 428 ALA A O 1
ATOM 2736 N N . THR A 1 357 ? 50.140 21.818 18.718 1.00 14.83 429 THR A N 1
ATOM 2737 C CA . THR A 1 357 ? 51.543 22.098 18.983 1.00 15.67 429 THR A CA 1
ATOM 2738 C C . THR A 1 357 ? 52.004 23.246 18.096 1.00 13.68 429 THR A C 1
ATOM 2739 O O . THR A 1 357 ? 51.591 23.373 16.939 1.00 16.21 429 THR A O 1
ATOM 2743 N N . THR A 1 358 ? 52.849 24.098 18.658 1.00 12.38 430 THR A N 1
ATOM 2744 C CA . THR A 1 358 ? 53.197 25.368 18.041 1.00 13.12 430 THR A CA 1
ATOM 2745 C C . THR A 1 358 ? 54.703 25.575 17.997 1.00 13.38 430 THR A C 1
ATOM 2746 O O . THR A 1 358 ? 55.197 26.699 18.116 1.00 14.93 430 THR A O 1
ATOM 2750 N N . ASN A 1 359 ? 55.459 24.497 17.796 1.00 14.20 431 ASN A N 1
ATOM 2751 C CA . ASN A 1 359 ? 56.909 24.573 17.609 1.00 13.48 431 ASN A CA 1
ATOM 2752 C C . ASN A 1 359 ? 57.163 24.877 16.135 1.00 15.10 431 ASN A C 1
ATOM 2753 O O . ASN A 1 359 ? 57.178 23.972 15.292 1.00 16.58 431 ASN A O 1
ATOM 2758 N N . VAL A 1 360 ? 57.348 26.160 15.815 1.00 12.41 432 VAL A N 1
ATOM 2759 C CA . VAL A 1 360 ? 57.513 26.631 14.439 1.00 11.86 432 VAL A CA 1
ATOM 2760 C C . VAL A 1 360 ? 58.634 27.660 14.447 1.00 10.74 432 VAL A C 1
ATOM 2761 O O . VAL A 1 360 ? 58.439 28.786 14.911 1.00 12.37 432 VAL A O 1
ATOM 2765 N N . PHE A 1 361 ? 59.793 27.293 13.914 1.00 10.93 433 PHE A N 1
ATOM 2766 C CA . PHE A 1 361 ? 60.882 28.263 13.800 1.00 10.63 433 PHE A CA 1
ATOM 2767 C C . PHE A 1 361 ? 61.737 27.793 12.628 1.00 12.70 433 PHE A C 1
ATOM 2768 O O . PHE A 1 361 ? 62.635 26.964 12.788 1.00 15.57 433 PHE A O 1
ATOM 2776 N N . THR A 1 362 ? 61.437 28.324 11.449 1.00 12.39 434 THR A N 1
ATOM 2777 C CA A THR A 1 362 ? 61.988 27.777 10.220 0.59 13.16 434 THR A CA 1
ATOM 2778 C CA B THR A 1 362 ? 61.992 27.778 10.221 0.41 13.02 434 THR A CA 1
ATOM 2779 C C . THR A 1 362 ? 62.307 28.889 9.236 1.00 11.78 434 THR A C 1
ATOM 2780 O O . THR A 1 362 ? 61.579 29.884 9.143 1.00 12.13 434 THR A O 1
ATOM 2787 N N . THR A 1 363 ? 63.396 28.701 8.501 1.00 12.80 435 THR A N 1
ATOM 2788 C CA . THR A 1 363 ? 63.781 29.576 7.414 1.00 12.07 435 THR A CA 1
ATOM 2789 C C . THR A 1 363 ? 64.412 28.718 6.331 1.00 11.82 435 THR A C 1
ATOM 2790 O O . THR A 1 363 ? 64.842 27.587 6.581 1.00 13.15 435 THR A O 1
ATOM 2794 N N . ASN A 1 364 ? 64.438 29.257 5.114 1.00 11.85 436 ASN A N 1
ATOM 2795 C CA . ASN A 1 364 ? 65.163 28.651 4.002 1.00 11.94 436 ASN A CA 1
ATOM 2796 C C . ASN A 1 364 ? 66.593 29.173 3.879 1.00 12.51 436 ASN A C 1
ATOM 2797 O O . ASN A 1 364 ? 67.337 28.714 3.007 1.00 13.98 436 ASN A O 1
ATOM 2802 N N . ASN A 1 365 ? 66.997 30.111 4.731 1.00 12.24 437 ASN A N 1
ATOM 2803 C CA . ASN A 1 365 ? 68.355 30.647 4.736 1.00 12.95 437 ASN A CA 1
ATOM 2804 C C . ASN A 1 365 ? 68.725 31.360 3.437 1.00 13.15 437 ASN A C 1
ATOM 2805 O O . ASN A 1 365 ? 69.911 31.563 3.166 1.00 15.11 437 ASN A O 1
ATOM 2810 N N . GLN A 1 366 ? 67.740 31.751 2.627 1.00 13.76 438 GLN A N 1
ATOM 2811 C CA A GLN A 1 366 ? 68.021 32.449 1.370 0.51 16.42 438 GLN A CA 1
ATOM 2812 C CA B GLN A 1 366 ? 67.989 32.449 1.362 0.49 16.59 438 GLN A CA 1
ATOM 2813 C C . GLN A 1 366 ? 68.126 33.938 1.668 1.00 13.77 438 GLN A C 1
ATOM 2814 O O . GLN A 1 366 ? 67.167 34.707 1.572 1.00 16.34 438 GLN A O 1
ATOM 2825 N N . PHE A 1 367 ? 69.339 34.347 2.039 1.00 13.04 439 PHE A N 1
ATOM 2826 C CA . PHE A 1 367 ? 69.583 35.691 2.550 1.00 12.43 439 PHE A CA 1
ATOM 2827 C C . PHE A 1 367 ? 70.388 36.576 1.601 1.00 11.87 439 PHE A C 1
ATOM 2828 O O . PHE A 1 367 ? 70.757 37.696 1.975 1.00 12.77 439 PHE A O 1
ATOM 2836 N N . GLY A 1 368 ? 70.675 36.112 0.397 1.00 13.83 440 GLY A N 1
ATOM 2837 C CA . GLY A 1 368 ? 71.382 36.951 -0.559 1.00 13.51 440 GLY A CA 1
ATOM 2838 C C . GLY A 1 368 ? 72.852 37.066 -0.229 1.00 12.38 440 GLY A C 1
ATOM 2839 O O . GLY A 1 368 ? 73.534 36.064 -0.013 1.00 14.08 440 GLY A O 1
ATOM 2840 N N . LYS A 1 369 ? 73.341 38.302 -0.178 1.00 12.08 441 LYS A N 1
ATOM 2841 C CA . LYS A 1 369 ? 74.775 38.566 -0.098 1.00 12.31 441 LYS A CA 1
ATOM 2842 C C . LYS A 1 369 ? 75.322 38.510 1.321 1.00 14.34 441 LYS A C 1
ATOM 2843 O O . LYS A 1 369 ? 76.508 38.784 1.516 1.00 16.43 441 LYS A O 1
ATOM 2849 N N . VAL A 1 370 ? 74.503 38.161 2.312 1.00 11.78 442 VAL A N 1
ATOM 2850 C CA . VAL A 1 370 ? 74.956 38.013 3.686 1.00 12.24 442 VAL A CA 1
ATOM 2851 C C . VAL A 1 370 ? 74.543 36.644 4.203 1.00 12.98 442 VAL A C 1
ATOM 2852 O O . VAL A 1 370 ? 73.682 35.968 3.640 1.00 14.12 442 VAL A O 1
ATOM 2856 N N . GLN A 1 371 ? 75.148 36.265 5.324 1.00 13.56 443 GLN A N 1
ATOM 2857 C CA . GLN A 1 371 ? 74.725 35.109 6.094 1.00 14.31 443 GLN A CA 1
ATOM 2858 C C . GLN A 1 371 ? 74.367 35.552 7.504 1.00 14.31 443 GLN A C 1
ATOM 2859 O O . GLN A 1 371 ? 74.750 36.635 7.951 1.00 16.60 443 GLN A O 1
ATOM 2865 N N . TRP A 1 372 ? 73.597 34.716 8.195 1.00 13.02 444 TRP A N 1
ATOM 2866 C CA . TRP A 1 372 ? 73.339 34.908 9.620 1.00 12.42 444 TRP A CA 1
ATOM 2867 C C . TRP A 1 372 ? 74.406 34.166 10.414 1.00 14.32 444 TRP A C 1
ATOM 2868 O O . TRP A 1 372 ? 74.570 32.952 10.264 1.00 15.55 444 TRP A O 1
ATOM 2879 N N . ASN A 1 373 ? 75.134 34.899 11.249 1.00 13.96 445 ASN A N 1
ATOM 2880 C CA . ASN A 1 373 ? 76.114 34.312 12.159 1.00 15.45 445 ASN A CA 1
ATOM 2881 C C . ASN A 1 373 ? 75.723 34.782 13.556 1.00 13.43 445 ASN A C 1
ATOM 2882 O O . ASN A 1 373 ? 75.973 35.934 13.924 1.00 14.62 445 ASN A O 1
ATOM 2887 N N . ALA A 1 374 ? 75.096 33.893 14.327 1.00 13.01 446 ALA A N 1
ATOM 2888 C CA . ALA A 1 374 ? 74.538 34.298 15.614 1.00 14.17 446 ALA A CA 1
ATOM 2889 C C . ALA A 1 374 ? 75.603 34.869 16.541 1.00 16.54 446 ALA A C 1
ATOM 2890 O O . ALA A 1 374 ? 75.336 35.817 17.290 1.00 16.70 446 ALA A O 1
ATOM 2892 N N . ALA A 1 375 ? 76.810 34.298 16.523 1.00 18.06 447 ALA A N 1
ATOM 2893 C CA . ALA A 1 375 ? 77.868 34.790 17.399 1.00 19.65 447 ALA A CA 1
ATOM 2894 C C . ALA A 1 375 ? 78.262 36.227 17.094 1.00 19.74 447 ALA A C 1
ATOM 2895 O O . ALA A 1 375 ? 78.818 36.905 17.968 1.00 26.81 447 ALA A O 1
ATOM 2897 N N . ASN A 1 376 ? 78.003 36.712 15.885 1.00 15.05 448 ASN A N 1
ATOM 2898 C CA . ASN A 1 376 ? 78.347 38.088 15.556 1.00 18.73 448 ASN A CA 1
ATOM 2899 C C . ASN A 1 376 ? 77.290 39.086 16.009 1.00 16.67 448 ASN A C 1
ATOM 2900 O O . ASN A 1 376 ? 77.483 40.295 15.827 1.00 19.76 448 ASN A O 1
ATOM 2905 N N . TRP A 1 377 ? 76.175 38.620 16.577 1.00 13.01 449 TRP A N 1
ATOM 2906 C CA . TRP A 1 377 ? 75.077 39.530 16.874 1.00 11.24 449 TRP A CA 1
ATOM 2907 C C . TRP A 1 377 ? 74.495 39.344 18.265 1.00 11.75 449 TRP A C 1
ATOM 2908 O O . TRP A 1 377 ? 74.021 40.311 18.870 1.00 12.12 449 TRP A O 1
ATOM 2919 N N . ILE A 1 378 ? 74.488 38.112 18.761 1.00 10.79 450 ILE A N 1
ATOM 2920 C CA . ILE A 1 378 ? 73.897 37.767 20.045 1.00 11.16 450 ILE A CA 1
ATOM 2921 C C . ILE A 1 378 ? 75.046 37.420 20.976 1.00 12.05 450 ILE A C 1
ATOM 2922 O O . ILE A 1 378 ? 75.748 36.423 20.766 1.00 14.20 450 ILE A O 1
ATOM 2927 N N . THR A 1 379 ? 75.241 38.229 22.017 1.00 12.52 451 THR A N 1
ATOM 2928 C CA . THR A 1 379 ? 76.347 38.004 22.937 1.00 12.66 451 THR A CA 1
ATOM 2929 C C . THR A 1 379 ? 75.910 37.428 24.271 1.00 13.13 451 THR A C 1
ATOM 2930 O O . THR A 1 379 ? 76.771 37.015 25.058 1.00 15.60 451 THR A O 1
ATOM 2934 N N . TRP A 1 380 ? 74.615 37.397 24.553 1.00 12.29 452 TRP A N 1
ATOM 2935 C CA . TRP A 1 380 ? 74.134 36.967 25.853 1.00 12.09 452 TRP A CA 1
ATOM 2936 C C . TRP A 1 380 ? 73.857 35.470 25.866 1.00 12.23 452 TRP A C 1
ATOM 2937 O O . TRP A 1 380 ? 73.594 34.846 24.833 1.00 14.09 452 TRP A O 1
ATOM 2948 N N . THR A 1 381 ? 73.921 34.905 27.061 1.00 12.99 453 THR A N 1
ATOM 2949 C CA . THR A 1 381 ? 73.545 33.526 27.324 1.00 14.90 453 THR A CA 1
ATOM 2950 C C . THR A 1 381 ? 72.170 33.540 27.976 1.00 19.09 453 THR A C 1
ATOM 2951 O O . THR A 1 381 ? 71.972 34.201 29.003 1.00 23.56 453 THR A O 1
ATOM 2955 N N . THR A 1 382 ? 71.238 32.801 27.402 1.00 14.09 454 THR A N 1
ATOM 2956 C CA . THR A 1 382 ? 69.855 32.867 27.874 1.00 13.22 454 THR A CA 1
ATOM 2957 C C . THR A 1 382 ? 69.726 32.289 29.275 1.00 13.66 454 THR A C 1
ATOM 2958 O O . THR A 1 382 ? 70.037 31.106 29.477 1.00 16.95 454 THR A O 1
ATOM 2962 N N . PRO A 1 383 ? 69.289 33.066 30.265 1.00 14.36 455 PRO A N 1
ATOM 2963 C CA . PRO A 1 383 ? 69.094 32.513 31.607 1.00 15.38 455 PRO A CA 1
ATOM 2964 C C . PRO A 1 383 ? 67.785 31.745 31.697 1.00 17.59 455 PRO A C 1
ATOM 2965 O O . PRO A 1 383 ? 66.868 31.924 30.897 1.00 18.73 455 PRO A O 1
ATOM 2969 N N . THR A 1 384 ? 67.710 30.880 32.704 1.00 17.32 456 THR A N 1
ATOM 2970 C CA . THR A 1 384 ? 66.462 30.209 33.055 1.00 17.35 456 THR A CA 1
ATOM 2971 C C . THR A 1 384 ? 65.808 31.064 34.130 1.00 17.52 456 THR A C 1
ATOM 2972 O O . THR A 1 384 ? 66.167 30.985 35.306 1.00 19.67 456 THR A O 1
ATOM 2976 N N . LEU A 1 385 ? 64.878 31.923 33.722 1.00 16.07 457 LEU A N 1
ATOM 2977 C CA . LEU A 1 385 ? 64.244 32.820 34.674 1.00 16.84 457 LEU A CA 1
ATOM 2978 C C . LEU A 1 385 ? 63.374 32.021 35.638 1.00 20.06 457 LEU A C 1
ATOM 2979 O O . LEU A 1 385 ? 62.637 31.116 35.237 1.00 25.28 457 LEU A O 1
ATOM 2984 N N . THR A 1 386 ? 63.470 32.359 36.918 1.00 18.78 458 THR A N 1
ATOM 2985 C CA . THR A 1 386 ? 62.879 31.535 37.969 1.00 20.46 458 THR A CA 1
ATOM 2986 C C . THR A 1 386 ? 61.472 31.995 38.316 1.00 25.45 458 THR A C 1
ATOM 2987 O O . THR A 1 386 ? 61.158 33.178 38.235 1.00 22.68 458 THR A O 1
ATOM 2991 N N . GLU B 1 1 ? 41.855 11.910 44.769 1.00 23.58 73 GLU B N 1
ATOM 2992 C CA . GLU B 1 1 ? 42.162 13.136 45.498 1.00 27.12 73 GLU B CA 1
ATOM 2993 C C . GLU B 1 1 ? 41.102 14.207 45.251 1.00 30.46 73 GLU B C 1
ATOM 2994 O O . GLU B 1 1 ? 40.352 14.139 44.273 1.00 27.37 73 GLU B O 1
ATOM 3000 N N . ALA B 1 2 ? 41.051 15.199 46.140 1.00 27.53 74 ALA B N 1
ATOM 3001 C CA . ALA B 1 2 ? 40.142 16.335 45.998 1.00 29.58 74 ALA B CA 1
ATOM 3002 C C . ALA B 1 2 ? 38.681 15.897 45.956 1.00 31.07 74 ALA B C 1
ATOM 3003 O O . ALA B 1 2 ? 37.851 16.523 45.289 1.00 33.70 74 ALA B O 1
ATOM 3005 N N . GLU B 1 3 ? 38.357 14.814 46.668 1.00 28.02 75 GLU B N 1
ATOM 3006 C CA . GLU B 1 3 ? 36.976 14.344 46.703 1.00 30.25 75 GLU B CA 1
ATOM 3007 C C . GLU B 1 3 ? 36.043 15.388 47.302 1.00 35.84 75 GLU B C 1
ATOM 3008 O O . GLU B 1 3 ? 34.885 15.499 46.881 1.00 35.72 75 GLU B O 1
ATOM 3014 N N . ALA B 1 4 ? 36.525 16.162 48.276 1.00 34.00 76 ALA B N 1
ATOM 3015 C CA . ALA B 1 4 ? 35.680 17.185 48.881 1.00 38.15 76 ALA B CA 1
ATOM 3016 C C . ALA B 1 4 ? 35.167 18.173 47.844 1.00 42.41 76 ALA B C 1
ATOM 3017 O O . ALA B 1 4 ? 34.068 18.718 47.996 1.00 46.16 76 ALA B O 1
ATOM 3019 N N . GLU B 1 5 ? 35.941 18.412 46.787 1.00 39.39 77 GLU B N 1
ATOM 3020 C CA . GLU B 1 5 ? 35.581 19.382 45.762 1.00 44.73 77 GLU B CA 1
ATOM 3021 C C . GLU B 1 5 ? 34.917 18.762 44.544 1.00 42.08 77 GLU B C 1
ATOM 3022 O O . GLU B 1 5 ? 34.049 19.397 43.937 1.00 42.16 77 GLU B O 1
ATOM 3028 N N . PHE B 1 6 ? 35.302 17.544 44.166 1.00 38.12 78 PHE B N 1
ATOM 3029 C CA . PHE B 1 6 ? 34.806 16.929 42.944 1.00 38.02 78 PHE B CA 1
ATOM 3030 C C . PHE B 1 6 ? 33.854 15.765 43.177 1.00 37.50 78 PHE B C 1
ATOM 3031 O O . PHE B 1 6 ? 33.232 15.300 42.216 1.00 38.31 78 PHE B O 1
ATOM 3039 N N . GLY B 1 7 ? 33.709 15.295 44.408 1.00 34.80 79 GLY B N 1
ATOM 3040 C CA . GLY B 1 7 ? 32.898 14.125 44.679 1.00 33.78 79 GLY B CA 1
ATOM 3041 C C . GLY B 1 7 ? 33.726 12.857 44.751 1.00 30.18 79 GLY B C 1
ATOM 3042 O O . GLY B 1 7 ? 34.960 12.868 44.725 1.00 27.38 79 GLY B O 1
ATOM 3043 N N . ALA B 1 8 ? 33.005 11.732 44.803 1.00 29.38 80 ALA B N 1
ATOM 3044 C CA . ALA B 1 8 ? 33.614 10.454 45.167 1.00 32.59 80 ALA B CA 1
ATOM 3045 C C . ALA B 1 8 ? 34.732 10.036 44.218 1.00 28.26 80 ALA B C 1
ATOM 3046 O O . ALA B 1 8 ? 35.645 9.311 44.626 1.00 26.64 80 ALA B O 1
ATOM 3048 N N . CYS B 1 9 ? 34.679 10.446 42.954 1.00 23.81 81 CYS B N 1
ATOM 3049 C CA . CYS B 1 9 ? 35.719 10.043 42.015 1.00 23.99 81 CYS B CA 1
ATOM 3050 C C . CYS B 1 9 ? 36.894 11.010 41.957 1.00 24.14 81 CYS B C 1
ATOM 3051 O O . CYS B 1 9 ? 37.828 10.780 41.181 1.00 21.79 81 CYS B O 1
ATOM 3054 N N . GLY B 1 10 ? 36.872 12.075 42.753 1.00 22.89 82 GLY B N 1
ATOM 3055 C CA . GLY B 1 10 ? 38.027 12.938 42.855 1.00 21.20 82 GLY B CA 1
ATOM 3056 C C . GLY B 1 10 ? 38.340 13.667 41.557 1.00 25.12 82 GLY B C 1
ATOM 3057 O O . GLY B 1 10 ? 37.502 13.817 40.662 1.00 22.23 82 GLY B O 1
ATOM 3058 N N . ALA B 1 11 ? 39.591 14.114 41.466 1.00 23.02 83 ALA B N 1
ATOM 3059 C CA . ALA B 1 11 ? 40.042 14.953 40.354 1.00 21.57 83 ALA B CA 1
ATOM 3060 C C . ALA B 1 11 ? 40.499 14.083 39.182 1.00 17.68 83 ALA B C 1
ATOM 3061 O O . ALA B 1 11 ? 41.684 13.980 38.855 1.00 21.25 83 ALA B O 1
ATOM 3063 N N . ILE B 1 12 ? 39.514 13.452 38.535 1.00 19.42 84 ILE B N 1
ATOM 3064 C CA . ILE B 1 12 ? 39.792 12.657 37.343 1.00 18.09 84 ILE B CA 1
ATOM 3065 C C . ILE B 1 12 ? 40.507 13.510 36.305 1.00 15.61 84 ILE B C 1
ATOM 3066 O O . ILE B 1 12 ? 40.205 14.698 36.131 1.00 20.10 84 ILE B O 1
ATOM 3071 N N . ALA B 1 13 ? 41.437 12.893 35.586 1.00 17.86 85 ALA B N 1
ATOM 3072 C CA . ALA B 1 13 ? 42.226 13.620 34.606 1.00 17.73 85 ALA B CA 1
ATOM 3073 C C . ALA B 1 13 ? 41.452 13.790 33.304 1.00 17.33 85 ALA B C 1
ATOM 3074 O O . ALA B 1 13 ? 40.757 12.873 32.854 1.00 20.80 85 ALA B O 1
ATOM 3076 N N . SER B 1 14 ? 41.570 14.975 32.701 1.00 17.02 86 SER B N 1
ATOM 3077 C CA A SER B 1 14 ? 41.122 15.178 31.330 0.66 20.09 86 SER B CA 1
ATOM 3078 C CA B SER B 1 14 ? 41.124 15.202 31.332 0.34 20.21 86 SER B CA 1
ATOM 3079 C C . SER B 1 14 ? 42.272 15.200 30.332 1.00 22.03 86 SER B C 1
ATOM 3080 O O . SER B 1 14 ? 42.028 15.090 29.127 1.00 19.83 86 SER B O 1
ATOM 3085 N N . THR B 1 15 ? 43.509 15.330 30.802 1.00 17.53 87 THR B N 1
ATOM 3086 C CA . THR B 1 15 ? 44.677 15.256 29.938 1.00 17.48 87 THR B CA 1
ATOM 3087 C C . THR B 1 15 ? 45.776 14.519 30.680 1.00 20.06 87 THR B C 1
ATOM 3088 O O . THR B 1 15 ? 45.790 14.465 31.911 1.00 20.39 87 THR B O 1
ATOM 3092 N N . VAL B 1 16 ? 46.698 13.950 29.913 1.00 14.77 88 VAL B N 1
ATOM 3093 C CA . VAL B 1 16 ? 47.908 13.316 30.441 1.00 16.07 88 VAL B CA 1
ATOM 3094 C C . VAL B 1 16 ? 49.066 13.843 29.598 1.00 18.13 88 VAL B C 1
ATOM 3095 O O . VAL B 1 16 ? 49.448 13.210 28.607 1.00 16.88 88 VAL B O 1
ATOM 3099 N N . PRO B 1 17 ? 49.648 14.993 29.943 1.00 21.38 89 PRO B N 1
ATOM 3100 C CA . PRO B 1 17 ? 50.524 15.688 28.981 1.00 21.19 89 PRO B CA 1
ATOM 3101 C C . PRO B 1 17 ? 51.783 14.931 28.575 1.00 21.09 89 PRO B C 1
ATOM 3102 O O . PRO B 1 17 ? 52.252 15.101 27.440 1.00 24.42 89 PRO B O 1
ATOM 3106 N N . ASN B 1 18 ? 52.359 14.122 29.456 1.00 18.84 90 ASN B N 1
ATOM 3107 C CA A ASN B 1 18 ? 53.619 13.465 29.130 0.56 19.57 90 ASN B CA 1
ATOM 3108 C CA B ASN B 1 18 ? 53.618 13.426 29.228 0.44 20.57 90 ASN B CA 1
ATOM 3109 C C . ASN B 1 18 ? 53.433 12.019 28.671 1.00 17.09 90 ASN B C 1
ATOM 3110 O O . ASN B 1 18 ? 54.405 11.260 28.613 1.00 18.65 90 ASN B O 1
ATOM 3119 N N . TYR B 1 19 ? 52.216 11.640 28.301 1.00 14.49 91 TYR B N 1
ATOM 3120 C CA . TYR B 1 19 ? 51.956 10.262 27.904 1.00 12.01 91 TYR B CA 1
ATOM 3121 C C . TYR B 1 19 ? 52.648 9.931 26.588 1.00 12.30 91 TYR B C 1
ATOM 3122 O O . TYR B 1 19 ? 52.657 10.728 25.650 1.00 13.24 91 TYR B O 1
ATOM 3131 N N . ASN B 1 20 ? 53.221 8.732 26.512 1.00 11.99 92 ASN B N 1
ATOM 3132 C CA . ASN B 1 20 ? 53.890 8.316 25.277 1.00 12.29 92 ASN B CA 1
ATOM 3133 C C . ASN B 1 20 ? 54.036 6.794 25.354 1.00 12.53 92 ASN B C 1
ATOM 3134 O O . ASN B 1 20 ? 55.001 6.278 25.921 1.00 14.17 92 ASN B O 1
ATOM 3139 N N . ASN B 1 21 ? 53.059 6.098 24.775 1.00 10.75 93 ASN B N 1
ATOM 3140 C CA . ASN B 1 21 ? 52.969 4.641 24.848 1.00 10.26 93 ASN B CA 1
ATOM 3141 C C . ASN B 1 21 ? 52.520 4.130 23.486 1.00 10.36 93 ASN B C 1
ATOM 3142 O O . ASN B 1 21 ? 51.385 4.391 23.063 1.00 10.63 93 ASN B O 1
ATOM 3147 N N . ALA B 1 22 ? 53.415 3.417 22.797 1.00 11.08 94 ALA B N 1
ATOM 3148 C CA . ALA B 1 22 ? 53.086 2.854 21.492 1.00 11.46 94 ALA B CA 1
ATOM 3149 C C . ALA B 1 22 ? 52.119 1.685 21.586 1.00 10.98 94 ALA B C 1
ATOM 3150 O O . ALA B 1 22 ? 51.425 1.395 20.604 1.00 12.19 94 ALA B O 1
ATOM 3152 N N . LYS B 1 23 ? 52.061 1.010 22.734 1.00 10.54 95 LYS B N 1
ATOM 3153 C CA . LYS B 1 23 ? 51.137 -0.091 22.941 1.00 10.37 95 LYS B CA 1
ATOM 3154 C C . LYS B 1 23 ? 49.819 0.455 23.495 1.00 9.56 95 LYS B C 1
ATOM 3155 O O . LYS B 1 23 ? 49.632 1.665 23.628 1.00 9.20 95 LYS B O 1
ATOM 3161 N N . LEU B 1 24 ? 48.876 -0.437 23.787 1.00 9.58 96 LEU B N 1
ATOM 3162 C CA . LEU B 1 24 ? 47.535 0.007 24.188 1.00 9.56 96 LEU B CA 1
ATOM 3163 C C . LEU B 1 24 ? 47.546 0.526 25.626 1.00 9.93 96 LEU B C 1
ATOM 3164 O O . LEU B 1 24 ? 48.111 -0.122 26.510 1.00 11.55 96 LEU B O 1
ATOM 3169 N N . PRO B 1 25 ? 46.931 1.676 25.891 1.00 8.95 97 PRO B N 1
ATOM 3170 C CA . PRO B 1 25 ? 46.814 2.157 27.275 1.00 8.50 97 PRO B CA 1
ATOM 3171 C C . PRO B 1 25 ? 46.206 1.130 28.228 1.00 10.32 97 PRO B C 1
ATOM 3172 O O . PRO B 1 25 ? 45.262 0.412 27.894 1.00 9.66 97 PRO B O 1
ATOM 3176 N N . ASP B 1 26 ? 46.741 1.099 29.442 1.00 9.65 98 ASP B N 1
ATOM 3177 C CA . ASP B 1 26 ? 46.309 0.160 30.477 1.00 9.03 98 ASP B CA 1
ATOM 3178 C C . ASP B 1 26 ? 44.946 0.573 31.028 1.00 10.08 98 ASP B C 1
ATOM 3179 O O . ASP B 1 26 ? 44.839 1.643 31.648 1.00 10.84 98 ASP B O 1
ATOM 3184 N N . PRO B 1 27 ? 43.897 -0.243 30.872 1.00 9.22 99 PRO B N 1
ATOM 3185 C CA . PRO B 1 27 ? 42.596 0.129 31.456 1.00 10.03 99 PRO B CA 1
ATOM 3186 C C . PRO B 1 27 ? 42.644 0.247 32.965 1.00 10.14 99 PRO B C 1
ATOM 3187 O O . PRO B 1 27 ? 41.850 1.005 33.545 1.00 10.96 99 PRO B O 1
ATOM 3191 N N . PHE B 1 28 ? 43.537 -0.499 33.617 1.00 9.70 100 PHE B N 1
ATOM 3192 C CA . PHE B 1 28 ? 43.467 -0.750 35.048 1.00 9.98 100 PHE B CA 1
ATOM 3193 C C . PHE B 1 28 ? 44.385 0.135 35.868 1.00 10.72 100 PHE B C 1
ATOM 3194 O O . PHE B 1 28 ? 44.588 -0.142 37.052 1.00 11.79 100 PHE B O 1
ATOM 3202 N N . THR B 1 29 ? 44.926 1.199 35.282 1.00 10.82 101 THR B N 1
ATOM 3203 C CA . THR B 1 29 ? 45.654 2.197 36.051 1.00 11.49 101 THR B CA 1
ATOM 3204 C C . THR B 1 29 ? 45.089 3.570 35.729 1.00 11.27 101 THR B C 1
ATOM 3205 O O . THR B 1 29 ? 44.940 3.929 34.556 1.00 12.16 101 THR B O 1
ATOM 3209 N N . PHE B 1 30 ? 44.736 4.317 36.773 1.00 12.09 102 PHE B N 1
ATOM 3210 C CA . PHE B 1 30 ? 44.300 5.694 36.593 1.00 10.79 102 PHE B CA 1
ATOM 3211 C C . PHE B 1 30 ? 45.447 6.546 36.054 1.00 11.38 102 PHE B C 1
ATOM 3212 O O . PHE B 1 30 ? 46.630 6.192 36.156 1.00 11.89 102 PHE B O 1
ATOM 3220 N N . ALA B 1 31 ? 45.083 7.716 35.524 1.00 12.05 103 ALA B N 1
ATOM 3221 C CA . ALA B 1 31 ? 46.093 8.650 35.032 1.00 12.23 103 ALA B CA 1
ATOM 3222 C C . ALA B 1 31 ? 47.117 8.998 36.106 1.00 12.61 103 ALA B C 1
ATOM 3223 O O . ALA B 1 31 ? 48.290 9.229 35.788 1.00 14.29 103 ALA B O 1
ATOM 3225 N N . ASN B 1 32 ? 46.697 9.058 37.377 1.00 11.62 104 ASN B N 1
ATOM 3226 C CA . ASN B 1 32 ? 47.591 9.406 38.481 1.00 12.46 104 ASN B CA 1
ATOM 3227 C C . ASN B 1 32 ? 48.474 8.245 38.939 1.00 12.09 104 ASN B C 1
ATOM 3228 O O . ASN B 1 32 ? 49.251 8.420 39.872 1.00 14.18 104 ASN B O 1
ATOM 3233 N N . GLY B 1 33 ? 48.366 7.075 38.311 1.00 11.51 105 GLY B N 1
ATOM 3234 C CA . GLY B 1 33 ? 49.174 5.932 38.686 1.00 14.57 105 GLY B CA 1
ATOM 3235 C C . GLY B 1 33 ? 48.563 5.020 39.728 1.00 16.34 105 GLY B C 1
ATOM 3236 O O . GLY B 1 33 ? 49.173 3.998 40.072 1.00 16.21 105 GLY B O 1
ATOM 3237 N N . THR B 1 34 ? 47.391 5.354 40.255 1.00 13.36 106 THR B N 1
ATOM 3238 C CA . THR B 1 34 ? 46.702 4.448 41.167 1.00 13.84 106 THR B CA 1
ATOM 3239 C C . THR B 1 34 ? 46.158 3.256 40.383 1.00 12.99 106 THR B C 1
ATOM 3240 O O . THR B 1 34 ? 45.512 3.426 39.349 1.00 13.70 106 THR B O 1
ATOM 3244 N N . ALA B 1 35 ? 46.433 2.046 40.864 1.00 14.33 107 ALA B N 1
ATOM 3245 C CA . ALA B 1 35 ? 45.904 0.852 40.217 1.00 13.08 107 ALA B CA 1
ATOM 3246 C C . ALA B 1 35 ? 44.462 0.625 40.652 1.00 12.59 107 ALA B C 1
ATOM 3247 O O . ALA B 1 35 ? 44.122 0.798 41.826 1.00 14.12 107 ALA B O 1
ATOM 3249 N N . LEU B 1 36 ? 43.613 0.234 39.702 1.00 12.26 108 LEU B N 1
ATOM 3250 C CA . LEU B 1 36 ? 42.247 -0.152 40.045 1.00 12.77 108 LEU B CA 1
ATOM 3251 C C . LEU B 1 36 ? 42.252 -1.457 40.835 1.00 14.25 108 LEU B C 1
ATOM 3252 O O . LEU B 1 36 ? 42.988 -2.393 40.510 1.00 16.04 108 LEU B O 1
ATOM 3257 N N . ARG B 1 37 ? 41.411 -1.525 41.870 1.00 15.41 109 ARG B N 1
ATOM 3258 C CA A ARG B 1 37 ? 41.326 -2.721 42.703 0.42 17.22 109 ARG B CA 1
ATOM 3259 C CA B ARG B 1 37 ? 41.326 -2.736 42.678 0.58 17.21 109 ARG B CA 1
ATOM 3260 C C . ARG B 1 37 ? 39.885 -3.176 42.912 1.00 18.38 109 ARG B C 1
ATOM 3261 O O . ARG B 1 37 ? 39.625 -4.374 43.046 1.00 19.88 109 ARG B O 1
ATOM 3276 N N . THR B 1 38 ? 38.940 -2.232 42.959 1.00 18.04 110 THR B N 1
ATOM 3277 C CA . THR B 1 38 ? 37.540 -2.526 43.262 1.00 19.47 110 THR B CA 1
ATOM 3278 C C . THR B 1 38 ? 36.639 -2.195 42.078 1.00 18.86 110 THR B C 1
ATOM 3279 O O . THR B 1 38 ? 37.029 -1.501 41.144 1.00 17.27 110 THR B O 1
ATOM 3283 N N . LYS B 1 39 ? 35.386 -2.662 42.155 1.00 18.95 111 LYS B N 1
ATOM 3284 C CA . LYS B 1 39 ? 34.407 -2.313 41.124 1.00 15.68 111 LYS B CA 1
ATOM 3285 C C . LYS B 1 39 ? 34.053 -0.830 41.157 1.00 18.45 111 LYS B C 1
ATOM 3286 O O . LYS B 1 39 ? 33.817 -0.216 40.108 1.00 17.66 111 LYS B O 1
ATOM 3292 N N . ALA B 1 40 ? 33.994 -0.238 42.350 1.00 20.00 112 ALA B N 1
ATOM 3293 C CA . ALA B 1 40 ? 33.797 1.204 42.443 1.00 20.85 112 ALA B CA 1
ATOM 3294 C C . ALA B 1 40 ? 34.913 1.954 41.728 1.00 18.92 112 ALA B C 1
ATOM 3295 O O . ALA B 1 40 ? 34.675 3.003 41.118 1.00 19.15 112 ALA B O 1
ATOM 3297 N N . ASP B 1 41 ? 36.143 1.433 41.796 1.00 17.08 113 ASP B N 1
ATOM 3298 C CA . ASP B 1 41 ? 37.233 2.042 41.045 1.00 15.61 113 ASP B CA 1
ATOM 3299 C C . ASP B 1 41 ? 36.910 2.081 39.560 1.00 14.53 113 ASP B C 1
ATOM 3300 O O . ASP B 1 41 ? 37.240 3.057 38.877 1.00 14.94 113 ASP B O 1
ATOM 3305 N N . TRP B 1 42 ? 36.267 1.030 39.033 1.00 13.69 114 TRP B N 1
ATOM 3306 C CA . TRP B 1 42 ? 35.946 1.049 37.609 1.00 12.20 114 TRP B CA 1
ATOM 3307 C C . TRP B 1 42 ? 34.987 2.187 37.265 1.00 11.98 114 TRP B C 1
ATOM 3308 O O . TRP B 1 42 ? 35.164 2.871 36.251 1.00 12.85 114 TRP B O 1
ATOM 3319 N N . SER B 1 43 ? 33.964 2.415 38.095 1.00 13.63 115 SER B N 1
ATOM 3320 C CA A SER B 1 43 ? 33.061 3.532 37.839 0.65 13.34 115 SER B CA 1
ATOM 3321 C CA B SER B 1 43 ? 33.059 3.533 37.846 0.35 13.58 115 SER B CA 1
ATOM 3322 C C . SER B 1 43 ? 33.832 4.838 37.690 1.00 11.50 115 SER B C 1
ATOM 3323 O O . SER B 1 43 ? 33.561 5.631 36.778 1.00 12.63 115 SER B O 1
ATOM 3328 N N . CYS B 1 44 ? 34.802 5.076 38.573 1.00 12.27 116 CYS B N 1
ATOM 3329 C CA . CYS B 1 44 ? 35.597 6.298 38.502 1.00 11.23 116 CYS B CA 1
ATOM 3330 C C . CYS B 1 44 ? 36.544 6.292 37.312 1.00 11.80 116 CYS B C 1
ATOM 3331 O O . CYS B 1 44 ? 36.745 7.332 36.677 1.00 11.66 116 CYS B O 1
ATOM 3334 N N . ARG B 1 45 ? 37.149 5.143 37.004 1.00 10.59 117 ARG B N 1
ATOM 3335 C CA . ARG B 1 45 ? 38.024 5.059 35.837 1.00 9.68 117 ARG B CA 1
ATOM 3336 C C . ARG B 1 45 ? 37.237 5.291 34.556 1.00 10.05 117 ARG B C 1
ATOM 3337 O O . ARG B 1 45 ? 37.730 5.938 33.624 1.00 10.20 117 ARG B O 1
ATOM 3345 N N . ARG B 1 46 ? 36.006 4.774 34.490 1.00 10.39 118 ARG B N 1
ATOM 3346 C CA . ARG B 1 46 ? 35.160 5.050 33.335 1.00 11.01 118 ARG B CA 1
ATOM 3347 C C . ARG B 1 46 ? 34.902 6.547 33.184 1.00 10.79 118 ARG B C 1
ATOM 3348 O O . ARG B 1 46 ? 34.923 7.081 32.066 1.00 10.50 118 ARG B O 1
ATOM 3356 N N . ALA B 1 47 ? 34.656 7.245 34.292 1.00 9.95 119 ALA B N 1
ATOM 3357 C CA . ALA B 1 47 ? 34.466 8.691 34.223 1.00 10.52 119 ALA B CA 1
ATOM 3358 C C . ALA B 1 47 ? 35.733 9.389 33.733 1.00 10.10 119 ALA B C 1
ATOM 3359 O O . ALA B 1 47 ? 35.668 10.345 32.945 1.00 11.39 119 ALA B O 1
ATOM 3361 N N . GLU B 1 48 ? 36.902 8.919 34.178 1.00 9.13 120 GLU B N 1
ATOM 3362 C CA . GLU B 1 48 ? 38.153 9.483 33.675 1.00 10.87 120 GLU B CA 1
ATOM 3363 C C . GLU B 1 48 ? 38.329 9.204 32.183 1.00 10.34 120 GLU B C 1
ATOM 3364 O O . GLU B 1 48 ? 38.722 10.098 31.421 1.00 9.66 120 GLU B O 1
ATOM 3370 N N . ILE B 1 49 ? 38.056 7.968 31.752 1.00 10.27 121 ILE B N 1
ATOM 3371 C CA . ILE B 1 49 ? 38.127 7.633 30.332 1.00 9.52 121 ILE B CA 1
ATOM 3372 C C . ILE B 1 49 ? 37.196 8.523 29.523 1.00 8.85 121 ILE B C 1
ATOM 3373 O O . ILE B 1 49 ? 37.558 8.991 28.436 1.00 9.71 121 ILE B O 1
ATOM 3378 N N . SER B 1 50 ? 35.985 8.769 30.032 1.00 9.79 122 SER B N 1
ATOM 3379 C CA . SER B 1 50 ? 35.060 9.652 29.326 1.00 10.40 122 SER B CA 1
ATOM 3380 C C . SER B 1 50 ? 35.670 11.030 29.126 1.00 11.10 122 SER B C 1
ATOM 3381 O O . SER B 1 50 ? 35.589 11.608 28.034 1.00 11.55 122 SER B O 1
ATOM 3384 N N . ALA B 1 51 ? 36.273 11.580 30.183 1.00 10.22 123 ALA B N 1
ATOM 3385 C CA . ALA B 1 51 ? 36.903 12.890 30.079 1.00 10.41 123 ALA B CA 1
ATOM 3386 C C . ALA B 1 51 ? 38.060 12.869 29.089 1.00 10.36 123 ALA B C 1
ATOM 3387 O O . ALA B 1 51 ? 38.222 13.806 28.298 1.00 11.32 123 ALA B O 1
ATOM 3389 N N . LEU B 1 52 ? 38.875 11.808 29.114 1.00 9.75 124 LEU B N 1
ATOM 3390 C CA . LEU B 1 52 ? 40.011 11.739 28.198 1.00 10.06 124 LEU B CA 1
ATOM 3391 C C . LEU B 1 52 ? 39.541 11.636 26.755 1.00 9.88 124 LEU B C 1
ATOM 3392 O O . LEU B 1 52 ? 40.079 12.310 25.866 1.00 9.78 124 LEU B O 1
ATOM 3397 N N . ILE B 1 53 ? 38.532 10.800 26.505 1.00 9.45 125 ILE B N 1
ATOM 3398 C CA . ILE B 1 53 ? 38.027 10.653 25.146 1.00 9.21 125 ILE B CA 1
ATOM 3399 C C . ILE B 1 53 ? 37.442 11.969 24.647 1.00 9.01 125 ILE B C 1
ATOM 3400 O O . ILE B 1 53 ? 37.693 12.385 23.508 1.00 10.11 125 ILE B O 1
ATOM 3405 N N . GLN B 1 54 ? 36.682 12.664 25.496 1.00 9.78 126 GLN B N 1
ATOM 3406 C CA . GLN B 1 54 ? 36.171 13.971 25.093 1.00 8.94 126 GLN B CA 1
ATOM 3407 C C . GLN B 1 54 ? 37.310 14.937 24.788 1.00 10.12 126 GLN B C 1
ATOM 3408 O O . GLN B 1 54 ? 37.265 15.669 23.794 1.00 11.72 126 GLN B O 1
ATOM 3414 N N . ASN B 1 55 ? 38.354 14.947 25.622 1.00 9.74 127 ASN B N 1
ATOM 3415 C CA . ASN B 1 55 ? 39.437 15.905 25.425 1.00 10.20 127 ASN B CA 1
ATOM 3416 C C . ASN B 1 55 ? 40.228 15.628 24.151 1.00 12.03 127 ASN B C 1
ATOM 3417 O O . ASN B 1 55 ? 40.593 16.567 23.436 1.00 15.17 127 ASN B O 1
ATOM 3422 N N . TYR B 1 56 ? 40.511 14.361 23.850 1.00 9.81 128 TYR B N 1
ATOM 3423 C CA . TYR B 1 56 ? 41.421 14.044 22.750 1.00 9.55 128 TYR B CA 1
ATOM 3424 C C . TYR B 1 56 ? 40.728 13.828 21.411 1.00 9.87 128 TYR B C 1
ATOM 3425 O O . TYR B 1 56 ? 41.310 14.174 20.376 1.00 10.81 128 TYR B O 1
ATOM 3434 N N . GLU B 1 57 ? 39.514 13.258 21.393 1.00 9.20 129 GLU B N 1
ATOM 3435 C CA . GLU B 1 57 ? 38.944 12.865 20.104 1.00 8.65 129 GLU B CA 1
ATOM 3436 C C . GLU B 1 57 ? 37.459 13.133 19.913 1.00 10.05 129 GLU B C 1
ATOM 3437 O O . GLU B 1 57 ? 37.026 13.188 18.755 1.00 10.88 129 GLU B O 1
ATOM 3443 N N . ALA B 1 58 ? 36.652 13.286 20.966 1.00 10.09 130 ALA B N 1
ATOM 3444 C CA . ALA B 1 58 ? 35.204 13.351 20.801 1.00 9.48 130 ALA B CA 1
ATOM 3445 C C . ALA B 1 58 ? 34.610 14.740 20.992 1.00 9.84 130 ALA B C 1
ATOM 3446 O O . ALA B 1 58 ? 33.490 14.986 20.524 1.00 10.26 130 ALA B O 1
ATOM 3448 N N . GLY B 1 59 ? 35.326 15.663 21.629 1.00 9.73 131 GLY B N 1
ATOM 3449 C CA . GLY B 1 59 ? 34.743 16.951 21.975 1.00 11.00 131 GLY B CA 1
ATOM 3450 C C . GLY B 1 59 ? 33.784 16.833 23.154 1.00 10.40 131 GLY B C 1
ATOM 3451 O O . GLY B 1 59 ? 33.569 15.767 23.728 1.00 10.14 131 GLY B O 1
ATOM 3452 N N . THR B 1 60 ? 33.187 17.966 23.510 1.00 11.57 132 THR B N 1
ATOM 3453 C CA . THR B 1 60 ? 32.393 18.050 24.729 1.00 11.56 132 THR B CA 1
ATOM 3454 C C . THR B 1 60 ? 30.987 17.507 24.507 1.00 10.13 132 THR B C 1
ATOM 3455 O O . THR B 1 60 ? 30.278 17.948 23.599 1.00 10.43 132 THR B O 1
ATOM 3459 N N . LEU B 1 61 ? 30.571 16.566 25.362 1.00 10.41 133 LEU B N 1
ATOM 3460 C CA . LEU B 1 61 ? 29.202 16.063 25.358 1.00 10.71 133 LEU B CA 1
ATOM 3461 C C . LEU B 1 61 ? 28.375 16.895 26.339 1.00 11.70 133 LEU B C 1
ATOM 3462 O O . LEU B 1 61 ? 28.568 16.764 27.558 1.00 12.53 133 LEU B O 1
ATOM 3467 N N . PRO B 1 62 ? 27.459 17.757 25.877 1.00 10.76 134 PRO B N 1
ATOM 3468 C CA . PRO B 1 62 ? 26.686 18.567 26.822 1.00 10.81 134 PRO B CA 1
ATOM 3469 C C . PRO B 1 62 ? 25.712 17.701 27.605 1.00 12.50 134 PRO B C 1
ATOM 3470 O O . PRO B 1 62 ? 25.270 16.645 27.120 1.00 13.41 134 PRO B O 1
ATOM 3474 N N . PRO B 1 63 ? 25.318 18.130 28.803 1.00 14.04 135 PRO B N 1
ATOM 3475 C CA . PRO B 1 63 ? 24.323 17.394 29.594 1.00 13.76 135 PRO B CA 1
ATOM 3476 C C . PRO B 1 63 ? 22.921 17.650 29.048 1.00 13.34 135 PRO B C 1
ATOM 3477 O O . PRO B 1 63 ? 22.727 18.406 28.097 1.00 13.40 135 PRO B O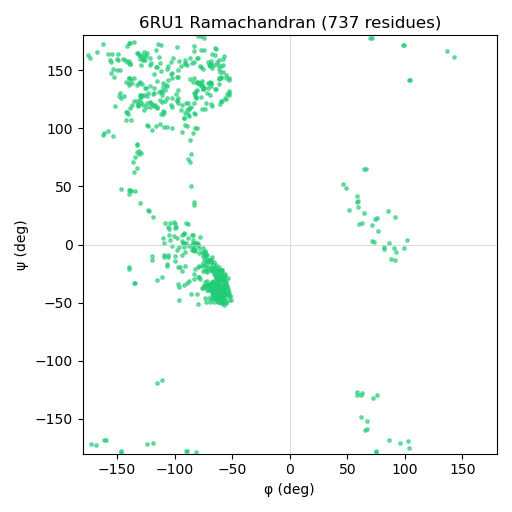 1
ATOM 3481 N N . LYS B 1 64 ? 21.935 17.021 29.683 1.00 12.24 136 LYS B N 1
ATOM 3482 C CA . LYS B 1 64 ? 20.547 17.296 29.345 1.00 14.15 136 LYS B CA 1
ATOM 3483 C C . LYS B 1 64 ? 20.291 18.802 29.418 1.00 14.02 136 LYS B C 1
ATOM 3484 O O . LYS B 1 64 ? 20.651 19.438 30.419 1.00 14.91 136 LYS B O 1
ATOM 3490 N N . PRO B 1 65 ? 19.653 19.395 28.413 1.00 13.08 137 PRO B N 1
ATOM 3491 C CA . PRO B 1 65 ? 19.392 20.835 28.433 1.00 15.91 137 PRO B CA 1
ATOM 3492 C C . PRO B 1 65 ? 18.142 21.157 2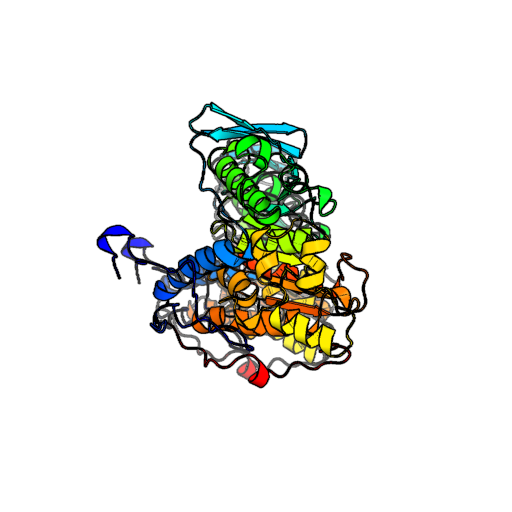9.234 1.00 14.76 137 PRO B C 1
ATOM 3493 O O . PRO B 1 65 ? 17.379 20.255 29.620 1.00 16.14 137 PRO B O 1
ATOM 3497 N N . PRO B 1 66 ? 17.886 22.440 29.494 1.00 14.92 138 PRO B N 1
ATOM 3498 C CA . PRO B 1 66 ? 16.734 22.802 30.340 1.00 15.90 138 PRO B CA 1
ATOM 3499 C C . PRO B 1 66 ? 15.375 22.441 29.760 1.00 16.50 138 PRO B C 1
ATOM 3500 O O . PRO B 1 66 ? 14.425 22.231 30.528 1.00 21.29 138 PRO B O 1
ATOM 3504 N N . VAL B 1 67 ? 15.236 22.373 28.438 1.00 15.56 139 VAL B N 1
ATOM 3505 C CA . VAL B 1 67 ? 13.953 22.093 27.800 1.00 14.51 139 VAL B CA 1
ATOM 3506 C C . VAL B 1 67 ? 14.052 20.758 27.071 1.00 15.43 139 VAL B C 1
ATOM 3507 O O . VAL B 1 67 ? 14.855 20.616 26.141 1.00 15.70 139 VAL B O 1
ATOM 3511 N N . VAL B 1 68 ? 13.241 19.787 27.491 1.00 15.10 140 VAL B N 1
ATOM 3512 C CA . VAL B 1 68 ? 13.021 18.550 26.736 1.00 13.71 140 VAL B CA 1
ATOM 3513 C C . VAL B 1 68 ? 11.548 18.202 26.899 1.00 15.47 140 VAL B C 1
ATOM 3514 O O . VAL B 1 68 ? 11.098 17.911 28.013 1.00 17.24 140 VAL B O 1
ATOM 3518 N N . THR B 1 69 ? 10.794 18.249 25.806 1.00 14.75 141 THR B N 1
ATOM 3519 C CA . THR B 1 69 ? 9.388 17.866 25.823 1.00 14.98 141 THR B CA 1
ATOM 3520 C C . THR B 1 69 ? 9.118 16.910 24.669 1.00 15.50 141 THR B C 1
ATOM 3521 O O . THR B 1 69 ? 9.900 16.810 23.718 1.00 16.64 141 THR B O 1
ATOM 3525 N N . ALA B 1 70 ? 7.994 16.200 24.756 1.00 15.32 142 ALA B N 1
ATOM 3526 C CA . ALA B 1 70 ? 7.679 15.221 23.725 1.00 16.60 142 ALA B CA 1
ATOM 3527 C C . ALA B 1 70 ? 6.180 14.988 23.674 1.00 16.30 142 ALA B C 1
ATOM 3528 O O . ALA B 1 70 ? 5.489 15.062 24.692 1.00 18.00 142 ALA B O 1
ATOM 3530 N N . SER B 1 71 ? 5.696 14.707 22.471 1.00 18.11 143 SER B N 1
ATOM 3531 C CA . SER B 1 71 ? 4.343 14.222 22.266 1.00 16.69 143 SER B CA 1
ATOM 3532 C C . SER B 1 71 ? 4.423 12.957 21.427 1.00 17.74 143 SER B C 1
ATOM 3533 O O . SER B 1 71 ? 5.420 12.708 20.745 1.00 21.07 143 SER B O 1
ATOM 3536 N N . PHE B 1 72 ? 3.375 12.145 21.498 1.00 18.58 144 PHE B N 1
ATOM 3537 C CA . PHE B 1 72 ? 3.376 10.843 20.849 1.00 19.50 144 PHE B CA 1
ATOM 3538 C C . PHE B 1 72 ? 2.046 10.607 20.153 1.00 20.56 144 PHE B C 1
ATOM 3539 O O . PHE B 1 72 ? 0.982 10.935 20.689 1.00 21.10 144 PHE B O 1
ATOM 3547 N N . SER B 1 73 ? 2.115 10.039 18.954 1.00 17.91 145 SER B N 1
ATOM 3548 C CA . SER B 1 73 ? 0.930 9.617 18.224 1.00 20.08 145 SER B CA 1
ATOM 3549 C C . SER B 1 73 ? 1.264 8.324 17.500 1.00 21.73 145 SER B C 1
ATOM 3550 O O . SER B 1 73 ? 2.434 8.003 17.272 1.00 20.36 145 SER B O 1
ATOM 3553 N N . LYS B 1 74 ? 0.228 7.572 17.147 1.00 24.23 146 LYS B N 1
ATOM 3554 C CA . LYS B 1 74 ? 0.431 6.267 16.540 1.00 22.52 146 LYS B CA 1
ATOM 3555 C C . LYS B 1 74 ? -0.569 6.062 15.417 1.00 24.72 146 LYS B C 1
ATOM 3556 O O . LYS B 1 74 ? -1.748 6.403 15.549 1.00 27.39 146 LYS B O 1
ATOM 3562 N N . SER B 1 75 ? -0.084 5.507 14.309 1.00 24.27 147 SER B N 1
ATOM 3563 C CA . SER B 1 75 ? -0.913 5.162 13.163 1.00 28.58 147 SER B CA 1
ATOM 3564 C C . SER B 1 75 ? -0.546 3.742 12.765 1.00 24.84 147 SER B C 1
ATOM 3565 O O . SER B 1 75 ? 0.618 3.466 12.453 1.00 26.20 147 SER B O 1
ATOM 3568 N N . GLY B 1 76 ? -1.525 2.846 12.785 1.00 28.63 148 GLY B N 1
ATOM 3569 C CA . GLY B 1 76 ? -1.217 1.446 12.558 1.00 28.92 148 GLY B CA 1
ATOM 3570 C C . GLY B 1 76 ? -0.216 0.966 13.589 1.00 30.35 148 GLY B C 1
ATOM 3571 O O . GLY B 1 76 ? -0.406 1.130 14.799 1.00 33.48 148 GLY B O 1
ATOM 3572 N N . ASN B 1 77 ? 0.879 0.376 13.115 1.00 25.96 149 ASN B N 1
ATOM 3573 C CA . ASN B 1 77 ? 1.927 -0.126 13.994 1.00 23.90 149 ASN B CA 1
ATOM 3574 C C . ASN B 1 77 ? 3.121 0.812 14.080 1.00 25.22 149 ASN B C 1
ATOM 3575 O O . ASN B 1 77 ? 4.202 0.380 14.485 1.00 21.42 149 ASN B O 1
ATOM 3580 N N . THR B 1 78 ? 2.956 2.081 13.713 1.00 22.66 150 THR B N 1
ATOM 3581 C CA . THR B 1 78 ? 4.060 3.033 13.684 1.00 20.33 150 THR B CA 1
ATOM 3582 C C . THR B 1 78 ? 3.750 4.205 14.602 1.00 20.82 150 THR B C 1
ATOM 3583 O O . THR B 1 78 ? 2.779 4.937 14.381 1.00 23.38 150 THR B O 1
ATOM 3587 N N . GLY B 1 79 ? 4.578 4.387 15.621 1.00 16.92 151 GLY B N 1
ATOM 3588 C CA . GLY B 1 79 ? 4.477 5.551 16.470 1.00 18.05 151 GLY B CA 1
ATOM 3589 C C . GLY B 1 79 ? 5.420 6.645 16.009 1.00 17.08 151 GLY B C 1
ATOM 3590 O O . GLY B 1 79 ? 6.449 6.384 15.383 1.00 17.24 151 GLY B O 1
ATOM 3591 N N . THR B 1 80 ? 5.052 7.886 16.315 1.00 15.92 152 THR B N 1
ATOM 3592 C CA . THR B 1 80 ? 5.906 9.036 16.052 1.00 15.25 152 THR B CA 1
ATOM 3593 C C . THR B 1 80 ? 6.103 9.786 17.359 1.00 16.03 152 THR B C 1
ATOM 3594 O O . THR B 1 80 ? 5.131 10.261 17.959 1.00 18.41 152 THR B O 1
ATOM 3598 N N . LEU B 1 81 ? 7.354 9.868 17.803 1.00 15.00 153 LEU B N 1
ATOM 3599 C CA . LEU B 1 81 ? 7.723 10.532 19.053 1.00 16.25 153 LEU B CA 1
ATOM 3600 C C . LEU B 1 81 ? 8.297 11.900 18.689 1.00 14.25 153 LEU B C 1
ATOM 3601 O O . LEU B 1 81 ? 9.460 12.014 18.296 1.00 14.71 153 LEU B O 1
ATOM 3606 N N . ALA B 1 82 ? 7.474 12.941 18.815 1.00 17.00 154 ALA B N 1
ATOM 3607 C CA . ALA B 1 82 ? 7.858 14.296 18.423 1.00 14.57 154 ALA B CA 1
ATOM 3608 C C . ALA B 1 82 ? 8.548 14.974 19.602 1.00 15.17 154 ALA B C 1
ATOM 3609 O O . ALA B 1 82 ? 7.897 15.321 20.594 1.00 17.84 154 ALA B O 1
ATOM 3611 N N . ILE B 1 83 ? 9.853 15.195 19.477 1.00 13.40 155 ILE B N 1
ATOM 3612 C CA . ILE B 1 83 ? 10.690 15.697 20.561 1.00 13.40 155 ILE B CA 1
ATOM 3613 C C . ILE B 1 83 ? 11.058 17.150 20.294 1.00 15.54 155 ILE B C 1
ATOM 3614 O O . ILE B 1 83 ? 11.418 17.518 19.170 1.00 17.91 155 ILE B O 1
ATOM 3619 N N . THR B 1 84 ? 10.975 17.973 21.334 1.00 14.40 156 THR B N 1
ATOM 3620 C CA . THR B 1 84 ? 11.500 19.332 21.315 1.00 13.87 156 THR B CA 1
ATOM 3621 C C . THR B 1 84 ? 12.564 19.436 22.397 1.00 16.70 156 THR B C 1
ATOM 3622 O O . THR B 1 84 ? 12.327 19.032 23.539 1.00 17.00 156 THR B O 1
ATOM 3626 N N . ALA B 1 85 ? 13.741 19.951 22.039 1.00 15.16 157 ALA B N 1
ATOM 3627 C CA . ALA B 1 85 ? 14.825 20.123 22.999 1.00 15.54 157 ALA B CA 1
ATOM 3628 C C . ALA B 1 85 ? 15.440 21.500 22.804 1.00 17.72 157 ALA B C 1
ATOM 3629 O O . ALA B 1 85 ? 15.540 21.980 21.671 1.00 19.47 157 ALA B O 1
ATOM 3631 N N . GLY B 1 86 ? 15.843 22.145 23.898 1.00 15.64 158 GLY B N 1
ATOM 3632 C CA . GLY B 1 86 ? 16.432 23.466 23.745 1.00 17.79 158 GLY B CA 1
ATOM 3633 C C . GLY B 1 86 ? 17.111 23.947 25.009 1.00 15.35 158 GLY B C 1
ATOM 3634 O O . GLY B 1 86 ? 16.911 23.405 26.101 1.00 15.96 158 GLY B O 1
ATOM 3635 N N . LEU B 1 87 ? 17.915 24.997 24.838 1.00 15.74 159 LEU B N 1
ATOM 3636 C CA . LEU B 1 87 ? 18.555 25.653 25.972 1.00 15.53 159 LEU B CA 1
ATOM 3637 C C . LEU B 1 87 ? 17.599 26.576 26.710 1.00 17.19 159 LEU B C 1
ATOM 3638 O O . LEU B 1 87 ? 17.857 26.930 27.866 1.00 17.45 159 LEU B O 1
ATOM 3643 N N . SER B 1 88 ? 16.506 26.963 26.060 1.00 14.68 160 SER B N 1
ATOM 3644 C CA . SER B 1 88 ? 15.432 27.748 26.648 1.00 15.29 160 SER B CA 1
ATOM 3645 C C . SER B 1 88 ? 14.236 27.584 25.726 1.00 17.47 160 SER B C 1
ATOM 3646 O O . SER B 1 88 ? 14.344 27.002 24.644 1.00 17.15 160 SER B O 1
ATOM 3649 N N . ASN B 1 89 ? 13.090 28.105 26.158 1.00 17.34 161 ASN B N 1
ATOM 3650 C CA . ASN B 1 89 ? 11.903 27.998 25.318 1.00 16.63 161 ASN B CA 1
ATOM 3651 C C . ASN B 1 89 ? 12.015 28.812 24.039 1.00 20.53 161 ASN B C 1
ATOM 3652 O O . ASN B 1 89 ? 11.263 28.559 23.092 1.00 26.76 161 ASN B O 1
ATOM 3657 N N . SER B 1 90 ? 12.938 29.769 23.978 1.00 17.59 162 SER B N 1
ATOM 3658 C CA . SER B 1 90 ? 13.110 30.579 22.782 1.00 22.51 162 SER B CA 1
ATOM 3659 C C . SER B 1 90 ? 14.129 30.005 21.804 1.00 22.06 162 SER B C 1
ATOM 3660 O O . SER B 1 90 ? 14.265 30.539 20.700 1.00 28.93 162 SER B O 1
ATOM 3663 N N . GLN B 1 91 ? 14.844 28.940 22.172 1.00 21.04 163 GLN B N 1
ATOM 3664 C CA A GLN B 1 91 ? 15.861 28.341 21.298 0.56 26.73 163 GLN B CA 1
ATOM 3665 C CA B GLN B 1 91 ? 15.876 28.343 21.316 0.44 26.63 163 GLN B CA 1
ATOM 3666 C C . GLN B 1 91 ? 15.741 26.821 21.406 1.00 17.34 163 GLN B C 1
ATOM 3667 O O . GLN B 1 91 ? 16.330 26.192 22.292 1.00 20.58 163 GLN B O 1
ATOM 3678 N N . THR B 1 92 ? 14.967 26.240 20.491 1.00 20.81 164 THR B N 1
ATOM 3679 C CA . THR B 1 92 ? 14.713 24.806 20.478 1.00 16.93 164 THR B CA 1
ATOM 3680 C C . THR B 1 92 ? 14.955 24.233 19.088 1.00 17.61 164 THR B C 1
ATOM 3681 O O . THR B 1 92 ? 15.022 24.951 18.086 1.00 21.26 164 THR B O 1
ATOM 3685 N N . ILE B 1 93 ? 15.090 22.909 19.051 1.00 16.86 165 ILE B N 1
ATOM 3686 C CA . ILE B 1 93 ? 15.084 22.125 17.827 1.00 15.26 165 ILE B CA 1
ATOM 3687 C C . ILE B 1 93 ? 14.041 21.030 18.000 1.00 14.91 165 ILE B C 1
ATOM 3688 O O . ILE B 1 93 ? 13.642 20.694 19.118 1.00 15.61 165 ILE B O 1
ATOM 3693 N N . LYS B 1 94 ? 13.585 20.483 16.877 1.00 15.30 166 LYS B N 1
ATOM 3694 C CA . LYS B 1 94 ? 12.555 19.455 16.888 1.00 15.24 166 LYS B CA 1
ATOM 3695 C C . LYS B 1 94 ? 13.005 18.296 16.020 1.00 15.63 166 LYS B C 1
ATOM 3696 O O . LYS B 1 94 ? 13.589 18.501 14.952 1.00 16.44 166 LYS B O 1
ATOM 3702 N N . PHE B 1 95 ? 12.755 17.081 16.498 1.00 13.30 167 PHE B N 1
ATOM 3703 C CA . PHE B 1 95 ? 12.998 15.881 15.708 1.00 13.04 167 PHE B CA 1
ATOM 3704 C C . PHE B 1 95 ? 11.996 14.822 16.140 1.00 14.54 167 PHE B C 1
ATOM 3705 O O . PHE B 1 95 ? 11.546 14.817 17.289 1.00 14.27 167 PHE B O 1
ATOM 3713 N N . SER B 1 96 ? 11.629 13.941 15.204 1.00 13.07 168 SER B N 1
ATOM 3714 C CA . SER B 1 96 ? 10.467 13.059 15.361 1.00 14.16 168 SER B CA 1
ATOM 3715 C C . SER B 1 96 ? 10.796 11.639 14.912 1.00 14.31 168 SER B C 1
ATOM 3716 O O . SER B 1 96 ? 10.301 11.161 13.883 1.00 16.79 168 SER B O 1
ATOM 3719 N N . PRO B 1 97 ? 11.609 10.921 15.682 1.00 13.52 169 PRO B N 1
ATOM 3720 C CA . PRO B 1 97 ? 11.877 9.513 15.359 1.00 14.94 169 PRO B CA 1
ATOM 3721 C C . PRO B 1 97 ? 10.593 8.698 15.383 1.00 14.61 169 PRO B C 1
ATOM 3722 O O . PRO B 1 97 ? 9.655 8.988 16.130 1.00 16.01 169 PRO B O 1
ATOM 3726 N N . THR B 1 98 ? 10.556 7.675 14.538 1.00 15.63 170 THR B N 1
ATOM 3727 C CA . THR B 1 98 ? 9.423 6.768 14.469 1.00 14.63 170 THR B CA 1
ATOM 3728 C C . THR B 1 98 ? 9.778 5.435 15.118 1.00 15.11 170 THR B C 1
ATOM 3729 O O . THR B 1 98 ? 10.948 5.039 15.181 1.00 14.89 170 THR B O 1
ATOM 3733 N N . ILE B 1 99 ? 8.748 4.746 15.602 1.00 14.34 171 ILE B N 1
ATOM 3734 C CA . ILE B 1 99 ? 8.887 3.461 16.277 1.00 14.39 171 ILE B CA 1
ATOM 3735 C C . ILE B 1 99 ? 8.007 2.451 15.553 1.00 16.50 171 ILE B C 1
ATOM 3736 O O . ILE B 1 99 ? 6.811 2.700 15.339 1.00 16.47 171 ILE B O 1
ATOM 3741 N N . SER B 1 100 ? 8.594 1.316 15.174 1.00 15.96 172 SER B N 1
ATOM 3742 C CA . SER B 1 100 ? 7.859 0.202 14.583 1.00 16.17 172 SER B CA 1
ATOM 3743 C C . SER B 1 100 ? 7.565 -0.801 15.691 1.00 18.14 172 SER B C 1
ATOM 3744 O O . SER B 1 100 ? 8.491 -1.305 16.337 1.00 18.95 172 SER B O 1
ATOM 3747 N N . TYR B 1 101 ? 6.278 -1.090 15.913 1.00 17.19 173 TYR B N 1
ATOM 3748 C CA . TYR B 1 101 ? 5.865 -1.926 17.031 1.00 19.12 173 TYR B CA 1
ATOM 3749 C C . TYR B 1 101 ? 5.530 -3.334 16.573 1.00 22.74 173 TYR B C 1
ATOM 3750 O O . TYR B 1 101 ? 4.943 -3.520 15.497 1.00 23.37 173 TYR B O 1
ATOM 3759 N N . PRO B 1 102 ? 5.868 -4.320 17.401 1.00 20.79 174 PRO B N 1
ATOM 3760 C CA . PRO B 1 102 ? 5.321 -5.661 17.197 1.00 27.55 174 PRO B CA 1
ATOM 3761 C C . PRO B 1 102 ? 3.808 -5.609 17.312 1.00 27.43 174 PRO B C 1
ATOM 3762 O O . PRO B 1 102 ? 3.246 -4.765 18.013 1.00 28.67 174 PRO B O 1
ATOM 3766 N N . SER B 1 103 ? 3.144 -6.517 16.607 1.00 38.99 175 SER B N 1
ATOM 3767 C CA . SER B 1 103 ? 1.705 -6.651 16.760 1.00 45.00 175 SER B CA 1
ATOM 3768 C C . SER B 1 103 ? 1.391 -7.397 18.051 1.00 45.41 175 SER B C 1
ATOM 3769 O O . SER B 1 103 ? 2.198 -8.188 18.550 1.00 45.80 175 SER B O 1
ATOM 3772 N N . GLY B 1 104 ? 0.216 -7.124 18.600 1.00 46.60 176 GLY B N 1
ATOM 3773 C CA . GLY B 1 104 ? -0.242 -7.811 19.788 1.00 46.51 176 GLY B CA 1
ATOM 3774 C C . GLY B 1 104 ? -0.119 -6.970 21.041 1.00 43.65 176 GLY B C 1
ATOM 3775 O O . GLY B 1 104 ? 0.244 -5.790 21.020 1.00 40.19 176 GLY B O 1
ATOM 3776 N N . THR B 1 105 ? -0.433 -7.614 22.161 1.00 40.60 177 THR B N 1
ATOM 3777 C CA . THR B 1 105 ? -0.468 -6.944 23.453 1.00 36.59 177 THR B CA 1
ATOM 3778 C C . THR B 1 105 ? 0.950 -6.749 23.974 1.00 31.99 177 THR B C 1
ATOM 3779 O O . THR B 1 105 ? 1.715 -7.715 24.051 1.00 32.33 177 THR B O 1
ATOM 3783 N N . PRO B 1 106 ? 1.334 -5.534 24.342 1.00 34.96 178 PRO B N 1
ATOM 3784 C CA . PRO B 1 106 ? 2.669 -5.322 24.891 1.00 27.60 178 PRO B CA 1
ATOM 3785 C C . PRO B 1 106 ? 2.789 -5.925 26.279 1.00 21.62 178 PRO B C 1
ATOM 3786 O O . PRO B 1 106 ? 1.781 -6.127 26.976 1.00 23.50 178 PRO B O 1
ATOM 3790 N N . PRO B 1 107 ? 4.012 -6.231 26.708 1.00 22.11 179 PRO B N 1
ATOM 3791 C CA . PRO B 1 107 ? 4.244 -6.584 28.111 1.00 19.72 179 PRO B CA 1
ATOM 3792 C C . PRO B 1 107 ? 3.765 -5.466 29.026 1.00 20.00 179 PRO B C 1
ATOM 3793 O O . PRO B 1 107 ? 3.585 -4.320 28.609 1.00 20.32 179 PRO B O 1
ATOM 3797 N N . ALA B 1 108 ? 3.574 -5.817 30.302 1.00 20.56 180 ALA B N 1
ATOM 3798 C CA . ALA B 1 108 ? 2.942 -4.893 31.239 1.00 21.76 180 ALA B CA 1
ATOM 3799 C C . ALA B 1 108 ? 3.700 -3.573 31.341 1.00 21.58 180 ALA B C 1
ATOM 3800 O O . ALA B 1 108 ? 3.087 -2.512 31.508 1.00 22.45 180 ALA B O 1
ATOM 3802 N N . ASN B 1 109 ? 5.029 -3.614 31.250 1.00 18.63 181 ASN B N 1
ATOM 3803 C CA . ASN B 1 109 ? 5.835 -2.404 31.350 1.00 17.62 181 ASN B CA 1
ATOM 3804 C C . ASN B 1 109 ? 6.355 -1.934 29.995 1.00 18.35 181 ASN B C 1
ATOM 3805 O O . ASN B 1 109 ? 7.303 -1.142 29.938 1.00 17.04 181 ASN B O 1
ATOM 3810 N N . GLY B 1 110 ? 5.750 -2.402 28.909 1.00 17.19 182 GLY B N 1
ATOM 3811 C CA . GLY B 1 110 ? 6.060 -1.924 27.578 1.00 16.93 182 GLY B CA 1
ATOM 3812 C C . GLY B 1 110 ? 7.029 -2.831 26.840 1.00 15.98 182 GLY B C 1
ATOM 3813 O O . GLY B 1 110 ? 7.614 -3.768 27.391 1.00 16.16 182 GLY B O 1
ATOM 3814 N N . TRP B 1 111 ? 7.206 -2.519 25.557 1.00 14.18 183 TRP B N 1
ATOM 3815 C CA . TRP B 1 111 ? 8.097 -3.298 24.707 1.00 14.45 183 TRP B CA 1
ATOM 3816 C C . TRP B 1 111 ? 9.553 -2.931 24.980 1.00 12.92 183 TRP B C 1
ATOM 3817 O O . TRP B 1 111 ? 9.889 -1.749 25.089 1.00 13.51 183 TRP B O 1
ATOM 3828 N N . PRO B 1 112 ? 10.449 -3.912 25.030 1.00 12.98 184 PRO B N 1
ATOM 3829 C CA . PRO B 1 112 ? 11.870 -3.594 24.848 1.00 13.63 184 PRO B CA 1
ATOM 3830 C C . PRO B 1 112 ? 12.056 -2.916 23.495 1.00 13.01 184 PRO B C 1
ATOM 3831 O O . PRO B 1 112 ? 11.264 -3.111 22.567 1.00 13.39 184 PRO B O 1
ATOM 3835 N N . LEU B 1 113 ? 13.118 -2.117 23.381 1.00 12.22 185 LEU B N 1
ATOM 3836 C CA . LEU B 1 113 ? 13.297 -1.268 22.210 1.00 12.30 185 LEU B CA 1
ATOM 3837 C C . LEU B 1 113 ? 14.753 -1.250 21.776 1.00 13.40 185 LEU B C 1
ATOM 3838 O O . LEU B 1 113 ? 15.651 -1.159 22.619 1.00 14.84 185 LEU B O 1
ATOM 3843 N N . ILE B 1 114 ? 14.991 -1.307 20.467 1.00 11.41 186 ILE B N 1
ATOM 3844 C CA . ILE B 1 114 ? 16.314 -1.036 19.909 1.00 13.22 186 ILE B CA 1
ATOM 3845 C C . ILE B 1 114 ? 16.244 0.277 19.143 1.00 11.82 186 ILE B C 1
ATOM 3846 O O . ILE B 1 114 ? 15.406 0.441 18.244 1.00 12.44 186 ILE B O 1
ATOM 3851 N N . ILE B 1 115 ? 17.091 1.218 19.544 1.00 12.70 187 ILE B N 1
ATOM 3852 C CA . ILE B 1 115 ? 17.274 2.484 18.841 1.00 11.65 187 ILE B CA 1
ATOM 3853 C C . ILE B 1 115 ? 18.263 2.212 17.714 1.00 12.44 187 ILE B C 1
ATOM 3854 O O . ILE B 1 115 ? 19.427 1.891 17.968 1.00 12.82 187 ILE B O 1
ATOM 3859 N N . ALA B 1 116 ? 17.801 2.304 16.469 1.00 11.58 188 ALA B N 1
ATOM 3860 C CA . ALA B 1 116 ? 18.606 1.927 15.309 1.00 11.69 188 ALA B CA 1
ATOM 3861 C C . ALA B 1 116 ? 18.997 3.186 14.546 1.00 11.72 188 ALA B C 1
ATOM 3862 O O . ALA B 1 116 ? 18.135 3.876 13.981 1.00 12.06 188 ALA B O 1
ATOM 3864 N N . TYR B 1 117 ? 20.298 3.484 14.540 1.00 11.00 189 TYR B N 1
ATOM 3865 C CA . TYR B 1 117 ? 20.816 4.625 13.786 1.00 11.90 189 TYR B CA 1
ATOM 3866 C C . TYR B 1 117 ? 20.505 4.435 12.305 1.00 14.12 189 TYR B C 1
ATOM 3867 O O . TYR B 1 117 ? 20.919 3.437 11.700 1.00 13.06 189 TYR B O 1
ATOM 3876 N N . GLU B 1 118 ? 19.767 5.387 11.728 1.00 12.61 190 GLU B N 1
ATOM 3877 C CA . GLU B 1 118 ? 19.323 5.315 10.329 1.00 13.99 190 GLU B CA 1
ATOM 3878 C C . GLU B 1 118 ? 18.634 3.984 10.015 1.00 14.08 190 GLU B C 1
ATOM 3879 O O . GLU B 1 118 ? 18.660 3.493 8.879 1.00 15.88 190 GLU B O 1
ATOM 3885 N N . GLY B 1 119 ? 18.002 3.389 11.022 1.00 12.42 191 GLY B N 1
ATOM 3886 C CA . GLY B 1 119 ? 17.242 2.170 10.839 1.00 13.71 191 GLY B CA 1
ATOM 3887 C C . GLY B 1 119 ? 18.018 0.893 11.068 1.00 13.69 191 GLY B C 1
ATOM 3888 O O . GLY B 1 119 ? 17.400 -0.173 11.179 1.00 14.10 191 GLY B O 1
ATOM 3889 N N . GLY B 1 120 ? 19.347 0.968 11.141 1.00 12.08 192 GLY B N 1
ATOM 3890 C CA . GLY B 1 120 ? 20.173 -0.197 11.402 1.00 12.85 192 GLY B CA 1
ATOM 3891 C C . GLY B 1 120 ? 20.219 -1.141 10.217 1.00 11.61 192 GLY B C 1
ATOM 3892 O O . GLY B 1 120 ? 19.586 -0.939 9.181 1.00 15.34 192 GLY B O 1
ATOM 3893 N N . SER B 1 121 ? 21.007 -2.203 10.384 1.00 12.48 193 SER B N 1
ATOM 3894 C CA A SER B 1 121 ? 21.140 -3.226 9.357 0.59 12.11 193 SER B CA 1
ATOM 3895 C CA B SER B 1 121 ? 21.108 -3.226 9.351 0.41 12.11 193 SER B CA 1
ATOM 3896 C C . SER B 1 121 ? 21.125 -4.628 9.952 1.00 11.99 193 SER B C 1
ATOM 3897 O O . SER B 1 121 ? 21.687 -5.556 9.360 1.00 13.89 193 SER B O 1
ATOM 3902 N N . ILE B 1 122 ? 20.505 -4.795 11.120 1.00 13.35 194 ILE B N 1
ATOM 3903 C CA . ILE B 1 122 ? 20.354 -6.110 11.749 1.00 13.46 194 ILE B CA 1
ATOM 3904 C C . ILE B 1 122 ? 18.890 -6.539 11.749 1.00 13.82 194 ILE B C 1
ATOM 3905 O O . ILE B 1 122 ? 17.985 -5.692 11.826 1.00 14.17 194 ILE B O 1
ATOM 3910 N N . PRO B 1 123 ? 18.615 -7.836 11.686 1.00 14.00 195 PRO B N 1
ATOM 3911 C CA . PRO B 1 123 ? 17.245 -8.310 11.915 1.00 14.77 195 PRO B CA 1
ATOM 3912 C C . PRO B 1 123 ? 16.883 -8.153 13.384 1.00 18.18 195 PRO B C 1
ATOM 3913 O O . PRO B 1 123 ? 17.697 -8.414 14.273 1.00 18.55 195 PRO B O 1
ATOM 3917 N N . ILE B 1 124 ? 15.657 -7.718 13.634 1.00 18.53 196 ILE B N 1
ATOM 3918 C CA . ILE B 1 124 ? 15.152 -7.471 14.982 1.00 17.53 196 ILE B CA 1
ATOM 3919 C C . ILE B 1 124 ? 14.148 -8.572 15.302 1.00 18.72 196 ILE B C 1
ATOM 3920 O O . ILE B 1 124 ? 13.195 -8.772 14.536 1.00 21.63 196 ILE B O 1
ATOM 3925 N N . PRO B 1 125 ? 14.324 -9.324 16.383 1.00 20.93 197 PRO B N 1
ATOM 3926 C CA . PRO B 1 125 ? 13.438 -10.462 16.633 1.00 25.28 197 PRO B CA 1
ATOM 3927 C C . PRO B 1 125 ? 12.070 -10.004 17.114 1.00 21.78 197 PRO B C 1
ATOM 3928 O O . PRO B 1 125 ? 11.843 -8.841 17.460 1.00 21.37 197 PRO B O 1
ATOM 3932 N N . ALA B 1 126 ? 11.136 -10.952 17.103 1.00 25.03 198 ALA B N 1
ATOM 3933 C CA . ALA B 1 126 ? 9.800 -10.681 17.608 1.00 26.44 198 ALA B CA 1
ATOM 3934 C C . ALA B 1 126 ? 9.876 -10.217 19.056 1.00 24.60 198 ALA B C 1
ATOM 3935 O O . ALA B 1 126 ? 10.757 -10.624 19.823 1.00 24.96 198 ALA B O 1
ATOM 3937 N N . GLY B 1 127 ? 8.936 -9.363 19.431 1.00 23.50 199 GLY B N 1
ATOM 3938 C CA . GLY B 1 127 ? 8.853 -8.896 20.793 1.00 21.93 199 GLY B CA 1
ATOM 3939 C C . GLY B 1 127 ? 9.707 -7.694 21.108 1.00 18.61 199 GLY B C 1
ATOM 3940 O O . GLY B 1 127 ? 9.730 -7.258 22.266 1.00 20.03 199 GLY B O 1
ATOM 3941 N N . VAL B 1 128 ? 10.421 -7.153 20.125 1.00 17.34 200 VAL B N 1
ATOM 3942 C CA . VAL B 1 128 ? 11.261 -5.979 20.309 1.00 15.92 200 VAL B CA 1
ATOM 3943 C C . VAL B 1 128 ? 10.814 -4.919 19.315 1.00 15.83 200 VAL B C 1
ATOM 3944 O O . VAL B 1 128 ? 10.650 -5.206 18.124 1.00 17.91 200 VAL B O 1
ATOM 3948 N N . ALA B 1 129 ? 10.595 -3.706 19.809 1.00 14.67 201 ALA B N 1
ATOM 3949 C CA . ALA B 1 129 ? 10.268 -2.578 18.952 1.00 13.85 201 ALA B CA 1
ATOM 3950 C C . ALA B 1 129 ? 11.545 -1.950 18.406 1.00 13.83 201 ALA B C 1
ATOM 3951 O O . ALA B 1 129 ? 12.623 -2.075 18.988 1.00 14.05 201 ALA B O 1
ATOM 3953 N N . THR B 1 130 ? 11.417 -1.262 17.272 1.00 14.45 202 THR B N 1
ATOM 3954 C CA . THR B 1 130 ? 12.558 -0.618 16.627 1.00 14.05 202 THR B CA 1
ATOM 3955 C C . THR B 1 130 ? 12.275 0.867 16.447 1.00 12.62 202 THR B C 1
ATOM 3956 O O . THR B 1 130 ? 11.308 1.235 15.775 1.00 15.04 202 THR B O 1
ATOM 3960 N N . LEU B 1 131 ? 13.126 1.713 17.020 1.00 11.91 203 LEU B N 1
ATOM 3961 C CA . LEU B 1 131 ? 13.054 3.151 16.792 1.00 12.02 203 LEU B CA 1
ATOM 3962 C C . LEU B 1 131 ? 14.080 3.534 15.732 1.00 14.48 203 LEU B C 1
ATOM 3963 O O . LEU B 1 131 ? 15.253 3.159 15.832 1.00 13.91 203 LEU B O 1
ATOM 3968 N N . THR B 1 132 ? 13.634 4.268 14.716 1.00 11.80 204 THR B N 1
ATOM 3969 C CA . THR B 1 132 ? 14.532 4.755 13.674 1.00 12.98 204 THR B CA 1
ATOM 3970 C C . THR B 1 132 ? 14.987 6.166 14.029 1.00 11.72 204 THR B C 1
ATOM 3971 O O . THR B 1 132 ? 14.170 7.096 14.079 1.00 13.35 204 THR B O 1
ATOM 3975 N N . TYR B 1 133 ? 16.290 6.319 14.276 1.00 11.92 205 TYR B N 1
ATOM 3976 C CA . TYR B 1 133 ? 16.889 7.589 14.669 1.00 10.94 205 TYR B CA 1
ATOM 3977 C C . TYR B 1 133 ? 17.608 8.182 13.466 1.00 11.06 205 TYR B C 1
ATOM 3978 O O . TYR B 1 133 ? 18.526 7.560 12.921 1.00 12.01 205 TYR B O 1
ATOM 3987 N N . SER B 1 134 ? 17.190 9.372 13.042 1.00 11.92 206 SER B N 1
ATOM 3988 C CA A SER B 1 134 ? 17.858 10.077 11.946 0.73 13.15 206 SER B CA 1
ATOM 3989 C CA B SER B 1 134 ? 17.863 10.071 11.946 0.27 13.40 206 SER B CA 1
ATOM 3990 C C . SER B 1 134 ? 19.042 10.848 12.520 1.00 13.92 206 SER B C 1
ATOM 3991 O O . SER B 1 134 ? 19.013 12.071 12.688 1.00 14.59 206 SER B O 1
ATOM 3996 N N . ASN B 1 135 ? 20.113 10.111 12.827 1.00 12.02 207 ASN B N 1
ATOM 3997 C CA . ASN B 1 135 ? 21.288 10.758 13.405 1.00 12.23 207 ASN B CA 1
ATOM 3998 C C . ASN B 1 135 ? 21.905 11.769 12.446 1.00 11.39 207 ASN B C 1
ATOM 3999 O O . ASN B 1 135 ? 22.436 12.787 12.890 1.00 11.02 207 ASN B O 1
ATOM 4004 N N . SER B 1 136 ? 21.833 11.526 11.135 1.00 11.74 208 SER B N 1
ATOM 4005 C CA . SER B 1 136 ? 22.423 12.475 10.193 1.00 10.85 208 SER B CA 1
ATOM 4006 C C . SER B 1 136 ? 21.763 13.851 10.261 1.00 11.98 208 SER B C 1
ATOM 4007 O O . SER B 1 136 ? 22.422 14.860 9.978 1.00 13.64 208 SER B O 1
ATOM 4010 N N . ASP B 1 137 ? 20.471 13.922 10.610 1.00 12.13 209 ASP B N 1
ATOM 4011 C CA . ASP B 1 137 ? 19.842 15.225 10.817 1.00 12.20 209 ASP B CA 1
ATOM 4012 C C . ASP B 1 137 ? 20.408 15.910 12.053 1.00 13.37 209 ASP B C 1
ATOM 4013 O O . ASP B 1 137 ? 20.552 17.138 12.077 1.00 12.45 209 ASP B O 1
ATOM 4018 N N . MET B 1 138 ? 20.684 15.130 13.104 1.00 11.21 210 MET B N 1
ATOM 4019 C CA . MET B 1 138 ? 21.201 15.686 14.350 1.00 10.61 210 MET B CA 1
ATOM 4020 C C . MET B 1 138 ? 22.606 16.240 14.160 1.00 11.86 210 MET B C 1
ATOM 4021 O O . MET B 1 138 ? 22.949 17.292 14.714 1.00 11.51 210 MET B O 1
ATOM 4026 N N . ALA B 1 139 ? 23.431 15.544 13.386 1.00 12.11 211 ALA B N 1
ATOM 4027 C CA . ALA B 1 139 ? 24.735 16.059 12.981 1.00 9.97 211 ALA B CA 1
ATOM 4028 C C . ALA B 1 139 ? 25.080 15.439 11.637 1.00 10.83 211 ALA B C 1
ATOM 4029 O O . ALA B 1 139 ? 25.186 14.213 11.523 1.00 10.93 211 ALA B O 1
ATOM 4031 N N . GLN B 1 140 ? 25.251 16.283 10.628 1.00 11.24 212 GLN B N 1
ATOM 4032 C CA . GLN B 1 140 ? 25.476 15.794 9.276 1.00 12.29 212 GLN B CA 1
ATOM 4033 C C . GLN B 1 140 ? 26.846 15.130 9.152 1.00 11.93 212 GLN B C 1
ATOM 4034 O O . GLN B 1 140 ? 27.786 15.430 9.897 1.00 12.12 212 GLN B O 1
ATOM 4040 N N . GLN B 1 141 ? 26.951 14.212 8.193 1.00 11.06 213 GLN B N 1
ATOM 4041 C CA . GLN B 1 141 ? 28.148 13.382 8.050 1.00 10.42 213 GLN B CA 1
ATOM 4042 C C . GLN B 1 141 ? 28.407 13.075 6.575 1.00 11.47 213 GLN B C 1
ATOM 4043 O O . GLN B 1 141 ? 28.665 11.937 6.187 1.00 13.10 213 GLN B O 1
ATOM 4049 N N . ASN B 1 142 ? 28.360 14.098 5.731 1.00 11.44 214 ASN B N 1
ATOM 4050 C CA . ASN B 1 142 ? 28.621 13.895 4.309 1.00 12.32 214 ASN B CA 1
ATOM 4051 C C . ASN B 1 142 ? 30.104 13.953 3.972 1.00 15.51 214 ASN B C 1
ATOM 4052 O O . ASN B 1 142 ? 30.588 13.139 3.176 1.00 16.29 214 ASN B O 1
ATOM 4057 N N . SER B 1 143 ? 30.830 14.901 4.547 1.00 13.48 215 SER B N 1
ATOM 4058 C CA . SER B 1 143 ? 32.259 15.072 4.299 1.00 12.63 215 SER B CA 1
ATOM 4059 C C . SER B 1 143 ? 32.786 16.059 5.335 1.00 16.73 215 SER B C 1
ATOM 4060 O O . SER B 1 143 ? 32.064 16.462 6.254 1.00 14.36 215 SER B O 1
ATOM 4063 N N . ALA B 1 144 ? 34.046 16.471 5.178 1.00 16.37 216 ALA B N 1
ATOM 4064 C CA . ALA B 1 144 ? 34.580 17.489 6.075 1.00 16.77 216 ALA B CA 1
ATOM 4065 C C . ALA B 1 144 ? 33.753 18.768 6.021 1.00 15.22 216 ALA B C 1
ATOM 4066 O O . ALA B 1 144 ? 33.724 19.527 6.997 1.00 17.74 216 ALA B O 1
ATOM 4068 N N . SER B 1 145 ? 33.062 19.019 4.903 1.00 15.25 217 SER B N 1
ATOM 4069 C CA . SER B 1 145 ? 32.228 20.211 4.770 1.00 16.41 217 SER B CA 1
ATOM 4070 C C . SER B 1 145 ? 31.011 20.191 5.682 1.00 16.05 217 SER B C 1
ATOM 4071 O O . SER B 1 145 ? 30.330 21.220 5.801 1.00 17.32 217 SER B O 1
ATOM 4074 N N . SER B 1 146 ? 30.713 19.051 6.308 1.00 14.25 218 SER B N 1
ATOM 4075 C CA . SER B 1 146 ? 29.591 18.929 7.228 1.00 13.49 218 SER B CA 1
ATOM 4076 C C . SER B 1 146 ? 29.890 19.495 8.608 1.00 12.74 218 SER B C 1
ATOM 4077 O O . SER B 1 146 ? 28.991 19.507 9.455 1.00 13.50 218 SER B O 1
ATOM 4080 N N . ARG B 1 147 ? 31.110 19.972 8.845 1.00 11.71 219 ARG B N 1
ATOM 4081 C CA . ARG B 1 147 ? 31.524 20.363 10.189 1.00 12.46 219 ARG B CA 1
ATOM 4082 C C . ARG B 1 147 ? 30.576 21.407 10.765 1.00 12.31 219 ARG B C 1
ATOM 4083 O O . ARG B 1 147 ? 30.329 22.446 10.151 1.00 13.87 219 ARG B O 1
ATOM 4091 N N . GLY B 1 148 ? 30.047 21.120 11.953 1.00 12.05 220 GLY B N 1
ATOM 4092 C CA . GLY B 1 148 ? 29.167 22.056 12.624 1.00 12.35 220 GLY B CA 1
ATOM 4093 C C . GLY B 1 148 ? 27.796 22.224 12.011 1.00 11.76 220 GLY B C 1
ATOM 4094 O O . GLY B 1 148 ? 27.098 23.186 12.351 1.00 14.10 220 GLY B O 1
ATOM 4095 N N . GLN B 1 149 ? 27.368 21.301 11.146 1.00 11.67 221 GLN B N 1
ATOM 4096 C CA . GLN B 1 149 ? 26.044 21.351 10.531 1.00 12.97 221 GLN B CA 1
ATOM 4097 C C . GLN B 1 149 ? 25.169 20.258 11.128 1.00 11.00 221 GLN B C 1
ATOM 4098 O O . GLN B 1 149 ? 25.605 19.110 11.254 1.00 12.18 221 GLN B O 1
ATOM 4104 N N . GLY B 1 150 ? 23.952 20.616 11.508 1.00 13.48 222 GLY B N 1
ATOM 4105 C CA . GLY B 1 150 ? 23.034 19.677 12.126 1.00 11.53 222 GLY B CA 1
ATOM 4106 C C . GLY B 1 150 ? 22.224 20.342 13.222 1.00 11.31 222 GLY B C 1
ATOM 4107 O O . GLY B 1 150 ? 22.571 21.400 13.743 1.00 12.62 222 GLY B O 1
ATOM 4108 N N . LEU B 1 151 ? 21.107 19.697 13.577 1.00 12.19 223 LEU B N 1
ATOM 4109 C CA . LEU B 1 151 ? 20.240 20.223 14.630 1.00 12.45 223 LEU B CA 1
ATOM 4110 C C . LEU B 1 151 ? 21.018 20.513 15.906 1.00 11.33 223 LEU B C 1
ATOM 4111 O O . LEU B 1 151 ? 20.770 21.522 16.576 1.00 12.06 223 LEU B O 1
ATOM 4116 N N . PHE B 1 152 ? 21.947 19.624 16.270 1.00 11.66 224 PHE B N 1
ATOM 4117 C CA . PHE B 1 152 ? 22.689 19.814 17.511 1.00 11.21 224 PHE B CA 1
ATOM 4118 C C . PHE B 1 152 ? 23.402 21.159 17.517 1.00 13.73 224 PHE B C 1
ATOM 4119 O O . PHE B 1 152 ? 23.373 21.888 18.517 1.00 13.03 224 PHE B O 1
ATOM 4127 N N . TYR B 1 153 ? 24.028 21.515 16.392 1.00 12.04 225 TYR B N 1
ATOM 4128 C CA . TYR B 1 153 ? 24.808 22.747 16.311 1.00 12.39 225 TYR B CA 1
ATOM 4129 C C . TYR B 1 153 ? 23.932 23.984 16.220 1.00 13.10 225 TYR B C 1
ATOM 4130 O O . TYR B 1 153 ? 24.397 25.079 16.548 1.00 13.74 225 TYR B O 1
ATOM 4139 N N . GLN B 1 154 ? 22.685 23.841 15.769 1.00 13.73 226 GLN B N 1
ATOM 4140 C CA . GLN B 1 154 ? 21.758 24.964 15.838 1.00 15.39 226 GLN B CA 1
ATOM 4141 C C . GLN B 1 154 ? 21.570 25.417 17.278 1.00 17.64 226 GLN B C 1
ATOM 4142 O O . GLN B 1 154 ? 21.471 26.619 17.548 1.00 18.45 226 GLN B O 1
ATOM 4148 N N . LEU B 1 155 ? 21.551 24.469 18.227 1.00 15.09 227 LEU B N 1
ATOM 4149 C CA . LEU B 1 155 ? 21.447 24.820 19.640 1.00 14.29 227 LEU B CA 1
ATOM 4150 C C . LEU B 1 155 ? 22.786 25.260 20.217 1.00 15.25 227 LEU B C 1
ATOM 4151 O O . LEU B 1 155 ? 22.875 26.303 20.873 1.00 16.46 227 LEU B O 1
ATOM 4156 N N . TYR B 1 156 ? 23.833 24.453 20.024 1.00 13.71 228 TYR B N 1
ATOM 4157 C CA . TYR B 1 156 ? 25.081 24.639 20.756 1.00 11.69 228 TYR B CA 1
ATOM 4158 C C . TYR B 1 156 ? 26.104 25.488 20.017 1.00 12.35 228 TYR B C 1
ATOM 4159 O O . TYR B 1 156 ? 27.109 25.878 20.623 1.00 15.24 228 TYR B O 1
ATOM 4168 N N . GLY B 1 157 ? 25.862 25.806 18.747 1.00 13.38 229 GLY B N 1
ATOM 4169 C CA . GLY B 1 157 ? 26.799 26.591 17.962 1.00 13.58 229 GLY B CA 1
ATOM 4170 C C . GLY B 1 157 ? 27.579 25.755 16.966 1.00 11.72 229 GLY B C 1
ATOM 4171 O O . GLY B 1 157 ? 28.001 24.637 17.272 1.00 12.20 229 GLY B O 1
ATOM 4172 N N . SER B 1 158 ? 27.819 26.312 15.77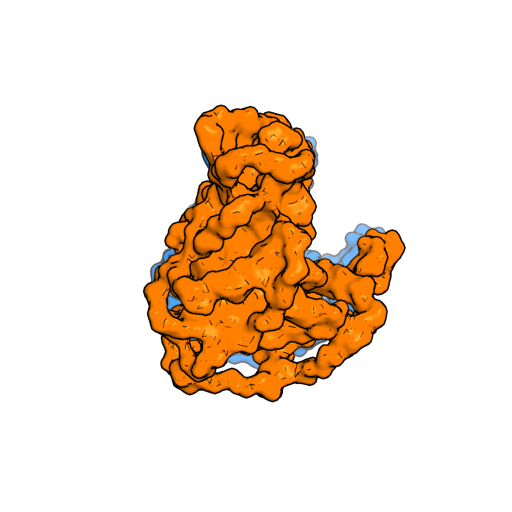8 1.00 13.87 230 SER B N 1
ATOM 4173 C CA A SER B 1 158 ? 28.539 25.595 14.731 0.71 13.58 230 SER B CA 1
ATOM 4174 C CA B SER B 1 158 ? 28.525 25.556 14.753 0.29 13.84 230 SER B CA 1
ATOM 4175 C C . SER B 1 158 ? 29.990 25.318 15.092 1.00 13.00 230 SER B C 1
ATOM 4176 O O . SER B 1 158 ? 30.610 24.446 14.478 1.00 13.25 230 SER B O 1
ATOM 4181 N N . THR B 1 159 ? 30.558 26.053 16.047 1.00 11.75 231 THR B N 1
ATOM 4182 C CA . THR B 1 159 ? 31.938 25.815 16.455 1.00 13.28 231 THR B CA 1
ATOM 4183 C C . THR B 1 159 ? 32.035 25.096 17.794 1.00 12.57 231 THR B C 1
ATOM 4184 O O . THR B 1 159 ? 33.126 25.022 18.374 1.00 14.17 231 THR B O 1
ATOM 4188 N N . HIS B 1 160 ? 30.928 24.547 18.288 1.00 11.76 232 HIS B N 1
ATOM 4189 C CA . HIS B 1 160 ? 30.986 23.706 19.475 1.00 11.22 232 HIS B CA 1
ATOM 4190 C C . HIS B 1 160 ? 31.890 22.504 19.220 1.00 11.47 232 HIS B C 1
ATOM 4191 O O . HIS B 1 160 ? 31.918 21.947 18.122 1.00 11.86 232 HIS B O 1
ATOM 4198 N N . SER B 1 161 ? 32.622 22.085 20.249 1.00 11.58 233 SER B N 1
ATOM 4199 C CA . SER B 1 161 ? 33.652 21.073 20.016 1.00 11.44 233 SER B CA 1
ATOM 4200 C C . SER B 1 161 ? 33.098 19.671 19.756 1.00 9.76 233 SER B C 1
ATOM 4201 O O . SER B 1 161 ? 33.831 18.827 19.232 1.00 10.91 233 SER B O 1
ATOM 4204 N N . ALA B 1 162 ? 31.848 19.382 20.119 1.00 9.80 234 ALA B N 1
ATOM 4205 C CA . ALA B 1 162 ? 31.327 18.029 19.932 1.00 10.47 234 ALA B CA 1
ATOM 4206 C C . ALA B 1 162 ? 31.521 17.560 18.495 1.00 10.61 234 ALA B C 1
ATOM 4207 O O . ALA B 1 162 ? 31.141 18.250 17.544 1.00 10.51 234 ALA B O 1
ATOM 4209 N N . SER B 1 163 ? 32.106 16.375 18.338 1.00 9.36 235 SER B N 1
ATOM 4210 C CA . SER B 1 163 ? 32.118 15.717 17.036 1.00 8.89 235 SER B CA 1
ATOM 4211 C C . SER B 1 163 ? 30.686 15.380 16.617 1.00 8.95 235 SER B C 1
ATOM 4212 O O . SER B 1 163 ? 29.752 15.424 17.415 1.00 9.31 235 SER B O 1
ATOM 4215 N N . ALA B 1 164 ? 30.513 15.002 15.347 1.00 9.55 236 ALA B N 1
ATOM 4216 C CA . ALA B 1 164 ? 29.192 14.542 14.925 1.00 9.22 236 ALA B CA 1
ATOM 4217 C C . ALA B 1 164 ? 28.707 13.368 15.771 1.00 8.82 236 ALA B C 1
ATOM 4218 O O . ALA B 1 164 ? 27.518 13.277 16.098 1.00 9.83 236 ALA B O 1
ATOM 4220 N N . MET B 1 165 ? 29.605 12.445 16.128 1.00 8.98 237 MET B N 1
ATOM 4221 C CA . MET B 1 165 ? 29.157 11.277 16.884 1.00 8.81 237 MET B CA 1
ATOM 4222 C C . MET B 1 165 ? 28.768 11.647 18.308 1.00 9.35 237 MET B C 1
ATOM 4223 O O . MET B 1 165 ? 27.844 11.049 18.875 1.00 9.31 237 MET B O 1
ATOM 4228 N N . THR B 1 166 ? 29.475 12.611 18.909 1.00 9.02 238 THR B N 1
ATOM 4229 C CA . THR B 1 166 ? 29.090 13.102 20.229 1.00 9.47 238 THR B CA 1
ATOM 4230 C C . THR B 1 166 ? 27.734 13.795 20.169 1.00 10.26 238 THR B C 1
ATOM 4231 O O . THR B 1 166 ? 26.879 13.585 21.043 1.00 10.32 238 THR B O 1
ATOM 4235 N N . ALA B 1 167 ? 27.509 14.603 19.127 1.00 9.12 239 ALA B N 1
ATOM 4236 C CA . ALA B 1 167 ? 26.193 15.195 18.922 1.00 9.26 239 ALA B CA 1
ATOM 4237 C C . ALA B 1 167 ? 25.125 14.118 18.785 1.00 10.08 239 ALA B C 1
ATOM 4238 O O . ALA B 1 167 ? 24.014 14.265 19.312 1.00 9.75 239 ALA B O 1
ATOM 4240 N N . TRP B 1 168 ? 25.438 13.028 18.075 1.00 9.26 240 TRP B N 1
ATOM 4241 C CA . TRP B 1 168 ? 24.459 11.950 17.944 1.00 9.79 240 TRP B CA 1
ATOM 4242 C C . TRP B 1 168 ? 24.127 11.343 19.299 1.00 9.50 240 TRP B C 1
ATOM 4243 O O . TRP B 1 168 ? 22.967 10.999 19.559 1.00 10.43 240 TRP B O 1
ATOM 4254 N N . VAL B 1 169 ? 25.135 11.168 20.164 1.00 9.38 241 VAL B N 1
ATOM 4255 C CA . VAL B 1 169 ? 24.881 10.634 21.503 1.00 9.98 241 VAL B CA 1
ATOM 4256 C C . VAL B 1 169 ? 23.917 11.535 22.252 1.00 10.09 241 VAL B C 1
ATOM 4257 O O . VAL B 1 169 ? 22.949 11.065 22.863 1.00 10.35 241 VAL B O 1
ATOM 4261 N N . TRP B 1 170 ? 24.182 12.844 22.235 1.00 9.98 242 TRP B N 1
ATOM 4262 C CA . TRP B 1 170 ? 23.281 13.794 22.876 1.00 10.05 242 TRP B CA 1
ATOM 4263 C C . TRP B 1 170 ? 21.847 13.578 22.402 1.00 10.30 242 TRP B C 1
ATOM 4264 O O . TRP B 1 170 ? 20.907 13.575 23.208 1.00 11.76 242 TRP B O 1
ATOM 4275 N N . GLY B 1 171 ? 21.662 13.394 21.090 1.00 10.88 243 GLY B N 1
ATOM 4276 C CA . GLY B 1 171 ? 20.328 13.141 20.563 1.00 10.33 243 GLY B CA 1
ATOM 4277 C C . GLY B 1 171 ? 19.708 11.859 21.090 1.00 11.22 243 GLY B C 1
ATOM 4278 O O . GLY B 1 171 ? 18.517 11.823 21.411 1.00 12.02 243 GLY B O 1
ATOM 4279 N N . VAL B 1 172 ? 20.498 10.782 21.162 1.00 11.07 244 VAL B N 1
ATOM 4280 C CA . VAL B 1 172 ? 19.992 9.534 21.735 1.00 10.48 244 VAL B CA 1
ATOM 4281 C C . VAL B 1 172 ? 19.540 9.750 23.171 1.00 11.19 244 VAL B C 1
ATOM 4282 O O . VAL B 1 172 ? 18.517 9.204 23.604 1.00 11.46 244 VAL B O 1
ATOM 4286 N N . SER B 1 173 ? 20.316 10.511 23.944 1.00 11.03 245 SER B N 1
ATOM 4287 C CA . SER B 1 173 ? 19.936 10.770 25.326 1.00 11.83 245 SER B CA 1
ATOM 4288 C C . SER B 1 173 ? 18.618 11.529 25.404 1.00 11.84 245 SER B C 1
ATOM 4289 O O . SER B 1 173 ? 17.804 11.275 26.299 1.00 11.72 245 SER B O 1
ATOM 4292 N N . ARG B 1 174 ? 18.382 12.463 24.473 1.00 10.59 246 ARG B N 1
ATOM 4293 C CA . ARG B 1 174 ? 17.091 13.152 24.440 1.00 10.86 246 ARG B CA 1
ATOM 4294 C C . ARG B 1 174 ? 15.963 12.205 24.049 1.00 11.23 246 ARG B C 1
ATOM 4295 O O . ARG B 1 174 ? 14.841 12.346 24.543 1.00 12.37 246 ARG B O 1
ATOM 4303 N N . ILE B 1 175 ? 16.238 11.234 23.173 1.00 12.10 247 ILE B N 1
ATOM 4304 C CA . ILE B 1 175 ? 15.233 10.231 22.825 1.00 12.10 247 ILE B CA 1
ATOM 4305 C C . ILE B 1 175 ? 14.843 9.418 24.057 1.00 11.00 247 ILE B C 1
ATOM 4306 O O . ILE B 1 175 ? 13.657 9.186 24.323 1.00 12.76 247 ILE B O 1
ATOM 4311 N N . ILE B 1 176 ? 15.837 8.971 24.831 1.00 12.26 248 ILE B N 1
ATOM 4312 C CA . ILE B 1 176 ? 15.519 8.213 26.040 1.00 11.45 248 ILE B CA 1
ATOM 4313 C C . ILE B 1 176 ? 14.775 9.081 27.053 1.00 12.60 248 ILE B C 1
ATOM 4314 O O . ILE B 1 176 ? 13.803 8.625 27.672 1.00 12.89 248 ILE B O 1
ATOM 4319 N N . ASP B 1 177 ? 15.205 10.342 27.232 1.00 11.34 249 ASP B N 1
ATOM 4320 C CA . ASP B 1 177 ? 14.443 11.283 28.057 1.00 13.04 249 ASP B CA 1
ATOM 4321 C C . ASP B 1 177 ? 12.984 11.313 27.617 1.00 13.04 249 ASP B C 1
ATOM 4322 O O . ASP B 1 177 ? 12.065 11.245 28.442 1.00 14.31 249 ASP B O 1
ATOM 4327 N N . ALA B 1 178 ? 12.760 11.432 26.302 1.00 12.73 250 ALA B N 1
ATOM 4328 C CA . ALA B 1 178 ? 11.402 11.536 25.784 1.00 13.44 250 ALA B CA 1
ATOM 4329 C C . ALA B 1 178 ? 10.608 10.261 26.042 1.00 13.92 250 ALA B C 1
ATOM 4330 O O . ALA B 1 178 ? 9.428 10.319 26.404 1.00 15.41 250 ALA B O 1
ATOM 4332 N N . LEU B 1 179 ? 11.236 9.100 25.857 1.00 13.28 251 LEU B N 1
ATOM 4333 C CA . LEU B 1 179 ? 10.562 7.840 26.147 1.00 13.80 251 LEU B CA 1
ATOM 4334 C C . LEU B 1 179 ? 10.180 7.749 27.618 1.00 15.01 251 LEU B C 1
ATOM 4335 O O . LEU B 1 179 ? 9.082 7.291 27.957 1.00 15.20 251 LEU B O 1
ATOM 4340 N N . GLU B 1 180 ? 11.074 8.188 28.510 1.00 14.32 252 GLU B N 1
ATOM 4341 C CA . GLU B 1 180 ? 10.801 8.071 29.939 1.00 15.34 252 GLU B CA 1
ATOM 4342 C C . GLU B 1 180 ? 9.664 8.981 30.390 1.00 17.71 252 GLU B C 1
ATOM 4343 O O . GLU B 1 180 ? 9.049 8.720 31.433 1.00 19.13 252 GLU B O 1
ATOM 4349 N N . MET B 1 181 ? 9.354 10.028 29.630 1.00 14.92 253 MET B N 1
ATOM 4350 C CA . MET B 1 181 ? 8.261 10.928 29.970 1.00 15.72 253 MET B CA 1
ATOM 4351 C C . MET B 1 181 ? 6.992 10.649 29.175 1.00 16.92 253 MET B C 1
ATOM 4352 O O . MET B 1 181 ? 6.034 11.422 29.276 1.00 18.80 253 MET B O 1
ATOM 4357 N N . THR B 1 182 ? 6.954 9.561 28.397 1.00 16.66 254 THR B N 1
ATOM 4358 C CA . THR B 1 182 ? 5.840 9.278 27.488 1.00 17.63 254 THR B CA 1
ATOM 4359 C C . THR B 1 182 ? 5.342 7.848 27.664 1.00 16.94 254 THR B C 1
ATOM 4360 O O . THR B 1 182 ? 5.634 6.971 26.840 1.00 17.83 254 THR B O 1
ATOM 4364 N N . PRO B 1 183 ? 4.559 7.582 28.712 1.00 18.37 255 PRO B N 1
ATOM 4365 C CA . PRO B 1 183 ? 4.069 6.207 28.923 1.00 19.02 255 PRO B CA 1
ATOM 4366 C C . PRO B 1 183 ? 3.277 5.649 27.751 1.00 19.41 255 PRO B C 1
ATOM 4367 O O . PRO B 1 183 ? 3.276 4.427 27.542 1.00 18.89 255 PRO B O 1
ATOM 4371 N N . THR B 1 184 ? 2.606 6.502 26.971 1.00 20.50 256 THR B N 1
ATOM 4372 C CA . THR B 1 184 ? 1.805 6.000 25.857 1.00 20.62 256 THR B CA 1
ATOM 4373 C C . THR B 1 184 ? 2.653 5.441 24.722 1.00 19.79 256 THR B C 1
ATOM 4374 O O . THR B 1 184 ? 2.109 4.764 23.843 1.00 20.21 256 THR B O 1
ATOM 4378 N N . ALA B 1 185 ? 3.964 5.696 24.720 1.00 17.71 257 ALA B N 1
ATOM 4379 C CA . ALA B 1 185 ? 4.848 5.056 23.755 1.00 16.74 257 ALA B CA 1
ATOM 4380 C C . ALA B 1 185 ? 4.983 3.558 24.006 1.00 16.89 257 ALA B C 1
ATOM 4381 O O . ALA B 1 185 ? 5.478 2.841 23.130 1.00 18.34 257 ALA B O 1
ATOM 4383 N N . GLN B 1 186 ? 4.570 3.081 25.183 1.00 17.54 258 GLN B N 1
ATOM 4384 C CA A GLN B 1 186 ? 4.558 1.651 25.502 0.58 17.83 258 GLN B CA 1
ATOM 4385 C CA B GLN B 1 186 ? 4.559 1.651 25.504 0.42 17.76 258 GLN B CA 1
ATOM 4386 C C . GLN B 1 186 ? 5.939 1.016 25.327 1.00 16.16 258 GLN B C 1
ATOM 4387 O O . GLN B 1 186 ? 6.093 -0.034 24.697 1.00 16.93 258 GLN B O 1
ATOM 4398 N N . ILE B 1 187 ? 6.952 1.667 25.899 1.00 15.93 259 ILE B N 1
ATOM 4399 C CA . ILE B 1 187 ? 8.332 1.202 25.839 1.00 13.62 259 ILE B CA 1
ATOM 4400 C C . ILE B 1 187 ? 8.821 0.915 27.250 1.00 15.38 259 ILE B C 1
ATOM 4401 O O . ILE B 1 187 ? 8.621 1.725 28.165 1.00 15.18 259 ILE B O 1
ATOM 4406 N N . ASN B 1 188 ? 9.478 -0.227 27.420 1.00 15.40 260 ASN B N 1
ATOM 4407 C CA . ASN B 1 188 ? 10.165 -0.545 28.670 1.00 14.97 260 ASN B CA 1
ATOM 4408 C C . ASN B 1 188 ? 11.521 0.145 28.609 1.00 13.41 260 ASN B C 1
ATOM 4409 O O . ASN B 1 188 ? 12.449 -0.336 27.954 1.00 13.93 260 ASN B O 1
ATOM 4414 N N . THR B 1 189 ? 11.637 1.286 29.277 1.00 14.00 261 THR B N 1
ATOM 4415 C CA . THR B 1 189 ? 12.864 2.061 29.187 1.00 13.46 261 THR B CA 1
ATOM 4416 C C . THR B 1 189 ? 14.009 1.464 29.994 1.00 14.20 261 THR B C 1
ATOM 4417 O O . THR B 1 189 ? 15.123 1.996 29.937 1.00 14.64 261 THR B O 1
ATOM 4421 N N . GLN B 1 190 ? 13.765 0.376 30.728 1.00 13.99 262 GLN B N 1
ATOM 4422 C CA . GLN B 1 190 ? 14.834 -0.407 31.334 1.00 12.97 262 GLN B CA 1
ATOM 4423 C C . GLN B 1 190 ? 15.427 -1.431 30.378 1.00 13.40 262 GLN B C 1
ATOM 4424 O O . GLN B 1 190 ? 16.409 -2.084 30.731 1.00 15.05 262 GLN B O 1
ATOM 4430 N N . ARG B 1 191 ? 14.866 -1.580 29.171 1.00 13.89 263 ARG B N 1
ATOM 4431 C CA . ARG B 1 191 ? 15.334 -2.573 28.205 1.00 12.75 263 ARG B CA 1
ATOM 4432 C C . ARG B 1 191 ? 15.492 -1.905 26.835 1.00 13.88 263 ARG B C 1
ATOM 4433 O O . ARG B 1 191 ? 14.796 -2.235 25.873 1.00 12.75 263 ARG B O 1
ATOM 4441 N N . ILE B 1 192 ? 16.443 -0.979 26.747 1.00 11.95 264 ILE B N 1
ATOM 4442 C CA . ILE B 1 192 ? 16.738 -0.249 25.513 1.00 12.63 264 ILE B CA 1
ATOM 4443 C C . ILE B 1 192 ? 18.102 -0.689 24.993 1.00 13.83 264 ILE B C 1
ATOM 4444 O O . ILE B 1 192 ? 19.084 -0.700 25.744 1.00 13.42 264 ILE B O 1
ATOM 4449 N N . GLY B 1 193 ? 18.167 -1.025 23.704 1.00 12.00 265 GLY B N 1
ATOM 4450 C CA . GLY B 1 193 ? 19.415 -1.292 23.026 1.00 11.40 265 GLY B CA 1
ATOM 4451 C C . GLY B 1 193 ? 19.669 -0.248 21.948 1.00 11.25 265 GLY B C 1
ATOM 4452 O O . GLY B 1 193 ? 18.824 0.589 21.646 1.00 12.81 265 GLY B O 1
ATOM 4453 N N . VAL B 1 194 ? 20.865 -0.314 21.364 1.00 9.97 266 VAL B N 1
ATOM 4454 C CA . VAL B 1 194 ? 21.247 0.595 20.285 1.00 10.68 266 VAL B CA 1
ATOM 4455 C C . VAL B 1 194 ? 22.024 -0.184 19.233 1.00 10.37 266 VAL B C 1
ATOM 4456 O O . VAL B 1 194 ? 22.788 -1.099 19.561 1.00 11.07 266 VAL B O 1
ATOM 4460 N N . THR B 1 195 ? 21.814 0.163 17.965 1.00 9.51 267 THR B N 1
ATOM 4461 C CA . THR B 1 195 ? 22.527 -0.502 16.880 1.00 10.28 267 THR B CA 1
ATOM 4462 C C . THR B 1 195 ? 22.739 0.467 15.730 1.00 9.52 267 THR B C 1
ATOM 4463 O O . THR B 1 195 ? 22.045 1.476 15.597 1.00 10.99 267 THR B O 1
ATOM 4467 N N . GLY B 1 196 ? 23.718 0.136 14.901 1.00 10.03 268 GLY B N 1
ATOM 4468 C CA . GLY B 1 196 ? 23.955 0.827 13.648 1.00 9.98 268 GLY B CA 1
ATOM 4469 C C . GLY B 1 196 ? 25.029 0.090 12.889 1.00 9.00 268 GLY B C 1
ATOM 4470 O O . GLY B 1 196 ? 25.799 -0.675 13.474 1.00 10.03 268 GLY B O 1
ATOM 4471 N N . CYS B 1 197 ? 25.080 0.341 11.581 1.00 10.61 269 CYS B N 1
ATOM 4472 C CA . CYS B 1 197 ? 26.055 -0.293 10.705 1.00 12.57 269 CYS B CA 1
ATOM 4473 C C . CYS B 1 197 ? 27.003 0.743 10.123 1.00 11.40 269 CYS B C 1
ATOM 4474 O O . CYS B 1 197 ? 26.587 1.852 9.769 1.00 11.65 269 CYS B O 1
ATOM 4477 N N . ALA B 1 198 ? 28.279 0.371 10.026 1.00 10.98 270 ALA B N 1
ATOM 4478 C CA . ALA B 1 198 ? 29.291 1.168 9.318 1.00 11.27 270 ALA B CA 1
ATOM 4479 C C . ALA B 1 198 ? 29.426 2.516 10.026 1.00 10.63 270 ALA B C 1
ATOM 4480 O O . ALA B 1 198 ? 29.642 2.525 11.247 1.00 10.26 270 ALA B O 1
ATOM 4482 N N . ARG B 1 199 ? 29.330 3.652 9.324 1.00 11.09 271 ARG B N 1
ATOM 4483 C CA . ARG B 1 199 ? 29.454 4.942 10.004 1.00 10.38 271 ARG B CA 1
ATOM 4484 C C . ARG B 1 199 ? 28.459 5.054 11.155 1.00 10.25 271 ARG B C 1
ATOM 4485 O O . ARG B 1 199 ? 28.762 5.628 12.211 1.00 11.03 271 ARG B O 1
ATOM 4493 N N . ASP B 1 200 ? 27.262 4.502 10.968 1.00 9.97 272 ASP B N 1
ATOM 4494 C CA . ASP B 1 200 ? 26.241 4.530 12.005 1.00 9.79 272 ASP B CA 1
ATOM 4495 C C . ASP B 1 200 ? 26.512 3.522 13.116 1.00 10.98 272 ASP B C 1
ATOM 4496 O O . ASP B 1 200 ? 25.951 3.671 14.211 1.00 11.28 272 ASP B O 1
ATOM 4501 N N . GLY B 1 201 ? 27.361 2.521 12.864 1.00 9.50 273 GLY B N 1
ATOM 4502 C CA . GLY B 1 201 ? 27.871 1.633 13.893 1.00 9.84 273 GLY B CA 1
ATOM 4503 C C . GLY B 1 201 ? 28.944 2.278 14.749 1.00 10.10 273 GLY B C 1
ATOM 4504 O O . GLY B 1 201 ? 29.005 2.019 15.957 1.00 9.92 273 GLY B O 1
ATOM 4505 N N . LYS B 1 202 ? 29.815 3.096 14.144 1.00 8.85 274 LYS B N 1
ATOM 4506 C CA . LYS B 1 202 ? 30.666 3.955 14.960 1.00 9.20 274 LYS B CA 1
ATOM 4507 C C . LYS B 1 202 ? 29.798 4.767 15.902 1.00 9.98 274 LYS B C 1
ATOM 4508 O O . LYS B 1 202 ? 30.091 4.891 17.095 1.00 9.84 274 LYS B O 1
ATOM 4514 N N . GLY B 1 203 ? 28.697 5.304 15.382 1.00 9.56 275 GLY B N 1
ATOM 4515 C CA . GLY B 1 203 ? 27.803 6.082 16.219 1.00 9.70 275 GLY B CA 1
ATOM 4516 C C . GLY B 1 203 ? 27.167 5.262 17.324 1.00 9.24 275 GLY B C 1
ATOM 4517 O O . GLY B 1 203 ? 27.082 5.710 18.474 1.00 9.57 275 GLY B O 1
ATOM 4518 N N . ALA B 1 204 ? 26.690 4.060 16.991 1.00 9.71 276 ALA B N 1
ATOM 4519 C CA . ALA B 1 204 ? 26.062 3.217 18.002 1.00 8.79 276 ALA B CA 1
ATOM 4520 C C . ALA B 1 204 ? 27.030 2.880 19.130 1.00 9.96 276 ALA B C 1
ATOM 4521 O O . ALA B 1 204 ? 26.633 2.852 20.299 1.00 10.01 276 ALA B O 1
ATOM 4523 N N . LEU B 1 205 ? 28.297 2.600 18.805 1.00 8.82 277 LEU B N 1
ATOM 4524 C CA . LEU B 1 205 ? 29.272 2.319 19.855 1.00 9.36 277 LEU B CA 1
ATOM 4525 C C . LEU B 1 205 ? 29.433 3.516 20.784 1.00 9.68 277 LEU B C 1
ATOM 4526 O O . LEU B 1 205 ? 29.455 3.368 22.009 1.00 9.50 277 LEU B O 1
ATOM 4531 N N . MET B 1 206 ? 29.550 4.717 20.214 1.00 9.19 278 MET B N 1
ATOM 4532 C CA . MET B 1 206 ? 29.652 5.920 21.033 1.00 8.40 278 MET B CA 1
ATOM 4533 C C . MET B 1 206 ? 28.435 6.077 21.933 1.00 9.13 278 MET B C 1
ATOM 4534 O O . MET B 1 206 ? 28.561 6.470 23.102 1.00 9.79 278 MET B O 1
ATOM 4539 N N . ALA B 1 207 ? 27.245 5.788 21.402 1.00 9.79 279 ALA B N 1
ATOM 4540 C CA . ALA B 1 207 ? 26.025 5.917 22.195 1.00 10.51 279 ALA B CA 1
ATOM 4541 C C . ALA B 1 207 ? 26.050 4.980 23.393 1.00 9.33 279 ALA B C 1
ATOM 4542 O O . ALA B 1 207 ? 25.792 5.400 24.529 1.00 9.97 279 ALA B O 1
ATOM 4544 N N . GLY B 1 208 ? 26.359 3.704 23.162 1.00 9.26 280 GLY B N 1
ATOM 4545 C CA . GLY B 1 208 ? 26.399 2.761 24.266 1.00 9.65 280 GLY B CA 1
ATOM 4546 C C . GLY B 1 208 ? 27.479 3.092 25.282 1.00 10.34 280 GLY B C 1
ATOM 4547 O O . GLY B 1 208 ? 27.292 2.903 26.484 1.00 10.11 280 GLY B O 1
ATOM 4548 N N . ALA B 1 209 ? 28.621 3.600 24.814 1.00 9.31 281 ALA B N 1
ATOM 4549 C CA . ALA B 1 209 ? 29.697 3.978 25.731 1.00 9.42 281 ALA B CA 1
ATOM 4550 C C . ALA B 1 209 ? 29.262 5.100 26.667 1.00 9.96 281 ALA B C 1
ATOM 4551 O O . ALA B 1 209 ? 29.499 5.039 27.879 1.00 10.99 281 ALA B O 1
ATOM 4553 N N . PHE B 1 210 ? 28.631 6.142 26.117 1.00 9.99 282 PHE B N 1
ATOM 4554 C CA . PHE B 1 210 ? 28.413 7.386 26.844 1.00 10.58 282 PHE B CA 1
ATOM 4555 C C . PHE B 1 210 ? 27.042 7.518 27.488 1.00 12.47 282 PHE B C 1
ATOM 4556 O O . PHE B 1 210 ? 26.898 8.329 28.410 1.00 14.62 282 PHE B O 1
ATOM 4564 N N . GLU B 1 211 ? 26.045 6.755 27.053 1.00 11.42 283 GLU B N 1
ATOM 4565 C CA . GLU B 1 211 ? 24.681 6.870 27.571 1.00 11.26 283 GLU B CA 1
ATOM 4566 C C . GLU B 1 211 ? 24.363 5.586 28.337 1.00 11.77 283 GLU B C 1
ATOM 4567 O O . GLU B 1 211 ? 24.090 4.538 27.743 1.00 11.11 283 GLU B O 1
ATOM 4573 N N . GLU B 1 212 ? 24.393 5.676 29.668 1.00 10.89 284 GLU B N 1
ATOM 4574 C CA . GLU B 1 212 ? 24.347 4.491 30.511 1.00 11.09 284 GLU B CA 1
ATOM 4575 C C . GLU B 1 212 ? 22.961 3.881 30.626 1.00 12.20 284 GLU B C 1
ATOM 4576 O O . GLU B 1 212 ? 22.828 2.814 31.232 1.00 13.36 284 GLU B O 1
ATOM 4582 N N . ARG B 1 213 ? 21.932 4.523 30.083 1.00 11.08 285 ARG B N 1
ATOM 4583 C CA . ARG B 1 213 ? 20.614 3.904 30.054 1.00 10.58 285 ARG B CA 1
ATOM 4584 C C . ARG B 1 213 ? 20.462 2.879 28.937 1.00 12.38 285 ARG B C 1
ATOM 4585 O O . ARG B 1 213 ? 19.391 2.276 28.813 1.00 14.90 285 ARG B O 1
ATOM 4593 N N . ILE B 1 214 ? 21.495 2.664 28.126 1.00 10.69 286 ILE B N 1
ATOM 4594 C CA . ILE B 1 214 ? 21.458 1.662 27.068 1.00 12.42 286 ILE B CA 1
ATOM 4595 C C . ILE B 1 214 ? 21.935 0.327 27.635 1.00 10.05 286 ILE B C 1
ATOM 4596 O O . ILE B 1 214 ? 23.093 0.185 28.050 1.00 11.27 286 ILE B O 1
ATOM 4601 N N . ALA B 1 215 ? 21.032 -0.658 27.656 1.00 11.42 287 ALA B N 1
ATOM 4602 C CA . ALA B 1 215 ? 21.328 -1.956 28.247 1.00 10.55 287 ALA B CA 1
ATOM 4603 C C . ALA B 1 215 ? 22.143 -2.854 27.321 1.00 12.02 287 ALA B C 1
ATOM 4604 O O . ALA B 1 215 ? 22.885 -3.716 27.811 1.00 13.69 287 ALA B O 1
ATOM 4606 N N . LEU B 1 216 ? 22.018 -2.686 26.0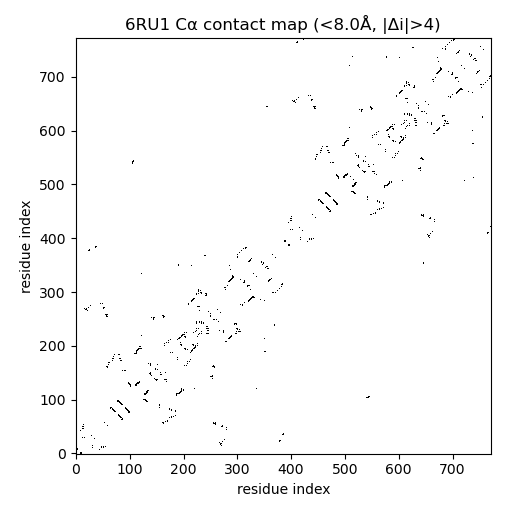03 1.00 10.81 288 LEU B N 1
ATOM 4607 C CA . LEU B 1 216 ? 22.719 -3.541 25.047 1.00 9.70 288 LEU B CA 1
ATOM 4608 C C . LEU B 1 216 ? 23.145 -2.702 23.851 1.00 10.67 288 LEU B C 1
ATOM 4609 O O . LEU B 1 216 ? 22.321 -2.008 23.247 1.00 10.82 288 LEU B O 1
ATOM 4614 N N . THR B 1 217 ? 24.426 -2.779 23.502 1.00 9.19 289 THR B N 1
ATOM 4615 C CA . THR B 1 217 ? 24.997 -2.025 22.394 1.00 8.88 289 THR B CA 1
ATOM 4616 C C . THR B 1 217 ? 25.426 -2.998 21.299 1.00 9.84 289 THR B C 1
ATOM 4617 O O . THR B 1 217 ? 26.116 -3.983 21.584 1.00 11.22 289 THR B O 1
ATOM 4621 N N . ILE B 1 218 ? 25.030 -2.719 20.054 1.00 10.74 290 ILE B N 1
ATOM 4622 C CA . ILE B 1 218 ? 25.266 -3.637 18.930 1.00 9.55 290 ILE B CA 1
ATOM 4623 C C . ILE B 1 218 ? 25.873 -2.915 17.726 1.00 11.23 290 ILE B C 1
ATOM 4624 O O . ILE B 1 218 ? 25.154 -2.606 16.762 1.00 10.66 290 ILE B O 1
ATOM 4629 N N . PRO B 1 219 ? 27.183 -2.655 17.709 1.00 10.34 291 PRO B N 1
ATOM 4630 C CA . PRO B 1 219 ? 27.816 -2.040 16.527 1.00 10.18 291 PRO B CA 1
ATOM 4631 C C . PRO B 1 219 ? 28.108 -3.091 15.461 1.00 10.56 291 PRO B C 1
ATOM 4632 O O . PRO B 1 219 ? 28.679 -4.143 15.750 1.00 13.94 291 PRO B O 1
ATOM 4636 N N . GLN B 1 220 ? 27.726 -2.798 14.218 1.00 9.86 292 GLN B N 1
ATOM 4637 C CA . GLN B 1 220 ? 27.837 -3.729 13.103 1.00 10.42 292 GLN B CA 1
ATOM 4638 C C . GLN B 1 220 ? 28.786 -3.143 12.065 1.00 9.85 292 GLN B C 1
ATOM 4639 O O . GLN B 1 220 ? 28.522 -2.065 11.525 1.00 10.70 292 GLN B O 1
ATOM 4645 N N . GLU B 1 221 ? 29.878 -3.851 11.781 1.00 9.21 293 GLU B N 1
ATOM 4646 C CA . GLU B 1 221 ? 30.842 -3.443 10.745 1.00 10.21 293 GLU B CA 1
ATOM 4647 C C . GLU B 1 221 ? 31.244 -1.972 10.879 1.00 9.96 293 GLU B C 1
ATOM 4648 O O . GLU B 1 221 ? 31.282 -1.218 9.898 1.00 10.63 293 GLU B O 1
ATOM 4654 N N . SER B 1 222 ? 31.594 -1.576 12.109 1.00 10.79 294 SER B N 1
ATOM 4655 C CA . SER B 1 222 ? 31.873 -0.169 12.392 1.00 9.74 294 SER B CA 1
ATOM 4656 C C . SER B 1 222 ? 33.256 0.275 11.917 1.00 11.60 294 SER B C 1
ATOM 4657 O O . SER B 1 222 ? 33.440 1.454 11.600 1.00 13.36 294 SER B O 1
ATOM 4660 N N . GLY B 1 223 ? 34.237 -0.627 11.878 1.00 10.52 295 GLY B N 1
ATOM 4661 C CA . GLY B 1 223 ? 35.527 -0.279 11.307 1.00 10.01 295 GLY B CA 1
ATOM 4662 C C . GLY B 1 223 ? 36.316 0.765 12.087 1.00 10.38 295 GLY B C 1
ATOM 4663 O O . GLY B 1 223 ? 36.203 0.910 13.310 1.00 10.26 295 GLY B O 1
ATOM 4664 N N . SER B 1 224 ? 37.137 1.504 11.343 1.00 9.64 296 SER B N 1
ATOM 4665 C CA . SER B 1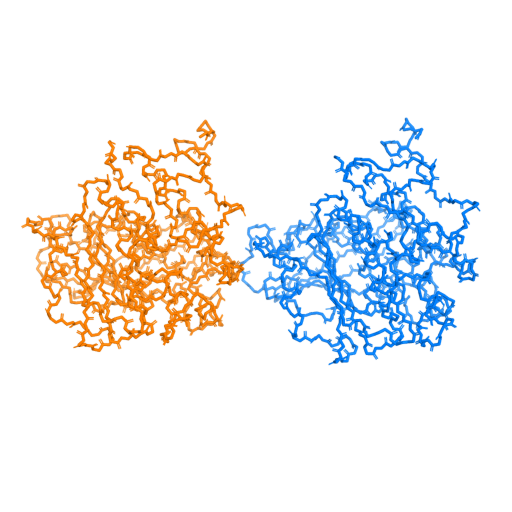 224 ? 38.018 2.505 11.926 1.00 9.67 296 SER B CA 1
ATOM 4666 C C . SER B 1 224 ? 37.200 3.614 12.569 1.00 9.23 296 SER B C 1
ATOM 4667 O O . SER B 1 224 ? 36.247 4.127 11.977 1.00 10.50 296 SER B O 1
ATOM 4670 N N . GLY B 1 225 ? 37.580 3.999 13.784 1.00 9.42 297 GLY B N 1
ATOM 4671 C CA . GLY B 1 225 ? 36.765 4.936 14.526 1.00 9.52 297 GLY B CA 1
ATOM 4672 C C . GLY B 1 225 ? 35.592 4.303 15.234 1.00 8.94 297 GLY B C 1
ATOM 4673 O O . GLY B 1 225 ? 34.865 5.011 15.947 1.00 10.42 297 GLY B O 1
ATOM 4674 N N . GLY B 1 226 ? 35.385 2.996 15.050 1.00 9.56 298 GLY B N 1
ATOM 4675 C CA . GLY B 1 226 ? 34.402 2.221 15.778 1.00 10.16 298 GLY B CA 1
ATOM 4676 C C . GLY B 1 226 ? 35.100 1.249 16.702 1.00 9.34 298 GLY B C 1
ATOM 4677 O O . GLY B 1 226 ? 35.846 1.668 17.594 1.00 10.20 298 GLY B O 1
ATOM 4678 N N . ASP B 1 227 ? 34.909 -0.054 16.477 1.00 9.83 299 ASP B N 1
ATOM 4679 C CA . ASP B 1 227 ? 35.529 -1.051 17.347 1.00 9.60 299 ASP B CA 1
ATOM 4680 C C . ASP B 1 227 ? 36.968 -1.398 16.961 1.00 11.46 299 ASP B C 1
ATOM 4681 O O . ASP B 1 227 ? 37.543 -2.325 17.536 1.00 15.29 299 ASP B O 1
ATOM 4686 N N . ALA B 1 228 ? 37.563 -0.684 16.020 1.00 13.16 300 ALA B N 1
ATOM 4687 C CA . ALA B 1 228 ? 38.992 -0.786 15.763 1.00 13.60 300 ALA B CA 1
ATOM 4688 C C . ALA B 1 228 ? 39.740 0.224 16.633 1.00 10.76 300 ALA B C 1
ATOM 4689 O O . ALA B 1 228 ? 39.180 1.248 17.045 1.00 10.57 300 ALA B O 1
ATOM 4691 N N . CYS B 1 229 ? 41.005 -0.079 16.921 1.00 9.71 301 CYS B N 1
ATOM 4692 C CA . CYS B 1 229 ? 41.881 0.806 17.674 1.00 10.60 301 CYS B CA 1
ATOM 4693 C C . CYS B 1 229 ? 42.762 1.626 16.728 1.00 10.89 301 CYS B C 1
ATOM 4694 O O . CYS B 1 229 ? 43.207 1.135 15.684 1.00 10.93 301 CYS B O 1
ATOM 4697 N N . TRP B 1 230 ? 43.020 2.881 17.104 1.00 8.72 302 TRP B N 1
ATOM 4698 C CA . TRP B 1 230 ? 43.862 3.750 16.286 1.00 9.23 302 TRP B CA 1
ATOM 4699 C C . TRP B 1 230 ? 45.271 3.184 16.146 1.00 9.04 302 TRP B C 1
ATOM 4700 O O . TRP B 1 230 ? 45.833 3.157 15.046 1.00 10.27 302 TRP B O 1
ATOM 4711 N N . ARG B 1 231 ? 45.868 2.747 17.260 1.00 9.07 303 ARG B N 1
ATOM 4712 C CA . ARG B 1 231 ? 47.247 2.268 17.215 1.00 8.95 303 ARG B CA 1
ATOM 4713 C C . ARG B 1 231 ? 47.373 1.033 16.335 1.00 9.05 303 ARG B C 1
ATOM 4714 O O . ARG B 1 231 ? 48.351 0.886 15.585 1.00 9.96 303 ARG B O 1
ATOM 4722 N N . LEU B 1 232 ? 46.407 0.117 16.432 1.00 9.56 304 LEU B N 1
ATOM 4723 C CA . LEU B 1 232 ? 46.501 -1.102 15.638 1.00 10.46 304 LEU B CA 1
ATOM 4724 C C . LEU B 1 232 ? 46.284 -0.818 14.159 1.00 9.65 304 LEU B C 1
ATOM 4725 O O . LEU B 1 232 ? 46.914 -1.454 13.310 1.00 10.18 304 LEU B O 1
ATOM 4730 N N . SER B 1 233 ? 45.419 0.139 13.828 1.00 9.53 305 SER B N 1
ATOM 4731 C CA . SER B 1 233 ? 45.207 0.466 12.423 1.00 9.03 305 SER B CA 1
ATOM 4732 C C . SER B 1 233 ? 46.413 1.169 11.824 1.00 9.71 305 SER B C 1
ATOM 4733 O O . SER B 1 233 ? 46.719 0.969 10.643 1.00 10.37 305 SER B O 1
ATOM 4736 N N . LYS B 1 234 ? 47.106 1.991 12.611 1.00 10.17 306 LYS B N 1
ATOM 4737 C CA . LYS B 1 234 ? 48.370 2.552 12.143 1.00 10.06 306 LYS B CA 1
ATOM 4738 C C . LYS B 1 234 ? 49.381 1.449 11.847 1.00 11.39 306 LYS B C 1
ATOM 4739 O O . LYS B 1 234 ? 50.079 1.489 10.827 1.00 12.53 306 LYS B O 1
ATOM 4745 N N . TYR B 1 235 ? 49.474 0.452 12.727 1.00 10.52 307 TYR B N 1
ATOM 4746 C CA . TYR B 1 235 ? 50.336 -0.691 12.458 1.00 11.66 307 TYR B CA 1
ATOM 4747 C C . TYR B 1 235 ? 49.934 -1.393 11.166 1.00 11.25 307 TYR B C 1
ATOM 4748 O O . TYR B 1 235 ? 50.796 -1.751 10.356 1.00 10.97 307 TYR B O 1
ATOM 4757 N N . GLU B 1 236 ? 48.631 -1.592 10.945 1.00 10.81 308 GLU B N 1
ATOM 4758 C CA . GLU B 1 236 ? 48.197 -2.248 9.710 1.00 11.59 308 GLU B CA 1
ATOM 4759 C C . GLU B 1 236 ? 48.614 -1.448 8.481 1.00 10.51 308 GLU B C 1
ATOM 4760 O O . GLU B 1 236 ? 49.142 -2.007 7.510 1.00 11.84 308 GLU B O 1
ATOM 4766 N N . ILE B 1 237 ? 48.372 -0.132 8.501 1.00 10.26 309 ILE B N 1
ATOM 4767 C CA . ILE B 1 237 ? 48.629 0.674 7.311 1.00 12.12 309 ILE B CA 1
ATOM 4768 C C . ILE B 1 237 ? 50.122 0.746 7.022 1.00 13.00 309 ILE B C 1
ATOM 4769 O O . ILE B 1 237 ? 50.530 0.787 5.856 1.00 16.98 309 ILE B O 1
ATOM 4774 N N . ASP B 1 238 ? 50.960 0.727 8.060 1.00 13.37 310 ASP B N 1
ATOM 4775 C CA . ASP B 1 238 ? 52.407 0.739 7.898 1.00 13.46 310 ASP B CA 1
ATOM 4776 C C . ASP B 1 238 ? 52.960 -0.599 7.438 1.00 17.16 310 ASP B C 1
ATOM 4777 O O . ASP B 1 238 ? 54.132 -0.665 7.054 1.00 19.96 310 ASP B O 1
ATOM 4782 N N . ASN B 1 239 ? 52.161 -1.669 7.485 1.00 13.23 311 ASN B N 1
ATOM 4783 C CA . ASN B 1 239 ? 52.626 -3.005 7.133 1.00 14.10 311 ASN B CA 1
ATOM 4784 C C . ASN B 1 239 ? 51.866 -3.596 5.952 1.00 18.11 311 ASN B C 1
ATOM 4785 O O . ASN B 1 239 ? 51.801 -4.822 5.813 1.00 24.78 311 ASN B O 1
ATOM 4790 N N . GLY B 1 240 ? 51.282 -2.753 5.110 1.00 17.50 312 GLY B N 1
ATOM 4791 C CA . GLY B 1 240 ? 50.838 -3.180 3.799 1.00 23.78 312 GLY B CA 1
ATOM 4792 C C . GLY B 1 240 ? 49.357 -3.438 3.621 1.00 20.55 312 GLY B C 1
ATOM 4793 O O . GLY B 1 240 ? 48.959 -3.886 2.537 1.00 21.38 312 GLY B O 1
ATOM 4794 N N . ASN B 1 241 ? 48.528 -3.198 4.634 1.00 14.48 313 ASN B N 1
ATOM 4795 C CA . ASN B 1 241 ? 47.083 -3.325 4.488 1.00 12.86 313 ASN B CA 1
ATOM 4796 C C . ASN B 1 241 ? 46.464 -1.961 4.210 1.00 11.89 313 ASN B C 1
ATOM 4797 O O . ASN B 1 241 ? 46.749 -0.989 4.919 1.00 13.44 313 ASN B O 1
ATOM 4802 N N . GLN B 1 242 ? 45.586 -1.900 3.206 1.00 13.72 314 GLN B N 1
ATOM 4803 C CA A GLN B 1 242 ? 44.882 -0.664 2.857 0.61 13.52 314 GLN B CA 1
ATOM 4804 C CA B GLN B 1 242 ? 44.883 -0.664 2.858 0.39 13.86 314 GLN B CA 1
ATOM 4805 C C . GLN B 1 242 ? 43.672 -0.508 3.776 1.00 12.83 314 GLN B C 1
ATOM 4806 O O . GLN B 1 242 ? 42.520 -0.740 3.400 1.00 14.29 314 GLN B O 1
ATOM 4817 N N . VAL B 1 243 ? 43.953 -0.100 5.010 1.00 11.75 315 VAL B N 1
ATOM 4818 C CA . VAL B 1 243 ? 42.928 0.102 6.023 1.00 10.12 315 VAL B CA 1
ATOM 4819 C C . VAL B 1 243 ? 42.642 1.591 6.152 1.00 11.15 315 VAL B C 1
ATOM 4820 O O . VAL B 1 243 ? 43.453 2.444 5.789 1.00 11.79 315 VAL B O 1
ATOM 4824 N N . GLN B 1 244 ? 41.484 1.909 6.719 1.00 10.28 316 GLN B N 1
ATOM 4825 C CA . GLN B 1 244 ? 41.222 3.261 7.182 1.00 10.67 316 GLN B CA 1
ATOM 4826 C C . GLN B 1 244 ? 41.951 3.490 8.504 1.00 11.88 316 GLN B C 1
ATOM 4827 O O . GLN B 1 244 ? 42.006 2.599 9.349 1.00 12.35 316 GLN B O 1
ATOM 4833 N N . ASP B 1 245 ? 42.545 4.673 8.665 1.00 10.27 317 ASP B N 1
ATOM 4834 C CA . ASP B 1 245 ? 43.302 4.993 9.873 1.00 10.37 317 ASP B CA 1
ATOM 4835 C C . ASP B 1 245 ? 42.949 6.397 10.351 1.00 9.75 317 ASP B C 1
ATOM 4836 O O . ASP B 1 245 ? 42.217 7.136 9.687 1.00 10.53 317 ASP B O 1
ATOM 4841 N N . ALA B 1 246 ? 43.496 6.769 11.518 1.00 9.34 318 ALA B N 1
ATOM 4842 C CA . ALA B 1 246 ? 43.194 8.072 12.112 1.00 9.01 318 ALA B CA 1
ATOM 4843 C C . ALA B 1 246 ? 43.526 9.223 11.169 1.00 9.86 318 ALA B C 1
ATOM 4844 O O . ALA B 1 246 ? 42.758 10.190 11.064 1.00 11.13 318 ALA B O 1
ATOM 4846 N N . VAL B 1 247 ? 44.669 9.147 10.487 1.00 10.28 319 VAL B N 1
ATOM 4847 C CA . VAL B 1 247 ? 45.093 10.257 9.635 1.00 11.67 319 VAL B CA 1
ATOM 4848 C C . VAL B 1 247 ? 44.087 10.487 8.517 1.00 11.68 319 VAL B C 1
ATOM 4849 O O . VAL B 1 247 ? 43.713 11.631 8.218 1.00 12.86 319 VAL B O 1
ATOM 4853 N N . GLU B 1 248 ? 43.630 9.413 7.878 1.00 10.97 320 GLU B N 1
ATOM 4854 C CA . GLU B 1 248 ? 42.711 9.584 6.760 1.00 10.91 320 GLU B CA 1
ATOM 4855 C C . GLU B 1 248 ? 41.312 9.954 7.240 1.00 10.58 320 GLU B C 1
ATOM 4856 O O . GLU B 1 248 ? 40.608 10.730 6.584 1.00 10.72 320 GLU B O 1
ATOM 4862 N N . ILE B 1 249 ? 40.884 9.407 8.377 1.00 10.41 321 ILE B N 1
ATOM 4863 C CA . ILE B 1 249 ? 39.472 9.516 8.728 1.00 10.53 321 ILE B CA 1
ATOM 4864 C C . ILE B 1 249 ? 39.088 10.953 9.059 1.00 11.00 321 ILE B C 1
ATOM 4865 O O . ILE B 1 249 ? 37.966 11.381 8.759 1.00 11.30 321 ILE B O 1
ATOM 4870 N N . VAL B 1 250 ? 40.011 11.724 9.647 1.00 11.14 322 VAL B N 1
ATOM 4871 C CA . VAL B 1 250 ? 39.706 13.101 10.025 1.00 11.14 322 VAL B CA 1
ATOM 4872 C C . VAL B 1 250 ? 39.613 14.011 8.808 1.00 11.84 322 VAL B C 1
ATOM 4873 O O . VAL B 1 250 ? 38.977 15.071 8.877 1.00 14.03 322 VAL B O 1
ATOM 4877 N N . GLY B 1 251 ? 40.242 13.633 7.691 1.00 10.56 323 GLY B N 1
ATOM 4878 C CA . GLY B 1 251 ? 40.075 14.390 6.462 1.00 12.54 323 GLY B CA 1
ATOM 4879 C C . GLY B 1 251 ? 38.818 14.040 5.703 1.00 12.58 323 GLY B C 1
ATOM 4880 O O . GLY B 1 251 ? 38.339 14.852 4.904 1.00 14.39 323 GLY B O 1
ATOM 4881 N N . GLU B 1 252 ? 38.259 12.861 5.961 1.00 11.79 324 GLU B N 1
ATOM 4882 C CA . GLU B 1 252 ? 37.136 12.340 5.202 1.00 11.99 324 GLU B CA 1
ATOM 4883 C C . GLU B 1 252 ? 35.795 12.801 5.743 1.00 10.75 324 GLU B C 1
ATOM 4884 O O . GLU B 1 252 ? 34.837 12.934 4.972 1.00 11.31 324 GLU B O 1
ATOM 4890 N N . ASN B 1 253 ? 35.682 13.026 7.048 1.00 10.97 325 ASN B N 1
ATOM 4891 C CA . ASN B 1 253 ? 34.370 13.293 7.621 1.00 10.46 325 ASN B CA 1
ATOM 4892 C C . ASN B 1 253 ? 34.549 14.005 8.957 1.00 11.66 325 ASN B C 1
ATOM 4893 O O . ASN B 1 253 ? 35.648 14.458 9.299 1.00 11.96 325 ASN B O 1
ATOM 4898 N N . VAL B 1 254 ? 33.458 14.092 9.717 1.00 10.16 326 VAL B N 1
ATOM 4899 C CA . VAL B 1 254 ? 33.405 14.909 10.925 1.00 10.43 326 VAL B CA 1
ATOM 4900 C C . VAL B 1 254 ? 33.019 14.054 12.128 1.00 8.96 326 VAL B C 1
ATOM 4901 O O . VAL B 1 254 ? 32.416 14.545 13.092 1.00 10.75 326 VAL B O 1
ATOM 4905 N N . TRP B 1 255 ? 33.390 12.766 12.090 1.00 8.78 327 TRP B N 1
ATOM 4906 C CA . TRP B 1 255 ? 33.058 11.857 13.180 1.00 9.41 327 TRP B CA 1
ATOM 4907 C C . TRP B 1 255 ? 33.869 12.115 14.442 1.00 10.21 327 TRP B C 1
ATOM 4908 O O . TRP B 1 255 ? 33.492 11.599 15.502 1.00 10.06 327 TRP B O 1
ATOM 4919 N N . PHE B 1 256 ? 34.939 12.913 14.363 1.00 9.64 328 PHE B N 1
ATOM 4920 C CA . PHE B 1 256 ? 35.784 13.219 15.511 1.00 9.03 328 PHE B CA 1
ATOM 4921 C C . PHE B 1 256 ? 35.917 14.724 15.669 1.00 9.13 328 PHE B C 1
ATOM 4922 O O . PHE B 1 256 ? 35.605 15.495 14.756 1.00 10.31 328 PHE B O 1
ATOM 4930 N N . SER B 1 257 ? 36.352 15.144 16.857 1.00 9.58 329 SER B N 1
ATOM 4931 C CA . SER B 1 257 ? 36.542 16.570 17.102 1.00 9.92 329 SER B CA 1
ATOM 4932 C C . SER B 1 257 ? 37.671 17.120 16.237 1.00 10.20 329 SER B C 1
ATOM 4933 O O . SER B 1 257 ? 38.576 16.391 15.823 1.00 10.28 329 SER B O 1
ATOM 4936 N N . THR B 1 258 ? 37.620 18.424 15.963 1.00 10.50 330 THR B N 1
ATOM 4937 C CA . THR B 1 258 ? 38.740 19.032 15.256 1.00 11.68 330 THR B CA 1
ATOM 4938 C C . THR B 1 258 ? 40.017 18.938 16.081 1.00 11.54 330 THR B C 1
ATOM 4939 O O . THR B 1 258 ? 41.112 18.858 15.513 1.00 11.66 330 THR B O 1
ATOM 4943 N N . ASN B 1 259 ? 39.902 18.914 17.413 1.00 11.83 331 ASN B N 1
ATOM 4944 C CA . ASN B 1 259 ? 41.093 18.781 18.246 1.00 11.29 331 ASN B CA 1
ATOM 4945 C C . ASN B 1 259 ? 41.828 17.471 17.974 1.00 10.45 331 ASN B C 1
ATOM 4946 O O . ASN B 1 259 ? 43.055 17.403 18.122 1.00 10.63 331 ASN B O 1
ATOM 4951 N N . PHE B 1 260 ? 41.103 16.420 17.577 1.00 10.59 332 PHE B N 1
ATOM 4952 C CA . PHE B 1 260 ? 41.756 15.140 17.305 1.00 9.56 332 PHE B CA 1
ATOM 4953 C C . PHE B 1 260 ? 42.794 15.275 16.197 1.00 9.46 332 PHE B C 1
ATOM 4954 O O . PHE B 1 260 ? 43.773 14.521 16.168 1.00 10.52 332 PHE B O 1
ATOM 4962 N N . ASN B 1 261 ? 42.612 16.233 15.282 1.00 9.71 333 ASN B N 1
ATOM 4963 C CA . ASN B 1 261 ? 43.602 16.430 14.223 1.00 11.11 333 ASN B CA 1
ATOM 4964 C C . ASN B 1 261 ? 44.994 16.669 14.793 1.00 10.50 333 ASN B C 1
ATOM 4965 O O . ASN B 1 261 ? 45.996 16.373 14.131 1.00 12.54 333 ASN B O 1
ATOM 4970 N N . ASN B 1 262 ? 45.081 17.207 16.012 1.00 10.06 334 ASN B N 1
ATOM 4971 C CA . ASN B 1 262 ? 46.373 17.471 16.639 1.00 11.68 334 ASN B CA 1
ATOM 4972 C C . ASN B 1 262 ? 47.057 16.208 17.135 1.00 12.10 334 ASN B C 1
ATOM 4973 O O . ASN B 1 262 ? 48.226 16.278 17.540 1.00 14.63 334 ASN B O 1
ATOM 4978 N N . TYR B 1 263 ? 46.367 15.066 17.094 1.00 9.72 335 TYR B N 1
ATOM 4979 C CA . TYR B 1 263 ? 46.888 13.818 17.628 1.00 10.25 335 TYR B CA 1
ATOM 4980 C C . TYR B 1 263 ? 47.022 12.707 16.603 1.00 10.61 335 TYR B C 1
ATOM 4981 O O . TYR B 1 263 ? 47.677 11.704 16.907 1.00 10.96 335 TYR B O 1
ATOM 4990 N N . VAL B 1 264 ? 46.431 12.843 15.408 1.00 11.19 336 VAL B N 1
ATOM 4991 C CA . VAL B 1 264 ? 46.351 11.695 14.500 1.00 10.92 336 VAL B CA 1
ATOM 4992 C C . VAL B 1 264 ? 47.726 11.227 14.037 1.00 10.50 336 VAL B C 1
ATOM 4993 O O . VAL B 1 264 ? 47.890 10.052 13.691 1.00 13.19 336 VAL B O 1
ATOM 4997 N N . GLN B 1 265 ? 48.720 12.118 14.007 1.00 11.16 337 GLN B N 1
ATOM 4998 C CA . GLN B 1 265 ? 50.088 11.758 13.653 1.00 11.44 337 GLN B CA 1
ATOM 4999 C C . GLN B 1 265 ? 50.937 11.381 14.857 1.00 11.18 337 GLN B C 1
ATOM 5000 O O . GLN B 1 265 ? 52.131 11.096 14.694 1.00 14.77 337 GLN B O 1
ATOM 5006 N N . LYS B 1 266 ? 50.356 11.384 16.054 1.00 10.52 338 LYS B N 1
ATOM 5007 C CA . LYS B 1 266 ? 51.089 11.211 17.308 1.00 11.48 338 LYS B CA 1
ATOM 5008 C C . LYS B 1 266 ? 50.272 10.325 18.235 1.00 12.17 338 LYS B C 1
ATOM 5009 O O . LYS B 1 266 ? 50.071 10.627 19.412 1.00 11.79 338 LYS B O 1
ATOM 5015 N N . LEU B 1 267 ? 49.767 9.223 17.694 1.00 9.67 339 LEU B N 1
ATOM 5016 C CA . LEU B 1 267 ? 48.859 8.376 18.465 1.00 9.73 339 LEU B CA 1
ATOM 5017 C C . LEU B 1 267 ? 49.445 7.870 19.778 1.00 9.82 339 LEU B C 1
ATOM 5018 O O . LEU B 1 267 ? 48.676 7.733 20.748 1.00 10.61 339 LEU B O 1
ATOM 5023 N N . PRO B 1 268 ? 50.740 7.557 19.888 1.00 9.95 340 PRO B N 1
ATOM 5024 C CA . PRO B 1 268 ? 51.262 7.097 21.184 1.00 10.22 340 PRO B CA 1
ATOM 5025 C C . PRO B 1 268 ? 51.066 8.103 22.309 1.00 10.16 340 PRO B C 1
ATOM 5026 O O . PRO B 1 268 ? 51.068 7.707 23.483 1.00 10.97 340 PRO B O 1
ATOM 5030 N N . THR B 1 269 ? 50.891 9.389 21.999 1.00 10.79 341 THR B N 1
ATOM 5031 C CA . THR B 1 269 ? 50.704 10.392 23.042 1.00 10.46 341 THR B CA 1
ATOM 5032 C C . THR B 1 269 ? 49.261 10.482 23.522 1.00 10.34 341 THR B C 1
ATOM 5033 O O . THR B 1 269 ? 48.985 11.233 24.466 1.00 12.15 341 THR B O 1
ATOM 5037 N N . VAL B 1 270 ? 48.345 9.739 22.910 1.00 9.65 342 VAL B N 1
ATOM 5038 C CA . VAL B 1 270 ? 46.930 9.781 23.271 1.00 10.21 342 VAL B CA 1
ATOM 5039 C C . VAL B 1 270 ? 46.700 8.768 24.393 1.00 10.24 342 VAL B C 1
ATOM 5040 O O . VAL B 1 270 ? 46.905 7.566 24.173 1.00 10.05 342 VAL B O 1
ATOM 5044 N N . PRO B 1 271 ? 46.280 9.201 25.590 1.00 9.59 343 PRO B N 1
ATOM 5045 C CA . PRO B 1 271 ? 46.181 8.281 26.739 1.00 9.95 343 PRO B CA 1
ATOM 5046 C C . PRO B 1 271 ? 44.877 7.495 26.754 1.00 11.06 343 PRO B C 1
ATOM 5047 O O . PRO B 1 271 ? 44.325 7.191 27.818 1.00 11.85 343 PRO B O 1
ATOM 5051 N N . GLU B 1 272 ? 44.379 7.160 25.567 1.00 9.44 344 GLU B N 1
ATOM 5052 C CA . GLU B 1 272 ? 43.245 6.270 25.411 1.00 9.43 344 GLU B CA 1
ATOM 5053 C C . GLU B 1 272 ? 43.357 5.632 24.039 1.00 9.72 344 GLU B C 1
ATOM 5054 O O . GLU B 1 272 ? 44.118 6.090 23.183 1.00 9.81 344 GLU B O 1
ATOM 5060 N N . ASP B 1 273 ? 42.608 4.556 23.843 1.00 9.31 345 ASP B N 1
ATOM 5061 C CA . ASP B 1 273 ? 42.325 4.073 22.501 1.00 8.91 345 ASP B CA 1
ATOM 5062 C C . ASP B 1 273 ? 40.920 3.490 22.538 1.00 8.83 345 ASP B C 1
ATOM 5063 O O . ASP B 1 273 ? 40.241 3.540 23.569 1.00 9.71 345 ASP B O 1
ATOM 5068 N N . HIS B 1 274 ? 40.471 2.947 21.408 1.00 8.44 346 HIS B N 1
ATOM 5069 C CA . HIS B 1 274 ? 39.073 2.538 21.343 1.00 8.24 346 HIS B CA 1
ATOM 5070 C C . HIS B 1 274 ? 38.760 1.296 22.155 1.00 8.10 346 HIS B C 1
ATOM 5071 O O . HIS B 1 274 ? 37.577 0.982 22.330 1.00 9.65 346 HIS B O 1
ATOM 5078 N N . HIS B 1 275 ? 39.769 0.601 22.678 1.00 8.15 347 HIS B N 1
ATOM 5079 C CA . HIS B 1 275 ? 39.464 -0.456 23.636 1.00 8.25 347 HIS B CA 1
ATOM 5080 C C . HIS B 1 275 ? 38.898 0.136 24.921 1.00 8.96 347 HIS B C 1
ATOM 5081 O O . HIS B 1 275 ? 38.034 -0.475 25.555 1.00 10.17 347 HIS B O 1
ATOM 5088 N N . LEU B 1 276 ? 39.353 1.338 25.298 1.00 8.54 348 LEU B N 1
ATOM 5089 C CA . LEU B 1 276 ? 38.780 2.023 26.453 1.00 8.38 348 LEU B CA 1
ATOM 5090 C C . LEU B 1 276 ? 37.408 2.609 26.138 1.00 9.24 348 LEU B C 1
ATOM 5091 O O . LEU B 1 276 ? 36.533 2.642 27.016 1.00 10.01 348 LEU B O 1
ATOM 5096 N N . LEU B 1 277 ? 37.208 3.105 24.908 1.00 8.44 349 LEU B N 1
ATOM 5097 C CA . LEU B 1 277 ? 35.871 3.534 24.496 1.00 8.87 349 LEU B CA 1
ATOM 5098 C C . LEU B 1 277 ? 34.873 2.394 24.640 1.00 9.39 349 LEU B C 1
ATOM 5099 O O . LEU B 1 277 ? 33.816 2.551 25.261 1.00 10.26 349 LEU B O 1
ATOM 5104 N N . ALA B 1 278 ? 35.191 1.233 24.060 1.00 8.99 350 ALA B N 1
ATOM 5105 C CA . ALA B 1 278 ? 34.300 0.084 24.191 1.00 10.22 350 ALA B CA 1
ATOM 5106 C C . ALA B 1 278 ? 34.091 -0.290 25.652 1.00 8.83 350 ALA B C 1
ATOM 5107 O O . ALA B 1 278 ? 32.966 -0.601 26.071 1.00 9.76 350 ALA B O 1
ATOM 5109 N N . ALA B 1 279 ? 35.167 -0.270 26.444 1.00 9.30 351 ALA B N 1
ATOM 5110 C CA . ALA B 1 279 ? 35.059 -0.643 27.848 1.00 9.44 351 ALA B CA 1
ATOM 5111 C C . ALA B 1 279 ? 34.125 0.277 28.624 1.00 9.78 351 ALA B C 1
ATOM 5112 O O . ALA B 1 279 ? 33.618 -0.129 29.675 1.00 9.98 351 ALA B O 1
ATOM 5114 N N . MET B 1 280 ? 33.878 1.498 28.140 1.00 9.51 352 MET B N 1
ATOM 5115 C CA . MET B 1 280 ? 32.933 2.381 28.818 1.00 9.00 352 MET B CA 1
ATOM 5116 C C . MET B 1 280 ? 31.531 1.791 28.854 1.00 9.60 352 MET B C 1
ATOM 5117 O O . MET B 1 280 ? 30.714 2.213 29.677 1.00 10.11 352 MET B O 1
ATOM 5122 N N . VAL B 1 281 ? 31.232 0.830 27.980 1.00 8.81 353 VAL B N 1
ATOM 5123 C CA . VAL B 1 281 ? 29.936 0.173 28.068 1.00 9.78 353 VAL B CA 1
ATOM 5124 C C . VAL B 1 281 ? 29.831 -0.640 29.354 1.00 10.25 353 VAL B C 1
ATOM 5125 O O . VAL B 1 281 ? 28.742 -0.756 29.931 1.00 11.27 353 VAL B O 1
ATOM 5129 N N . ALA B 1 282 ? 30.938 -1.233 29.813 1.00 10.86 354 ALA B N 1
ATOM 5130 C CA . ALA B 1 282 ? 30.892 -2.078 31.000 1.00 11.12 354 ALA B CA 1
ATOM 5131 C C . ALA B 1 282 ? 30.438 -1.255 32.203 1.00 12.31 354 ALA B C 1
ATOM 5132 O O . ALA B 1 282 ? 30.835 -0.089 32.342 1.00 12.61 354 ALA B O 1
ATOM 5134 N N . PRO B 1 283 ? 29.635 -1.832 33.111 1.00 9.71 355 PRO B N 1
ATOM 5135 C CA . PRO B 1 283 ? 29.245 -3.251 33.186 1.00 11.54 355 PRO B CA 1
ATOM 5136 C C . PRO B 1 283 ? 27.973 -3.636 32.421 1.00 10.70 355 PRO B C 1
ATOM 5137 O O . PRO B 1 283 ? 27.408 -4.697 32.693 1.00 14.87 355 PRO B O 1
ATOM 5141 N N . ARG B 1 284 ? 27.545 -2.803 31.476 1.00 9.57 356 ARG B N 1
ATOM 5142 C CA . ARG B 1 284 ? 26.433 -3.123 30.591 1.00 10.56 356 ARG B CA 1
ATOM 5143 C C . ARG B 1 284 ? 26.915 -4.039 29.465 1.00 11.70 356 ARG B C 1
ATOM 5144 O O . ARG B 1 284 ? 28.090 -4.411 29.394 1.00 12.56 356 ARG B O 1
ATOM 5152 N N . ALA B 1 285 ? 26.001 -4.434 28.584 1.00 10.41 357 ALA B N 1
ATOM 5153 C CA . ALA B 1 285 ? 26.284 -5.480 27.610 1.00 10.09 357 ALA B CA 1
ATOM 5154 C C . ALA B 1 285 ? 26.569 -4.921 26.222 1.00 9.91 357 ALA B C 1
ATOM 5155 O O . ALA B 1 285 ? 25.995 -3.915 25.797 1.00 10.25 357 ALA B O 1
ATOM 5157 N N . MET B 1 286 ? 27.435 -5.616 25.488 1.00 10.07 358 MET B N 1
ATOM 5158 C CA A MET B 1 286 ? 27.705 -5.232 24.113 0.54 10.18 358 MET B CA 1
ATOM 5159 C CA B MET B 1 286 ? 27.748 -5.214 24.125 0.46 9.91 358 MET B CA 1
ATOM 5160 C C . MET B 1 286 ? 28.181 -6.435 23.325 1.00 10.07 358 MET B C 1
ATOM 5161 O O . MET B 1 286 ? 28.975 -7.239 23.812 1.00 10.90 358 MET B O 1
ATOM 5170 N N . ILE B 1 287 ? 27.677 -6.558 22.102 1.00 10.94 359 ILE B N 1
ATOM 5171 C CA . ILE B 1 287 ? 28.251 -7.482 21.128 1.00 9.97 359 ILE B CA 1
ATOM 5172 C C . ILE B 1 287 ? 28.462 -6.704 19.838 1.00 9.86 359 ILE B C 1
ATOM 5173 O O . ILE B 1 287 ? 27.548 -6.018 19.365 1.00 11.01 359 ILE B O 1
ATOM 5178 N N . SER B 1 288 ? 29.670 -6.774 19.291 1.00 9.55 360 SER B N 1
ATOM 5179 C CA . SER B 1 288 ? 29.939 -6.163 17.998 1.00 9.07 360 SER B CA 1
ATOM 5180 C C . SER B 1 288 ? 30.304 -7.227 16.969 1.00 9.26 360 SER B C 1
ATOM 5181 O O . SER B 1 288 ? 30.790 -8.318 17.301 1.00 10.37 360 SER B O 1
ATOM 5184 N N . PHE B 1 289 ? 30.026 -6.903 15.709 1.00 9.71 361 PHE B N 1
ATOM 5185 C CA . PHE B 1 289 ? 30.177 -7.825 14.595 1.00 10.00 361 PHE B CA 1
ATOM 5186 C C . PHE B 1 289 ? 31.072 -7.178 13.556 1.00 9.81 361 PHE B C 1
ATOM 5187 O O . PHE B 1 289 ? 30.900 -5.994 13.236 1.00 11.23 361 PHE B O 1
ATOM 5195 N N . GLU B 1 290 ? 32.031 -7.942 13.038 1.00 9.31 362 GLU B N 1
ATOM 5196 C CA . GLU B 1 290 ? 32.936 -7.413 12.031 1.00 9.28 362 GLU B CA 1
ATOM 5197 C C . GLU B 1 290 ? 33.033 -8.347 10.837 1.00 9.74 362 GLU B C 1
ATOM 5198 O O . GLU B 1 290 ? 32.698 -9.538 10.904 1.00 11.12 362 GLU B O 1
ATOM 5204 N N . ASN B 1 291 ? 33.485 -7.768 9.726 1.00 10.65 363 ASN B N 1
ATOM 5205 C CA . ASN B 1 291 ? 33.521 -8.432 8.428 1.00 10.62 363 ASN B CA 1
ATOM 5206 C C . ASN B 1 291 ? 34.942 -8.336 7.890 1.00 10.43 363 ASN B C 1
ATOM 5207 O O . ASN B 1 291 ? 35.425 -7.238 7.606 1.00 10.30 363 ASN B O 1
ATOM 5212 N N . THR B 1 292 ? 35.611 -9.488 7.734 1.00 10.39 364 THR B N 1
ATOM 5213 C CA . THR B 1 292 ? 36.998 -9.489 7.268 1.00 10.51 364 THR B CA 1
ATOM 5214 C C . THR B 1 292 ? 37.144 -9.287 5.763 1.00 11.64 364 THR B C 1
ATOM 5215 O O . THR B 1 292 ? 38.281 -9.150 5.287 1.00 12.37 364 THR B O 1
ATOM 5219 N N . ASP B 1 293 ? 36.043 -9.275 5.003 1.00 11.17 365 ASP B N 1
ATOM 5220 C CA . ASP B 1 293 ? 36.139 -9.090 3.558 1.00 11.80 365 ASP B CA 1
ATOM 5221 C C . ASP B 1 293 ? 36.533 -7.676 3.166 1.00 11.82 365 ASP B C 1
ATOM 5222 O O . ASP B 1 293 ? 36.833 -7.441 1.991 1.00 13.85 365 ASP B O 1
ATOM 5227 N N . TYR B 1 294 ? 36.487 -6.724 4.090 1.00 11.57 366 TYR B N 1
ATOM 5228 C CA . TYR B 1 294 ? 36.783 -5.324 3.784 1.00 12.50 366 TYR B CA 1
ATOM 5229 C C . TYR B 1 294 ? 37.973 -4.870 4.614 1.00 13.03 366 TYR B C 1
ATOM 5230 O O . TYR B 1 294 ? 37.816 -4.508 5.782 1.00 11.33 366 TYR B O 1
ATOM 5239 N N . LEU B 1 295 ? 39.166 -4.879 4.008 1.00 12.16 367 LEU B N 1
ATOM 5240 C CA . LEU B 1 295 ? 40.342 -4.385 4.717 1.00 12.77 367 LEU B CA 1
ATOM 5241 C C . LEU B 1 295 ? 40.156 -2.949 5.172 1.00 10.92 367 LEU B C 1
ATOM 5242 O O . LEU B 1 295 ? 40.765 -2.527 6.162 1.00 12.07 367 LEU B O 1
ATOM 5247 N N . TRP B 1 296 ? 39.324 -2.174 4.465 1.00 10.77 368 TRP B N 1
ATOM 5248 C CA . TRP B 1 296 ? 39.075 -0.799 4.886 1.00 9.94 368 TRP B CA 1
ATOM 5249 C C . TRP B 1 296 ? 38.592 -0.731 6.331 1.00 9.51 368 TRP B C 1
ATOM 5250 O O . TRP B 1 296 ? 38.883 0.247 7.027 1.00 10.94 368 TRP B O 1
ATOM 5261 N N . LEU B 1 297 ? 37.875 -1.764 6.799 1.00 9.64 369 LEU B N 1
ATOM 5262 C CA . LEU B 1 297 ? 37.382 -1.829 8.172 1.00 9.36 369 LEU B CA 1
ATOM 5263 C C . LEU B 1 297 ? 38.478 -2.117 9.196 1.00 9.31 369 LEU B C 1
ATOM 5264 O O . LEU B 1 297 ? 38.212 -2.028 10.402 1.00 10.62 369 LEU B O 1
ATOM 5269 N N . SER B 1 298 ? 39.683 -2.471 8.757 1.00 9.89 370 SER B N 1
ATOM 5270 C CA . SER B 1 298 ? 40.816 -2.740 9.645 1.00 9.40 370 SER B CA 1
ATOM 5271 C C . SER B 1 298 ? 40.580 -3.988 10.504 1.00 9.18 370 SER B C 1
ATOM 5272 O O . SER B 1 298 ? 40.506 -3.898 11.735 1.00 9.95 370 SER B O 1
ATOM 5275 N N . PRO B 1 299 ? 40.484 -5.174 9.888 1.00 9.72 371 PRO B N 1
ATOM 5276 C CA . PRO B 1 299 ? 40.035 -6.362 10.646 1.00 9.47 371 PRO B CA 1
ATOM 5277 C C . PRO B 1 299 ? 40.906 -6.742 11.841 1.00 9.78 371 PRO B C 1
ATOM 5278 O O . PRO B 1 299 ? 40.375 -7.001 12.933 1.00 9.96 371 PRO B O 1
ATOM 5282 N N . MET B 1 300 ? 42.225 -6.826 11.669 1.00 9.86 372 MET B N 1
ATOM 5283 C CA . MET B 1 300 ? 43.068 -7.178 12.806 1.00 9.28 372 MET B CA 1
ATOM 5284 C C . MET B 1 300 ? 42.877 -6.186 13.940 1.00 9.02 372 MET B C 1
ATOM 5285 O O . MET B 1 300 ? 42.801 -6.571 15.115 1.00 9.68 372 MET B O 1
ATOM 5290 N N . SER B 1 301 ? 42.812 -4.900 13.605 1.00 9.33 373 SER B N 1
ATOM 5291 C CA . SER B 1 301 ? 42.653 -3.871 14.620 1.00 8.92 373 SER B CA 1
ATOM 5292 C C . SER B 1 301 ? 41.388 -4.087 15.442 1.00 10.03 373 SER B C 1
ATOM 5293 O O . SER B 1 301 ? 41.414 -3.960 16.671 1.00 10.04 373 SER B O 1
ATOM 5296 N N . SER B 1 302 ? 40.267 -4.417 14.795 1.00 9.15 374 SER B N 1
ATOM 5297 C CA . SER B 1 302 ? 39.054 -4.649 15.579 1.00 9.22 374 SER B CA 1
ATOM 5298 C C . SER B 1 302 ? 39.209 -5.839 16.512 1.00 9.27 374 SER B C 1
ATOM 5299 O O . SER B 1 302 ? 38.772 -5.790 17.667 1.00 9.47 374 SER B O 1
ATOM 5302 N N . PHE B 1 303 ? 39.806 -6.933 16.033 1.00 8.62 375 PHE B N 1
ATOM 5303 C CA . PHE B 1 303 ? 39.951 -8.099 16.892 1.00 9.25 375 PHE B CA 1
ATOM 5304 C C . P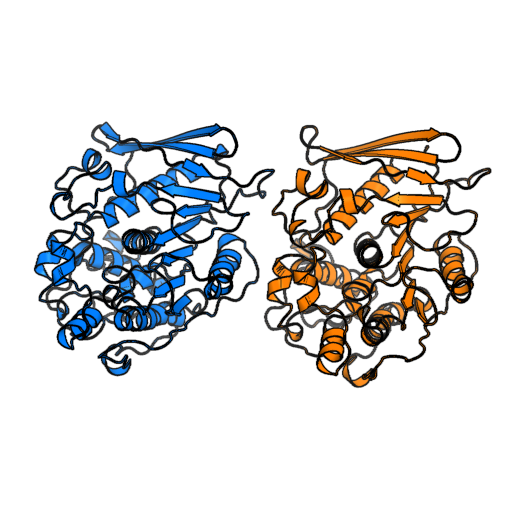HE B 1 303 ? 40.834 -7.780 18.091 1.00 9.55 375 PHE B C 1
ATOM 5305 O O . PHE B 1 303 ? 40.512 -8.134 19.231 1.00 9.87 375 PHE B O 1
ATOM 5313 N N . GLY B 1 304 ? 41.972 -7.132 17.852 1.00 9.43 376 GLY B N 1
ATOM 5314 C CA . GLY B 1 304 ? 42.868 -6.828 18.955 1.00 9.97 376 GLY B CA 1
ATOM 5315 C C . GLY B 1 304 ? 42.261 -5.811 19.894 1.00 9.48 376 GLY B C 1
ATOM 5316 O O . GLY B 1 304 ? 42.392 -5.920 21.121 1.00 10.26 376 GLY B O 1
ATOM 5317 N N . CYS B 1 305 ? 41.569 -4.821 19.334 1.00 10.48 377 CYS B N 1
ATOM 5318 C CA . CYS B 1 305 ? 40.931 -3.799 20.152 1.00 10.07 377 CYS B CA 1
ATOM 5319 C C . CYS B 1 305 ? 39.873 -4.411 21.059 1.00 9.57 377 CYS B C 1
ATOM 5320 O O . CYS B 1 305 ? 39.818 -4.119 22.262 1.00 9.92 377 CYS B O 1
ATOM 5323 N N . MET B 1 306 ? 39.016 -5.265 20.497 1.00 9.24 378 MET B N 1
ATOM 5324 C CA . MET B 1 306 ? 37.960 -5.863 21.310 1.00 8.75 378 MET B CA 1
ATOM 5325 C C . MET B 1 306 ? 38.509 -6.894 22.286 1.00 9.26 378 MET B C 1
ATOM 5326 O O . MET B 1 306 ? 37.963 -7.047 23.386 1.00 9.07 378 MET B O 1
ATOM 5331 N N . THR B 1 307 ? 39.589 -7.595 21.923 1.00 8.51 379 THR B N 1
ATOM 5332 C CA . THR B 1 307 ? 40.252 -8.471 22.888 1.00 8.70 379 THR B CA 1
ATOM 5333 C C . THR B 1 307 ? 40.766 -7.668 24.077 1.00 8.81 379 THR B C 1
ATOM 5334 O O . THR B 1 307 ? 40.618 -8.082 25.236 1.00 10.06 379 THR B O 1
ATOM 5338 N N . ALA B 1 308 ? 41.356 -6.505 23.811 1.00 8.65 380 ALA B N 1
ATOM 5339 C CA . ALA B 1 308 ? 41.831 -5.657 24.898 1.00 8.65 380 ALA B CA 1
ATOM 5340 C C . ALA B 1 308 ? 40.669 -5.123 25.730 1.00 8.62 380 ALA B C 1
ATOM 5341 O O . ALA B 1 308 ? 40.732 -5.129 26.967 1.00 9.27 380 ALA B O 1
ATOM 5343 N N . ALA B 1 309 ? 39.603 -4.653 25.073 1.00 8.74 381 ALA B N 1
ATOM 5344 C CA . ALA B 1 309 ? 38.439 -4.158 25.804 1.00 8.62 381 ALA B CA 1
ATOM 5345 C C . ALA B 1 309 ? 37.840 -5.252 26.671 1.00 8.89 381 ALA B C 1
ATOM 5346 O O . ALA B 1 309 ? 37.371 -4.987 27.789 1.00 9.43 381 ALA B O 1
ATOM 5348 N N . HIS B 1 310 ? 37.846 -6.485 26.166 1.00 9.00 382 HIS B N 1
ATOM 5349 C CA . HIS B 1 310 ? 37.224 -7.597 26.863 1.00 8.71 382 HIS B CA 1
ATOM 5350 C C . HIS B 1 310 ? 37.810 -7.781 28.251 1.00 10.27 382 HIS B C 1
ATOM 5351 O O . HIS B 1 310 ? 37.115 -8.249 29.163 1.00 10.32 382 HIS B O 1
ATOM 5358 N N . THR B 1 311 ? 39.087 -7.431 28.434 1.00 9.43 383 THR B N 1
ATOM 5359 C CA . THR B 1 311 ? 39.717 -7.619 29.738 1.00 10.24 383 THR B CA 1
ATOM 5360 C C . THR B 1 311 ? 39.010 -6.830 30.834 1.00 9.66 383 THR B C 1
ATOM 5361 O O . THR B 1 311 ? 39.072 -7.226 32.002 1.00 10.12 383 THR B O 1
ATOM 5365 N N . VAL B 1 312 ? 38.329 -5.733 30.490 1.00 9.45 384 VAL B N 1
ATOM 5366 C CA . VAL B 1 312 ? 37.601 -4.969 31.506 1.00 9.78 384 VAL B CA 1
ATOM 5367 C C . VAL B 1 312 ? 36.400 -5.758 32.012 1.00 10.33 384 VAL B C 1
ATOM 5368 O O . VAL B 1 312 ? 36.203 -5.898 33.220 1.00 10.50 384 VAL B O 1
ATOM 5372 N N . TRP B 1 313 ? 35.581 -6.291 31.098 1.00 9.60 385 TRP B N 1
ATOM 5373 C CA . TRP B 1 313 ? 34.493 -7.169 31.525 1.00 9.78 385 TRP B CA 1
ATOM 5374 C C . TRP B 1 313 ? 35.024 -8.374 32.298 1.00 10.13 385 TRP B C 1
ATOM 5375 O O . TRP B 1 313 ? 34.437 -8.784 33.307 1.00 10.60 385 TRP B O 1
ATOM 5386 N N . GLN B 1 314 ? 36.140 -8.950 31.843 1.00 10.07 386 GLN B N 1
ATOM 5387 C CA . GLN B 1 314 ? 36.752 -10.060 32.568 1.00 11.66 386 GLN B CA 1
ATOM 5388 C C . GLN B 1 314 ? 37.112 -9.649 33.995 1.00 10.96 386 GLN B C 1
ATOM 5389 O O . GLN B 1 314 ? 36.830 -10.373 34.960 1.00 12.02 386 GLN B O 1
ATOM 5395 N N . GLY B 1 315 ? 37.759 -8.490 34.148 1.00 11.58 387 GLY B N 1
ATOM 5396 C CA . GLY B 1 315 ? 38.132 -8.027 35.477 1.00 11.62 387 GLY B CA 1
ATOM 5397 C C . GLY B 1 315 ? 36.943 -7.752 36.377 1.00 11.83 387 GLY B C 1
ATOM 5398 O O . GLY B 1 315 ? 37.043 -7.859 37.603 1.00 12.73 387 GLY B O 1
ATOM 5399 N N . LEU B 1 316 ? 35.813 -7.369 35.788 1.00 11.31 388 LEU B N 1
ATOM 5400 C CA . LEU B 1 316 ? 34.578 -7.141 36.524 1.00 11.62 388 LEU B CA 1
ATOM 5401 C C . LEU B 1 316 ? 33.786 -8.424 36.761 1.00 12.88 388 LEU B C 1
ATOM 5402 O O . LEU B 1 316 ? 32.711 -8.363 37.363 1.00 13.01 388 LEU B O 1
ATOM 5407 N N . GLY B 1 317 ? 34.289 -9.573 36.310 1.00 11.85 389 GLY B N 1
ATOM 5408 C CA . GLY B 1 317 ? 33.602 -10.835 36.527 1.00 12.20 389 GLY B CA 1
ATOM 5409 C C . GLY B 1 317 ? 32.376 -11.051 35.670 1.00 11.94 389 GLY B C 1
ATOM 5410 O O . GLY B 1 317 ? 31.520 -11.868 36.037 1.00 12.99 389 GLY B O 1
ATOM 5411 N N . ILE B 1 318 ? 32.274 -10.350 34.537 1.00 11.35 390 ILE B N 1
ATOM 5412 C CA . ILE B 1 318 ? 31.107 -10.400 33.658 1.00 12.09 390 ILE B CA 1
ATOM 5413 C C . ILE B 1 318 ? 31.549 -10.547 32.205 1.00 10.63 390 ILE B C 1
ATOM 5414 O O . ILE B 1 318 ? 31.053 -9.850 31.311 1.00 10.46 390 ILE B O 1
ATOM 5419 N N . ALA B 1 319 ? 32.488 -11.459 31.955 1.00 10.65 391 ALA B N 1
ATOM 5420 C CA . ALA B 1 319 ? 33.021 -11.620 30.608 1.00 10.94 391 ALA B CA 1
ATOM 5421 C C . ALA B 1 319 ? 31.923 -11.871 29.586 1.00 10.42 391 ALA B C 1
ATOM 5422 O O . ALA B 1 319 ? 31.996 -11.368 28.458 1.00 12.90 391 ALA B O 1
ATOM 5424 N N . ASP B 1 320 ? 30.906 -12.657 29.941 1.00 12.34 392 ASP B N 1
ATOM 5425 C CA . ASP B 1 320 ? 29.888 -13.004 28.952 1.00 11.99 392 ASP B CA 1
ATOM 5426 C C . ASP B 1 320 ? 28.873 -11.890 28.702 1.00 12.34 392 ASP B C 1
ATOM 5427 O O . ASP B 1 320 ? 27.918 -12.101 27.942 1.00 13.67 392 ASP B O 1
ATOM 5432 N N . SER B 1 321 ? 29.070 -10.705 29.283 1.00 11.54 393 SER B N 1
ATOM 5433 C CA . SER B 1 321 ? 28.302 -9.533 28.874 1.00 10.99 393 SER B CA 1
ATOM 5434 C C . SER B 1 321 ? 28.893 -8.841 27.653 1.00 10.05 393 SER B C 1
ATOM 5435 O O . SER B 1 321 ? 28.302 -7.868 27.165 1.00 10.90 393 SER B O 1
ATOM 5438 N N . HIS B 1 322 ? 30.038 -9.313 27.152 1.00 9.77 394 HIS B N 1
ATOM 5439 C CA . HIS B 1 322 ? 30.705 -8.701 26.011 1.00 9.01 394 HIS B CA 1
ATOM 5440 C C . HIS B 1 322 ? 31.044 -9.774 24.992 1.00 9.56 394 HIS B C 1
ATOM 5441 O O . HIS B 1 322 ? 31.721 -10.755 25.320 1.00 11.50 394 HIS B O 1
ATOM 5448 N N . GLY B 1 323 ? 30.570 -9.586 23.758 1.00 9.63 395 GLY B N 1
ATOM 5449 C CA . GLY B 1 323 ? 30.833 -10.524 22.690 1.00 9.80 395 GLY B CA 1
ATOM 5450 C C . GLY B 1 323 ? 31.455 -9.846 21.484 1.00 9.46 395 GLY B C 1
ATOM 5451 O O . GLY B 1 323 ? 31.329 -8.640 21.273 1.00 9.82 395 GLY B O 1
ATOM 5452 N N . PHE B 1 324 ? 32.124 -10.663 20.673 1.00 9.93 396 PHE B N 1
ATOM 5453 C CA . PHE B 1 324 ? 32.712 -10.214 19.416 1.00 9.21 396 PHE B CA 1
ATOM 5454 C C . PHE B 1 324 ? 32.680 -11.375 18.438 1.00 9.03 396 PHE B C 1
ATOM 5455 O O . PHE B 1 324 ? 33.129 -12.473 18.767 1.00 10.57 396 PHE B O 1
ATOM 5463 N N . ALA B 1 325 ? 32.143 -11.143 17.246 1.00 9.64 397 ALA B N 1
ATOM 5464 C CA . ALA B 1 325 ? 32.130 -12.168 16.206 1.00 9.23 397 ALA B CA 1
ATOM 5465 C C . ALA B 1 325 ? 32.600 -11.540 14.905 1.00 9.91 397 ALA B C 1
ATOM 5466 O O . ALA B 1 325 ? 32.013 -10.559 14.439 1.00 10.35 397 ALA B O 1
ATOM 5468 N N . GLN B 1 326 ? 33.644 -12.114 14.316 1.00 9.75 398 GLN B N 1
ATOM 5469 C CA . GLN B 1 326 ? 34.274 -11.566 13.121 1.00 10.21 398 GLN B CA 1
ATOM 5470 C C . GLN B 1 326 ? 34.388 -12.679 12.094 1.00 11.32 398 GLN B C 1
ATOM 5471 O O . GLN B 1 326 ? 35.010 -13.712 12.363 1.00 11.85 398 GLN B O 1
ATOM 5477 N N . VAL B 1 327 ? 33.782 -12.469 10.923 1.00 10.79 399 VAL B N 1
ATOM 5478 C CA . VAL B 1 327 ? 33.691 -13.483 9.878 1.00 11.51 399 VAL B CA 1
ATOM 5479 C C . VAL B 1 327 ? 33.870 -12.788 8.538 1.00 11.04 399 VAL B C 1
ATOM 5480 O O . VAL B 1 327 ? 33.874 -11.558 8.446 1.00 12.37 399 VAL B O 1
ATOM 5484 N N . GLY B 1 328 ? 34.003 -13.596 7.492 1.00 11.33 400 GLY B N 1
ATOM 5485 C CA . GLY B 1 328 ? 33.939 -13.083 6.140 1.00 12.60 400 GLY B CA 1
ATOM 5486 C C . GLY B 1 328 ? 32.792 -13.711 5.385 1.00 13.27 400 GLY B C 1
ATOM 5487 O O . GLY B 1 328 ? 31.956 -14.403 5.974 1.00 17.00 400 GLY B O 1
ATOM 5488 N N . GLY B 1 329 ? 32.743 -13.467 4.081 1.00 14.36 401 GLY B N 1
ATOM 5489 C CA . GLY B 1 329 ? 31.797 -14.150 3.220 1.00 19.56 401 GLY B CA 1
ATOM 5490 C C . GLY B 1 329 ? 30.469 -13.456 3.018 1.00 15.91 401 GLY B C 1
ATOM 5491 O O . GLY B 1 329 ? 29.486 -14.127 2.684 1.00 17.36 401 GLY B O 1
ATOM 5492 N N . HIS B 1 330 ? 30.400 -12.138 3.202 1.00 16.19 402 HIS B N 1
ATOM 5493 C CA . HIS B 1 330 ? 29.143 -11.445 2.951 1.00 17.65 402 HIS B CA 1
ATOM 5494 C C . HIS B 1 330 ? 29.409 -9.982 2.626 1.00 14.47 402 HIS B C 1
ATOM 5495 O O . HIS B 1 330 ? 30.456 -9.424 2.975 1.00 15.28 402 HIS B O 1
ATOM 5502 N N . ALA B 1 331 ? 28.445 -9.375 1.935 1.00 15.15 403 ALA B N 1
ATOM 5503 C CA . ALA B 1 331 ? 28.571 -7.981 1.530 1.00 15.55 403 ALA B CA 1
ATOM 5504 C C . ALA B 1 331 ? 28.510 -7.050 2.736 1.00 14.53 403 ALA B C 1
ATOM 5505 O O . ALA B 1 331 ? 27.942 -7.377 3.783 1.00 14.20 403 ALA B O 1
ATOM 5507 N N . HIS B 1 332 ? 29.110 -5.873 2.576 1.00 15.26 404 HIS B N 1
ATOM 5508 C CA . HIS B 1 332 ? 29.147 -4.875 3.640 1.00 14.41 404 HIS B CA 1
ATOM 5509 C C . HIS B 1 332 ? 27.731 -4.466 4.038 1.00 14.56 404 HIS B C 1
ATOM 5510 O O . HIS B 1 332 ? 26.931 -4.040 3.195 1.00 16.91 404 HIS B O 1
ATOM 5517 N N . CYS B 1 333 ? 27.424 -4.627 5.325 1.00 14.28 405 CYS B N 1
ATOM 5518 C CA . CYS B 1 333 ? 26.147 -4.321 5.969 1.00 15.91 405 CYS B CA 1
ATOM 5519 C C . CYS B 1 333 ? 25.021 -5.278 5.601 1.00 16.69 405 CYS B C 1
ATOM 5520 O O . CYS B 1 333 ? 23.887 -5.074 6.048 1.00 20.23 405 CYS B O 1
ATOM 5523 N N . ALA B 1 334 ? 25.286 -6.307 4.806 1.00 14.61 406 ALA B N 1
ATOM 5524 C CA . ALA B 1 334 ? 24.332 -7.392 4.630 1.00 15.69 406 ALA B CA 1
ATOM 5525 C C . ALA B 1 334 ? 24.491 -8.353 5.799 1.00 18.68 406 ALA B C 1
ATOM 5526 O O . ALA B 1 334 ? 25.608 -8.774 6.116 1.00 32.22 406 ALA B O 1
ATOM 5528 N N . TRP B 1 335 ? 23.393 -8.669 6.469 1.00 18.06 407 TRP B N 1
ATOM 5529 C CA . TRP B 1 335 ? 23.479 -9.487 7.673 1.00 16.77 407 TRP B CA 1
ATOM 5530 C C . TRP B 1 335 ? 23.531 -10.968 7.313 1.00 16.46 407 TRP B C 1
ATOM 5531 O O . TRP B 1 335 ? 22.602 -11.471 6.672 1.00 19.04 407 TRP B O 1
ATOM 5542 N N . PRO B 1 336 ? 24.572 -11.701 7.717 1.00 18.00 408 PRO B N 1
ATOM 5543 C CA . PRO B 1 336 ? 24.632 -13.141 7.415 1.00 18.88 408 PRO B CA 1
ATOM 5544 C C . PRO B 1 336 ? 23.832 -13.937 8.438 1.00 18.19 408 PRO B C 1
ATOM 5545 O O . PRO B 1 336 ? 23.981 -13.742 9.646 1.00 18.94 408 PRO B O 1
ATOM 5549 N N . SER B 1 337 ? 22.971 -14.829 7.948 1.00 20.66 409 SER B N 1
ATOM 5550 C CA . SER B 1 337 ? 22.127 -15.607 8.848 1.00 22.68 409 SER B CA 1
ATOM 5551 C C . SER B 1 337 ? 22.948 -16.436 9.823 1.00 19.54 409 SER B C 1
ATOM 5552 O O . SER B 1 337 ? 22.449 -16.787 10.900 1.00 20.16 409 SER B O 1
ATOM 5555 N N . SER B 1 338 ? 24.202 -16.737 9.479 1.00 18.70 410 SER B N 1
ATOM 5556 C CA . SER B 1 338 ? 25.054 -17.543 10.344 1.00 20.48 410 SER B CA 1
ATOM 5557 C C . SER B 1 338 ? 25.359 -16.860 11.670 1.00 16.84 410 SER B C 1
ATOM 5558 O O . SER B 1 338 ? 25.736 -17.545 12.626 1.00 19.70 410 SER B O 1
ATOM 5561 N N . LEU B 1 339 ? 25.202 -15.534 11.751 1.00 15.84 411 LEU B N 1
ATOM 5562 C CA . LEU B 1 339 ? 25.446 -14.787 12.981 1.00 15.93 411 LEU B CA 1
ATOM 5563 C C . LEU B 1 339 ? 24.175 -14.493 13.767 1.00 14.32 411 LEU B C 1
ATOM 5564 O O . LEU B 1 339 ? 24.261 -13.941 14.873 1.00 14.56 411 LEU B O 1
ATOM 5569 N N . THR B 1 340 ? 23.008 -14.843 13.230 1.00 14.03 412 THR B N 1
ATOM 5570 C CA . THR B 1 340 ? 21.767 -14.567 13.946 1.00 14.30 412 THR B CA 1
ATOM 5571 C C . THR B 1 340 ? 21.699 -15.234 15.313 1.00 13.32 412 THR B C 1
ATOM 5572 O O . THR B 1 340 ? 21.217 -14.585 16.257 1.00 13.32 412 THR B O 1
ATOM 5576 N N . PRO B 1 341 ? 22.152 -16.479 15.504 1.00 14.25 413 PRO B N 1
ATOM 5577 C CA . PRO B 1 341 ? 22.109 -17.049 16.862 1.00 15.28 413 PRO B CA 1
ATOM 5578 C C . PRO B 1 341 ? 22.877 -16.217 17.874 1.00 15.09 413 PRO B C 1
ATOM 5579 O O . PRO B 1 341 ? 22.418 -16.044 19.011 1.00 14.47 413 PRO B O 1
ATOM 5583 N N . GLN B 1 342 ? 24.038 -15.687 17.486 1.00 13.55 414 GLN B N 1
ATOM 5584 C CA . GLN B 1 342 ? 24.840 -14.885 18.408 1.00 13.00 414 GLN B CA 1
ATOM 5585 C C . GLN B 1 342 ? 24.147 -13.567 18.734 1.00 12.61 414 GLN B C 1
ATOM 5586 O O . GLN B 1 342 ? 24.090 -13.154 19.901 1.00 13.41 414 GLN B O 1
ATOM 5592 N N . LEU B 1 343 ? 23.646 -12.879 17.705 1.00 12.38 415 LEU B N 1
ATOM 5593 C CA . LEU B 1 343 ? 22.887 -11.649 17.912 1.00 11.24 415 LEU B CA 1
ATOM 5594 C C . LEU B 1 343 ? 21.691 -11.904 18.817 1.00 12.42 415 LEU B C 1
ATOM 5595 O O . LEU B 1 343 ? 21.470 -11.182 19.797 1.00 11.99 415 LEU B O 1
ATOM 5600 N N . ASN B 1 344 ? 20.913 -12.944 18.514 1.00 11.91 416 ASN B N 1
ATOM 5601 C CA . ASN B 1 344 ? 19.705 -13.190 19.290 1.00 12.78 416 ASN B CA 1
ATOM 5602 C C . ASN B 1 344 ? 20.019 -13.593 20.723 1.00 13.53 416 ASN B C 1
ATOM 5603 O O . ASN B 1 344 ? 19.228 -13.299 21.627 1.00 13.97 416 ASN B O 1
ATOM 5608 N N . ALA B 1 345 ? 21.138 -14.287 20.950 1.00 13.01 417 ALA B N 1
ATOM 5609 C CA . ALA B 1 345 ? 21.519 -14.630 22.317 1.00 12.02 417 ALA B CA 1
ATOM 5610 C C . ALA B 1 345 ? 21.635 -13.376 23.172 1.00 12.15 417 ALA B C 1
ATOM 5611 O O . ALA B 1 345 ? 21.088 -13.311 24.279 1.00 12.28 417 ALA B O 1
ATOM 5613 N N . PHE B 1 346 ? 22.338 -12.359 22.664 1.00 11.90 418 PHE B N 1
ATOM 5614 C CA . PHE B 1 346 ? 22.493 -11.117 23.414 1.00 11.80 418 PHE B CA 1
ATOM 5615 C C . PHE B 1 346 ? 21.169 -10.369 23.563 1.00 12.33 418 PHE B C 1
ATOM 5616 O O . PHE B 1 346 ? 20.865 -9.849 24.642 1.00 12.87 418 PHE B O 1
ATOM 5624 N N . ILE B 1 347 ? 20.365 -10.297 22.502 1.00 11.57 419 ILE B N 1
ATOM 5625 C CA . ILE B 1 347 ? 19.058 -9.648 22.619 1.00 12.77 419 ILE B CA 1
ATOM 5626 C C . ILE B 1 347 ? 18.177 -10.396 23.618 1.00 13.19 419 ILE B C 1
ATOM 5627 O O . ILE B 1 347 ? 17.534 -9.788 24.484 1.00 13.92 419 ILE B O 1
ATOM 5632 N N . ASN B 1 348 ? 18.148 -11.728 23.518 1.00 12.91 420 ASN B N 1
ATOM 5633 C CA . ASN B 1 348 ? 17.323 -12.531 24.422 1.00 14.88 420 ASN B CA 1
ATOM 5634 C C . ASN B 1 348 ? 17.711 -12.301 25.874 1.00 14.33 420 ASN B C 1
ATOM 5635 O O . ASN B 1 348 ? 16.846 -12.118 26.738 1.00 14.91 420 ASN B O 1
ATOM 5640 N N . ARG B 1 349 ? 19.012 -12.327 26.168 1.00 13.77 421 ARG B N 1
ATOM 5641 C CA . ARG B 1 349 ? 19.451 -12.229 27.556 1.00 13.57 421 ARG B CA 1
ATOM 5642 C C . ARG B 1 349 ? 19.284 -10.816 28.096 1.00 16.10 421 ARG B C 1
ATOM 5643 O O . ARG B 1 349 ? 18.781 -10.622 29.208 1.00 16.99 421 ARG B O 1
ATOM 5651 N N . PHE B 1 350 ? 19.708 -9.812 27.328 1.00 12.84 422 PHE B N 1
ATOM 5652 C CA . PHE B 1 350 ? 19.854 -8.468 27.877 1.00 13.10 422 PHE B CA 1
ATOM 5653 C C . PHE B 1 350 ? 18.698 -7.533 27.563 1.00 14.14 422 PHE B C 1
ATOM 5654 O O . PHE B 1 350 ? 18.581 -6.485 28.210 1.00 15.70 422 PHE B O 1
ATOM 5662 N N . LEU B 1 351 ? 17.837 -7.880 26.619 1.00 13.25 423 LEU B N 1
ATOM 5663 C CA . LEU B 1 351 ? 16.637 -7.089 26.382 1.00 13.26 423 LEU B CA 1
ATOM 5664 C C . LEU B 1 351 ? 15.343 -7.826 26.679 1.00 14.28 423 LEU B C 1
ATOM 5665 O O . LEU B 1 351 ? 14.369 -7.181 27.073 1.00 15.68 423 LEU B O 1
ATOM 5670 N N . LEU B 1 352 ? 15.299 -9.151 26.505 1.00 15.42 424 LEU B N 1
ATOM 5671 C CA . LEU B 1 352 ? 14.072 -9.920 26.675 1.00 14.82 424 LEU B CA 1
ATOM 5672 C C . LEU B 1 352 ? 14.018 -10.712 27.977 1.00 15.34 424 LEU B C 1
ATOM 5673 O O . LEU B 1 352 ? 13.059 -11.460 28.186 1.00 19.93 424 LEU B O 1
ATOM 5678 N N . ASP B 1 353 ? 15.017 -10.578 28.848 1.00 18.72 425 ASP B N 1
ATOM 5679 C CA . ASP B 1 353 ? 14.991 -11.222 30.165 1.00 22.13 425 ASP B CA 1
ATOM 5680 C C . ASP B 1 353 ? 14.880 -12.741 30.063 1.00 22.51 425 ASP B C 1
ATOM 5681 O O . ASP B 1 353 ? 14.199 -13.385 30.862 1.00 23.56 425 ASP B O 1
ATOM 5686 N N . GLN B 1 354 ? 15.552 -13.325 29.079 1.00 20.06 426 GLN B N 1
ATOM 5687 C CA . GLN B 1 354 ? 15.527 -14.766 28.881 1.00 23.69 426 GLN B CA 1
ATOM 5688 C C . GLN B 1 354 ? 16.819 -15.399 29.381 1.00 22.84 426 GLN B C 1
ATOM 5689 O O . GLN B 1 354 ? 17.862 -14.750 29.494 1.00 26.80 426 GLN B O 1
ATOM 5695 N N . SER B 1 355 ? 16.729 -16.691 29.692 1.00 25.89 427 SER B N 1
ATOM 5696 C CA . SER B 1 355 ? 17.871 -17.465 30.171 1.00 33.54 427 SER B CA 1
ATOM 5697 C C . SER B 1 355 ? 18.612 -17.986 28.947 1.00 37.61 427 SER B C 1
ATOM 5698 O O . SER B 1 355 ? 18.337 -19.075 28.442 1.00 49.71 427 SER B O 1
ATOM 5701 N N . ALA B 1 356 ? 19.565 -17.194 28.462 1.00 24.51 428 ALA B N 1
ATOM 5702 C CA . ALA B 1 356 ? 20.339 -17.527 27.275 1.00 21.44 428 ALA B CA 1
ATOM 5703 C C . ALA B 1 356 ? 21.821 -17.363 27.570 1.00 19.61 428 ALA B C 1
ATOM 5704 O O . ALA B 1 356 ? 22.226 -16.411 28.244 1.00 21.83 428 ALA B O 1
ATOM 5706 N N . THR B 1 357 ? 22.630 -18.291 27.069 1.00 18.73 429 THR B N 1
ATOM 5707 C CA . THR B 1 357 ? 24.073 -18.118 27.142 1.00 18.22 429 THR B CA 1
ATOM 5708 C C . THR B 1 357 ? 24.518 -17.093 26.107 1.00 19.98 429 THR B C 1
ATOM 5709 O O . THR B 1 357 ? 23.885 -16.918 25.062 1.00 19.84 429 THR B O 1
ATOM 5713 N N . THR B 1 358 ? 25.616 -16.401 26.412 1.00 16.37 430 THR B N 1
ATOM 5714 C CA . THR B 1 358 ? 26.102 -15.309 25.577 1.00 14.35 430 THR B CA 1
ATOM 5715 C C . THR B 1 358 ? 27.620 -15.349 25.477 1.00 12.61 430 THR B C 1
ATOM 5716 O O . THR B 1 358 ? 28.296 -14.318 25.570 1.00 14.89 430 THR B O 1
ATOM 5720 N N . ASN B 1 359 ? 28.177 -16.542 25.279 1.00 16.91 431 ASN B N 1
ATOM 5721 C CA . ASN B 1 359 ? 29.620 -16.715 25.122 1.00 14.31 431 ASN B CA 1
ATOM 5722 C C . ASN B 1 359 ? 29.918 -16.627 23.631 1.00 14.85 431 ASN B C 1
ATOM 5723 O O . ASN B 1 359 ? 29.675 -17.579 22.881 1.00 18.30 431 ASN B O 1
ATOM 5728 N N . VAL B 1 360 ? 30.437 -15.479 23.194 1.00 12.25 432 VAL B N 1
ATOM 5729 C CA . VAL B 1 360 ? 30.687 -15.219 21.777 1.00 11.87 432 VAL B CA 1
ATOM 5730 C C . VAL B 1 360 ? 31.989 -14.442 21.671 1.00 10.90 432 VAL B C 1
ATOM 5731 O O . VAL B 1 360 ? 32.027 -13.253 21.997 1.00 10.33 432 VAL B O 1
ATOM 5735 N N . PHE B 1 361 ? 33.053 -15.096 21.201 1.00 11.12 433 PHE B N 1
ATOM 5736 C CA . PHE B 1 361 ? 34.303 -14.380 20.947 1.00 9.51 433 PHE B CA 1
ATOM 5737 C C . PHE B 1 361 ? 35.087 -15.211 19.933 1.00 11.25 433 PHE B C 1
ATOM 5738 O O . PHE B 1 361 ? 35.748 -16.185 20.306 1.00 11.32 433 PHE B O 1
ATOM 5746 N N . THR B 1 362 ? 34.985 -14.827 18.659 1.00 10.52 434 THR B N 1
ATOM 5747 C CA A THR B 1 362 ? 35.516 -15.649 17.582 0.43 11.50 434 THR B CA 1
ATOM 5748 C CA B THR B 1 362 ? 35.503 -15.652 17.573 0.57 11.53 434 THR B CA 1
ATOM 5749 C C . THR B 1 362 ? 36.000 -14.770 16.437 1.00 11.64 434 THR B C 1
ATOM 5750 O O . THR B 1 362 ? 35.447 -13.698 16.173 1.00 11.33 434 THR B O 1
ATOM 5757 N N . THR B 1 363 ? 37.042 -15.247 15.755 1.00 9.78 435 THR B N 1
ATOM 5758 C CA . THR B 1 363 ? 37.551 -14.611 14.545 1.00 10.57 435 THR B CA 1
ATOM 5759 C C . THR B 1 363 ? 38.138 -15.684 13.641 1.00 11.56 435 THR B C 1
ATOM 5760 O O . THR B 1 363 ? 38.404 -16.809 14.070 1.00 12.08 435 THR B O 1
ATOM 5764 N N . ASN B 1 364 ? 38.337 -15.324 12.376 1.00 10.34 436 ASN B N 1
ATOM 5765 C CA . ASN B 1 364 ? 38.921 -16.231 11.396 1.00 10.84 436 ASN B CA 1
ATOM 5766 C C . ASN B 1 364 ? 40.391 -15.932 11.117 1.00 10.90 436 ASN B C 1
ATOM 5767 O O . ASN B 1 364 ? 41.012 -16.642 10.321 1.00 11.41 436 ASN B O 1
ATOM 5772 N N . ASN B 1 365 ? 40.961 -14.905 11.753 1.00 10.59 437 ASN B N 1
ATOM 5773 C CA . ASN B 1 365 ? 42.359 -14.522 11.558 1.00 10.60 437 ASN B CA 1
ATOM 5774 C C . ASN B 1 365 ? 42.689 -14.131 10.116 1.00 10.87 437 ASN B C 1
ATOM 5775 O O . ASN B 1 365 ? 43.864 -14.103 9.734 1.00 11.99 437 ASN B O 1
ATOM 5780 N N . GLN B 1 366 ? 41.684 -13.820 9.295 1.00 10.89 438 GLN B N 1
ATOM 5781 C CA . GLN B 1 366 ? 41.939 -13.445 7.899 1.00 11.68 438 GLN B CA 1
ATOM 5782 C C . GLN B 1 366 ? 42.238 -11.950 7.842 1.00 11.28 438 GLN B C 1
ATOM 5783 O O . GLN B 1 366 ? 41.398 -11.121 7.475 1.00 12.22 438 GLN B O 1
ATOM 5789 N N . PHE B 1 367 ? 43.472 -11.606 8.226 1.00 10.97 439 PHE B N 1
ATOM 5790 C CA . PHE B 1 367 ? 43.864 -10.232 8.530 1.00 11.21 439 PHE B CA 1
ATOM 5791 C C . PHE B 1 367 ? 44.777 -9.615 7.469 1.00 11.14 439 PHE B C 1
ATOM 5792 O O . PHE B 1 367 ? 45.467 -8.626 7.752 1.00 12.43 439 PHE B O 1
ATOM 5800 N N . GLY B 1 368 ? 44.823 -10.183 6.268 1.00 11.63 440 GLY B N 1
ATOM 5801 C CA . GLY B 1 368 ? 45.674 -9.605 5.236 1.00 12.10 440 GLY B CA 1
ATOM 5802 C C . GLY B 1 368 ? 47.140 -9.856 5.538 1.00 15.09 440 GLY B C 1
ATOM 5803 O O . GLY B 1 368 ? 47.547 -10.973 5.874 1.00 18.57 440 GLY B O 1
ATOM 5804 N N . LYS B 1 369 ? 47.944 -8.803 5.433 1.00 12.43 441 LYS B N 1
ATOM 5805 C CA . LYS B 1 369 ? 49.393 -8.910 5.534 1.00 13.37 441 LYS B CA 1
ATOM 5806 C C . LYS B 1 369 ? 49.912 -8.804 6.962 1.00 14.38 441 LYS B C 1
ATOM 5807 O O . LYS B 1 369 ? 51.130 -8.778 7.156 1.00 18.79 441 LYS B O 1
ATOM 5813 N N . VAL B 1 370 ? 49.041 -8.737 7.965 1.00 11.83 442 VAL B N 1
ATOM 5814 C CA . VAL B 1 370 ? 49.493 -8.570 9.338 1.00 12.57 442 VAL B CA 1
ATOM 5815 C C . VAL B 1 370 ? 48.956 -9.699 10.207 1.00 14.14 442 VAL B C 1
ATOM 5816 O O . VAL B 1 370 ? 48.033 -10.428 9.839 1.00 16.13 442 VAL B O 1
ATOM 5820 N N . GLN B 1 371 ? 49.557 -9.829 11.384 1.00 12.51 443 GLN B N 1
ATOM 5821 C CA . GLN B 1 371 ? 49.119 -10.768 12.405 1.00 12.58 443 GLN B CA 1
ATOM 5822 C C . GLN B 1 371 ? 48.777 -10.001 13.671 1.00 11.45 443 GLN B C 1
ATOM 5823 O O . GLN B 1 371 ? 49.300 -8.905 13.908 1.00 14.74 443 GLN B O 1
ATOM 5829 N N . TRP B 1 372 ? 47.897 -10.591 14.479 1.00 10.90 444 TRP B N 1
ATOM 5830 C CA . TRP B 1 372 ? 47.647 -10.138 15.844 1.00 10.04 444 TRP B CA 1
ATOM 5831 C C . TRP B 1 372 ? 48.537 -10.928 16.789 1.00 12.40 444 TRP B C 1
ATOM 5832 O O . TRP B 1 372 ? 48.448 -12.163 16.861 1.00 11.73 444 TRP B O 1
ATOM 5843 N N . ASN B 1 373 ? 49.390 -10.217 17.513 1.00 11.32 445 ASN B N 1
ATOM 5844 C CA . ASN B 1 373 ? 50.226 -10.800 18.556 1.00 12.32 445 ASN B CA 1
ATOM 5845 C C . ASN B 1 373 ? 49.902 -10.025 19.829 1.00 12.63 445 ASN B C 1
ATOM 5846 O O . ASN B 1 373 ? 50.360 -8.889 20.003 1.00 13.09 445 ASN B O 1
ATOM 5851 N N . ALA B 1 374 ? 49.100 -10.620 20.711 1.00 11.63 446 ALA B N 1
ATOM 5852 C CA . ALA B 1 374 ? 48.647 -9.886 21.890 1.00 12.30 446 ALA B CA 1
ATOM 5853 C C . ALA B 1 374 ? 49.814 -9.389 22.735 1.00 14.56 446 ALA B C 1
ATOM 5854 O O . ALA B 1 374 ? 49.716 -8.328 23.365 1.00 14.58 446 ALA B O 1
ATOM 5856 N N . ALA B 1 375 ? 50.922 -10.131 22.769 1.00 14.17 447 ALA B N 1
ATOM 5857 C CA . ALA B 1 375 ? 52.064 -9.728 23.585 1.00 16.61 447 ALA B CA 1
ATOM 5858 C C . ALA B 1 375 ? 52.701 -8.429 23.106 1.00 17.37 447 ALA B C 1
ATOM 5859 O O . ALA B 1 375 ? 53.414 -7.781 23.883 1.00 20.74 447 ALA B O 1
ATOM 5861 N N . ASN B 1 376 ? 52.481 -8.039 21.854 1.00 15.38 448 ASN B N 1
ATOM 5862 C CA . ASN B 1 376 ? 53.014 -6.789 21.332 1.00 15.71 448 ASN B CA 1
ATOM 5863 C C . ASN B 1 376 ? 52.091 -5.606 21.582 1.00 15.66 448 ASN B C 1
ATOM 5864 O O . ASN B 1 376 ? 52.432 -4.481 21.194 1.00 16.58 448 ASN B O 1
ATOM 5869 N N . TRP B 1 377 ? 50.931 -5.828 22.205 1.00 13.40 449 TRP B N 1
ATOM 5870 C CA . TRP B 1 377 ? 49.945 -4.758 22.353 1.00 11.72 449 TRP B CA 1
ATOM 5871 C C . TRP B 1 377 ? 49.316 -4.655 23.729 1.00 11.33 449 TRP B C 1
ATOM 5872 O O . TRP B 1 377 ? 48.997 -3.538 24.150 1.00 12.18 449 TRP B O 1
ATOM 5883 N N . ILE B 1 378 ? 49.124 -5.755 24.439 1.00 11.90 450 ILE B N 1
ATOM 5884 C CA . ILE B 1 378 ? 48.472 -5.782 25.738 1.00 10.94 450 ILE B CA 1
ATOM 5885 C C . ILE B 1 378 ? 49.534 -6.153 26.759 1.00 14.48 450 ILE B C 1
ATOM 5886 O O . ILE B 1 378 ? 50.034 -7.284 26.762 1.00 14.40 450 ILE B O 1
ATOM 5891 N N . THR B 1 379 ? 49.881 -5.212 27.634 1.00 12.84 451 THR B N 1
ATOM 5892 C CA . THR B 1 379 ? 50.937 -5.444 28.607 1.00 13.04 451 THR B CA 1
ATOM 5893 C C . THR B 1 379 ? 50.421 -5.656 30.020 1.00 11.79 451 THR B C 1
ATOM 5894 O O . THR B 1 379 ? 51.209 -6.031 30.893 1.00 14.55 451 THR B O 1
ATOM 5898 N N . TRP B 1 380 ? 49.139 -5.429 30.267 1.00 12.64 452 TRP B N 1
ATOM 5899 C CA . TRP B 1 380 ? 48.602 -5.527 31.613 1.00 11.67 452 TRP B CA 1
ATOM 5900 C C . TRP B 1 380 ? 48.102 -6.933 31.899 1.00 12.17 452 TRP B C 1
ATOM 5901 O O . TRP B 1 380 ? 47.793 -7.710 30.992 1.00 14.17 452 TRP B O 1
ATOM 5912 N N . THR B 1 381 ? 48.020 -7.239 33.189 1.00 16.10 453 THR B N 1
ATOM 5913 C CA . THR B 1 381 ? 47.463 -8.479 33.707 1.00 15.00 453 THR B CA 1
ATOM 5914 C C . THR B 1 381 ? 46.107 -8.139 34.306 1.00 20.67 453 THR B C 1
ATOM 5915 O O . THR B 1 381 ? 46.011 -7.248 35.157 1.00 24.40 453 THR B O 1
ATOM 5919 N N . THR B 1 382 ? 45.071 -8.834 33.866 1.00 14.52 454 THR B N 1
ATOM 5920 C CA . THR B 1 382 ? 43.717 -8.489 34.288 1.00 14.26 454 THR B CA 1
ATOM 5921 C C . THR B 1 382 ? 43.517 -8.783 35.769 1.00 14.74 454 THR B C 1
ATOM 5922 O O . THR B 1 382 ? 43.646 -9.943 36.182 1.00 16.33 454 THR B O 1
ATOM 5926 N N . PRO B 1 383 ? 43.178 -7.793 36.591 1.00 14.36 455 PRO B N 1
ATOM 5927 C CA . PRO B 1 383 ? 42.902 -8.059 38.004 1.00 14.35 455 PRO B CA 1
ATOM 5928 C C . PRO B 1 383 ? 41.466 -8.525 38.192 1.00 15.62 455 PRO B C 1
ATOM 5929 O O . PRO B 1 383 ? 40.583 -8.261 37.376 1.00 18.70 455 PRO B O 1
ATOM 5933 N N . THR B 1 384 ? 41.242 -9.225 39.299 1.00 17.87 456 THR B N 1
ATOM 5934 C CA . THR B 1 384 ? 39.884 -9.552 39.732 1.00 19.43 456 THR B CA 1
ATOM 5935 C C . THR B 1 384 ? 39.411 -8.415 40.628 1.00 15.53 456 THR B C 1
ATOM 5936 O O . THR B 1 384 ? 39.804 -8.321 41.794 1.00 18.66 456 THR B O 1
ATOM 5940 N N . LEU B 1 385 ? 38.573 -7.536 40.082 1.00 14.00 457 LEU B N 1
ATOM 5941 C CA . LEU B 1 385 ? 38.128 -6.375 40.838 1.00 15.23 457 LEU B CA 1
ATOM 5942 C C . LEU B 1 385 ? 37.113 -6.796 41.894 1.00 17.97 457 LEU B C 1
ATOM 5943 O O . LEU B 1 385 ? 36.197 -7.579 41.624 1.00 22.32 457 LEU B O 1
ATOM 5948 N N . THR B 1 386 ? 37.284 -6.272 43.102 1.00 18.46 458 THR B N 1
ATOM 5949 C CA . THR B 1 386 ? 36.543 -6.754 44.268 1.00 18.76 458 THR B CA 1
ATOM 5950 C C . THR B 1 386 ? 35.288 -5.931 44.540 1.00 22.92 458 THR B C 1
ATOM 5951 O O . THR B 1 386 ? 35.180 -4.775 44.130 1.00 21.45 458 THR B O 1
#

Organism: Cerrena unicolor (NCBI:txid90312)

Solvent-accessible surface area: 28687 Å² total; per-residue (Å²): 141,44,83,118,131,113,34,100,49,4,49,62,22,55,63,31,119,146,52,115,43,68,81,1,3,45,0,8,44,26,40,107,52,73,46,0,136,48,105,74,39,4,72,22,8,25,32,6,0,18,20,1,0,43,47,7,1,2,6,69,41,10,111,116,6,96,61,15,71,30,70,44,72,96,90,68,77,65,0,47,0,39,2,46,0,0,37,109,108,96,87,74,11,154,22,63,10,52,0,66,10,22,74,62,44,27,47,115,115,8,3,11,0,0,0,0,1,75,30,24,40,15,62,40,35,95,10,7,0,25,0,54,2,48,0,22,79,2,0,60,2,115,41,55,92,5,83,5,100,8,38,0,14,108,8,44,32,72,136,48,59,1,0,0,1,2,0,0,0,1,0,0,12,9,0,0,11,0,7,86,82,11,115,95,0,77,20,24,25,123,71,0,0,0,0,0,10,26,99,15,0,10,0,0,0,3,0,0,0,23,15,94,74,0,24,0,0,0,0,2,4,0,0,1,0,0,0,1,0,4,9,0,0,87,87,0,64,90,70,39,5,151,3,5,10,0,57,62,1,19,55,64,8,5,11,5,3,85,54,0,81,96,52,12,134,122,10,46,39,1,5,0,0,0,0,0,0,0,0,0,0,0,80,37,1,0,0,0,4,3,0,10,69,83,56,113,13,0,2,0,0,0,29,0,0,0,32,0,0,24,13,0,0,90,2,10,64,55,33,63,10,2,0,0,0,1,33,28,72,29,60,76,32,45,49,22,94,79,6,38,89,46,0,46,16,0,0,30,87,36,1,54,96,32,45,8,82,1,119,17,62,58,25,49,99,120,8,61,151,10,151,46,74,43,80,78,25,29,94,28,127,48,20,122,5,116,140,41,81,117,131,118,34,101,50,5,49,63,22,58,63,29,119,147,51,115,44,68,79,2,2,44,0,8,44,25,41,108,53,74,46,0,131,49,109,72,37,4,69,20,9,27,34,6,0,17,20,1,0,43,40,6,1,2,5,69,42,11,110,115,8,111,19,15,75,31,71,42,71,92,91,69,86,63,0,46,0,37,2,20,0,0,71,47,134,107,66,47,8,142,23,62,10,52,0,68,12,30,95,62,126,37,66,114,121,7,19,9,0,0,0,1,2,74,33,24,41,18,59,51,32,97,21,8,0,25,0,53,2,52,0,34,85,2,0,69,11,122,44,53,105,6,75,6,84,6,34,0,11,102,0,30,2,38,57,47,56,1,1,1,0,2,0,0,0,1,0,0,12,9,0,0,12,0,6,87,80,12,117,95,0,65,19,32,27,128,69,0,0,0,0,0,10,21,93,18,0,11,0,0,0,3,0,0,0,25,14,98,77,0,25,0,0,0,0,3,3,1,0,1,1,0,0,1,0,2,9,0,0,83,82,0,66,88,68,58,3,145,3,6,7,1,56,61,1,23,56,60,4,4,6,6,3,54,22,0,76,31,30,11,134,83,9,47,38,1,6,0,0,0,0,0,0,0,0,0,0,0,84,37,2,1,0,0,4,3,1,12,79,78,61,105,15,0,2,0,0,0,30,0,0,0,35,0,0,29,21,0,0,96,2,9,67,49,28,49,7,2,0,0,0,2,36,25,72,30,62,77,33,46,47,24,96,81,6,37,91,44,0,39,17,0,0,36,76,37,0,41,97,91,129,29,112,0,117,16,73,60,35,50,105,112,6,55,164,12,151,48,71,42,79,78,25,31,96,27,125,48,21,122,7,116

B-factor: mean 16.24, std 8.05, range [8.1, 70.37]

CATH classification: 3.40.50.1820

Radius of gyration: 31.22 Å; Cα contacts (8 Å, |Δi|>4): 1836; chains: 2; bounding box: 80×87×53 Å

Sequence (772 aa):
EAEAEFGACGAIASSTVPNNYNNAKLPDPFTFANGTALRRTKADWSSCRRAEISALIQNYEAGTLPPKPPVVTASFSKSGNTGTLAITAGLSNSQTIKKFSPTISYPSGTPPANGWPLIIAYEEGGSSIPIPAGVATLTYSSNSDMAQQQNSASSRGQGLFYQLYGSTHSASAMTAWVWGVSRIIDALEMTPTAQINTQQRIGVTGCARDGKGALMAGAFEERIALTIPQESGSGGDACWRLSKYEIDNGNQQVQDAVEIVGENVWFSTNFNNYVQKLPTVPEDHHLLAAMVAPRAMMISFENTDYLWLSPMSSFGCMTAAHTVWQGLGIADDSHGFAQVGGHAHCAWPSSLTPQLNAFINRFLLDQSATTNVFTTTNNQQFGKVQWNAANWITWTTPTLTEAEAEFGACGAIASSTVPNNYNNAKLPDPFTFANGTALRRTKADWSSCRRAEISALIQNYEAGTLPPKPPVVTASFSKSGNTGTLAITAGLSNSQQTIKFSPTISYPSGTPPANGWPLIIAYEGGSSIPIPAGVATLTYSSNSDMAQQNSASSRGQGLFYQLYGSSTHSASAMTAWVWGVSRIIDALEMTPTAQQINTQRIGVTGCARDGKGALMAGAFEERIALTIPQESGSGGDACWRLSKYEIDNGNQQVQDAVEIVGENVWFSTNFNNYVQKLPTVPEDHHLLAAMVAPRAMMISFENTDYLWLSPMSSFGCMTAAHTVWQGLGIADSHGFAQVGGHAHCAWPSSLTPQLNAFINRFLLDQSATTNVFTTTNNQFGKVQWNAANWITWTTPTLT

Nearest PDB structures (foldseek):
  6rv9-assembly1_A  TM=1.002E+00  e=2.381E-86  Cerrena unicolor
  6rv8-assembly1_A  TM=1.002E+00  e=4.915E-86  Cerrena unicolor
  8b48-assembly2_B  TM=9.620E-01  e=1.367E-48  Lentithecium fluviatile
  8tru-assembly1_A  TM=9.194E-01  e=4.512E-39  Fibrobacter succinogenes subsp. succinogenes S85
  8trx-assembly2_B  TM=8.827E-01  e=6.375E-37  Piromyces rhizinflatus

Foldseek 3Di:
DCCVPVNDLHDQDLALQPFFALFAFDLQAGSVGRGFFAPVNNVSSLVSLVSLCCNQKFPDQDDQAPDWEWDWDDDDQKMWIWIWGAHPVGQIFIDIWMKGAQDDDAPPLFQFEEEEEQQALDDDDNRHMYIYDPLCQQFNKQWAVRQQDHRVCSHVNSPGQGFSLSSSLSVVLSVLVSCVVYCVVRYNLQQYEYEHFACVLLSQLLNLLPPQSHQETEREAHAESRLFKQSLLVVCVVLPQPEAHLQVVVRTTRRIGPSNNVCRVPVSSRNHICLSSNLSNPPGAYEYEHELPDSHSQVLRNLLSVVSNLLSCVLAVRSLRYAYYYYYDDDGSNDDPVCVVQVVLNSCVRRVVDPRGRPHYDYPQNRPRDGDDNVVHPPDDRHNHD/DCCVPVNDLHDQDLALQPFFALFAFDLQAGSVGRGFFAPVNNVSSLVSLVSLCCNAKFPDQDDAAPDWEWDWDDDDQKIWIWIWGANDPVQIDIDIWMKGHADDDAPPQFAQEEEEEQQALDDDDHRYMYIYDPLCQQFNKQWLVSQQPHRLCSHVNSQHQGFSLSSSLSVVLSVLVSPVVCCVVRYNLQFYAYEHFACVLLSQLLNLLPPQSHQETEREAPAESRLFKQSLLVVCVVQDQPEDHLQVVSRTTRRIGPSNNVPRVPVSSRNHICLSSNLSNPPGAYEYEHEQVDSNRQVLRNLLSVVSNLLSCVLAVRSLSYAYYYYYDDDGSNDDPVCVVQVVQNCCVRRVVHDHGRDHYDYDQSRPRDGDDNVVHPDDDRHNHD

GO terms:
  GO:0005576 extracellular region (C, EXP)

Secondary structure (DSSP, 8-state):
--HHHH-TT-S--S--TT---SSPPPTTB-TTSPBP-SHHHHHHHHHHHHHHHIIIII-------SEEEEEEEEETTEEEEEEEEE-TTS-EEEE--EEE--SSPPPTT-EEEEEEETT-SSP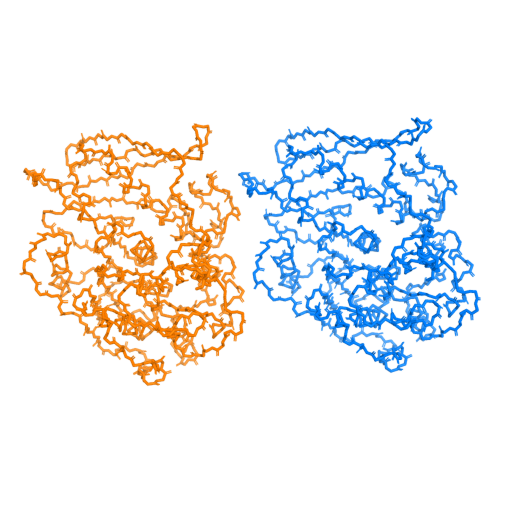PPTTSEEEEE-HHHHS--SSGGGTT-SHHHHHH-TT----HHHHHHHHHHHHHHHHHT-GGG-EEEEEEEEEEETHHHHHHHHHHHH-TT-SEEEEES--TTTTS-HHHHHHHHHTT-----HHHHHHH-SSS-GGGGGTTT-GGG-S--HHHHHHTTTTSEEEEEEETT-GGG-HHHHHHHHHHHHHHHHHTT-GGGEEEEEE-SS-TTPPPGGGHHHHHHHHHHHTT--------EE-----TT----GGGT--PPPP---/--HHHH-TT-S--S--TT---SSPPPTTB-TTSPBP-SHHHHHHHHHHHHHHHIIIII-------SEEEEEEEEETTEEEEEEEEEEETTEEEEE--EEEPPSSPPPTT-EEEEEEETT-SS---TT-EEEEE-HHHHS--SSGGGTT-SHHHHHH-TT-S--HHHHHHHHHHHHHHHHHT-GGG-EEEEEEEEEEETHHHHHHHHHHHH-TT-SEEEEES--TTTTS-HHHHHHHHHTT-----HHHHHHH-SSS-GGGGGTTT-GGG-S--HHHHHHTTTTSEEEEEEETT-GGG-HHHHHHHHHHHHHHHHHTT-GGGEEEEEE-SS-TTPPPGGGHHHHHHHHHHHTS--------EE-----TT----GGGT---------

InterPro domains:
  IPR000254 Cellulose-binding domain [PF00734] (23-51)
  IPR000254 Cellulose-binding domain [PS00562] (27-54)
  IPR000254 Cellulose-binding domain [PS51164] (19-55)
  IPR000254 Cellulose-binding domain [SM00236] (22-55)
  IPR029058 Alpha/Beta hydrolase fold [G3DSA:3.40.50.1820] (90-474)
  IPR029058 Alpha/Beta hydrolase fold [SSF53474] (216-361)
  IPR035971 Cellulose-binding domain superfamily [SSF57180] (21-55)
  IPR054579 4-O-methyl-glucuronoyl methylesterase-like domain [PF22244] (177-405)